Protein AF-0000000076685314 (afdb_homodimer)

Sequence (916 aa):
MMLLRGTFVHTPELGQLVILKDHLVSVDADGFIAHFESAISSASKSLIDSSDGHILSIPTGSFVLPTFCDLHLHAPQFLYQGNGLDLPLMQWLDKYTFKAEERIDGDPALARKVYEKLAARLIEHGTGAILLFGTIKEETNLILAQAMQSAGIRAFIGKLSMDISSRPTYVESSAAASLASAESFTQKCAELVRHLPPHRRMVEPVLTPRFVPTCSDELLKGLGKLSEERSLRVQSHMAEAEDLIRWMESERGMKDTNMFDTSNLLTPRTVQAHCTYLSDSELDHVHDTGTSIAHCPLSNVYFSARPFKLREALRSGVKVGLGTDIAGGYSVDVMSAMRQAVVVSRMRESERVTKGEKHDDSLAINWKESLYLATRGGAIALNLPLGTGAFQVGAPFDAQQINVYDLNSGSGIGQLDFFDANEVFEIGEDVVEKWWCIGDTRNRSRMWVQGDVVQPSAMMLLRGTFVHTPELGQLVILKDHLVSVDADGFIAHFESAISSASKSLIDSSDGHILSIPTGSFVLPTFCDLHLHAPQFLYQGNGLDLPLMQWLDKYTFKAEERIDGDPALARKVYEKLAARLIEHGTGAILLFGTIKEETNLILAQAMQSAGIRAFIGKLSMDISSRPTYVESSAAASLASAESFTQKCAELVRHLPPHRRMVEPVLTPRFVPTCSDELLKGLGKLSEERSLRVQSHMAEAEDLIRWMESERGMKDTNMFDTSNLLTPRTVQAHCTYLSDSELDHVHDTGTSIAHCPLSNVYFSARPFKLREALRSGVKVGLGTDIAGGYSVDVMSAMRQAVVVSRMRESERVTKGEKHDDSLAINWKESLYLATRGGAIALNLPLGTGAFQVGAPFDAQQINVYDLNSGSGIGQLDFFDANEVFEIGEDVVEKWWCIGDTRNRSRMWVQGDVVQPSA

InterPro domains:
  IPR006680 Amidohydrolase-related [PF01979] (63-406)
  IPR011059 Metal-dependent hydrolase, composite domain superfamily [G3DSA:2.30.40.10] (5-452)
  IPR032466 Metal-dependent hydrolase [SSF51556] (66-385)
  IPR051607 Metallo-dependent Hydrolases [PTHR11271] (3-455)

pLDDT: mean 96.13, std 4.99, range [58.34, 98.94]

Foldseek 3Di:
DAKEWAWEWFQQDFPDIDIDGGWIWDADPQQFTADIGHCPDPVNVVVCVVVVNRYHYFDFQKYKFFFFEAEEAAQLLLVPFPDQLPDADVVSCVPRVVVSQVVLVVDVVVLLVSLLVLLQVCVLQRHQAYEYEHAQALSSQLSNLVSNLVLQGAYETEREAFAADDDPVGHAPDLVRSLVRLVVSQVVSCVVCVVDPPSSNRYGYAYEHAADVRADLSNLLSSLVVCVVVVHAYEYEACQAPVVQVVCCVPPVDGSLVSCVVSNNLALRYEYERNQRDDLVSLLVSVVRNAAYAQQQQLSVSHYPGHRQVQSSVVSVHLYAYHCHPRSRNDPRLLVRLVSLQVRQVVVQVVCVVVVPDDPDGSGGDSSSSLCRGFVSSCSNNVHPPQGRHDDGRGRPWMWMFRQADLVVRAGWDPHGDDPDDNRRDDDPVSVVSCSVDNGSRRTDWTDTSNDTGHSDD/DAKEWAWEWFQQDFPDIDIDGGWIWDADPQQFTADIGHCPDPVNVVVCVVVVNRYHYFDFQKYKFFFFEAEAAEQLLLVPFPDQLPDADVVSCVPRVQVSQVVLVVDVVVLLVSLLVLLQVCVLQRHQAYEYEHAQALSSQLSNLVSNLVLQGAYETEREAFAADDPPVGHAPDLVRSLVRLVVSQVVSCVVCVPDPPSSNRYGYAYEHAADVRADLSNLLSSLVVCVVVVHAYEYAACQAPVVQVVCCVPPVDGSLVSCVVSNNLALRYEYERNQRDDLVSLLVSVVRNAAYAQQQQLSVSHYPGHRQVQSSVVSVHQYAYHCHPRSRNDPRLLVRLVSLQVRQVVVQVVCVVVVPDDPDGSGGDSSSSLCRGFVSSCSNNVHPPQGRHDDGGGRPWMWMFRQADLVVRAGWDPHGDDPDDNRRDDDPVSVVSCSVDNGSRRTDWTDTSNDTGHSDD

Nearest PDB structures (foldseek):
  4f0r-assembly1_A  TM=8.688E-01  e=9.226E-32  Chromobacterium violaceum ATCC 12472
  3lnp-assembly1_A-2  TM=8.586E-01  e=1.020E-30  Oleispira antarctica
  4gbd-assembly1_B  TM=8.761E-01  e=9.851E-29  Pseudomonas aeruginosa PAO1
  4dzh-assembly1_A-2  TM=8.319E-01  e=4.412E-30  Xanthomonas campestris pv. campestris str. ATCC 33913
  7ww2-assembly1_B  TM=8.394E-01  e=1.710E-26  Obesumbacterium proteus

Structure (mmCIF, N/CA/C/O backbone):
data_AF-0000000076685314-model_v1
#
loop_
_entity.id
_entity.type
_entity.pdbx_description
1 polymer 'Amidohydrolase-related domain-containing protein'
#
loop_
_atom_site.group_PDB
_atom_site.id
_atom_site.type_symbol
_atom_site.label_atom_id
_atom_site.label_alt_id
_atom_site.label_comp_id
_atom_site.label_asym_id
_atom_site.label_entity_id
_atom_site.label_seq_id
_atom_site.pdbx_PDB_ins_code
_atom_site.Cartn_x
_atom_site.Cartn_y
_atom_site.Cartn_z
_atom_site.occupancy
_atom_site.B_iso_or_equiv
_atom_site.auth_seq_id
_atom_site.auth_comp_id
_atom_site.auth_asym_id
_atom_site.auth_atom_id
_atom_site.pdbx_PDB_model_num
ATOM 1 N N . MET A 1 1 ? 18.719 33.938 -5.754 1 86.62 1 MET A N 1
ATOM 2 C CA . MET A 1 1 ? 17.688 33.531 -6.699 1 86.62 1 MET A CA 1
ATOM 3 C C . MET A 1 1 ? 18.016 32.188 -7.332 1 86.62 1 MET A C 1
ATOM 5 O O . MET A 1 1 ? 19.156 31.953 -7.73 1 86.62 1 MET A O 1
ATOM 9 N N . MET A 1 2 ? 17.109 31.328 -7.246 1 94.06 2 MET A N 1
ATOM 10 C CA . MET A 1 2 ? 17.297 30 -7.832 1 94.06 2 MET A CA 1
ATOM 11 C C . MET A 1 2 ? 16.453 29.828 -9.094 1 94.06 2 MET A C 1
ATOM 13 O O . MET A 1 2 ? 15.297 30.234 -9.125 1 94.06 2 MET A O 1
ATOM 17 N N . LEU A 1 3 ? 17.078 29.391 -10.141 1 97.5 3 LEU A N 1
ATOM 18 C CA . LEU A 1 3 ? 16.375 29.031 -11.367 1 97.5 3 LEU A CA 1
ATOM 19 C C . LEU A 1 3 ? 16.344 27.516 -11.547 1 97.5 3 LEU A C 1
ATOM 21 O O . LEU A 1 3 ? 17.359 26.844 -11.359 1 97.5 3 LEU A O 1
ATOM 25 N N . LEU A 1 4 ? 15.195 27 -11.789 1 98 4 LEU A N 1
ATOM 26 C CA . LEU A 1 4 ? 14.977 25.594 -12.062 1 98 4 LEU A CA 1
ATOM 27 C C . LEU A 1 4 ? 14.211 25.391 -13.367 1 98 4 LEU A C 1
ATOM 29 O O . LEU A 1 4 ? 13.203 26.062 -13.602 1 98 4 LEU A O 1
ATOM 33 N N . ARG A 1 5 ? 14.742 24.578 -14.242 1 98.25 5 ARG A N 1
ATOM 34 C CA . ARG A 1 5 ? 14.117 24.328 -15.539 1 98.25 5 ARG A CA 1
ATOM 35 C C . ARG A 1 5 ? 13.82 22.844 -15.727 1 98.25 5 ARG A C 1
ATOM 37 O O . ARG A 1 5 ? 14.672 22 -15.469 1 98.25 5 ARG A O 1
ATOM 44 N N . GLY A 1 6 ? 12.656 22.484 -16.109 1 98.12 6 GLY A N 1
ATOM 45 C CA . GLY A 1 6 ? 12.281 21.094 -16.359 1 98.12 6 GLY A CA 1
ATOM 46 C C . GLY A 1 6 ? 10.781 20.906 -16.484 1 98.12 6 GLY A C 1
ATOM 47 O O . GLY A 1 6 ? 10.062 21.812 -16.906 1 98.12 6 GLY A O 1
ATOM 48 N N . THR A 1 7 ? 10.336 19.641 -16.328 1 98.62 7 THR A N 1
ATOM 49 C CA . THR A 1 7 ? 8.914 19.297 -16.375 1 98.62 7 THR A CA 1
ATOM 50 C C . THR A 1 7 ? 8.281 19.453 -14.992 1 98.62 7 THR A C 1
ATOM 52 O O . THR A 1 7 ? 8.812 18.953 -14 1 98.62 7 THR A O 1
ATOM 55 N N . PHE A 1 8 ? 7.215 20.234 -14.938 1 98.81 8 PHE A N 1
ATOM 56 C CA . PHE A 1 8 ? 6.473 20.438 -13.703 1 98.81 8 PHE A CA 1
ATOM 57 C C . PHE A 1 8 ? 5.086 19.812 -13.789 1 98.81 8 PHE A C 1
ATOM 59 O O . PHE A 1 8 ? 4.426 19.891 -14.828 1 98.81 8 PHE A O 1
ATOM 66 N N . VAL A 1 9 ? 4.707 19.109 -12.758 1 98.94 9 VAL A N 1
ATOM 67 C CA . VAL A 1 9 ? 3.398 18.469 -12.664 1 98.94 9 VAL A CA 1
ATOM 68 C C . VAL A 1 9 ? 2.662 18.969 -11.43 1 98.94 9 VAL A C 1
ATOM 70 O O . VAL A 1 9 ? 3.258 19.094 -10.352 1 98.94 9 VAL A O 1
ATOM 73 N N . HIS A 1 10 ? 1.448 19.375 -11.523 1 98.81 10 HIS A N 1
ATOM 74 C CA . HIS A 1 10 ? 0.642 19.703 -10.352 1 98.81 10 HIS A CA 1
ATOM 75 C C . HIS A 1 10 ? -0.844 19.5 -10.633 1 98.81 10 HIS A C 1
ATOM 77 O O . HIS A 1 10 ? -1.23 19.203 -11.766 1 98.81 10 HIS A O 1
ATOM 83 N N . THR A 1 11 ? -1.664 19.484 -9.609 1 98.75 11 THR A N 1
ATOM 84 C CA . THR A 1 11 ? -3.119 19.391 -9.648 1 98.75 11 THR A CA 1
ATOM 85 C C . THR A 1 11 ? -3.764 20.625 -9.047 1 98.75 11 THR A C 1
ATOM 87 O O . THR A 1 11 ? -4.199 20.625 -7.895 1 98.75 11 THR A O 1
ATOM 90 N N . PRO A 1 12 ? -3.914 21.719 -9.859 1 98.06 12 PRO A N 1
ATOM 91 C CA . PRO A 1 12 ? -4.367 23 -9.32 1 98.06 12 PRO A CA 1
ATOM 92 C C . PRO A 1 12 ? -5.832 22.984 -8.898 1 98.06 12 PRO A C 1
ATOM 94 O O . PRO A 1 12 ? -6.246 23.781 -8.047 1 98.06 12 PRO A O 1
ATOM 97 N N . GLU A 1 13 ? -6.641 22.109 -9.523 1 97.81 13 GLU A N 1
ATOM 98 C CA . GLU A 1 13 ? -8.047 21.922 -9.188 1 97.81 13 GLU A CA 1
ATOM 99 C C . GLU A 1 13 ? -8.375 20.438 -9.023 1 97.81 13 GLU A C 1
ATOM 101 O O . GLU A 1 13 ? -7.66 19.578 -9.539 1 97.81 13 GLU A O 1
ATOM 106 N N . LEU A 1 14 ? -9.438 20.234 -8.273 1 98 14 LEU A N 1
ATOM 107 C CA . LEU A 1 14 ? -9.867 18.859 -8.047 1 98 14 LEU A CA 1
ATOM 108 C C . LEU A 1 14 ? -10.094 18.125 -9.367 1 98 14 LEU A C 1
ATOM 110 O O . LEU A 1 14 ? -10.867 18.594 -10.211 1 98 14 LEU A O 1
ATOM 114 N N . GLY A 1 15 ? -9.352 17.031 -9.609 1 96.75 15 GLY A N 1
ATOM 115 C CA . GLY A 1 15 ? -9.547 16.188 -10.773 1 96.75 15 GLY A CA 1
ATOM 116 C C . GLY A 1 15 ? -8.695 16.609 -11.961 1 96.75 15 GLY A C 1
ATOM 117 O O . GLY A 1 15 ? -8.641 15.898 -12.969 1 96.75 15 GLY A O 1
ATOM 118 N N . GLN A 1 16 ? -8.008 17.703 -11.836 1 97.81 16 GLN A N 1
ATOM 119 C CA . GLN A 1 16 ? -7.199 18.188 -12.945 1 97.81 16 GLN A CA 1
ATOM 120 C C . GLN A 1 16 ? -5.723 17.875 -12.742 1 97.81 16 GLN A C 1
ATOM 122 O O . GLN A 1 16 ? -5.184 18.078 -11.656 1 97.81 16 GLN A O 1
ATOM 127 N N . LEU A 1 17 ? -5.125 17.312 -13.773 1 98.69 17 LEU A N 1
ATOM 128 C CA . LEU A 1 17 ? -3.68 17.109 -13.82 1 98.69 17 LEU A CA 1
ATOM 129 C C . LEU A 1 17 ? -3.045 17.984 -14.891 1 98.69 17 LEU A C 1
ATOM 131 O O . LEU A 1 17 ? -3.443 17.938 -16.062 1 98.69 17 LEU A O 1
ATOM 135 N N . VAL A 1 18 ? -2.125 18.828 -14.508 1 98.75 18 VAL A N 1
ATOM 136 C CA . VAL A 1 18 ? -1.424 19.688 -15.453 1 98.75 18 VAL A CA 1
ATOM 137 C C . VAL A 1 18 ? 0.051 19.297 -15.516 1 98.75 18 VAL A C 1
ATOM 139 O O . VAL A 1 18 ? 0.723 19.219 -14.484 1 98.75 18 VAL A O 1
ATOM 142 N N . ILE A 1 19 ? 0.516 18.984 -16.688 1 98.81 19 ILE A N 1
ATOM 143 C CA . ILE A 1 19 ? 1.919 18.688 -16.953 1 98.81 19 ILE A CA 1
ATOM 144 C C . ILE A 1 19 ? 2.521 19.781 -17.812 1 98.81 19 ILE A C 1
ATOM 146 O O . ILE A 1 19 ? 2.088 20 -18.953 1 98.81 19 ILE A O 1
ATOM 150 N N . LEU A 1 20 ? 3.453 20.484 -17.266 1 98.56 20 LEU A N 1
ATOM 151 C CA . LEU A 1 20 ? 4.098 21.594 -17.969 1 98.56 20 LEU A CA 1
ATOM 152 C C . LEU A 1 20 ? 5.535 21.234 -18.344 1 98.56 20 LEU A C 1
ATOM 154 O O . LEU A 1 20 ? 6.418 21.219 -17.484 1 98.56 20 LEU A O 1
ATOM 158 N N . LYS A 1 21 ? 5.762 21 -19.594 1 97.69 21 LYS A N 1
ATOM 159 C CA . LYS A 1 21 ? 7.07 20.578 -20.078 1 97.69 21 LYS A CA 1
ATOM 160 C C . LYS A 1 21 ? 7.973 21.781 -20.344 1 97.69 21 LYS A C 1
ATOM 162 O O . LYS A 1 21 ? 7.496 22.844 -20.75 1 97.69 21 LYS A O 1
ATOM 167 N N . ASP A 1 22 ? 9.195 21.656 -20.062 1 97.69 22 ASP A N 1
ATOM 168 C CA . ASP A 1 22 ? 10.234 22.656 -20.344 1 97.69 22 ASP A CA 1
ATOM 169 C C . ASP A 1 22 ? 9.82 24.031 -19.859 1 97.69 22 ASP A C 1
ATOM 171 O O . ASP A 1 22 ? 9.773 24.984 -20.641 1 97.69 22 ASP A O 1
ATOM 175 N N . HIS A 1 23 ? 9.57 24.141 -18.547 1 98.56 23 HIS A N 1
ATOM 176 C CA . HIS A 1 23 ? 9.219 25.391 -17.891 1 98.56 23 HIS A CA 1
ATOM 177 C C . HIS A 1 23 ? 10.344 25.859 -16.969 1 98.56 23 HIS A C 1
ATOM 179 O O . HIS A 1 23 ? 11.188 25.062 -16.562 1 98.56 23 HIS A O 1
ATOM 185 N N . LEU A 1 24 ? 10.359 27.156 -16.781 1 98.25 24 LEU A N 1
ATOM 186 C CA . LEU A 1 24 ? 11.344 27.797 -15.906 1 98.25 24 LEU A CA 1
ATOM 187 C C . LEU A 1 24 ? 10.672 28.375 -14.672 1 98.25 24 LEU A C 1
ATOM 189 O O . LEU A 1 24 ? 9.68 29.094 -14.781 1 98.25 24 LEU A O 1
ATOM 193 N N . VAL A 1 25 ? 11.148 27.984 -13.555 1 98.38 25 VAL A N 1
ATOM 194 C CA . VAL A 1 25 ? 10.727 28.625 -12.312 1 98.38 25 VAL A CA 1
ATOM 195 C C . VAL A 1 25 ? 11.891 29.438 -11.727 1 98.38 25 VAL A C 1
ATOM 197 O O . VAL A 1 25 ? 13.039 28.984 -11.758 1 98.38 25 VAL A O 1
ATOM 200 N N . SER A 1 26 ? 11.633 30.672 -11.359 1 97.94 26 SER A N 1
ATOM 201 C CA . SER A 1 26 ? 12.555 31.469 -10.562 1 97.94 26 SER A CA 1
ATOM 202 C C . SER A 1 26 ? 12.07 31.609 -9.125 1 97.94 26 SER A C 1
ATOM 204 O O . SER A 1 26 ? 10.906 31.938 -8.883 1 97.94 26 SER A O 1
ATOM 206 N N . VAL A 1 27 ? 12.891 31.297 -8.203 1 98.19 27 VAL A N 1
ATOM 207 C CA . VAL A 1 27 ? 12.586 31.406 -6.777 1 98.19 27 VAL A CA 1
ATOM 208 C C . VAL A 1 27 ? 13.383 32.562 -6.16 1 98.19 27 VAL A C 1
ATOM 210 O O . VAL A 1 27 ? 14.609 32.594 -6.285 1 98.19 27 VAL A O 1
ATOM 213 N N . ASP A 1 28 ? 12.773 33.469 -5.527 1 97.69 28 ASP A N 1
ATOM 214 C CA . ASP A 1 28 ? 13.469 34.656 -4.984 1 97.69 28 ASP A CA 1
ATOM 215 C C . ASP A 1 28 ? 14.18 34.312 -3.676 1 97.69 28 ASP A C 1
ATOM 217 O O . ASP A 1 28 ? 14.172 33.156 -3.244 1 97.69 28 ASP A O 1
ATOM 221 N N . ALA A 1 29 ? 14.789 35.25 -3.023 1 96.62 29 ALA A N 1
ATOM 222 C CA . ALA A 1 29 ? 15.656 35.031 -1.868 1 96.62 29 ALA A CA 1
ATOM 223 C C . ALA A 1 29 ? 14.844 34.594 -0.651 1 96.62 29 ALA A C 1
ATOM 225 O O . ALA A 1 29 ? 15.383 33.938 0.264 1 96.62 29 ALA A O 1
ATOM 226 N N . ASP A 1 30 ? 13.523 34.906 -0.669 1 97.62 30 ASP A N 1
ATOM 227 C CA . ASP A 1 30 ? 12.68 34.531 0.463 1 97.62 30 ASP A CA 1
ATOM 228 C C . ASP A 1 30 ? 11.984 33.188 0.224 1 97.62 30 ASP A C 1
ATOM 230 O O . ASP A 1 30 ? 11.242 32.719 1.076 1 97.62 30 ASP A O 1
ATOM 234 N N . GLY A 1 31 ? 12.211 32.594 -0.925 1 98.25 31 GLY A N 1
ATOM 235 C CA . GLY A 1 31 ? 11.727 31.25 -1.188 1 98.25 31 GLY A CA 1
ATOM 236 C C . GLY A 1 31 ? 10.375 31.234 -1.877 1 98.25 31 GLY A C 1
ATOM 237 O O . GLY A 1 31 ? 9.648 30.234 -1.812 1 98.25 31 GLY A O 1
ATOM 238 N N . PHE A 1 32 ? 10 32.375 -2.512 1 98.44 32 PHE A N 1
ATOM 239 C CA . PHE A 1 32 ? 8.734 32.469 -3.232 1 98.44 32 PHE A CA 1
ATOM 240 C C . PHE A 1 32 ? 8.961 32.375 -4.738 1 98.44 32 PHE A C 1
ATOM 242 O O . PHE A 1 32 ? 9.992 32.812 -5.242 1 98.44 32 PHE A O 1
ATOM 249 N N . ILE A 1 33 ? 8.008 31.781 -5.426 1 98.69 33 ILE A N 1
ATOM 250 C CA . ILE A 1 33 ? 8.055 31.719 -6.883 1 98.69 33 ILE A CA 1
ATOM 251 C C . ILE A 1 33 ? 7.883 33.125 -7.465 1 98.69 33 ILE A C 1
ATOM 253 O O . ILE A 1 33 ? 6.836 33.75 -7.289 1 98.69 33 ILE A O 1
ATOM 257 N N . ALA A 1 34 ? 8.906 33.562 -8.188 1 98.31 34 ALA A N 1
ATOM 258 C CA . ALA A 1 34 ? 8.883 34.906 -8.75 1 98.31 34 ALA A CA 1
ATOM 259 C C . ALA A 1 34 ? 8.547 34.875 -10.234 1 98.31 34 ALA A C 1
ATOM 261 O O . ALA A 1 34 ? 8.117 35.906 -10.805 1 98.31 34 ALA A O 1
ATOM 262 N N . HIS A 1 35 ? 8.797 33.75 -10.844 1 98.25 35 HIS A N 1
ATOM 263 C CA . HIS A 1 35 ? 8.539 33.531 -12.266 1 98.25 35 HIS A CA 1
ATOM 264 C C . HIS A 1 35 ? 8.234 32.094 -12.555 1 98.25 35 HIS A C 1
ATOM 266 O O . HIS A 1 35 ? 8.844 31.188 -11.969 1 98.25 35 HIS A O 1
ATOM 272 N N . PHE A 1 36 ? 7.289 31.859 -13.422 1 98.62 36 PHE A N 1
ATOM 273 C CA . PHE A 1 36 ? 6.957 30.516 -13.844 1 98.62 36 PHE A CA 1
ATOM 274 C C . PHE A 1 36 ? 6.32 30.516 -15.234 1 98.62 36 PHE A C 1
ATOM 276 O O . PHE A 1 36 ? 5.125 30.797 -15.367 1 98.62 36 PHE A O 1
ATOM 283 N N . GLU A 1 37 ? 7.02 30.281 -16.25 1 98.56 37 GLU A N 1
ATOM 284 C CA . GLU A 1 37 ? 6.582 30.25 -17.641 1 98.56 37 GLU A CA 1
ATOM 285 C C . GLU A 1 37 ? 7.379 29.234 -18.438 1 98.56 37 GLU A C 1
ATOM 287 O O . GLU A 1 37 ? 8.367 28.672 -17.953 1 98.56 37 GLU A O 1
ATOM 292 N N . SER A 1 38 ? 6.891 29.047 -19.688 1 98.5 38 SER A N 1
ATOM 293 C CA . SER A 1 38 ? 7.688 28.234 -20.609 1 98.5 38 SER A CA 1
ATOM 294 C C . SER A 1 38 ? 9.117 28.766 -20.703 1 98.5 38 SER A C 1
ATOM 296 O O . SER A 1 38 ? 9.344 29.969 -20.719 1 98.5 38 SER A O 1
ATOM 298 N N . ALA A 1 39 ? 10.016 27.812 -20.734 1 97.62 39 ALA A N 1
ATOM 299 C CA . ALA A 1 39 ? 11.43 28.188 -20.781 1 97.62 39 ALA A CA 1
ATOM 300 C C . ALA A 1 39 ? 11.742 28.984 -22.047 1 97.62 39 ALA A C 1
ATOM 302 O O . ALA A 1 39 ? 12.758 29.688 -22.109 1 97.62 39 ALA A O 1
ATOM 303 N N . ILE A 1 40 ? 10.875 28.938 -23.016 1 97.31 40 ILE A N 1
ATOM 304 C CA . ILE A 1 40 ? 11.164 29.562 -24.312 1 97.31 40 ILE A CA 1
ATOM 305 C C . ILE A 1 40 ? 10.469 30.906 -24.391 1 97.31 40 ILE A C 1
ATOM 307 O O . ILE A 1 40 ? 10.555 31.609 -25.406 1 97.31 40 ILE A O 1
ATOM 311 N N . SER A 1 41 ? 9.719 31.234 -23.391 1 97.94 41 SER A N 1
ATOM 312 C CA . SER A 1 41 ? 9.133 32.562 -23.375 1 97.94 41 SER A CA 1
ATOM 313 C C . SER A 1 41 ? 10.203 33.656 -23.344 1 97.94 41 SER A C 1
ATOM 315 O O . SER A 1 41 ? 11.328 33.375 -22.906 1 97.94 41 SER A O 1
ATOM 317 N N . SER A 1 42 ? 9.852 34.875 -23.75 1 97.69 42 SER A N 1
ATOM 318 C CA . SER A 1 42 ? 10.797 36 -23.75 1 97.69 42 SER A CA 1
ATOM 319 C C . SER A 1 42 ? 11.273 36.312 -22.328 1 97.69 42 SER A C 1
ATOM 321 O O . SER A 1 42 ? 12.469 36.531 -22.109 1 97.69 42 SER A O 1
ATOM 323 N N . ALA A 1 43 ? 10.375 36.312 -21.453 1 97.19 43 ALA A N 1
ATOM 324 C CA . ALA A 1 43 ? 10.719 36.594 -20.078 1 97.19 43 ALA A CA 1
ATOM 325 C C . ALA A 1 43 ? 11.656 35.562 -19.5 1 97.19 43 ALA A C 1
ATOM 327 O O . ALA A 1 43 ? 12.633 35.875 -18.812 1 97.19 43 ALA A O 1
ATOM 328 N N . SER A 1 44 ? 11.414 34.281 -19.75 1 97.19 44 SER A N 1
ATOM 329 C CA . SER A 1 44 ? 12.258 33.188 -19.297 1 97.19 44 SER A CA 1
ATOM 330 C C . SER A 1 44 ? 13.656 33.25 -19.906 1 97.19 44 SER A C 1
ATOM 332 O O . SER A 1 44 ? 14.656 33.094 -19.219 1 97.19 44 SER A O 1
ATOM 334 N N . LYS A 1 45 ? 13.688 33.562 -21.172 1 95.88 45 LYS A N 1
ATOM 335 C CA . LYS A 1 45 ? 14.977 33.656 -21.859 1 95.88 45 LYS A CA 1
ATOM 336 C C . LYS A 1 45 ? 15.828 34.781 -21.25 1 95.88 45 LYS A C 1
ATOM 338 O O . LYS A 1 45 ? 17.047 34.625 -21.094 1 95.88 45 LYS A O 1
ATOM 343 N N . SER A 1 46 ? 15.18 35.844 -20.984 1 95.88 46 SER A N 1
ATOM 344 C CA . SER A 1 46 ? 15.883 36.969 -20.375 1 95.88 46 SER A CA 1
ATOM 345 C C . SER A 1 46 ? 16.469 36.594 -19.016 1 95.88 46 SER A C 1
ATOM 347 O O . SER A 1 46 ? 17.609 36.938 -18.703 1 95.88 46 SER A O 1
ATOM 349 N N . LEU A 1 47 ? 15.648 35.875 -18.234 1 95.56 47 LEU A N 1
ATOM 350 C CA . LEU A 1 47 ? 16.109 35.438 -16.922 1 95.56 47 LEU A CA 1
ATOM 351 C C . LEU A 1 47 ? 17.281 34.469 -17.062 1 95.56 47 LEU A C 1
ATOM 353 O O . LEU A 1 47 ? 18.234 34.531 -16.297 1 95.56 47 LEU A O 1
ATOM 357 N N . ILE A 1 48 ? 17.172 33.562 -18 1 94.44 48 ILE A N 1
ATOM 358 C CA . ILE A 1 48 ? 18.219 32.562 -18.234 1 94.44 48 ILE A CA 1
ATOM 359 C C . ILE A 1 48 ? 19.516 33.281 -18.641 1 94.44 48 ILE A C 1
ATOM 361 O O . ILE A 1 48 ? 20.594 32.969 -18.109 1 94.44 48 ILE A O 1
ATOM 365 N N . ASP A 1 49 ? 19.453 34.219 -19.484 1 92.75 49 ASP A N 1
ATOM 366 C CA . ASP A 1 49 ? 20.625 34.938 -19.969 1 92.75 49 ASP A CA 1
ATOM 367 C C . ASP A 1 49 ? 21.297 35.75 -18.844 1 92.75 49 ASP A C 1
ATOM 369 O O . ASP A 1 49 ? 22.516 35.875 -18.812 1 92.75 49 ASP A O 1
ATOM 373 N N . SER A 1 50 ? 20.5 36.188 -17.984 1 90.75 50 SER A N 1
ATOM 374 C CA . SER A 1 50 ? 21 37.031 -16.891 1 90.75 50 SER A CA 1
ATOM 375 C C . SER A 1 50 ? 21.609 36.156 -15.781 1 90.75 50 SER A C 1
ATOM 377 O O . SER A 1 50 ? 22.297 36.688 -14.906 1 90.75 50 SER A O 1
ATOM 379 N N . SER A 1 51 ? 21.359 34.938 -15.68 1 86.31 51 SER A N 1
ATOM 380 C CA . SER A 1 51 ? 21.766 34.062 -14.586 1 86.31 51 SER A CA 1
ATOM 381 C C . SER A 1 51 ? 23.172 33.562 -14.789 1 86.31 51 SER A C 1
ATOM 383 O O . SER A 1 51 ? 23.734 32.906 -13.914 1 86.31 51 SER A O 1
ATOM 385 N N . ASP A 1 52 ? 23.938 33.938 -15.742 1 83.06 52 ASP A N 1
ATOM 386 C CA . ASP A 1 52 ? 25.281 33.5 -16.078 1 83.06 52 ASP A CA 1
ATOM 387 C C . ASP A 1 52 ? 25.391 31.984 -16.062 1 83.06 52 ASP A C 1
ATOM 389 O O . ASP A 1 52 ? 26.359 31.422 -15.539 1 83.06 52 ASP A O 1
ATOM 393 N N . GLY A 1 53 ? 24.312 31.312 -16.297 1 75.88 53 GLY A N 1
ATOM 394 C CA . GLY A 1 53 ? 24.344 29.859 -16.5 1 75.88 53 GLY A CA 1
ATOM 395 C C . GLY A 1 53 ? 23.984 29.078 -15.25 1 75.88 53 GLY A C 1
ATOM 396 O O . GLY A 1 53 ? 23.969 27.844 -15.273 1 75.88 53 GLY A O 1
ATOM 397 N N . HIS A 1 54 ? 23.75 29.609 -14.172 1 89.12 54 HIS A N 1
ATOM 398 C CA . HIS A 1 54 ? 23.438 28.922 -12.922 1 89.12 54 HIS A CA 1
ATOM 399 C C . HIS A 1 54 ? 21.984 28.5 -12.875 1 89.12 54 HIS A C 1
ATOM 401 O O . HIS A 1 54 ? 21.156 29.156 -12.234 1 89.12 54 HIS A O 1
ATOM 407 N N . ILE A 1 55 ? 21.578 27.5 -13.703 1 94.12 55 ILE A N 1
ATOM 408 C CA . ILE A 1 55 ? 20.234 26.938 -13.781 1 94.12 55 ILE A CA 1
ATOM 409 C C . ILE A 1 55 ? 20.25 25.484 -13.352 1 94.12 55 ILE A C 1
ATOM 411 O O . ILE A 1 55 ? 21.078 24.688 -13.82 1 94.12 55 ILE A O 1
ATOM 415 N N . LEU A 1 56 ? 19.453 25.125 -12.352 1 96.31 56 LEU A N 1
ATOM 416 C CA . LEU A 1 56 ? 19.25 23.734 -12 1 96.31 56 LEU A CA 1
ATOM 417 C C . LEU A 1 56 ? 18.344 23.047 -13.016 1 96.31 56 LEU A C 1
ATOM 419 O O . LEU A 1 56 ? 17.156 23.359 -13.117 1 96.31 56 LEU A O 1
ATOM 423 N N . SER A 1 57 ? 18.906 22.156 -13.805 1 96.44 57 SER A N 1
ATOM 424 C CA . SER A 1 57 ? 18.141 21.438 -14.82 1 96.44 57 SER A CA 1
ATOM 425 C C . SER A 1 57 ? 17.578 20.141 -14.281 1 96.44 57 SER A C 1
ATOM 427 O O . SER A 1 57 ? 18.312 19.281 -13.789 1 96.44 57 SER A O 1
ATOM 429 N N . ILE A 1 58 ? 16.297 19.969 -14.312 1 97.06 58 ILE A N 1
ATOM 430 C CA . ILE A 1 58 ? 15.656 18.703 -14.008 1 97.06 58 ILE A CA 1
ATOM 431 C C . ILE A 1 58 ? 15.844 17.734 -15.172 1 97.06 58 ILE A C 1
ATOM 433 O O . ILE A 1 58 ? 15.414 18.016 -16.297 1 97.06 58 ILE A O 1
ATOM 437 N N . PRO A 1 59 ? 16.438 16.625 -14.938 1 94.94 59 PRO A N 1
ATOM 438 C CA . PRO A 1 59 ? 16.781 15.727 -16.047 1 94.94 59 PRO A CA 1
ATOM 439 C C . PRO A 1 59 ? 15.547 15.148 -16.734 1 94.94 59 PRO A C 1
ATOM 441 O O . PRO A 1 59 ? 14.484 15.055 -16.125 1 94.94 59 PRO A O 1
ATOM 444 N N . THR A 1 60 ? 15.836 14.734 -18.031 1 93.81 60 THR A N 1
ATOM 445 C CA . THR A 1 60 ? 14.812 13.953 -18.719 1 93.81 60 THR A CA 1
ATOM 446 C C . THR A 1 60 ? 14.469 12.695 -17.922 1 93.81 60 THR A C 1
ATOM 448 O O . THR A 1 60 ? 15.359 12.047 -17.375 1 93.81 60 THR A O 1
ATOM 451 N N . GLY A 1 61 ? 13.234 12.336 -17.828 1 96.12 61 GLY A N 1
ATOM 452 C CA . GLY A 1 61 ? 12.789 11.203 -17.031 1 96.12 61 GLY A CA 1
ATOM 453 C C . GLY A 1 61 ? 12.414 11.586 -15.609 1 96.12 61 GLY A C 1
ATOM 454 O O . GLY A 1 61 ? 12.148 10.719 -14.773 1 96.12 61 GLY A O 1
ATOM 455 N N . SER A 1 62 ? 12.453 12.883 -15.336 1 97.69 62 SER A N 1
ATOM 456 C CA . SER A 1 62 ? 12.102 13.391 -14.016 1 97.69 62 SER A CA 1
ATOM 457 C C . SER A 1 62 ? 11.102 14.539 -14.117 1 97.69 62 SER A C 1
ATOM 459 O O . SER A 1 62 ? 10.953 15.148 -15.18 1 97.69 62 SER A O 1
ATOM 461 N N . PHE A 1 63 ? 10.383 14.742 -13.062 1 98.75 63 PHE A N 1
ATOM 462 C CA . PHE A 1 63 ? 9.492 15.898 -12.977 1 98.75 63 PHE A CA 1
ATOM 463 C C . PHE A 1 63 ? 9.477 16.453 -11.562 1 98.75 63 PHE A C 1
ATOM 465 O O . PHE A 1 63 ? 9.945 15.812 -10.625 1 98.75 63 PHE A O 1
ATOM 472 N N . VAL A 1 64 ? 9.008 17.688 -11.477 1 98.88 64 VAL A N 1
ATOM 473 C CA . VAL A 1 64 ? 8.875 18.375 -10.195 1 98.88 64 VAL A CA 1
ATOM 474 C C . VAL A 1 64 ? 7.402 18.438 -9.797 1 98.88 64 VAL A C 1
ATOM 476 O O . VAL A 1 64 ? 6.539 18.719 -10.641 1 98.88 64 VAL A O 1
ATOM 479 N N . LEU A 1 65 ? 7.133 18.125 -8.586 1 98.75 65 LEU A N 1
ATOM 480 C CA . LEU A 1 65 ? 5.801 18.047 -8 1 98.75 65 LEU A CA 1
ATOM 481 C C . LEU A 1 65 ? 5.746 18.812 -6.676 1 98.75 65 LEU A C 1
ATOM 483 O O . LEU A 1 65 ? 6.734 18.844 -5.938 1 98.75 65 LEU A O 1
ATOM 487 N N . PRO A 1 66 ? 4.613 19.531 -6.367 1 98.88 66 PRO A N 1
ATOM 488 C CA . PRO A 1 66 ? 4.527 20.094 -5.02 1 98.88 66 PRO A CA 1
ATOM 489 C C . PRO A 1 66 ? 4.719 19.047 -3.924 1 98.88 66 PRO A C 1
ATOM 491 O O . PRO A 1 66 ? 4.371 17.875 -4.117 1 98.88 66 PRO A O 1
ATOM 494 N N . THR A 1 67 ? 5.273 19.438 -2.77 1 98.88 67 THR A N 1
ATOM 495 C CA . THR A 1 67 ? 5.398 18.531 -1.635 1 98.88 67 THR A CA 1
ATOM 496 C C . THR A 1 67 ? 4.023 18.125 -1.108 1 98.88 67 THR A C 1
ATOM 498 O O . THR A 1 67 ? 3.023 18.781 -1.408 1 98.88 67 THR A O 1
ATOM 501 N N . PHE A 1 68 ? 3.951 17.094 -0.358 1 98.94 68 PHE A N 1
ATOM 502 C CA . PHE A 1 68 ? 2.697 16.609 0.208 1 98.94 68 PHE A CA 1
ATOM 503 C C . PHE A 1 68 ? 2.389 17.312 1.521 1 98.94 68 PHE A C 1
ATOM 505 O O . PHE A 1 68 ? 3.295 17.812 2.189 1 98.94 68 PHE A O 1
ATOM 512 N N . CYS A 1 69 ? 1.119 17.391 1.863 1 98.88 69 CYS A N 1
ATOM 513 C CA . CYS A 1 69 ? 0.617 17.828 3.158 1 98.88 69 CYS A CA 1
ATOM 514 C C . CYS A 1 69 ? 0.031 16.672 3.947 1 98.88 69 CYS A C 1
ATOM 516 O O . CYS A 1 69 ? -0.795 15.914 3.428 1 98.88 69 CYS A O 1
ATOM 518 N N . ASP A 1 70 ? 0.487 16.5 5.121 1 98.94 70 ASP A N 1
ATOM 519 C CA . ASP A 1 70 ? -0.124 15.555 6.047 1 98.94 70 ASP A CA 1
ATOM 520 C C . ASP A 1 70 ? -0.914 16.281 7.133 1 98.94 70 ASP A C 1
ATOM 522 O O . ASP A 1 70 ? -0.328 16.891 8.031 1 98.94 70 ASP A O 1
ATOM 526 N N . LEU A 1 71 ? -2.254 16.109 7.141 1 98.94 71 LEU A N 1
ATOM 527 C CA . LEU A 1 71 ? -3.111 16.953 7.961 1 98.94 71 LEU A CA 1
ATOM 528 C C . LEU A 1 71 ? -3.371 16.312 9.32 1 98.94 71 LEU A C 1
ATOM 530 O O . LEU A 1 71 ? -4.047 16.906 10.172 1 98.94 71 LEU A O 1
ATOM 534 N N . HIS A 1 72 ? -2.83 15.117 9.547 1 98.94 72 HIS A N 1
ATOM 535 C CA . HIS A 1 72 ? -3.1 14.492 10.836 1 98.94 72 HIS A CA 1
ATOM 536 C C . HIS A 1 72 ? -2.1 13.375 11.125 1 98.94 72 HIS A C 1
ATOM 538 O O . HIS A 1 72 ? -2.107 12.344 10.453 1 98.94 72 HIS A O 1
ATOM 544 N N . LEU A 1 73 ? -1.286 13.586 12.117 1 98.81 73 LEU A N 1
ATOM 545 C CA . LEU A 1 73 ? -0.29 12.617 12.555 1 98.81 73 LEU A CA 1
ATOM 546 C C . LEU A 1 73 ? 0.006 12.781 14.047 1 98.81 73 LEU A C 1
ATOM 548 O O . LEU A 1 73 ? 0.168 13.898 14.531 1 98.81 73 LEU A O 1
ATOM 552 N N . HIS A 1 74 ? -0.007 11.703 14.828 1 98.81 74 HIS A N 1
ATOM 553 C CA . HIS A 1 74 ? 0.417 11.727 16.219 1 98.81 74 HIS A CA 1
ATOM 554 C C . HIS A 1 74 ? 1.921 11.5 16.344 1 98.81 74 HIS A C 1
ATOM 556 O O . HIS A 1 74 ? 2.385 10.359 16.312 1 98.81 74 HIS A O 1
ATOM 562 N N . ALA A 1 75 ? 2.652 12.523 16.625 1 98.75 75 ALA A N 1
ATOM 563 C CA . ALA A 1 75 ? 4.113 12.461 16.594 1 98.75 75 ALA A CA 1
ATOM 564 C C . ALA A 1 75 ? 4.637 11.445 17.609 1 98.75 75 ALA A C 1
ATOM 566 O O . ALA A 1 75 ? 5.484 10.617 17.281 1 98.75 75 ALA A O 1
ATOM 567 N N . PRO A 1 76 ? 4.102 11.43 18.891 1 98.56 76 PRO A N 1
ATOM 568 C CA . PRO A 1 76 ? 4.664 10.484 19.859 1 98.56 76 PRO A CA 1
ATOM 569 C C . PRO A 1 76 ? 4.395 9.031 19.484 1 98.56 76 PRO A C 1
ATOM 571 O O . PRO A 1 76 ? 5.125 8.133 19.922 1 98.56 76 PRO A O 1
ATOM 574 N N . GLN A 1 77 ? 3.375 8.812 18.719 1 98.12 77 GLN A N 1
ATOM 575 C CA . GLN A 1 77 ? 2.98 7.453 18.375 1 98.12 77 GLN A CA 1
ATOM 576 C C . GLN A 1 77 ? 3.879 6.875 17.281 1 98.12 77 GLN A C 1
ATOM 578 O O . GLN A 1 77 ? 3.842 5.672 17.016 1 98.12 77 GLN A O 1
ATOM 583 N N . PHE A 1 78 ? 4.801 7.715 16.75 1 98.56 78 PHE A N 1
ATOM 584 C CA . PHE A 1 78 ? 5.848 7.219 15.852 1 98.56 78 PHE A CA 1
ATOM 585 C C . PHE A 1 78 ? 6.746 6.223 16.578 1 98.56 78 PHE A C 1
ATOM 587 O O . PHE A 1 78 ? 7.355 5.359 15.945 1 98.56 78 PHE A O 1
ATOM 594 N N . LEU A 1 79 ? 6.707 6.23 17.859 1 97.94 79 LEU A N 1
ATOM 595 C CA . LEU A 1 79 ? 7.48 5.348 18.719 1 97.94 79 LEU A CA 1
ATOM 596 C C . LEU A 1 79 ? 7.156 3.885 18.438 1 97.94 79 LEU A C 1
ATOM 598 O O . LEU A 1 79 ? 8.039 3.023 18.5 1 97.94 79 LEU A O 1
ATOM 602 N N . TYR A 1 80 ? 5.914 3.586 18.062 1 97.06 80 TYR A N 1
ATOM 603 C CA . TYR A 1 80 ? 5.52 2.197 17.859 1 97.06 80 TYR A CA 1
ATOM 604 C C . TYR A 1 80 ? 4.805 2.023 16.516 1 97.06 80 TYR A C 1
ATOM 606 O O . TYR A 1 80 ? 3.938 1.159 16.375 1 97.06 80 TYR A O 1
ATOM 614 N N . GLN A 1 81 ? 5.102 2.939 15.555 1 97.38 81 GLN A N 1
ATOM 615 C CA . GLN A 1 81 ? 4.539 2.822 14.211 1 97.38 81 GLN A CA 1
ATOM 616 C C . GLN A 1 81 ? 4.586 1.379 13.719 1 97.38 81 GLN A C 1
ATOM 618 O O . GLN A 1 81 ? 5.617 0.711 13.836 1 97.38 81 GLN A O 1
ATOM 623 N N . GLY A 1 82 ? 3.477 0.881 13.172 1 97.25 82 GLY A N 1
ATOM 624 C CA . GLY A 1 82 ? 3.432 -0.448 12.586 1 97.25 82 GLY A CA 1
ATOM 625 C C . GLY A 1 82 ? 3.018 -1.522 13.57 1 97.25 82 GLY A C 1
ATOM 626 O O . GLY A 1 82 ? 3.064 -2.713 13.258 1 97.25 82 GLY A O 1
ATOM 627 N N . ASN A 1 83 ? 2.619 -1.134 14.812 1 96.5 83 ASN A N 1
ATOM 628 C CA . ASN A 1 83 ? 2.227 -2.104 15.828 1 96.5 83 ASN A CA 1
ATOM 629 C C . ASN A 1 83 ? 0.88 -1.749 16.453 1 96.5 83 ASN A C 1
ATOM 631 O O . ASN A 1 83 ? 0.457 -0.593 16.406 1 96.5 83 ASN A O 1
ATOM 635 N N . GLY A 1 84 ? 0.217 -2.723 16.938 1 94.12 84 GLY A N 1
ATOM 636 C CA . GLY A 1 84 ? -0.872 -2.527 17.891 1 94.12 84 GLY A CA 1
ATOM 637 C C . GLY A 1 84 ? -2.199 -2.23 17.219 1 94.12 84 GLY A C 1
ATOM 638 O O . GLY A 1 84 ? -2.994 -1.438 17.719 1 94.12 84 GLY A O 1
ATOM 639 N N . LEU A 1 85 ? -2.51 -2.77 16.062 1 93.44 85 LEU A N 1
ATOM 640 C CA . LEU A 1 85 ? -3.748 -2.449 15.359 1 93.44 85 LEU A CA 1
ATOM 641 C C . LEU A 1 85 ? -4.773 -3.562 15.531 1 93.44 85 LEU A C 1
ATOM 643 O O . LEU A 1 85 ? -5.707 -3.686 14.734 1 93.44 85 LEU A O 1
ATOM 647 N N . ASP A 1 86 ? -4.641 -4.332 16.625 1 91 86 ASP A N 1
ATOM 648 C CA . ASP A 1 86 ? -5.453 -5.52 16.859 1 91 86 ASP A CA 1
ATOM 649 C C . ASP A 1 86 ? -6.664 -5.191 17.734 1 91 86 ASP A C 1
ATOM 651 O O . ASP A 1 86 ? -7.547 -6.031 17.922 1 91 86 ASP A O 1
ATOM 655 N N . LEU A 1 87 ? -6.75 -3.92 18.25 1 91.25 87 LEU A N 1
ATOM 656 C CA . LEU A 1 87 ? -7.766 -3.582 19.25 1 91.25 87 LEU A CA 1
ATOM 657 C C . LEU A 1 87 ? -8.656 -2.451 18.75 1 91.25 87 LEU A C 1
ATOM 659 O O . LEU A 1 87 ? -8.242 -1.658 17.891 1 91.25 87 LEU A O 1
ATOM 663 N N . PRO A 1 88 ? -9.906 -2.391 19.281 1 88.75 88 PRO A N 1
ATOM 664 C CA . PRO A 1 88 ? -10.719 -1.198 19.031 1 88.75 88 PRO A CA 1
ATOM 665 C C . PRO A 1 88 ? -10.094 0.076 19.594 1 88.75 88 PRO A C 1
ATOM 667 O O . PRO A 1 88 ? -9.227 0.007 20.469 1 88.75 88 PRO A O 1
ATOM 670 N N . LEU A 1 89 ? -10.562 1.196 19.141 1 90.06 89 LEU A N 1
ATOM 671 C CA . LEU A 1 89 ? -9.93 2.492 19.359 1 90.06 89 LEU A CA 1
ATOM 672 C C . LEU A 1 89 ? -9.664 2.732 20.844 1 90.06 89 LEU A C 1
ATOM 674 O O . LEU A 1 89 ? -8.523 2.986 21.234 1 90.06 89 LEU A O 1
ATOM 678 N N . MET A 1 90 ? -10.656 2.633 21.688 1 88.5 90 MET A N 1
ATOM 679 C CA . MET A 1 90 ? -10.523 3.002 23.094 1 88.5 90 MET A CA 1
ATOM 680 C C . MET A 1 90 ? -9.562 2.061 23.812 1 88.5 90 MET A C 1
ATOM 682 O O . MET A 1 90 ? -8.758 2.5 24.641 1 88.5 90 MET A O 1
ATOM 686 N N . GLN A 1 91 ? -9.602 0.769 23.5 1 91.38 91 GLN A N 1
ATOM 687 C CA . GLN A 1 91 ? -8.664 -0.197 24.047 1 91.38 91 GLN A CA 1
ATOM 688 C C . GLN A 1 91 ? -7.25 0.03 23.516 1 91.38 91 GLN A C 1
ATOM 690 O O . GLN A 1 91 ? -6.27 -0.115 24.25 1 91.38 91 GLN A O 1
ATOM 695 N N . TRP A 1 92 ? -7.199 0.339 22.25 1 93.69 92 TRP A N 1
ATOM 696 C CA . TRP A 1 92 ? -5.938 0.644 21.594 1 93.69 92 TRP A CA 1
ATOM 697 C C . TRP A 1 92 ? -5.254 1.841 22.25 1 93.69 92 TRP A C 1
ATOM 699 O O . TRP A 1 92 ? -4.043 1.824 22.469 1 93.69 92 TRP A O 1
ATOM 709 N N . LEU A 1 93 ? -6.023 2.914 22.578 1 92.19 93 LEU A N 1
ATOM 710 C CA . LEU A 1 93 ? -5.504 4.102 23.25 1 92.19 93 LEU A CA 1
ATOM 711 C C . LEU A 1 93 ? -4.875 3.736 24.594 1 92.19 93 LEU A C 1
ATOM 713 O O . LEU A 1 93 ? -3.748 4.137 24.875 1 92.19 93 LEU A O 1
ATOM 717 N N . ASP A 1 94 ? -5.531 2.941 25.297 1 91.88 94 ASP A N 1
ATOM 718 C CA . ASP A 1 94 ? -5.09 2.586 26.641 1 91.88 94 ASP A CA 1
ATOM 719 C C . ASP A 1 94 ? -3.863 1.679 26.594 1 91.88 94 ASP A C 1
ATOM 721 O O . ASP A 1 94 ? -2.904 1.882 27.344 1 91.88 94 ASP A O 1
ATOM 725 N N . LYS A 1 95 ? -3.9 0.742 25.75 1 93.75 95 LYS A N 1
ATOM 726 C CA . LYS A 1 95 ? -2.859 -0.282 25.719 1 93.75 95 LYS A CA 1
ATOM 727 C C . LYS A 1 95 ? -1.584 0.253 25.078 1 93.75 95 LYS A C 1
ATOM 729 O O . LYS A 1 95 ? -0.478 -0.091 25.5 1 93.75 95 LYS A O 1
ATOM 734 N N . TYR A 1 96 ? -1.723 1.115 24.047 1 95.25 96 TYR A N 1
ATOM 735 C CA . TYR A 1 96 ? -0.551 1.476 23.266 1 95.25 96 TYR A CA 1
ATOM 736 C C . TYR A 1 96 ? -0.29 2.975 23.328 1 95.25 96 TYR A C 1
ATOM 738 O O . TYR A 1 96 ? 0.802 3.406 23.703 1 95.25 96 TYR A O 1
ATOM 746 N N . THR A 1 97 ? -1.283 3.795 23.078 1 95.69 97 THR A N 1
ATOM 747 C CA . THR A 1 97 ? -1.124 5.219 22.812 1 95.69 97 THR A CA 1
ATOM 748 C C . THR A 1 97 ? -0.704 5.965 24.078 1 95.69 97 THR A C 1
ATOM 750 O O . THR A 1 97 ? 0.302 6.68 24.078 1 95.69 97 THR A O 1
ATOM 753 N N . PHE A 1 98 ? -1.447 5.793 25.188 1 96.06 98 PHE A N 1
ATOM 754 C CA . PHE A 1 98 ? -1.146 6.516 26.422 1 96.06 98 PHE A CA 1
ATOM 755 C C . PHE A 1 98 ? 0.228 6.125 26.953 1 96.06 98 PHE A C 1
ATOM 757 O O . PHE A 1 98 ? 0.977 6.98 27.438 1 96.06 98 PHE A O 1
ATOM 764 N N . LYS A 1 99 ? 0.555 4.875 26.781 1 95.56 99 LYS A N 1
ATOM 765 C CA . LYS A 1 99 ? 1.866 4.406 27.234 1 95.56 99 LYS A CA 1
ATOM 766 C C . LYS A 1 99 ? 2.984 5.086 26.438 1 95.56 99 LYS A C 1
ATOM 768 O O . LYS A 1 99 ? 3.979 5.527 27.031 1 95.56 99 LYS A O 1
ATOM 773 N N . ALA A 1 100 ? 2.844 5.156 25.156 1 96.94 100 ALA A N 1
ATOM 774 C CA . ALA A 1 100 ? 3.854 5.781 24.297 1 96.94 100 ALA A CA 1
ATOM 775 C C . ALA A 1 100 ? 3.99 7.27 24.609 1 96.94 100 ALA A C 1
ATOM 777 O O . ALA A 1 100 ? 5.102 7.793 24.703 1 96.94 100 ALA A O 1
ATOM 778 N N . GLU A 1 101 ? 2.889 7.945 24.766 1 97.81 101 GLU A N 1
ATOM 779 C CA . GLU A 1 101 ? 2.895 9.383 25.031 1 97.81 101 GLU A CA 1
ATOM 780 C C . GLU A 1 101 ? 3.525 9.688 26.391 1 97.81 101 GLU A C 1
ATOM 782 O O . GLU A 1 101 ? 4.316 10.625 26.516 1 97.81 101 GLU A O 1
ATOM 787 N N . GLU A 1 102 ? 3.182 8.867 27.375 1 97.81 102 GLU A N 1
ATOM 788 C CA . GLU A 1 102 ? 3.768 9.023 28.703 1 97.81 102 GLU A CA 1
ATOM 789 C C . GLU A 1 102 ? 5.27 8.766 28.672 1 97.81 102 GLU A C 1
ATOM 791 O O . GLU A 1 102 ? 6.035 9.461 29.344 1 97.81 102 GLU A O 1
ATOM 796 N N . ARG A 1 103 ? 5.621 7.762 27.953 1 97.75 103 ARG A N 1
ATOM 797 C CA . ARG A 1 103 ? 7.039 7.453 27.812 1 97.75 103 ARG A CA 1
ATOM 798 C C . ARG A 1 103 ? 7.801 8.609 27.188 1 97.75 103 ARG A C 1
ATOM 800 O O . ARG A 1 103 ? 8.867 8.992 27.672 1 97.75 103 ARG A O 1
ATOM 807 N N . ILE A 1 104 ? 7.312 9.203 26.156 1 98.38 104 ILE A N 1
ATOM 808 C CA . ILE A 1 104 ? 7.922 10.344 25.484 1 98.38 104 ILE A CA 1
ATOM 809 C C . ILE A 1 104 ? 8 11.531 26.438 1 98.38 104 ILE A C 1
ATOM 811 O O . ILE A 1 104 ? 9.047 12.164 26.562 1 98.38 104 ILE A O 1
ATOM 815 N N . ASP A 1 105 ? 6.953 11.789 27.141 1 98.06 105 ASP A N 1
ATOM 816 C CA . ASP A 1 105 ? 6.891 12.914 28.078 1 98.06 105 ASP A CA 1
ATOM 817 C C . ASP A 1 105 ? 7.859 12.719 29.234 1 98.06 105 ASP A C 1
ATOM 819 O O . ASP A 1 105 ? 8.328 13.695 29.828 1 98.06 105 ASP A O 1
ATOM 823 N N . GLY A 1 106 ? 8.109 11.461 29.562 1 98 106 GLY A N 1
ATOM 824 C CA . GLY A 1 106 ? 8.961 11.156 30.703 1 98 106 GLY A CA 1
ATOM 825 C C . GLY A 1 106 ? 10.43 11.094 30.344 1 98 106 GLY A C 1
ATOM 826 O O . GLY A 1 106 ? 11.289 11.031 31.234 1 98 106 GLY A O 1
ATOM 827 N N . ASP A 1 107 ? 10.82 11.211 29.016 1 98.12 107 ASP A N 1
ATOM 828 C CA . ASP A 1 107 ? 12.188 11.016 28.562 1 98.12 107 ASP A CA 1
ATOM 829 C C . ASP A 1 107 ? 12.516 11.953 27.391 1 98.12 107 ASP A C 1
ATOM 831 O O . ASP A 1 107 ? 12.445 11.555 26.234 1 98.12 107 ASP A O 1
ATOM 835 N N . PRO A 1 108 ? 13 13.188 27.734 1 98.12 108 PRO A N 1
ATOM 836 C CA . PRO A 1 108 ? 13.289 14.18 26.688 1 98.12 108 PRO A CA 1
ATOM 837 C C . PRO A 1 108 ? 14.289 13.664 25.656 1 98.12 108 PRO A C 1
ATOM 839 O O . PRO A 1 108 ? 14.219 14.047 24.484 1 98.12 108 PRO A O 1
ATOM 842 N N . ALA A 1 109 ? 15.227 12.859 26.047 1 97.81 109 ALA A N 1
ATOM 843 C CA . ALA A 1 109 ? 16.188 12.305 25.109 1 97.81 109 ALA A CA 1
ATOM 844 C C . ALA A 1 109 ? 15.508 11.383 24.109 1 97.81 109 ALA A C 1
ATOM 846 O O . ALA A 1 109 ? 15.82 11.414 22.906 1 97.81 109 ALA A O 1
ATOM 847 N N . LEU A 1 110 ? 14.617 10.555 24.609 1 97.69 110 LEU A N 1
ATOM 848 C CA . LEU A 1 110 ? 13.836 9.695 23.719 1 97.69 110 LEU A CA 1
ATOM 849 C C . LEU A 1 110 ? 12.977 10.531 22.781 1 97.69 110 LEU A C 1
ATOM 851 O O . LEU A 1 110 ? 12.875 10.227 21.594 1 97.69 110 LEU A O 1
ATOM 855 N N . ALA A 1 111 ? 12.367 11.57 23.344 1 98.62 111 ALA A N 1
ATOM 856 C CA . ALA A 1 111 ? 11.547 12.453 22.516 1 98.62 111 ALA A CA 1
ATOM 857 C C . ALA A 1 111 ? 12.344 13.016 21.344 1 98.62 111 ALA A C 1
ATOM 859 O O . ALA A 1 111 ? 11.891 12.984 20.203 1 98.62 111 ALA A O 1
ATOM 860 N N . ARG A 1 112 ? 13.531 13.492 21.656 1 98.38 112 ARG A N 1
ATOM 861 C CA . ARG A 1 112 ? 14.375 14.07 20.625 1 98.38 112 ARG A CA 1
ATOM 862 C C . ARG A 1 112 ? 14.711 13.039 19.562 1 98.38 112 ARG A C 1
ATOM 864 O O . ARG A 1 112 ? 14.617 13.32 18.359 1 98.38 112 ARG A O 1
ATOM 871 N N . LYS A 1 113 ? 15.078 11.812 20 1 97.38 113 LYS A N 1
ATOM 872 C CA . LYS A 1 113 ? 15.43 10.734 19.078 1 97.38 113 LYS A CA 1
ATOM 873 C C . LYS A 1 113 ? 14.258 10.391 18.156 1 97.38 113 LYS A C 1
ATOM 875 O O . LYS A 1 113 ? 14.422 10.273 16.938 1 97.38 113 LYS A O 1
ATOM 880 N N . VAL A 1 114 ? 13.094 10.258 18.688 1 98.25 114 VAL A N 1
ATOM 881 C CA . VAL A 1 114 ? 11.898 9.859 17.953 1 98.25 114 VAL A CA 1
ATOM 882 C C . VAL A 1 114 ? 11.492 10.961 16.984 1 98.25 114 VAL A C 1
ATOM 884 O O . VAL A 1 114 ? 11.227 10.688 15.812 1 98.25 114 VAL A O 1
ATOM 887 N N . TYR A 1 115 ? 11.508 12.242 17.438 1 98.69 115 TYR A N 1
ATOM 888 C CA . TYR A 1 115 ? 11 13.344 16.625 1 98.69 115 TYR A CA 1
ATOM 889 C C . TYR A 1 115 ? 11.977 13.703 15.508 1 98.69 115 TYR A C 1
ATOM 891 O O . TYR A 1 115 ? 11.562 14.07 14.406 1 98.69 115 TYR A O 1
ATOM 899 N N . GLU A 1 116 ? 13.273 13.578 15.773 1 98.38 116 GLU A N 1
ATOM 900 C CA . GLU A 1 116 ? 14.25 13.805 14.711 1 98.38 116 GLU A CA 1
ATOM 901 C C . GLU A 1 116 ? 14.141 12.742 13.625 1 98.38 116 GLU A C 1
ATOM 903 O O . GLU A 1 116 ? 14.219 13.047 12.43 1 98.38 116 GLU A O 1
ATOM 908 N N . LYS A 1 117 ? 13.961 11.484 14.047 1 98.12 117 LYS A N 1
ATOM 909 C CA . LYS A 1 117 ? 13.773 10.414 13.07 1 98.12 117 LYS A CA 1
ATOM 910 C C . LYS A 1 117 ? 12.477 10.602 12.289 1 98.12 117 LYS A C 1
ATOM 912 O O . LYS A 1 117 ? 12.43 10.367 11.086 1 98.12 117 LYS A O 1
ATOM 917 N N . LEU A 1 118 ? 11.414 11.023 12.984 1 98.56 118 LEU A N 1
ATOM 918 C CA . LEU A 1 118 ? 10.156 11.305 12.312 1 98.56 118 LEU A CA 1
ATOM 919 C C . LEU A 1 118 ? 10.336 12.367 11.242 1 98.56 118 LEU A C 1
ATOM 921 O O . LEU A 1 118 ? 9.875 12.203 10.109 1 98.56 118 LEU A O 1
ATOM 925 N N . ALA A 1 119 ? 11.023 13.445 11.594 1 98.62 119 ALA A N 1
ATOM 926 C CA . ALA A 1 119 ? 11.266 14.516 10.633 1 98.62 119 ALA A CA 1
ATOM 927 C C . ALA A 1 119 ? 12 13.992 9.398 1 98.62 119 ALA A C 1
ATOM 929 O O . ALA A 1 119 ? 11.648 14.336 8.266 1 98.62 119 ALA A O 1
ATOM 930 N N . ALA A 1 120 ? 12.961 13.156 9.656 1 98.19 120 ALA A N 1
ATOM 931 C CA . ALA A 1 120 ? 13.719 12.562 8.555 1 98.19 120 ALA A CA 1
ATOM 932 C C . ALA A 1 120 ? 12.805 11.734 7.648 1 98.19 120 ALA A C 1
ATOM 934 O O . ALA A 1 120 ? 12.898 11.812 6.422 1 98.19 120 ALA A O 1
ATOM 935 N N . ARG A 1 121 ? 11.938 10.938 8.25 1 98.25 121 ARG A N 1
ATOM 936 C CA . ARG A 1 121 ? 11.023 10.094 7.48 1 98.25 121 ARG A CA 1
ATOM 937 C C . ARG A 1 121 ? 10.039 10.945 6.68 1 98.25 121 ARG A C 1
ATOM 939 O O . ARG A 1 121 ? 9.711 10.609 5.539 1 98.25 121 ARG A O 1
ATOM 946 N N . LEU A 1 122 ? 9.555 12 7.289 1 98.69 122 LEU A N 1
ATOM 947 C CA . LEU A 1 122 ? 8.633 12.891 6.582 1 98.69 122 LEU A CA 1
ATOM 948 C C . LEU A 1 122 ? 9.281 13.453 5.32 1 98.69 122 LEU A C 1
ATOM 950 O O . LEU A 1 122 ? 8.664 13.445 4.25 1 98.69 122 LEU A O 1
ATOM 954 N N . ILE A 1 123 ? 10.516 13.875 5.41 1 98.56 123 ILE A N 1
ATOM 955 C CA . ILE A 1 123 ? 11.25 14.414 4.27 1 98.56 123 ILE A CA 1
ATOM 956 C C . ILE A 1 123 ? 11.445 13.32 3.221 1 98.56 123 ILE A C 1
ATOM 958 O O . ILE A 1 123 ? 11.195 13.531 2.033 1 98.56 123 ILE A O 1
ATOM 962 N N . GLU A 1 124 ? 11.844 12.125 3.662 1 97.88 124 GLU A N 1
ATOM 963 C CA . GLU A 1 124 ? 12.055 10.992 2.762 1 97.88 124 GLU A CA 1
ATOM 964 C C . GLU A 1 124 ? 10.797 10.688 1.953 1 97.88 124 GLU A C 1
ATOM 966 O O . GLU A 1 124 ? 10.883 10.258 0.801 1 97.88 124 GLU A O 1
ATOM 971 N N . HIS A 1 125 ? 9.672 10.953 2.564 1 98.25 125 HIS A N 1
ATOM 972 C CA . HIS A 1 125 ? 8.414 10.586 1.934 1 98.25 125 HIS A CA 1
ATOM 973 C C . HIS A 1 125 ? 7.758 11.789 1.264 1 98.25 125 HIS A C 1
ATOM 975 O O . HIS A 1 125 ? 6.609 11.711 0.816 1 98.25 125 HIS A O 1
ATOM 981 N N . GLY A 1 126 ? 8.391 12.922 1.175 1 98.56 126 GLY A N 1
ATOM 982 C CA . GLY A 1 126 ? 7.965 14.047 0.358 1 98.56 126 GLY A CA 1
ATOM 983 C C . GLY A 1 126 ? 6.984 14.953 1.066 1 98.56 126 GLY A C 1
ATOM 984 O O . GLY A 1 126 ? 6.312 15.773 0.428 1 98.56 126 GLY A O 1
ATOM 985 N N . THR A 1 127 ? 6.883 14.844 2.42 1 98.81 127 THR A N 1
ATOM 986 C CA . THR A 1 127 ? 5.965 15.68 3.184 1 98.81 127 THR A CA 1
ATOM 987 C C . THR A 1 127 ? 6.613 17.016 3.527 1 98.81 127 THR A C 1
ATOM 989 O O . THR A 1 127 ? 7.613 17.062 4.25 1 98.81 127 THR A O 1
ATOM 992 N N . GLY A 1 128 ? 6.047 18.078 3.037 1 98.69 128 GLY A N 1
ATOM 993 C CA . GLY A 1 128 ? 6.605 19.406 3.273 1 98.69 128 GLY A CA 1
ATOM 994 C C . GLY A 1 128 ? 5.848 20.188 4.324 1 98.69 128 GLY A C 1
ATOM 995 O O . GLY A 1 128 ? 6.359 21.188 4.852 1 98.69 128 GLY A O 1
ATOM 996 N N . ALA A 1 129 ? 4.629 19.797 4.566 1 98.88 129 ALA A N 1
ATOM 997 C CA . ALA A 1 129 ? 3.801 20.406 5.605 1 98.88 129 ALA A CA 1
ATOM 998 C C . ALA A 1 129 ? 3.047 19.344 6.402 1 98.88 129 ALA A C 1
ATOM 1000 O O . ALA A 1 129 ? 2.557 18.359 5.836 1 98.88 129 ALA A O 1
ATOM 1001 N N . ILE A 1 130 ? 3.018 19.547 7.754 1 98.88 130 ILE A N 1
ATOM 1002 C CA . ILE A 1 130 ? 2.441 18.5 8.586 1 98.88 130 ILE A CA 1
ATOM 1003 C C . ILE A 1 130 ? 1.751 19.125 9.797 1 98.88 130 ILE A C 1
ATOM 1005 O O . ILE A 1 130 ? 2.24 20.094 10.367 1 98.88 130 ILE A O 1
ATOM 1009 N N . LEU A 1 131 ? 0.526 18.656 10.055 1 98.94 131 LEU A N 1
ATOM 1010 C CA . LEU A 1 131 ? -0.215 18.969 11.266 1 98.94 131 LEU A CA 1
ATOM 1011 C C . LEU A 1 131 ? -0.063 17.844 12.297 1 98.94 131 LEU A C 1
ATOM 1013 O O . LEU A 1 131 ? -0.481 16.719 12.055 1 98.94 131 LEU A O 1
ATOM 1017 N N . LEU A 1 132 ? 0.548 18.188 13.523 1 98.81 132 LEU A N 1
ATOM 1018 C CA . LEU A 1 132 ? 1.003 17.141 14.438 1 98.81 132 LEU A CA 1
ATOM 1019 C C . LEU A 1 132 ? 0.278 17.234 15.773 1 98.81 132 LEU A C 1
ATOM 1021 O O . LEU A 1 132 ? 0.214 18.312 16.375 1 98.81 132 LEU A O 1
ATOM 1025 N N . PHE A 1 133 ? -0.241 16.094 16.156 1 98.69 133 PHE A N 1
ATOM 1026 C CA . PHE A 1 133 ? -0.575 15.914 17.562 1 98.69 133 PHE A CA 1
ATOM 1027 C C . PHE A 1 133 ? 0.674 15.609 18.375 1 98.69 133 PHE A C 1
ATOM 1029 O O . PHE A 1 133 ? 1.498 14.781 17.984 1 98.69 133 PHE A O 1
ATOM 1036 N N . GLY A 1 134 ? 0.835 16.312 19.469 1 98.5 134 GLY A N 1
ATOM 1037 C CA . GLY A 1 134 ? 1.916 16.031 20.391 1 98.5 134 GLY A CA 1
ATOM 1038 C C . GLY A 1 134 ? 1.446 15.328 21.656 1 98.5 134 GLY A C 1
ATOM 1039 O O . GLY A 1 134 ? 0.603 14.43 21.594 1 98.5 134 GLY A O 1
ATOM 1040 N N . THR A 1 135 ? 2.146 15.594 22.797 1 98.25 135 THR A N 1
ATOM 1041 C CA . THR A 1 135 ? 1.81 15.062 24.109 1 98.25 135 THR A CA 1
ATOM 1042 C C . THR A 1 135 ? 1.226 16.156 25 1 98.25 135 THR A C 1
ATOM 1044 O O . THR A 1 135 ? 0.933 17.25 24.531 1 98.25 135 THR A O 1
ATOM 1047 N N . ILE A 1 136 ? 0.989 15.828 26.266 1 97.38 136 ILE A N 1
ATOM 1048 C CA . ILE A 1 136 ? 0.33 16.766 27.156 1 97.38 136 ILE A CA 1
ATOM 1049 C C . ILE A 1 136 ? 1.358 17.734 27.734 1 97.38 136 ILE A C 1
ATOM 1051 O O . ILE A 1 136 ? 1.018 18.859 28.125 1 97.38 136 ILE A O 1
ATOM 1055 N N . LYS A 1 137 ? 2.648 17.391 27.719 1 97.31 137 LYS A N 1
ATOM 1056 C CA . LYS A 1 137 ? 3.662 18.234 28.344 1 97.31 137 LYS A CA 1
ATOM 1057 C C . LYS A 1 137 ? 4.211 19.266 27.375 1 97.31 137 LYS A C 1
ATOM 1059 O O . LYS A 1 137 ? 4.426 18.969 26.203 1 97.31 137 LYS A O 1
ATOM 1064 N N . GLU A 1 138 ? 4.426 20.438 27.859 1 97.56 138 GLU A N 1
ATOM 1065 C CA . GLU A 1 138 ? 4.953 21.547 27.078 1 97.56 138 GLU A CA 1
ATOM 1066 C C . GLU A 1 138 ? 6.352 21.234 26.547 1 97.56 138 GLU A C 1
ATOM 1068 O O . GLU A 1 138 ? 6.652 21.469 25.375 1 97.56 138 GLU A O 1
ATOM 1073 N N . GLU A 1 139 ? 7.191 20.719 27.375 1 97.75 139 GLU A N 1
ATOM 1074 C CA . GLU A 1 139 ? 8.602 20.5 27.062 1 97.75 139 GLU A CA 1
ATOM 1075 C C . GLU A 1 139 ? 8.781 19.609 25.844 1 97.75 139 GLU A C 1
ATOM 1077 O O . GLU A 1 139 ? 9.555 19.938 24.938 1 97.75 139 GLU A O 1
ATOM 1082 N N . THR A 1 140 ? 8.125 18.516 25.812 1 98.12 140 THR A N 1
ATOM 1083 C CA . THR A 1 140 ? 8.305 17.547 24.734 1 98.12 140 THR A CA 1
ATOM 1084 C C . THR A 1 140 ? 7.758 18.109 23.422 1 98.12 140 THR A C 1
ATOM 1086 O O . THR A 1 140 ? 8.266 17.781 22.344 1 98.12 140 THR A O 1
ATOM 1089 N N . ASN A 1 141 ? 6.738 18.922 23.484 1 98.69 141 ASN A N 1
ATOM 1090 C CA . ASN A 1 141 ? 6.215 19.531 22.281 1 98.69 141 ASN A CA 1
ATOM 1091 C C . ASN A 1 141 ? 7.156 20.609 21.75 1 98.69 141 ASN A C 1
ATOM 1093 O O . ASN A 1 141 ? 7.219 20.844 20.547 1 98.69 141 ASN A O 1
ATOM 1097 N N . LEU A 1 142 ? 7.895 21.297 22.656 1 98.81 142 LEU A N 1
ATOM 1098 C CA . LEU A 1 142 ? 8.93 22.234 22.203 1 98.81 142 LEU A CA 1
ATOM 1099 C C . LEU A 1 142 ? 10.078 21.484 21.547 1 98.81 142 LEU A C 1
ATOM 1101 O O . LEU A 1 142 ? 10.664 21.969 20.578 1 98.81 142 LEU A O 1
ATOM 1105 N N . ILE A 1 143 ? 10.391 20.266 22.047 1 98.81 143 ILE A N 1
ATOM 1106 C CA . ILE A 1 143 ? 11.391 19.406 21.406 1 98.81 143 ILE A CA 1
ATOM 1107 C C . ILE A 1 143 ? 10.93 19.031 20 1 98.81 143 ILE A C 1
ATOM 1109 O O . ILE A 1 143 ? 11.719 19.062 19.062 1 98.81 143 ILE A O 1
ATOM 1113 N N . LEU A 1 144 ? 9.656 18.719 19.875 1 98.88 144 LEU A N 1
ATOM 1114 C CA . LEU A 1 144 ? 9.07 18.422 18.578 1 98.88 144 LEU A CA 1
ATOM 1115 C C . LEU A 1 144 ? 9.203 19.609 17.625 1 98.88 144 LEU A C 1
ATOM 1117 O O . LEU A 1 144 ? 9.609 19.453 16.484 1 98.88 144 LEU A O 1
ATOM 1121 N N . ALA A 1 145 ? 8.875 20.781 18.125 1 98.88 145 ALA A N 1
ATOM 1122 C CA . ALA A 1 145 ? 8.984 22 17.328 1 98.88 145 ALA A CA 1
ATOM 1123 C C . ALA A 1 145 ? 10.414 22.234 16.859 1 98.88 145 ALA A C 1
ATOM 1125 O O . ALA A 1 145 ? 10.656 22.562 15.703 1 98.88 145 ALA A O 1
ATOM 1126 N N . GLN A 1 146 ? 11.336 22.031 17.766 1 98.69 146 GLN A N 1
ATOM 1127 C CA . GLN A 1 146 ? 12.742 22.219 17.438 1 98.69 146 GLN A CA 1
ATOM 1128 C C . GLN A 1 146 ? 13.195 21.25 16.359 1 98.69 146 GLN A C 1
ATOM 1130 O O . GLN A 1 146 ? 13.922 21.625 15.438 1 98.69 146 GLN A O 1
ATOM 1135 N N . ALA A 1 147 ? 12.789 20 16.484 1 98.56 147 ALA A N 1
ATOM 1136 C CA . ALA A 1 147 ? 13.156 18.969 15.5 1 98.56 147 ALA A CA 1
ATOM 1137 C C . ALA A 1 147 ? 12.641 19.344 14.109 1 98.56 147 ALA A C 1
ATOM 1139 O O . ALA A 1 147 ? 13.375 19.234 13.125 1 98.56 147 ALA A O 1
ATOM 1140 N N . MET A 1 148 ? 11.414 19.812 14.023 1 98.62 148 MET A N 1
ATOM 1141 C CA . MET A 1 148 ? 10.812 20.156 12.742 1 98.62 148 MET A CA 1
ATOM 1142 C C . MET A 1 148 ? 11.438 21.422 12.156 1 98.62 148 MET A C 1
ATOM 1144 O O . MET A 1 148 ? 11.703 21.484 10.953 1 98.62 148 MET A O 1
ATOM 1148 N N . GLN A 1 149 ? 11.648 22.422 13.016 1 98.56 149 GLN A N 1
ATOM 1149 C CA . GLN A 1 149 ? 12.312 23.641 12.578 1 98.56 149 GLN A CA 1
ATOM 1150 C C . GLN A 1 149 ? 13.688 23.344 11.992 1 98.56 149 GLN A C 1
ATOM 1152 O O . GLN A 1 149 ? 14.039 23.859 10.93 1 98.56 149 GLN A O 1
ATOM 1157 N N . SER A 1 150 ? 14.398 22.5 12.703 1 98.06 150 SER A N 1
ATOM 1158 C CA . SER A 1 150 ? 15.742 22.141 12.25 1 98.06 150 SER A CA 1
ATOM 1159 C C . SER A 1 150 ? 15.695 21.391 10.922 1 98.06 150 SER A C 1
ATOM 1161 O O . SER A 1 150 ? 16.578 21.562 10.078 1 98.06 150 SER A O 1
ATOM 1163 N N . ALA A 1 151 ? 14.672 20.562 10.703 1 98.06 151 ALA A N 1
ATOM 1164 C CA . ALA A 1 151 ? 14.523 19.766 9.484 1 98.06 151 ALA A CA 1
ATOM 1165 C C . ALA A 1 151 ? 14.102 20.656 8.312 1 98.06 151 ALA A C 1
ATOM 1167 O O . ALA A 1 151 ? 14.258 20.266 7.148 1 98.06 151 ALA A O 1
ATOM 1168 N N . GLY A 1 152 ? 13.484 21.75 8.609 1 98.06 152 GLY A N 1
ATOM 1169 C CA . GLY A 1 152 ? 13.117 22.719 7.578 1 98.06 152 GLY A CA 1
ATOM 1170 C C . GLY A 1 152 ? 11.766 22.422 6.949 1 98.06 152 GLY A C 1
ATOM 1171 O O . GLY A 1 152 ? 11.492 22.859 5.824 1 98.06 152 GLY A O 1
ATOM 1172 N N . ILE A 1 153 ? 10.883 21.656 7.594 1 96.75 153 ILE A N 1
ATOM 1173 C CA . ILE A 1 153 ? 9.555 21.422 7.043 1 96.75 153 ILE A CA 1
ATOM 1174 C C . ILE A 1 153 ? 8.516 22.203 7.832 1 96.75 153 ILE A C 1
ATOM 1176 O O . ILE A 1 153 ? 8.719 22.5 9.016 1 96.75 153 ILE A O 1
ATOM 1180 N N . ARG A 1 154 ? 7.438 22.625 7.172 1 98.44 154 ARG A N 1
ATOM 1181 C CA . ARG A 1 154 ? 6.367 23.344 7.848 1 98.44 154 ARG A CA 1
ATOM 1182 C C . ARG A 1 154 ? 5.621 22.438 8.82 1 98.44 154 ARG A C 1
ATOM 1184 O O . ARG A 1 154 ? 5.035 21.438 8.414 1 98.44 154 ARG A O 1
ATOM 1191 N N . ALA A 1 155 ? 5.707 22.812 10.062 1 98.81 155 ALA A N 1
ATOM 1192 C CA . ALA A 1 155 ? 5.09 21.953 11.07 1 98.81 155 ALA A CA 1
ATOM 1193 C C . ALA A 1 155 ? 4.172 22.75 11.992 1 98.81 155 ALA A C 1
ATOM 1195 O O . ALA A 1 155 ? 4.555 23.797 12.492 1 98.81 155 ALA A O 1
ATOM 1196 N N . PHE A 1 156 ? 3.002 22.266 12.133 1 98.88 156 PHE A N 1
ATOM 1197 C CA . PHE A 1 156 ? 1.992 22.781 13.047 1 98.88 156 PHE A CA 1
ATOM 1198 C C . PHE A 1 156 ? 1.834 21.859 14.25 1 98.88 156 PHE A C 1
ATOM 1200 O O . PHE A 1 156 ? 1.272 20.781 14.141 1 98.88 156 PHE A O 1
ATOM 1207 N N . ILE A 1 157 ? 2.305 22.344 15.422 1 98.69 157 ILE A N 1
ATOM 1208 C CA . ILE A 1 157 ? 2.543 21.5 16.594 1 98.69 157 ILE A CA 1
ATOM 1209 C C . ILE A 1 157 ? 1.409 21.688 17.594 1 98.69 157 ILE A C 1
ATOM 1211 O O . ILE A 1 157 ? 1.176 22.797 18.078 1 98.69 157 ILE A O 1
ATOM 1215 N N . GLY A 1 158 ? 0.789 20.562 17.891 1 98.31 158 GLY A N 1
ATOM 1216 C CA . GLY A 1 158 ? -0.318 20.641 18.828 1 98.31 158 GLY A CA 1
ATOM 1217 C C . GLY A 1 158 ? 0 20.016 20.172 1 98.31 158 GLY A C 1
ATOM 1218 O O . GLY A 1 158 ? 0.069 18.797 20.297 1 98.31 158 GLY A O 1
ATOM 1219 N N . LYS A 1 159 ? 0.207 20.812 21.219 1 98.12 159 LYS A N 1
ATOM 1220 C CA . LYS A 1 159 ? 0.196 20.297 22.594 1 98.12 159 LYS A CA 1
ATOM 1221 C C . LYS A 1 159 ? -1.202 19.844 23 1 98.12 159 LYS A C 1
ATOM 1223 O O . LYS A 1 159 ? -2.174 20.578 22.828 1 98.12 159 LYS A O 1
ATOM 1228 N N . LEU A 1 160 ? -1.326 18.703 23.547 1 98.31 160 LEU A N 1
ATOM 1229 C CA . LEU A 1 160 ? -2.633 18.156 23.891 1 98.31 160 LEU A CA 1
ATOM 1230 C C . LEU A 1 160 ? -3.234 18.906 25.078 1 98.31 160 LEU A C 1
ATOM 1232 O O . LEU A 1 160 ? -2.514 19.297 26 1 98.31 160 LEU A O 1
ATOM 1236 N N . SER A 1 161 ? -4.484 19.125 24.984 1 98.44 161 SER A N 1
ATOM 1237 C CA . SER A 1 161 ? -5.289 19.578 26.125 1 98.44 161 SER A CA 1
ATOM 1238 C C . SER A 1 161 ? -6.301 18.516 26.531 1 98.44 161 SER A C 1
ATOM 1240 O O . SER A 1 161 ? -7.133 18.094 25.734 1 98.44 161 SER A O 1
ATOM 1242 N N . MET A 1 162 ? -6.191 18.047 27.703 1 97.38 162 MET A N 1
ATOM 1243 C CA . MET A 1 162 ? -7.035 17 28.297 1 97.38 162 MET A CA 1
ATOM 1244 C C . MET A 1 162 ? -7.086 17.125 29.812 1 97.38 162 MET A C 1
ATOM 1246 O O . MET A 1 162 ? -6.102 16.844 30.5 1 97.38 162 MET A O 1
ATOM 1250 N N . ASP A 1 163 ? -8.32 17.484 30.344 1 97.56 163 ASP A N 1
ATOM 1251 C CA . ASP A 1 163 ? -8.359 17.766 31.781 1 97.56 163 ASP A CA 1
ATOM 1252 C C . ASP A 1 163 ? -9.312 16.812 32.5 1 97.56 163 ASP A C 1
ATOM 1254 O O . ASP A 1 163 ? -9.438 16.859 33.719 1 97.56 163 ASP A O 1
ATOM 1258 N N . ILE A 1 164 ? -10 15.922 31.734 1 95.44 164 ILE A N 1
ATOM 1259 C CA . ILE A 1 164 ? -10.883 14.953 32.375 1 95.44 164 ILE A CA 1
ATOM 1260 C C . ILE A 1 164 ? -10.836 13.625 31.641 1 95.44 164 ILE A C 1
ATOM 1262 O O . ILE A 1 164 ? -10.289 13.555 30.531 1 95.44 164 ILE A O 1
ATOM 1266 N N . SER A 1 165 ? -11.359 12.555 32.219 1 90.62 165 SER A N 1
ATOM 1267 C CA . SER A 1 165 ? -11.711 11.273 31.594 1 90.62 165 SER A CA 1
ATOM 1268 C C . SER A 1 165 ? -10.516 10.648 30.891 1 90.62 165 SER A C 1
ATOM 1270 O O . SER A 1 165 ? -10.633 10.172 29.766 1 90.62 165 SER A O 1
ATOM 1272 N N . SER A 1 166 ? -9.344 10.875 31.359 1 88.44 166 SER A N 1
ATOM 1273 C CA . SER A 1 166 ? -8.133 10.203 30.891 1 88.44 166 SER A CA 1
ATOM 1274 C C . SER A 1 166 ? -7.438 9.461 32.031 1 88.44 166 SER A C 1
ATOM 1276 O O . SER A 1 166 ? -7.969 9.383 33.125 1 88.44 166 SER A O 1
ATOM 1278 N N . ARG A 1 167 ? -6.324 8.82 31.766 1 90.31 167 ARG A N 1
ATOM 1279 C CA . ARG A 1 167 ? -5.578 8.141 32.812 1 90.31 167 ARG A CA 1
ATOM 1280 C C . ARG A 1 167 ? -5.152 9.125 33.906 1 90.31 167 ARG A C 1
ATOM 1282 O O . ARG A 1 167 ? -4.742 10.25 33.625 1 90.31 167 ARG A O 1
ATOM 1289 N N . PRO A 1 168 ? -5.289 8.656 35.125 1 92.5 168 PRO A N 1
ATOM 1290 C CA . PRO A 1 168 ? -4.891 9.539 36.219 1 92.5 168 PRO A CA 1
ATOM 1291 C C . PRO A 1 168 ? -3.457 10.047 36.094 1 92.5 168 PRO A C 1
ATOM 1293 O O . PRO A 1 168 ? -3.145 11.148 36.531 1 92.5 168 PRO A O 1
ATOM 1296 N N . THR A 1 169 ? -2.625 9.305 35.438 1 93.31 169 THR A N 1
ATOM 1297 C CA . THR A 1 169 ? -1.219 9.672 35.312 1 93.31 169 THR A CA 1
ATOM 1298 C C . THR A 1 169 ? -1.006 10.547 34.062 1 93.31 169 THR A C 1
ATOM 1300 O O . THR A 1 169 ? 0.096 11.047 33.844 1 93.31 169 THR A O 1
ATOM 1303 N N . TYR A 1 170 ? -2.057 10.75 33.312 1 95.44 170 TYR A N 1
ATOM 1304 C CA . TYR A 1 170 ? -1.911 11.445 32.031 1 95.44 170 TYR A CA 1
ATOM 1305 C C . TYR A 1 170 ? -3.104 12.359 31.781 1 95.44 170 TYR A C 1
ATOM 1307 O O . TYR A 1 170 ? -3.875 12.133 30.844 1 95.44 170 TYR A O 1
ATOM 1315 N N . VAL A 1 171 ? -3.26 13.25 32.594 1 96.75 171 VAL A N 1
ATOM 1316 C CA . VAL A 1 171 ? -4.352 14.219 32.562 1 96.75 171 VAL A CA 1
ATOM 1317 C C . VAL A 1 171 ? -3.893 15.531 33.188 1 96.75 171 VAL A C 1
ATOM 1319 O O . VAL A 1 171 ? -3.025 15.547 34.062 1 96.75 171 VAL A O 1
ATOM 1322 N N . GLU A 1 172 ? -4.367 16.609 32.688 1 97.38 172 GLU A N 1
ATOM 1323 C CA . GLU A 1 172 ? -4.082 17.891 33.312 1 97.38 172 GLU A CA 1
ATOM 1324 C C . GLU A 1 172 ? -4.992 18.141 34.531 1 97.38 172 GLU A C 1
ATOM 1326 O O . GLU A 1 172 ? -6.129 17.656 34.562 1 97.38 172 GLU A O 1
ATOM 1331 N N . SER A 1 173 ? -4.551 18.906 35.469 1 96.81 173 SER A N 1
ATOM 1332 C CA . SER A 1 173 ? -5.148 18.953 36.781 1 96.81 173 SER A CA 1
ATOM 1333 C C . SER A 1 173 ? -6.48 19.688 36.781 1 96.81 173 SER A C 1
ATOM 1335 O O . SER A 1 173 ? -7.344 19.453 37.625 1 96.81 173 SER A O 1
ATOM 1337 N N . SER A 1 174 ? -6.629 20.656 35.875 1 97.69 174 SER A N 1
ATOM 1338 C CA . SER A 1 174 ? -7.855 21.422 35.75 1 97.69 174 SER A CA 1
ATOM 1339 C C . SER A 1 174 ? -7.938 22.125 34.406 1 97.69 174 SER A C 1
ATOM 1341 O O . SER A 1 174 ? -6.957 22.172 33.656 1 97.69 174 SER A O 1
ATOM 1343 N N . ALA A 1 175 ? -9.125 22.641 34.094 1 98.25 175 ALA A N 1
ATOM 1344 C CA . ALA A 1 175 ? -9.297 23.453 32.906 1 98.25 175 ALA A CA 1
ATOM 1345 C C . ALA A 1 175 ? -8.359 24.656 32.906 1 98.25 175 ALA A C 1
ATOM 1347 O O . ALA A 1 175 ? -7.742 24.984 31.891 1 98.25 175 ALA A O 1
ATOM 1348 N N . ALA A 1 176 ? -8.281 25.281 34.062 1 98.31 176 ALA A N 1
ATOM 1349 C CA . ALA A 1 176 ? -7.438 26.469 34.219 1 98.31 176 ALA A CA 1
ATOM 1350 C C . ALA A 1 176 ? -5.969 26.125 33.969 1 98.31 176 ALA A C 1
ATOM 1352 O O . ALA A 1 176 ? -5.254 26.875 33.281 1 98.31 176 ALA A O 1
ATOM 1353 N N . ALA A 1 177 ? -5.527 25.047 34.5 1 98.12 177 ALA A N 1
ATOM 1354 C CA . ALA A 1 177 ? -4.148 24.609 34.312 1 98.12 177 ALA A CA 1
ATOM 1355 C C . ALA A 1 177 ? -3.873 24.266 32.875 1 98.12 177 ALA A C 1
ATOM 1357 O O . ALA A 1 177 ? -2.797 24.562 32.344 1 98.12 177 ALA A O 1
ATOM 1358 N N . SER A 1 178 ? -4.809 23.578 32.281 1 98.31 178 SER A N 1
ATOM 1359 C CA . SER A 1 178 ? -4.688 23.203 30.875 1 98.31 178 SER A CA 1
ATOM 1360 C C . SER A 1 178 ? -4.59 24.438 29.984 1 98.31 178 SER A C 1
ATOM 1362 O O . SER A 1 178 ? -3.75 24.5 29.078 1 98.31 178 SER A O 1
ATOM 1364 N N . LEU A 1 179 ? -5.453 25.406 30.219 1 98.56 179 LEU A N 1
ATOM 1365 C CA . LEU A 1 179 ? -5.453 26.641 29.438 1 98.56 179 LEU A CA 1
ATOM 1366 C C . LEU A 1 179 ? -4.152 27.406 29.625 1 98.56 179 LEU A C 1
ATOM 1368 O O . LEU A 1 179 ? -3.596 27.938 28.672 1 98.56 179 LEU A O 1
ATOM 1372 N N . ALA A 1 180 ? -3.688 27.453 30.844 1 98.38 180 ALA A N 1
ATOM 1373 C CA . ALA A 1 180 ? -2.422 28.125 31.125 1 98.38 180 ALA A CA 1
ATOM 1374 C C . ALA A 1 180 ? -1.266 27.453 30.391 1 98.38 180 ALA A C 1
ATOM 1376 O O . ALA A 1 180 ? -0.377 28.125 29.875 1 98.38 180 ALA A O 1
ATOM 1377 N N . SER A 1 181 ? -1.29 26.172 30.422 1 98.12 181 SER A N 1
ATOM 1378 C CA . SER A 1 181 ? -0.257 25.406 29.734 1 98.12 181 SER A CA 1
ATOM 1379 C C . SER A 1 181 ? -0.313 25.625 28.234 1 98.12 181 SER A C 1
ATOM 1381 O O . SER A 1 181 ? 0.724 25.75 27.578 1 98.12 181 SER A O 1
ATOM 1383 N N . ALA A 1 182 ? -1.503 25.609 27.656 1 98.38 182 ALA A N 1
ATOM 1384 C CA . ALA A 1 182 ? -1.684 25.875 26.234 1 98.38 182 ALA A CA 1
ATOM 1385 C C . ALA A 1 182 ? -1.148 27.25 25.859 1 98.38 182 ALA A C 1
ATOM 1387 O O . ALA A 1 182 ? -0.45 27.391 24.844 1 98.38 182 ALA A O 1
ATOM 1388 N N . GLU A 1 183 ? -1.474 28.188 26.641 1 98.12 183 GLU A N 1
ATOM 1389 C CA . GLU A 1 183 ? -1.014 29.547 26.391 1 98.12 183 GLU A CA 1
ATOM 1390 C C . GLU A 1 183 ? 0.507 29.641 26.484 1 98.12 183 GLU A C 1
ATOM 1392 O O . GLU A 1 183 ? 1.147 30.281 25.641 1 98.12 183 GLU A O 1
ATOM 1397 N N . SER A 1 184 ? 1.02 29.047 27.547 1 98.56 184 SER A N 1
ATOM 1398 C CA . SER A 1 184 ? 2.467 29.031 27.734 1 98.56 184 SER A CA 1
ATOM 1399 C C . SER A 1 184 ? 3.172 28.391 26.547 1 98.56 184 SER A C 1
ATOM 1401 O O . SER A 1 184 ? 4.16 28.922 26.031 1 98.56 184 SER A O 1
ATOM 1403 N N . PHE A 1 185 ? 2.715 27.281 26.156 1 98.56 185 PHE A N 1
ATOM 1404 C CA . PHE A 1 185 ? 3.301 26.578 25.016 1 98.56 185 PHE A CA 1
ATOM 1405 C C . PHE A 1 185 ? 3.271 27.453 23.766 1 98.56 185 PHE A C 1
ATOM 1407 O O . PHE A 1 185 ? 4.266 27.531 23.047 1 98.56 185 PHE A O 1
ATOM 1414 N N . THR A 1 186 ? 2.092 28.016 23.438 1 98.12 186 THR A N 1
ATOM 1415 C CA . THR A 1 186 ? 1.936 28.844 22.234 1 98.12 186 THR A CA 1
ATOM 1416 C C . THR A 1 186 ? 2.949 29.984 22.234 1 98.12 186 THR A C 1
ATOM 1418 O O . THR A 1 186 ? 3.553 30.281 21.203 1 98.12 186 THR A O 1
ATOM 1421 N N . GLN A 1 187 ? 3.15 30.578 23.359 1 97.88 187 GLN A N 1
ATOM 1422 C CA . GLN A 1 187 ? 4.102 31.672 23.484 1 97.88 187 GLN A CA 1
ATOM 1423 C C . GLN A 1 187 ? 5.531 31.188 23.281 1 97.88 187 GLN A C 1
ATOM 1425 O O . GLN A 1 187 ? 6.293 31.797 22.516 1 97.88 187 GLN A O 1
ATOM 1430 N N . LYS A 1 188 ? 5.883 30.125 23.922 1 98.56 188 LYS A N 1
ATOM 1431 C CA . LYS A 1 188 ? 7.246 29.609 23.844 1 98.56 188 LYS A CA 1
ATOM 1432 C C . LYS A 1 188 ? 7.562 29.078 22.453 1 98.56 188 LYS A C 1
ATOM 1434 O O . LYS A 1 188 ? 8.695 29.219 21.969 1 98.56 188 LYS A O 1
ATOM 1439 N N . CYS A 1 189 ? 6.582 28.438 21.859 1 98.44 189 CYS A N 1
ATOM 1440 C CA . CYS A 1 189 ? 6.766 27.953 20.5 1 98.44 189 CYS A CA 1
ATOM 1441 C C . CYS A 1 189 ? 7.02 29.094 19.531 1 98.44 189 CYS A C 1
ATOM 1443 O O . CYS A 1 189 ? 7.902 29.016 18.688 1 98.44 189 CYS A O 1
ATOM 1445 N N . ALA A 1 190 ? 6.27 30.156 19.672 1 97.12 190 ALA A N 1
ATOM 1446 C CA . ALA A 1 190 ? 6.461 31.344 18.844 1 97.12 190 ALA A CA 1
ATOM 1447 C C . ALA A 1 190 ? 7.828 31.984 19.094 1 97.12 190 ALA A C 1
ATOM 1449 O O . ALA A 1 190 ? 8.484 32.438 18.156 1 97.12 190 ALA A O 1
ATOM 1450 N N . GLU A 1 191 ? 8.188 31.969 20.328 1 97.62 191 GLU A N 1
ATOM 1451 C CA . GLU A 1 191 ? 9.469 32.562 20.719 1 97.62 191 GLU A CA 1
ATOM 1452 C C . GLU A 1 191 ? 10.641 31.797 20.125 1 97.62 191 GLU A C 1
ATOM 1454 O O . GLU A 1 191 ? 11.672 32.375 19.797 1 97.62 191 GLU A O 1
ATOM 1459 N N . LEU A 1 192 ? 10.438 30.531 20.016 1 97.69 192 LEU A N 1
ATOM 1460 C CA . LEU A 1 192 ? 11.469 29.641 19.5 1 97.69 192 LEU A CA 1
ATOM 1461 C C . LEU A 1 192 ? 11.977 30.125 18.156 1 97.69 192 LEU A C 1
ATOM 1463 O O . LEU A 1 192 ? 13.156 29.969 17.828 1 97.69 192 LEU A O 1
ATOM 1467 N N . VAL A 1 193 ? 11.125 30.75 17.344 1 98 193 VAL A N 1
ATOM 1468 C CA . VAL A 1 193 ? 11.508 31.047 15.977 1 98 193 VAL A CA 1
ATOM 1469 C C . VAL A 1 193 ? 11.422 32.562 15.734 1 98 193 VAL A C 1
ATOM 1471 O O . VAL A 1 193 ? 11.594 33.031 14.609 1 98 193 VAL A O 1
ATOM 1474 N N . ARG A 1 194 ? 11.164 33.344 16.766 1 97.44 194 ARG A N 1
ATOM 1475 C CA . ARG A 1 194 ? 10.953 34.781 16.656 1 97.44 194 ARG A CA 1
ATOM 1476 C C . ARG A 1 194 ? 12.172 35.469 16.062 1 97.44 194 ARG A C 1
ATOM 1478 O O . ARG A 1 194 ? 12.031 36.469 15.367 1 97.44 194 ARG A O 1
ATOM 1485 N N . HIS A 1 195 ? 13.344 34.906 16.297 1 98 195 HIS A N 1
ATOM 1486 C CA . HIS A 1 195 ? 14.586 35.531 15.844 1 98 195 HIS A CA 1
ATOM 1487 C C . HIS A 1 195 ? 14.789 35.344 14.344 1 98 195 HIS A C 1
ATOM 1489 O O . HIS A 1 195 ? 15.633 36 13.734 1 98 195 HIS A O 1
ATOM 1495 N N . LEU A 1 196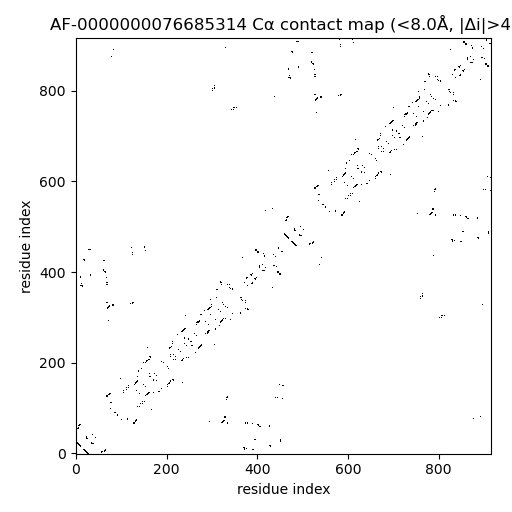 ? 14.078 34.531 13.742 1 98 196 LEU A N 1
ATOM 1496 C CA . LEU A 1 196 ? 14.195 34.219 12.32 1 98 196 LEU A CA 1
ATOM 1497 C C . LEU A 1 196 ? 13.273 35.125 11.508 1 98 196 LEU A C 1
ATOM 1499 O O . LEU A 1 196 ? 12.219 35.562 11.992 1 98 196 LEU A O 1
ATOM 1503 N N . PRO A 1 197 ? 13.648 35.469 10.281 1 97.25 197 PRO A N 1
ATOM 1504 C CA . PRO A 1 197 ? 12.68 36.156 9.422 1 97.25 197 PRO A CA 1
ATOM 1505 C C . PRO A 1 197 ? 11.43 35.312 9.148 1 97.25 197 PRO A C 1
ATOM 1507 O O . PRO A 1 197 ? 11.5 34.062 9.18 1 97.25 197 PRO A O 1
ATOM 1510 N N . PRO A 1 198 ? 10.344 35.906 8.867 1 95.75 198 PRO A N 1
ATOM 1511 C CA . PRO A 1 198 ? 9.055 35.188 8.758 1 95.75 198 PRO A CA 1
ATOM 1512 C C . PRO A 1 198 ? 9.117 34 7.82 1 95.75 198 PRO A C 1
ATOM 1514 O O . PRO A 1 198 ? 8.586 32.938 8.141 1 95.75 198 PRO A O 1
ATOM 1517 N N . HIS A 1 199 ? 9.789 34.156 6.688 1 95.44 199 HIS A N 1
ATOM 1518 C CA . HIS A 1 199 ? 9.797 33.094 5.684 1 95.44 199 HIS A CA 1
ATOM 1519 C C . HIS A 1 199 ? 10.633 31.891 6.145 1 95.44 199 HIS A C 1
ATOM 1521 O O . HIS A 1 199 ? 10.578 30.828 5.539 1 95.44 199 HIS A O 1
ATOM 1527 N N . ARG A 1 200 ? 11.344 32.031 7.27 1 97.06 200 ARG A N 1
ATOM 1528 C CA . ARG A 1 200 ? 12.188 30.953 7.793 1 97.06 200 ARG A CA 1
ATOM 1529 C C . ARG A 1 200 ? 11.555 30.312 9.031 1 97.06 200 ARG A C 1
ATOM 1531 O O . ARG A 1 200 ? 12.102 29.375 9.594 1 97.06 200 ARG A O 1
ATOM 1538 N N . ARG A 1 201 ? 10.461 30.906 9.492 1 98.25 201 ARG A N 1
ATOM 1539 C CA . ARG A 1 201 ? 9.727 30.344 10.617 1 98.25 201 ARG A CA 1
ATOM 1540 C C . ARG A 1 201 ? 8.852 29.172 10.18 1 98.25 201 ARG A C 1
ATOM 1542 O O . ARG A 1 201 ? 7.766 29.375 9.633 1 98.25 201 ARG A O 1
ATOM 1549 N N . MET A 1 202 ? 9.305 27.953 10.445 1 98.06 202 MET A N 1
ATOM 1550 C CA . MET A 1 202 ? 8.695 26.75 9.883 1 98.06 202 MET A CA 1
ATOM 1551 C C . MET A 1 202 ? 7.68 26.156 10.844 1 98.06 202 MET A C 1
ATOM 1553 O O . MET A 1 202 ? 6.895 25.281 10.461 1 98.06 202 MET A O 1
ATOM 1557 N N . VAL A 1 203 ? 7.637 26.594 12.125 1 98.56 203 VAL A N 1
ATOM 1558 C CA . VAL A 1 203 ? 6.777 25.922 13.094 1 98.56 203 VAL A CA 1
ATOM 1559 C C . VAL A 1 203 ? 5.758 26.922 13.656 1 98.56 203 VAL A C 1
ATOM 1561 O O . VAL A 1 203 ? 6.059 28.094 13.82 1 98.56 203 VAL A O 1
ATOM 1564 N N . GLU A 1 204 ? 4.594 26.484 13.898 1 98.38 204 GLU A N 1
ATOM 1565 C CA . GLU A 1 204 ? 3.521 27.234 14.555 1 98.38 204 GLU A CA 1
ATOM 1566 C C . GLU A 1 204 ? 2.805 26.375 15.594 1 98.38 204 GLU A C 1
ATOM 1568 O O . GLU A 1 204 ? 2.609 25.172 15.383 1 98.38 204 GLU A O 1
ATOM 1573 N N . PRO A 1 205 ? 2.443 26.938 16.719 1 98.5 205 PRO A N 1
ATOM 1574 C CA . PRO A 1 205 ? 1.654 26.203 17.703 1 98.5 205 PRO A CA 1
ATOM 1575 C C . PRO A 1 205 ? 0.191 26.047 17.297 1 98.5 205 PRO A C 1
ATOM 1577 O O . PRO A 1 205 ? -0.353 26.906 16.594 1 98.5 205 PRO A O 1
ATOM 1580 N N . VAL A 1 206 ? -0.425 24.984 17.672 1 98.69 206 VAL A N 1
ATOM 1581 C CA . VAL A 1 206 ? -1.825 24.672 17.406 1 98.69 206 VAL A CA 1
ATOM 1582 C C . VAL A 1 206 ? -2.518 24.25 18.703 1 98.69 206 VAL A C 1
ATOM 1584 O O . VAL A 1 206 ? -1.946 23.5 19.5 1 98.69 206 VAL A O 1
ATOM 1587 N N . LEU A 1 207 ? -3.703 24.812 19 1 98.81 207 LEU A N 1
ATOM 1588 C CA . LEU A 1 207 ? -4.516 24.328 20.109 1 98.81 207 LEU A CA 1
ATOM 1589 C C . LEU A 1 207 ? -5.129 22.969 19.781 1 98.81 207 LEU A C 1
ATOM 1591 O O . LEU A 1 207 ? -5.734 22.797 18.719 1 98.81 207 LEU A O 1
ATOM 1595 N N . THR A 1 208 ? -4.957 22 20.75 1 98.81 208 THR A N 1
ATOM 1596 C CA . THR A 1 208 ? -5.312 20.641 20.391 1 98.81 208 THR A CA 1
ATOM 1597 C C . THR A 1 208 ? -6.078 19.969 21.516 1 98.81 208 THR A C 1
ATOM 1599 O O . THR A 1 208 ? -5.516 19.156 22.266 1 98.81 208 THR A O 1
ATOM 1602 N N . PRO A 1 209 ? -7.414 20.359 21.688 1 98.44 209 PRO A N 1
ATOM 1603 C CA . PRO A 1 209 ? -8.188 19.406 22.484 1 98.44 209 PRO A CA 1
ATOM 1604 C C . PRO A 1 209 ? -8.156 18 21.891 1 98.44 209 PRO A C 1
ATOM 1606 O O . PRO A 1 209 ? -8.461 17.812 20.703 1 98.44 209 PRO A O 1
ATOM 1609 N N . ARG A 1 210 ? -7.719 17.047 22.641 1 96.62 210 ARG A N 1
ATOM 1610 C CA . ARG A 1 210 ? -7.551 15.703 22.094 1 96.62 210 ARG A CA 1
ATOM 1611 C C . ARG A 1 210 ? -8.836 15.227 21.422 1 96.62 210 ARG A C 1
ATOM 1613 O O . ARG A 1 210 ? -8.812 14.797 20.266 1 96.62 210 ARG A O 1
ATOM 1620 N N . PHE A 1 211 ? -9.906 15.023 22.094 1 94.31 211 PHE A N 1
ATOM 1621 C CA . PHE A 1 211 ? -11.289 14.812 21.672 1 94.31 211 PHE A CA 1
ATOM 1622 C C . PHE A 1 211 ? -12.25 15.227 22.781 1 94.31 211 PHE A C 1
ATOM 1624 O O . PHE A 1 211 ? -11.836 15.406 23.938 1 94.31 211 PHE A O 1
ATOM 1631 N N . VAL A 1 212 ? -13.414 15.391 22.531 1 94.56 212 VAL A N 1
ATOM 1632 C CA . VAL A 1 212 ? -14.383 16.094 23.375 1 94.56 212 VAL A CA 1
ATOM 1633 C C . VAL A 1 212 ? -14.492 15.383 24.719 1 94.56 212 VAL A C 1
ATOM 1635 O O . VAL A 1 212 ? -14.469 16.031 25.766 1 94.56 212 VAL A O 1
ATOM 1638 N N . PRO A 1 213 ? -14.516 14.078 24.781 1 93.19 213 PRO A N 1
ATOM 1639 C CA . PRO A 1 213 ? -14.758 13.406 26.062 1 93.19 213 PRO A CA 1
ATOM 1640 C C . PRO A 1 213 ? -13.641 13.656 27.078 1 93.19 213 PRO A C 1
ATOM 1642 O O . PRO A 1 213 ? -13.852 13.492 28.281 1 93.19 213 PRO A O 1
ATOM 1645 N N . THR A 1 214 ? -12.492 14.062 26.641 1 94.69 214 THR A N 1
ATOM 1646 C CA . THR A 1 214 ? -11.383 14.227 27.578 1 94.69 214 THR A CA 1
ATOM 1647 C C . THR A 1 214 ? -11.188 15.703 27.938 1 94.69 214 THR A C 1
ATOM 1649 O O . THR A 1 214 ? -10.188 16.062 28.547 1 94.69 214 THR A O 1
ATOM 1652 N N . CYS A 1 215 ? -12.047 16.578 27.547 1 97.06 215 CYS A N 1
ATOM 1653 C CA . CYS A 1 215 ? -11.977 18 27.812 1 97.06 215 CYS A CA 1
ATOM 1654 C C . CYS A 1 215 ? -13.266 18.5 28.469 1 97.06 215 CYS A C 1
ATOM 1656 O O . CYS A 1 215 ? -14.359 18.266 27.953 1 97.06 215 CYS A O 1
ATOM 1658 N N . SER A 1 216 ? -13.148 19.156 29.625 1 97 216 SER A N 1
ATOM 1659 C CA . SER A 1 216 ? -14.312 19.781 30.234 1 97 216 SER A CA 1
ATOM 1660 C C . SER A 1 216 ? -14.891 20.875 29.344 1 97 216 SER A C 1
ATOM 1662 O O . SER A 1 216 ? -14.211 21.391 28.453 1 97 216 SER A O 1
ATOM 1664 N N . ASP A 1 217 ? -16.141 21.25 29.641 1 96.44 217 ASP A N 1
ATOM 1665 C CA . ASP A 1 217 ? -16.766 22.328 28.891 1 96.44 217 ASP A CA 1
ATOM 1666 C C . ASP A 1 217 ? -15.977 23.641 29.047 1 96.44 217 ASP A C 1
ATOM 1668 O O . ASP A 1 217 ? -15.82 24.391 28.094 1 96.44 217 ASP A O 1
ATOM 1672 N N . GLU A 1 218 ? -15.547 23.859 30.25 1 98 218 GLU A N 1
ATOM 1673 C CA . GLU A 1 218 ? -14.758 25.047 30.547 1 98 218 GLU A CA 1
ATOM 1674 C C . GLU A 1 218 ? -13.484 25.094 29.703 1 98 218 GLU A C 1
ATOM 1676 O O . GLU A 1 218 ? -13.125 26.141 29.156 1 98 218 GLU A O 1
ATOM 1681 N N . LEU A 1 219 ? -12.852 23.969 29.594 1 98.44 219 LEU A N 1
ATOM 1682 C CA . LEU A 1 219 ? -11.617 23.891 28.797 1 98.44 219 LEU A CA 1
ATOM 1683 C C . LEU A 1 219 ? -11.898 24.156 27.328 1 98.44 219 LEU A C 1
ATOM 1685 O O . LEU A 1 219 ? -11.195 24.938 26.688 1 98.44 219 LEU A O 1
ATOM 1689 N N . LEU A 1 220 ? -12.945 23.484 26.766 1 98.44 220 LEU A N 1
ATOM 1690 C CA . LEU A 1 220 ? -13.281 23.656 25.344 1 98.44 220 LEU A CA 1
ATOM 1691 C C . LEU A 1 220 ? -13.609 25.109 25.047 1 98.44 220 LEU A C 1
ATOM 1693 O O . LEU A 1 220 ? -13.094 25.672 24.062 1 98.44 220 LEU A O 1
ATOM 1697 N N . LYS A 1 221 ? -14.383 25.719 25.875 1 98.38 221 LYS A N 1
ATOM 1698 C CA . LYS A 1 221 ? -14.75 27.125 25.688 1 98.38 221 LYS A CA 1
ATOM 1699 C C . LYS A 1 221 ? -13.523 28.031 25.797 1 98.38 221 LYS A C 1
ATOM 1701 O O . LYS A 1 221 ? -13.391 29 25.047 1 98.38 221 LYS A O 1
ATOM 1706 N N . GLY A 1 222 ? -12.727 27.719 26.781 1 98.69 222 GLY A N 1
ATOM 1707 C CA . GLY A 1 222 ? -11.5 28.484 26.953 1 98.69 222 GLY A CA 1
ATOM 1708 C C . GLY A 1 222 ? -10.57 28.391 25.75 1 98.69 222 GLY A C 1
ATOM 1709 O O . GLY A 1 222 ? -9.961 29.391 25.359 1 98.69 222 GLY A O 1
ATOM 1710 N N . LEU A 1 223 ? -10.406 27.219 25.172 1 98.75 223 LEU A N 1
ATOM 1711 C CA . LEU A 1 223 ? -9.578 27.031 23.984 1 98.75 223 LEU A CA 1
ATOM 1712 C C . LEU A 1 223 ? -10.148 27.781 22.797 1 98.75 223 LEU A C 1
ATOM 1714 O O . LEU A 1 223 ? -9.398 28.344 22 1 98.75 223 LEU A O 1
ATOM 1718 N N . GLY A 1 224 ? -11.508 27.719 22.641 1 98.62 224 GLY A N 1
ATOM 1719 C CA . GLY A 1 224 ? -12.148 28.516 21.594 1 98.62 224 GLY A CA 1
ATOM 1720 C C . GLY A 1 224 ? -11.828 29.984 21.703 1 98.62 224 GLY A C 1
ATOM 1721 O O . GLY A 1 224 ? -11.516 30.641 20.703 1 98.62 224 GLY A O 1
ATOM 1722 N N . LYS A 1 225 ? -11.914 30.531 22.922 1 98.44 225 LYS A N 1
ATOM 1723 C CA . LYS A 1 225 ? -11.609 31.938 23.172 1 98.44 225 LYS A CA 1
ATOM 1724 C C . LYS A 1 225 ? -10.148 32.25 22.844 1 98.44 225 LYS A C 1
ATOM 1726 O O . LYS A 1 225 ? -9.852 33.281 22.219 1 98.44 225 LYS A O 1
ATOM 1731 N N . LEU A 1 226 ? -9.305 31.391 23.312 1 98.12 226 LEU A N 1
ATOM 1732 C CA . LEU A 1 226 ? -7.879 31.562 23.078 1 98.12 226 LEU A CA 1
ATOM 1733 C C . LEU A 1 226 ? -7.574 31.562 21.578 1 98.12 226 LEU A C 1
ATOM 1735 O O . LEU A 1 226 ? -6.762 32.375 21.109 1 98.12 226 LEU A O 1
ATOM 1739 N N . SER A 1 227 ? -8.172 30.656 20.828 1 98.31 227 SER A N 1
ATOM 1740 C CA . SER A 1 227 ? -7.996 30.578 19.375 1 98.31 227 SER A CA 1
ATOM 1741 C C . SER A 1 227 ? -8.406 31.875 18.703 1 98.31 227 SER A C 1
ATOM 1743 O O . SER A 1 227 ? -7.688 32.375 17.844 1 98.31 227 SER A O 1
ATOM 1745 N N . GLU A 1 228 ? -9.508 32.406 19.078 1 97.81 228 GLU A N 1
ATOM 1746 C CA . GLU A 1 228 ? -10.031 33.625 18.516 1 97.81 228 GLU A CA 1
ATOM 1747 C C . GLU A 1 228 ? -9.133 34.812 18.844 1 97.81 228 GLU A C 1
ATOM 1749 O O . GLU A 1 228 ? -8.766 35.594 17.969 1 97.81 228 GLU A O 1
ATOM 1754 N N . GLU A 1 229 ? -8.766 34.906 20.062 1 97.44 229 GLU A N 1
ATOM 1755 C CA . GLU A 1 229 ? -8.016 36.062 20.547 1 97.44 229 GLU A CA 1
ATOM 1756 C C . GLU A 1 229 ? -6.613 36.094 19.953 1 97.44 229 GLU A C 1
ATOM 1758 O O . GLU A 1 229 ? -6.082 37.188 19.672 1 97.44 229 GLU A O 1
ATOM 1763 N N . ARG A 1 230 ? -6.043 34.906 19.766 1 96.5 230 ARG A N 1
ATOM 1764 C CA . ARG A 1 230 ? -4.645 34.844 19.344 1 96.5 230 ARG A CA 1
ATOM 1765 C C . ARG A 1 230 ? -4.512 34.344 17.922 1 96.5 230 ARG A C 1
ATOM 1767 O O . ARG A 1 230 ? -3.4 34.156 17.422 1 96.5 230 ARG A O 1
ATOM 1774 N N . SER A 1 231 ? -5.625 34.125 17.234 1 96.5 231 SER A N 1
ATOM 1775 C CA . SER A 1 231 ? -5.652 33.625 15.859 1 96.5 231 SER A CA 1
ATOM 1776 C C . SER A 1 231 ? -4.852 32.344 15.711 1 96.5 231 SER A C 1
ATOM 1778 O O . SER A 1 231 ? -4.008 32.25 14.82 1 96.5 231 SER A O 1
ATOM 1780 N N . LEU A 1 232 ? -5.105 31.453 16.625 1 97.94 232 LEU A N 1
ATOM 1781 C CA . LEU A 1 232 ? -4.398 30.172 16.625 1 97.94 232 LEU A CA 1
ATOM 1782 C C . LEU A 1 232 ? -5.211 29.094 15.898 1 97.94 232 LEU A C 1
ATOM 1784 O O . LEU A 1 232 ? -6.438 29.062 16.016 1 97.94 232 LEU A O 1
ATOM 1788 N N . ARG A 1 233 ? -4.531 28.25 15.188 1 98.25 233 ARG A N 1
ATOM 1789 C CA . ARG A 1 233 ? -5.164 27.078 14.602 1 98.25 233 ARG A CA 1
ATOM 1790 C C . ARG A 1 233 ? -5.637 26.109 15.68 1 98.25 233 ARG A C 1
ATOM 1792 O O . ARG A 1 233 ? -5.145 26.141 16.812 1 98.25 233 ARG A O 1
ATOM 1799 N N . VAL A 1 234 ? -6.637 25.344 15.32 1 98.75 234 VAL A N 1
ATOM 1800 C CA . VAL A 1 234 ? -7.18 24.312 16.188 1 98.75 234 VAL A CA 1
ATOM 1801 C C . VAL A 1 234 ? -7.203 22.984 15.438 1 98.75 234 VAL A C 1
ATOM 1803 O O . VAL A 1 234 ? -7.449 22.938 14.234 1 98.75 234 VAL A O 1
ATOM 1806 N N . GLN A 1 235 ? -6.855 21.906 16.078 1 98.81 235 GLN A N 1
ATOM 1807 C CA . GLN A 1 235 ? -7.062 20.562 15.555 1 98.81 235 GLN A CA 1
ATOM 1808 C C . GLN A 1 235 ? -7.707 19.656 16.609 1 98.81 235 GLN A C 1
ATOM 1810 O O . GLN A 1 235 ? -7.531 19.875 17.812 1 98.81 235 GLN A O 1
ATOM 1815 N N . SER A 1 236 ? -8.414 18.688 16.188 1 98.75 236 SER A N 1
ATOM 1816 C CA . SER A 1 236 ? -8.969 17.656 17.047 1 98.75 236 SER A CA 1
ATOM 1817 C C . SER A 1 236 ? -9.484 16.469 16.25 1 98.75 236 SER A C 1
ATOM 1819 O O . SER A 1 236 ? -9.164 16.328 15.07 1 98.75 236 SER A O 1
ATOM 1821 N N . HIS A 1 237 ? -10.039 15.484 16.953 1 97.94 237 HIS A N 1
ATOM 1822 C CA . HIS A 1 237 ? -10.836 14.406 16.375 1 97.94 237 HIS A CA 1
ATOM 1823 C C . HIS A 1 237 ? -12.328 14.711 16.469 1 97.94 237 HIS A C 1
ATOM 1825 O O . HIS A 1 237 ? -12.805 15.211 17.484 1 97.94 237 HIS A O 1
ATOM 1831 N N . MET A 1 238 ? -13.016 14.398 15.414 1 97.19 238 MET A N 1
ATOM 1832 C CA . MET A 1 238 ? -14.453 14.648 15.438 1 97.19 238 MET A CA 1
ATOM 1833 C C . MET A 1 238 ? -15.211 13.516 14.758 1 97.19 238 MET A C 1
ATOM 1835 O O . MET A 1 238 ? -14.836 13.078 13.664 1 97.19 238 MET A O 1
ATOM 1839 N N . ALA A 1 239 ? -16.266 12.984 15.398 1 95.69 239 ALA A N 1
ATOM 1840 C CA . ALA A 1 239 ? -17.156 11.961 14.852 1 95.69 239 ALA A CA 1
ATOM 1841 C C . ALA A 1 239 ? -16.359 10.766 14.328 1 95.69 239 ALA A C 1
ATOM 1843 O O . ALA A 1 239 ? -16.578 10.32 13.203 1 95.69 239 ALA A O 1
ATOM 1844 N N . GLU A 1 240 ? -15.43 10.281 15.102 1 92.88 240 GLU A N 1
ATOM 1845 C CA . GLU A 1 240 ? -14.391 9.367 14.633 1 92.88 240 GLU A CA 1
ATOM 1846 C C . GLU A 1 240 ? -14.82 7.91 14.812 1 92.88 240 GLU A C 1
ATOM 1848 O O . GLU A 1 240 ? -14.406 7.035 14.047 1 92.88 240 GLU A O 1
ATOM 1853 N N . ALA A 1 241 ? -15.539 7.633 15.852 1 90 241 ALA A N 1
ATOM 1854 C CA . ALA A 1 241 ? -15.852 6.242 16.172 1 90 241 ALA A CA 1
ATOM 1855 C C . ALA A 1 241 ? -17.188 6.137 16.906 1 90 241 ALA A C 1
ATOM 1857 O O . ALA A 1 241 ? -17.578 7.047 17.641 1 90 241 ALA A O 1
ATOM 1858 N N . GLU A 1 242 ? -17.781 5.055 16.719 1 86.75 242 GLU A N 1
ATOM 1859 C CA . GLU A 1 242 ? -19.094 4.812 17.312 1 86.75 242 GLU A CA 1
ATOM 1860 C C . GLU A 1 242 ? -19.031 4.891 18.828 1 86.75 242 GLU A C 1
ATOM 1862 O O . GLU A 1 242 ? -19.922 5.449 19.469 1 86.75 242 GLU A O 1
ATOM 1867 N N . ASP A 1 243 ? -17.969 4.301 19.359 1 86.38 243 ASP A N 1
ATOM 1868 C CA . ASP A 1 243 ? -17.828 4.293 20.812 1 86.38 243 ASP A CA 1
ATOM 1869 C C . ASP A 1 243 ? -17.719 5.711 21.359 1 86.38 243 ASP A C 1
ATOM 1871 O O . ASP A 1 243 ? -18.25 6.004 22.438 1 86.38 243 ASP A O 1
ATOM 1875 N N . LEU A 1 244 ? -17.047 6.555 20.656 1 87.12 244 LEU A N 1
ATOM 1876 C CA . LEU A 1 244 ? -16.891 7.941 21.078 1 87.12 244 LEU A CA 1
ATOM 1877 C C . LEU A 1 244 ? -18.203 8.695 21 1 87.12 244 LEU A C 1
ATOM 1879 O O . LEU A 1 244 ? -18.531 9.508 21.875 1 87.12 244 LEU A O 1
ATOM 1883 N N . ILE A 1 245 ? -18.953 8.422 20.031 1 87.25 245 ILE A N 1
ATOM 1884 C CA . ILE A 1 245 ? -20.25 9.07 19.844 1 87.25 245 ILE A CA 1
ATOM 1885 C C . ILE A 1 245 ? -21.203 8.648 20.969 1 87.25 245 ILE A C 1
ATOM 1887 O O . ILE A 1 245 ? -21.891 9.492 21.547 1 87.25 245 ILE A O 1
ATOM 1891 N N . ARG A 1 246 ? -21.203 7.391 21.234 1 88.12 246 ARG A N 1
ATOM 1892 C CA . ARG A 1 246 ? -22.047 6.875 22.297 1 88.12 246 ARG A CA 1
ATOM 1893 C C . ARG A 1 246 ? -21.656 7.48 23.641 1 88.12 246 ARG A C 1
ATOM 1895 O O . ARG A 1 246 ? -22.516 7.805 24.469 1 88.12 246 ARG A O 1
ATOM 1902 N N . TRP A 1 247 ? -20.328 7.559 23.766 1 90 247 TRP A N 1
ATOM 1903 C CA . TRP A 1 247 ? -19.812 8.164 24.984 1 90 247 TRP A CA 1
ATOM 1904 C C . TRP A 1 247 ? -20.312 9.594 25.141 1 90 247 TRP A C 1
ATOM 1906 O O . TRP A 1 247 ? -20.797 9.984 26.203 1 90 247 TRP A O 1
ATOM 1916 N N . MET A 1 248 ? -20.344 10.383 24.156 1 90.81 248 MET A N 1
ATOM 1917 C CA . MET A 1 248 ? -20.781 11.773 24.172 1 90.81 248 MET A CA 1
ATOM 1918 C C . MET A 1 248 ? -22.281 11.875 24.422 1 90.81 248 MET A C 1
ATOM 1920 O O . MET A 1 248 ? -22.719 12.703 25.219 1 90.81 248 MET A O 1
ATOM 1924 N N . GLU A 1 249 ? -22.984 11.039 23.766 1 88.94 249 GLU A N 1
ATOM 1925 C CA . GLU A 1 249 ? -24.422 11.031 23.953 1 88.94 249 GLU A CA 1
ATOM 1926 C C . GLU A 1 249 ? -24.797 10.688 25.391 1 88.94 249 GLU A C 1
ATOM 1928 O O . GLU A 1 249 ? -25.703 11.297 25.969 1 88.94 249 GLU A O 1
ATOM 1933 N N . SER A 1 250 ? -24.141 9.75 25.891 1 91.31 250 SER A N 1
ATOM 1934 C CA . SER A 1 250 ? -24.438 9.281 27.25 1 91.31 250 SER A CA 1
ATOM 1935 C C . SER A 1 250 ? -24.016 10.312 28.297 1 91.31 250 SER A C 1
ATOM 1937 O O . SER A 1 250 ? -24.75 10.57 29.25 1 91.31 250 SER A O 1
ATOM 1939 N N . GLU A 1 251 ? -22.891 10.898 28.109 1 89.44 251 GLU A N 1
ATOM 1940 C CA . GLU A 1 251 ? -22.312 11.742 29.156 1 89.44 251 GLU A CA 1
ATOM 1941 C C . GLU A 1 251 ? -22.75 13.195 29 1 89.44 251 GLU A C 1
ATOM 1943 O O . GLU A 1 251 ? -22.938 13.898 30 1 89.44 251 GLU A O 1
ATOM 1948 N N . ARG A 1 252 ? -22.906 13.602 27.75 1 90 252 ARG A N 1
ATOM 1949 C CA . ARG A 1 252 ? -23.141 15.031 27.547 1 90 252 ARG A CA 1
ATOM 1950 C C . ARG A 1 252 ? -24.469 15.273 26.828 1 90 252 ARG A C 1
ATOM 1952 O O . ARG A 1 252 ? -24.891 16.422 26.688 1 90 252 ARG A O 1
ATOM 1959 N N . GLY A 1 253 ? -25.094 14.289 26.328 1 90.31 253 GLY A N 1
ATOM 1960 C CA . GLY A 1 253 ? -26.391 14.383 25.688 1 90.31 253 GLY A CA 1
ATOM 1961 C C . GLY A 1 253 ? -26.344 15.055 24.328 1 90.31 253 GLY A C 1
ATOM 1962 O O . GLY A 1 253 ? -27.359 15.539 23.828 1 90.31 253 GLY A O 1
ATOM 1963 N N . MET A 1 254 ? -25.141 15.266 23.828 1 89.88 254 MET A N 1
ATOM 1964 C CA . MET A 1 254 ? -25.016 15.859 22.5 1 89.88 254 MET A CA 1
ATOM 1965 C C . MET A 1 254 ? -23.812 15.273 21.766 1 89.88 254 MET A C 1
ATOM 1967 O O . MET A 1 254 ? -22.953 14.625 22.375 1 89.88 254 MET A O 1
ATOM 1971 N N . LYS A 1 255 ? -23.766 15.594 20.469 1 91.06 255 LYS A N 1
ATOM 1972 C CA . LYS A 1 255 ? -22.656 15.125 19.641 1 91.06 255 LYS A CA 1
ATOM 1973 C C . LYS A 1 255 ? -21.438 16.016 19.812 1 91.06 255 LYS A C 1
ATOM 1975 O O . LYS A 1 255 ? -21.562 17.172 20.234 1 91.06 255 LYS A O 1
ATOM 1980 N N . ASP A 1 256 ? -20.297 15.422 19.531 1 92.44 256 ASP A N 1
ATOM 1981 C CA . ASP A 1 256 ? -19.062 16.203 19.625 1 92.44 256 ASP A CA 1
ATOM 1982 C C . ASP A 1 256 ? -19.078 17.375 18.656 1 92.44 256 ASP A C 1
ATOM 1984 O O . ASP A 1 256 ? -18.547 18.453 18.953 1 92.44 256 ASP A O 1
ATOM 1988 N N . THR A 1 257 ? -19.75 17.234 17.516 1 93.69 257 THR A N 1
ATOM 1989 C CA . THR A 1 257 ? -19.859 18.312 16.531 1 93.69 257 THR A CA 1
ATOM 1990 C C . THR A 1 257 ? -20.516 19.531 17.172 1 93.69 257 THR A C 1
ATOM 1992 O O . THR A 1 257 ? -20.062 20.656 16.969 1 93.69 257 THR A O 1
ATOM 1995 N N . ASN A 1 258 ? -21.547 19.297 17.922 1 94.31 258 ASN A N 1
ATOM 1996 C CA . ASN A 1 258 ? -22.25 20.375 18.594 1 94.31 258 ASN A CA 1
ATOM 1997 C C . ASN A 1 258 ? -21.391 21.031 19.672 1 94.31 258 ASN A C 1
ATOM 1999 O O . ASN A 1 258 ? -21.422 22.25 19.859 1 94.31 258 ASN A O 1
ATOM 2003 N N . MET A 1 259 ? -20.688 20.219 20.375 1 94.88 259 MET A N 1
ATOM 2004 C CA . MET A 1 259 ? -19.828 20.734 21.438 1 94.88 259 MET A CA 1
ATOM 2005 C C . MET A 1 259 ? -18.734 21.625 20.859 1 94.88 259 MET A C 1
ATOM 2007 O O . MET A 1 259 ? -18.438 22.688 21.406 1 94.88 259 MET A O 1
ATOM 2011 N N . PHE A 1 260 ? -18.078 21.141 19.797 1 97.12 260 PHE A N 1
ATOM 2012 C CA . PHE A 1 260 ? -17.062 21.953 19.141 1 97.12 260 PHE A CA 1
ATOM 2013 C C . PHE A 1 260 ? -17.656 23.266 18.641 1 97.12 260 PHE A C 1
ATOM 2015 O O . PHE A 1 260 ? -17.031 24.328 18.781 1 97.12 260 PHE A O 1
ATOM 2022 N N . ASP A 1 261 ? -18.859 23.172 18.094 1 95.94 261 ASP A N 1
ATOM 2023 C CA . ASP A 1 261 ? -19.516 24.344 17.516 1 95.94 261 ASP A CA 1
ATOM 2024 C C . ASP A 1 261 ? -19.844 25.375 18.594 1 95.94 261 ASP A C 1
ATOM 2026 O O . ASP A 1 261 ? -19.5 26.547 18.453 1 95.94 261 ASP A O 1
ATOM 2030 N N . THR A 1 262 ? -20.438 24.969 19.703 1 95.44 262 THR A N 1
ATOM 2031 C CA . THR A 1 262 ? -20.859 25.875 20.766 1 95.44 262 THR A CA 1
ATOM 2032 C C . THR A 1 262 ? -19.656 26.469 21.5 1 95.44 262 THR A C 1
ATOM 2034 O O . THR A 1 262 ? -19.766 27.484 22.172 1 95.44 262 THR A O 1
ATOM 2037 N N . SER A 1 263 ? -18.5 25.797 21.344 1 97.56 263 SER A N 1
ATOM 2038 C CA . SER A 1 263 ? -17.266 26.281 21.984 1 97.56 263 SER A CA 1
ATOM 2039 C C . SER A 1 263 ? -16.453 27.125 21.016 1 97.56 263 SER A C 1
ATOM 2041 O O . SER A 1 263 ? -15.289 27.438 21.297 1 97.56 263 SER A O 1
ATOM 2043 N N . ASN A 1 264 ? -16.984 27.422 19.844 1 97.5 264 ASN A N 1
ATOM 2044 C CA . ASN A 1 264 ? -16.312 28.188 18.797 1 97.5 264 ASN A CA 1
ATOM 2045 C C . ASN A 1 264 ? -15.023 27.516 18.344 1 97.5 264 ASN A C 1
ATOM 2047 O O . ASN A 1 264 ? -13.984 28.172 18.219 1 97.5 264 ASN A O 1
ATOM 2051 N N . LEU A 1 265 ? -15.117 26.25 18.219 1 98.5 265 LEU A N 1
ATOM 2052 C CA . LEU A 1 265 ? -13.961 25.469 17.797 1 98.5 265 LEU A CA 1
ATOM 2053 C C . LEU A 1 265 ? -14.188 24.859 16.422 1 98.5 265 LEU A C 1
ATOM 2055 O O . LEU A 1 265 ? -13.422 24 15.984 1 98.5 265 LEU A O 1
ATOM 2059 N N . LEU A 1 266 ? -15.258 25.172 15.734 1 98.44 266 LEU A N 1
ATOM 2060 C CA . LEU A 1 266 ? -15.461 24.953 14.305 1 98.44 266 LEU A CA 1
ATOM 2061 C C . LEU A 1 266 ? -15.367 26.266 13.539 1 98.44 266 LEU A C 1
ATOM 2063 O O . LEU A 1 266 ? -16.359 26.984 13.391 1 98.44 266 LEU A O 1
ATOM 2067 N N . THR A 1 267 ? -14.195 26.594 13.078 1 98.12 267 THR A N 1
ATOM 2068 C CA . THR A 1 267 ? -13.867 27.859 12.422 1 98.12 267 THR A CA 1
ATOM 2069 C C . THR A 1 267 ? -12.953 27.609 11.219 1 98.12 267 THR A C 1
ATOM 2071 O O . THR A 1 267 ? -12.477 26.5 11.008 1 98.12 267 THR A O 1
ATOM 2074 N N . PRO A 1 268 ? -12.656 28.609 10.406 1 97.56 268 PRO A N 1
ATOM 2075 C CA . PRO A 1 268 ? -11.773 28.453 9.25 1 97.56 268 PRO A CA 1
ATOM 2076 C C . PRO A 1 268 ? -10.336 28.109 9.648 1 97.56 268 PRO A C 1
ATOM 2078 O O . PRO A 1 268 ? -9.523 27.75 8.789 1 97.56 268 PRO A O 1
ATOM 2081 N N . ARG A 1 269 ? -10.023 28.125 10.945 1 97.06 269 ARG A N 1
ATOM 2082 C CA . ARG A 1 269 ? -8.68 27.797 11.43 1 97.06 269 ARG A CA 1
ATOM 2083 C C . ARG A 1 269 ? -8.641 26.391 12.016 1 97.06 269 ARG A C 1
ATOM 2085 O O . ARG A 1 269 ? -7.641 25.984 12.617 1 97.06 269 ARG A O 1
ATOM 2092 N N . THR A 1 270 ? -9.742 25.656 11.852 1 98.75 270 THR A N 1
ATOM 2093 C CA . THR A 1 270 ? -9.867 24.359 12.508 1 98.75 270 THR A CA 1
ATOM 2094 C C . THR A 1 270 ? -9.742 23.219 11.5 1 98.75 270 THR A C 1
ATOM 2096 O O . THR A 1 270 ? -10.32 23.281 10.414 1 98.75 270 THR A O 1
ATOM 2099 N N . VAL A 1 271 ? -8.922 22.219 11.812 1 98.88 271 VAL A N 1
ATOM 2100 C CA . VAL A 1 271 ? -8.875 20.953 11.094 1 98.88 271 VAL A CA 1
ATOM 2101 C C . VAL A 1 271 ? -9.375 19.828 12 1 98.88 271 VAL A C 1
ATOM 2103 O O . VAL A 1 271 ? -8.852 19.609 13.094 1 98.88 271 VAL A O 1
ATOM 2106 N N . GLN A 1 272 ? -10.438 19.141 11.617 1 98.81 272 GLN A N 1
ATOM 2107 C CA . GLN A 1 272 ? -10.961 17.984 12.336 1 98.81 272 GLN A CA 1
ATOM 2108 C C . GLN A 1 272 ? -10.586 16.688 11.625 1 98.81 272 GLN A C 1
ATOM 2110 O O . GLN A 1 272 ? -10.773 16.562 10.414 1 98.81 272 GLN A O 1
ATOM 2115 N N . ALA A 1 273 ? -10.055 15.734 12.352 1 98.69 273 ALA A N 1
ATOM 2116 C CA . ALA A 1 273 ? -9.609 14.469 11.758 1 98.69 273 ALA A CA 1
ATOM 2117 C C . ALA A 1 273 ? -10.75 13.453 11.719 1 98.69 273 ALA A C 1
ATOM 2119 O O . ALA A 1 273 ? -11.633 13.469 12.57 1 98.69 273 ALA A O 1
ATOM 2120 N N . HIS A 1 274 ? -10.742 12.539 10.734 1 98.38 274 HIS A N 1
ATOM 2121 C CA . HIS A 1 274 ? -11.555 11.344 10.555 1 98.38 274 HIS A CA 1
ATOM 2122 C C . HIS A 1 274 ? -12.961 11.695 10.078 1 98.38 274 HIS A C 1
ATOM 2124 O O . HIS A 1 274 ? -13.242 11.656 8.875 1 98.38 274 HIS A O 1
ATOM 2130 N N . CYS A 1 275 ? -13.82 12.148 10.984 1 98.25 275 CYS A N 1
ATOM 2131 C CA . CYS A 1 275 ? -15.148 12.68 10.695 1 98.25 275 CYS A CA 1
ATOM 2132 C C . CYS A 1 275 ? -16 11.648 9.969 1 98.25 275 CYS A C 1
ATOM 2134 O O . CYS A 1 275 ? -16.812 11.992 9.117 1 98.25 275 CYS A O 1
ATOM 2136 N N . THR A 1 276 ? -15.875 10.367 10.273 1 97.69 276 THR A N 1
ATOM 2137 C CA . THR A 1 276 ? -16.5 9.273 9.531 1 97.69 276 THR A CA 1
ATOM 2138 C C . THR A 1 276 ? -17.984 9.188 9.836 1 97.69 276 THR A C 1
ATOM 2140 O O . THR A 1 276 ? -18.75 8.633 9.047 1 97.69 276 THR A O 1
ATOM 2143 N N . TYR A 1 277 ? -18.516 9.789 10.922 1 96.31 277 TYR A N 1
ATOM 2144 C CA . TYR A 1 277 ? -19.906 9.633 11.328 1 96.31 277 TYR A CA 1
ATOM 2145 C C . TYR A 1 277 ? -20.688 10.93 11.117 1 96.31 277 TYR A C 1
ATOM 2147 O O . TYR A 1 277 ? -21.781 11.094 11.648 1 96.31 277 TYR A O 1
ATOM 2155 N N . LEU A 1 278 ? -20.125 11.844 10.375 1 97 278 LEU A N 1
ATOM 2156 C CA . LEU A 1 278 ? -20.859 13.07 10.062 1 97 278 LEU A CA 1
ATOM 2157 C C . LEU A 1 278 ? -22.016 12.789 9.117 1 97 278 LEU A C 1
ATOM 2159 O O . LEU A 1 278 ? -21.875 12.031 8.164 1 97 278 LEU A O 1
ATOM 2163 N N . SER A 1 279 ? -23.141 13.344 9.43 1 95.19 279 SER A N 1
ATOM 2164 C CA . SER A 1 279 ? -24.266 13.344 8.5 1 95.19 279 SER A CA 1
ATOM 2165 C C . SER A 1 279 ? -24.047 14.359 7.375 1 95.19 279 SER A C 1
ATOM 2167 O O . SER A 1 279 ? -23.125 15.172 7.438 1 95.19 279 SER A O 1
ATOM 2169 N N . ASP A 1 280 ? -24.906 14.305 6.379 1 95.56 280 ASP A N 1
ATOM 2170 C CA . ASP A 1 280 ? -24.797 15.266 5.281 1 95.56 280 ASP A CA 1
ATOM 2171 C C . ASP A 1 280 ? -25.016 16.688 5.777 1 95.56 280 ASP A C 1
ATOM 2173 O O . ASP A 1 280 ? -24.328 17.609 5.34 1 95.56 280 ASP A O 1
ATOM 2177 N N . SER A 1 281 ? -25.953 16.797 6.676 1 96.25 281 SER A N 1
ATOM 2178 C CA . SER A 1 281 ? -26.234 18.109 7.234 1 96.25 281 SER A CA 1
ATOM 2179 C C . SER A 1 281 ? -25.047 18.625 8.039 1 96.25 281 SER A C 1
ATOM 2181 O O . SER A 1 281 ? -24.75 19.828 8.039 1 96.25 281 SER A O 1
ATOM 2183 N N . GLU A 1 282 ? -24.391 17.766 8.727 1 96.44 282 GLU A N 1
ATOM 2184 C CA . GLU A 1 282 ? -23.219 18.141 9.492 1 96.44 282 GLU A CA 1
ATOM 2185 C C . GLU A 1 282 ? -22.047 18.5 8.57 1 96.44 282 GLU A C 1
ATOM 2187 O O . GLU A 1 282 ? -21.25 19.391 8.875 1 96.44 282 GLU A O 1
ATOM 2192 N N . LEU A 1 283 ? -21.922 17.844 7.473 1 97.56 283 LEU A N 1
ATOM 2193 C CA . LEU A 1 283 ? -20.906 18.203 6.484 1 97.56 283 LEU A CA 1
ATOM 2194 C C . LEU A 1 283 ? -21.156 19.609 5.953 1 97.56 283 LEU A C 1
ATOM 2196 O O . LEU A 1 283 ? -20.203 20.375 5.777 1 97.56 283 LEU A O 1
ATOM 2200 N N . ASP A 1 284 ? -22.438 19.906 5.719 1 97.69 284 ASP A N 1
ATOM 2201 C CA . ASP A 1 284 ? -22.797 21.25 5.277 1 97.69 284 ASP A CA 1
ATOM 2202 C C . ASP A 1 284 ? -22.406 22.281 6.324 1 97.69 284 ASP A C 1
ATOM 2204 O O . ASP A 1 284 ? -21.922 23.375 5.984 1 97.69 284 ASP A O 1
ATOM 2208 N N . HIS A 1 285 ? -22.672 21.906 7.555 1 97.62 285 HIS A N 1
ATOM 2209 C CA . HIS A 1 285 ? -22.312 22.812 8.641 1 97.62 285 HIS A CA 1
ATOM 2210 C C . HIS A 1 285 ? -20.797 23.031 8.695 1 97.62 285 HIS A C 1
ATOM 2212 O O . HIS A 1 285 ? -20.344 24.141 8.93 1 97.62 285 HIS A O 1
ATOM 2218 N N . VAL A 1 286 ? -20.016 21.969 8.516 1 98.31 286 VAL A N 1
ATOM 2219 C CA . VAL A 1 286 ? -18.562 22.047 8.469 1 98.31 286 VAL A CA 1
ATOM 2220 C C . VAL A 1 286 ? -18.141 23 7.352 1 98.31 286 VAL A C 1
ATOM 2222 O O . VAL A 1 286 ? -17.25 23.844 7.543 1 98.31 286 VAL A O 1
ATOM 2225 N N . HIS A 1 287 ? -18.766 22.859 6.203 1 98.44 287 HIS A N 1
ATOM 2226 C CA . HIS A 1 287 ? -18.484 23.766 5.098 1 98.44 287 HIS A CA 1
ATOM 2227 C C . HIS A 1 287 ? -18.797 25.219 5.488 1 98.44 287 HIS A C 1
ATOM 2229 O O . HIS A 1 287 ? -17.984 26.109 5.25 1 98.44 287 HIS A O 1
ATOM 2235 N N . ASP A 1 288 ? -19.969 25.438 6.117 1 98.25 288 ASP A N 1
ATOM 2236 C CA . ASP A 1 288 ? -20.438 26.781 6.445 1 98.25 288 ASP A CA 1
ATOM 2237 C C . ASP A 1 288 ? -19.5 27.453 7.438 1 98.25 288 ASP A C 1
ATOM 2239 O O . ASP A 1 288 ? -19.297 28.672 7.383 1 98.25 288 ASP A O 1
ATOM 2243 N N . THR A 1 289 ? -18.938 26.703 8.344 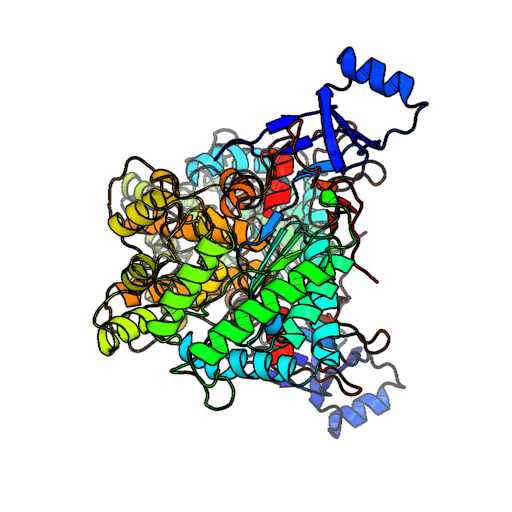1 98.25 289 THR A N 1
ATOM 2244 C CA . THR A 1 289 ? -18.047 27.266 9.359 1 98.25 289 THR A CA 1
ATOM 2245 C C . THR A 1 289 ? -16.641 27.438 8.812 1 98.25 289 THR A C 1
ATOM 2247 O O . THR A 1 289 ? -15.797 28.078 9.438 1 98.25 289 THR A O 1
ATOM 2250 N N . GLY A 1 290 ? -16.328 26.828 7.652 1 98.31 290 GLY A N 1
ATOM 2251 C CA . GLY A 1 290 ? -15.016 26.906 7.043 1 98.31 290 GLY A CA 1
ATOM 2252 C C . GLY A 1 290 ? -14.023 25.922 7.625 1 98.31 290 GLY A C 1
ATOM 2253 O O . GLY A 1 290 ? -12.828 25.969 7.301 1 98.31 290 GLY A O 1
ATOM 2254 N N . THR A 1 291 ? -14.5 25.016 8.477 1 98.75 291 THR A N 1
ATOM 2255 C CA . THR A 1 291 ? -13.672 23.984 9.086 1 98.75 291 THR A CA 1
ATOM 2256 C C . THR A 1 291 ? -13.172 23 8.039 1 98.75 291 THR A C 1
ATOM 2258 O O . THR A 1 291 ? -13.883 22.688 7.086 1 98.75 291 THR A O 1
ATOM 2261 N N . SER A 1 292 ? -11.93 22.547 8.18 1 98.88 292 SER A N 1
ATOM 2262 C CA . SER A 1 292 ? -11.336 21.562 7.27 1 98.88 292 SER A CA 1
ATOM 2263 C C . SER A 1 292 ? -11.367 20.172 7.879 1 98.88 292 SER A C 1
ATOM 2265 O O . SER A 1 292 ? -11.469 20.016 9.094 1 98.88 292 SER A O 1
ATOM 2267 N N . ILE A 1 293 ? -11.312 19.156 7 1 98.88 293 ILE A N 1
ATOM 2268 C CA . ILE A 1 293 ? -11.305 17.766 7.453 1 98.88 293 ILE A CA 1
ATOM 2269 C C . ILE A 1 293 ? -10.031 17.078 6.988 1 98.88 293 ILE A C 1
ATOM 2271 O O . ILE A 1 293 ? -9.633 17.203 5.828 1 98.88 293 ILE A O 1
ATOM 2275 N N . ALA A 1 294 ? -9.336 16.406 7.895 1 98.94 294 ALA A N 1
ATOM 2276 C CA . ALA A 1 294 ? -8.25 15.469 7.578 1 98.94 294 ALA A CA 1
ATOM 2277 C C . ALA A 1 294 ? -8.789 14.055 7.387 1 98.94 294 ALA A C 1
ATOM 2279 O O . ALA A 1 294 ? -9.109 13.367 8.359 1 98.94 294 ALA A O 1
ATOM 2280 N N . HIS A 1 295 ? -8.891 13.625 6.152 1 98.88 295 HIS A N 1
ATOM 2281 C CA . HIS A 1 295 ? -9.297 12.266 5.836 1 98.88 295 HIS A CA 1
ATOM 2282 C C . HIS A 1 295 ? -8.148 11.281 6.07 1 98.88 295 HIS A C 1
ATOM 2284 O O . HIS A 1 295 ? -7.086 11.406 5.457 1 98.88 295 HIS A O 1
ATOM 2290 N N . CYS A 1 296 ? -8.297 10.359 6.984 1 98.81 296 CYS A N 1
ATOM 2291 C CA . CYS A 1 296 ? -7.297 9.359 7.328 1 98.81 296 CYS A CA 1
ATOM 2292 C C . CYS A 1 296 ? -7.773 7.961 6.953 1 98.81 296 CYS A C 1
ATOM 2294 O O . CYS A 1 296 ? -8.109 7.16 7.824 1 98.81 296 CYS A O 1
ATOM 2296 N N . PRO A 1 297 ? -7.676 7.602 5.68 1 98.69 297 PRO A N 1
ATOM 2297 C CA . PRO A 1 297 ? -8.375 6.418 5.176 1 98.69 297 PRO A CA 1
ATOM 2298 C C . PRO A 1 297 ? -7.906 5.125 5.844 1 98.69 297 PRO A C 1
ATOM 2300 O O . PRO A 1 297 ? -8.734 4.297 6.238 1 98.69 297 PRO A O 1
ATOM 2303 N N . LEU A 1 298 ? -6.645 4.871 5.988 1 98.56 298 LEU A N 1
ATOM 2304 C CA . LEU A 1 298 ? -6.141 3.629 6.559 1 98.56 298 LEU A CA 1
ATOM 2305 C C . LEU A 1 298 ? -6.516 3.516 8.031 1 98.56 298 LEU A C 1
ATOM 2307 O O . LEU A 1 298 ? -6.984 2.467 8.477 1 98.56 298 LEU A O 1
ATOM 2311 N N . SER A 1 299 ? -6.324 4.586 8.781 1 98.06 299 SER A N 1
ATOM 2312 C CA . SER A 1 299 ? -6.695 4.594 10.188 1 98.06 299 SER A CA 1
ATOM 2313 C C . SER A 1 299 ? -8.188 4.355 10.367 1 98.06 299 SER A C 1
ATOM 2315 O O . SER A 1 299 ? -8.602 3.625 11.273 1 98.06 299 SER A O 1
ATOM 2317 N N . ASN A 1 300 ? -9.008 5 9.516 1 98.06 300 ASN A N 1
ATOM 2318 C CA . ASN A 1 300 ? -10.461 4.84 9.594 1 98.06 300 ASN A CA 1
ATOM 2319 C C . ASN A 1 300 ? -10.875 3.389 9.391 1 98.06 300 ASN A C 1
ATOM 2321 O O . ASN A 1 300 ? -11.844 2.922 9.992 1 98.06 300 ASN A O 1
ATOM 2325 N N . VAL A 1 301 ? -10.148 2.635 8.57 1 97.75 301 VAL A N 1
ATOM 2326 C CA . VAL A 1 301 ? -10.453 1.23 8.312 1 97.75 301 VAL A CA 1
ATOM 2327 C C . VAL A 1 301 ? -10.273 0.42 9.594 1 97.75 301 VAL A C 1
ATOM 2329 O O . VAL A 1 301 ? -11.016 -0.53 9.852 1 97.75 301 VAL A O 1
ATOM 2332 N N . TYR A 1 302 ? -9.336 0.784 10.398 1 96.75 302 TYR A N 1
ATOM 2333 C CA . TYR A 1 302 ? -9.008 0.007 11.594 1 96.75 302 TYR A CA 1
ATOM 2334 C C . TYR A 1 302 ? -9.883 0.423 12.773 1 96.75 302 TYR A C 1
ATOM 2336 O O . TYR A 1 302 ? -10.203 -0.397 13.633 1 96.75 302 TYR A O 1
ATOM 2344 N N . PHE A 1 303 ? -10.297 1.749 12.766 1 95.56 303 PHE A N 1
ATOM 2345 C CA . PHE A 1 303 ? -10.82 2.221 14.047 1 95.56 303 PHE A CA 1
ATOM 2346 C C . PHE A 1 303 ? -12.242 2.736 13.891 1 95.56 303 PHE A C 1
ATOM 2348 O O . PHE A 1 303 ? -12.898 3.07 14.875 1 95.56 303 PHE A O 1
ATOM 2355 N N . SER A 1 304 ? -12.734 2.82 12.672 1 94.88 304 SER A N 1
ATOM 2356 C CA . SER A 1 304 ? -14.102 3.283 12.461 1 94.88 304 SER A CA 1
ATOM 2357 C C . SER A 1 304 ? -14.945 2.211 11.773 1 94.88 304 SER A C 1
ATOM 2359 O O . SER A 1 304 ? -14.453 1.494 10.898 1 94.88 304 SER A O 1
ATOM 2361 N N . ALA A 1 305 ? -16.172 2.117 12.133 1 93 305 ALA A N 1
ATOM 2362 C CA . ALA A 1 305 ? -17.094 1.184 11.484 1 93 305 ALA A CA 1
ATOM 2363 C C . ALA A 1 305 ? -17.641 1.771 10.195 1 93 305 ALA A C 1
ATOM 2365 O O . ALA A 1 305 ? -18.266 1.062 9.398 1 93 305 ALA A O 1
ATOM 2366 N N . ARG A 1 306 ? -17.391 3.074 9.977 1 95.44 306 ARG A N 1
ATOM 2367 C CA . ARG A 1 306 ? -17.875 3.729 8.758 1 95.44 306 ARG A CA 1
ATOM 2368 C C . ARG A 1 306 ? -16.719 4.422 8.031 1 95.44 306 ARG A C 1
ATOM 2370 O O . ARG A 1 306 ? -15.859 5.035 8.656 1 95.44 306 ARG A O 1
ATOM 2377 N N . PRO A 1 307 ? -16.766 4.25 6.688 1 96.94 307 PRO A N 1
ATOM 2378 C CA . PRO A 1 307 ? -15.805 5.066 5.93 1 96.94 307 PRO A CA 1
ATOM 2379 C C . PRO A 1 307 ? -16.203 6.539 5.867 1 96.94 307 PRO A C 1
ATOM 2381 O O . PRO A 1 307 ? -17.391 6.867 6.008 1 96.94 307 PRO A O 1
ATOM 2384 N N . PHE A 1 308 ? -15.273 7.41 5.711 1 98.31 308 PHE A N 1
ATOM 2385 C CA . PHE A 1 308 ? -15.531 8.836 5.535 1 98.31 308 PHE A CA 1
ATOM 2386 C C . PHE A 1 308 ? -16.25 9.094 4.219 1 98.31 308 PHE A C 1
ATOM 2388 O O . PHE A 1 308 ? -15.898 8.523 3.186 1 98.31 308 PHE A O 1
ATOM 2395 N N . LYS A 1 309 ? -17.266 9.953 4.242 1 97.75 309 LYS A N 1
ATOM 2396 C CA . LYS A 1 309 ? -18.031 10.344 3.064 1 97.75 309 LYS A CA 1
ATOM 2397 C C . LYS A 1 309 ? -17.281 11.383 2.238 1 97.75 309 LYS A C 1
ATOM 2399 O O . LYS A 1 309 ? -17.75 12.508 2.061 1 97.75 309 LYS A O 1
ATOM 2404 N N . LEU A 1 310 ? -16.203 10.93 1.649 1 98.69 310 LEU A N 1
ATOM 2405 C CA . LEU A 1 310 ? -15.266 11.836 0.997 1 98.69 310 LEU A CA 1
ATOM 2406 C C . LEU A 1 310 ? -15.93 12.562 -0.165 1 98.69 310 LEU A C 1
ATOM 2408 O O . LEU A 1 310 ? -15.867 13.789 -0.254 1 98.69 310 LEU A O 1
ATOM 2412 N N . ARG A 1 311 ? -16.609 11.828 -1.089 1 97.94 311 ARG A N 1
ATOM 2413 C CA . ARG A 1 311 ? -17.203 12.445 -2.264 1 97.94 311 ARG A CA 1
ATOM 2414 C C . ARG A 1 311 ? -18.281 13.461 -1.858 1 97.94 311 ARG A C 1
ATOM 2416 O O . ARG A 1 311 ? -18.344 14.555 -2.414 1 97.94 311 ARG A O 1
ATOM 2423 N N . GLU A 1 312 ? -19.094 13.07 -0.907 1 97.31 312 GLU A N 1
ATOM 2424 C CA . GLU A 1 312 ? -20.125 13.969 -0.4 1 97.31 312 GLU A CA 1
ATOM 2425 C C . GLU A 1 312 ? -19.516 15.25 0.167 1 97.31 312 GLU A C 1
ATOM 2427 O O . GLU A 1 312 ? -20.016 16.344 -0.08 1 97.31 312 GLU A O 1
ATOM 2432 N N . ALA A 1 313 ? -18.422 15.094 0.932 1 98.56 313 ALA A N 1
ATOM 2433 C CA . ALA A 1 313 ? -17.734 16.25 1.505 1 98.56 313 ALA A CA 1
ATOM 2434 C C . ALA A 1 313 ? -17.219 17.172 0.41 1 98.56 313 ALA A C 1
ATOM 2436 O O . ALA A 1 313 ? -17.391 18.391 0.479 1 98.56 313 ALA A O 1
ATOM 2437 N N . LEU A 1 314 ? -16.578 16.562 -0.589 1 98.19 314 LEU A N 1
ATOM 2438 C CA . LEU A 1 314 ? -16.016 17.344 -1.689 1 98.19 314 LEU A CA 1
ATOM 2439 C C . LEU A 1 314 ? -17.109 18.078 -2.453 1 98.19 314 LEU A C 1
ATOM 2441 O O . LEU A 1 314 ? -16.953 19.25 -2.818 1 98.19 314 LEU A O 1
ATOM 2445 N N . ARG A 1 315 ? -18.219 17.438 -2.646 1 96.31 315 ARG A N 1
ATOM 2446 C CA . ARG A 1 315 ? -19.344 18.031 -3.357 1 96.31 315 ARG A CA 1
ATOM 2447 C C . ARG A 1 315 ? -19.938 19.203 -2.576 1 96.31 315 ARG A C 1
ATOM 2449 O O . ARG A 1 315 ? -20.391 20.172 -3.166 1 96.31 315 ARG A O 1
ATOM 2456 N N . SER A 1 316 ? -19.891 19.047 -1.271 1 96.69 316 SER A N 1
ATOM 2457 C CA . SER A 1 316 ? -20.438 20.094 -0.406 1 96.69 316 SER A CA 1
ATOM 2458 C C . SER A 1 316 ? -19.469 21.25 -0.273 1 96.69 316 SER A C 1
ATOM 2460 O O . SER A 1 316 ? -19.781 22.266 0.363 1 96.69 316 SER A O 1
ATOM 2462 N N . GLY A 1 317 ? -18.25 21.094 -0.749 1 97.56 317 GLY A N 1
ATOM 2463 C CA . GLY A 1 317 ? -17.281 22.172 -0.741 1 97.56 317 GLY A CA 1
ATOM 2464 C C . GLY A 1 317 ? -16.438 22.203 0.515 1 97.56 317 GLY A C 1
ATOM 2465 O O . GLY A 1 317 ? -15.75 23.188 0.781 1 97.56 317 GLY A O 1
ATOM 2466 N N . VAL A 1 318 ? -16.531 21.188 1.324 1 98.69 318 VAL A N 1
ATOM 2467 C CA . VAL A 1 318 ? -15.688 21.094 2.514 1 98.69 318 VAL A CA 1
ATOM 2468 C C . VAL A 1 318 ? -14.219 21.016 2.104 1 98.69 318 VAL A C 1
ATOM 2470 O O . VAL A 1 318 ? -13.867 20.344 1.138 1 98.69 318 VAL A O 1
ATOM 2473 N N . LYS A 1 319 ? -13.344 21.797 2.766 1 98.75 319 LYS A N 1
ATOM 2474 C CA . LYS A 1 319 ? -11.898 21.672 2.574 1 98.75 319 LYS A CA 1
ATOM 2475 C C . LYS A 1 319 ? -11.383 20.359 3.16 1 98.75 319 LYS A C 1
ATOM 2477 O O . LYS A 1 319 ? -11.492 20.125 4.367 1 98.75 319 LYS A O 1
ATOM 2482 N N . VAL A 1 320 ? -10.859 19.516 2.271 1 98.94 320 VAL A N 1
ATOM 2483 C CA . VAL A 1 320 ? -10.406 18.188 2.711 1 98.94 320 VAL A CA 1
ATOM 2484 C C . VAL A 1 320 ? -8.953 17.984 2.295 1 98.94 320 VAL A C 1
ATOM 2486 O O . VAL A 1 320 ? -8.555 18.359 1.187 1 98.94 320 VAL A O 1
ATOM 2489 N N . GLY A 1 321 ? -8.125 17.516 3.137 1 98.88 321 GLY A N 1
ATOM 2490 C CA . GLY A 1 321 ? -6.812 16.938 2.879 1 98.88 321 GLY A CA 1
ATOM 2491 C C . GLY A 1 321 ? -6.645 15.539 3.43 1 98.88 321 GLY A C 1
ATOM 2492 O O . GLY A 1 321 ? -7.609 14.938 3.908 1 98.88 321 GLY A O 1
ATOM 2493 N N . LEU A 1 322 ? -5.473 14.953 3.299 1 98.94 322 LEU A N 1
ATOM 2494 C CA . LEU A 1 322 ? -5.215 13.594 3.758 1 98.94 322 LEU A CA 1
ATOM 2495 C C . LEU A 1 322 ? -4.387 13.594 5.035 1 98.94 322 LEU A C 1
ATOM 2497 O O . LEU A 1 322 ? -3.67 14.562 5.312 1 98.94 322 LEU A O 1
ATOM 2501 N N . GLY A 1 323 ? -4.523 12.609 5.828 1 98.88 323 GLY A N 1
ATOM 2502 C CA . GLY A 1 323 ? -3.703 12.367 7.004 1 98.88 323 GLY A CA 1
ATOM 2503 C C . GLY A 1 323 ? -3.246 10.93 7.121 1 98.88 323 GLY A C 1
ATOM 2504 O O . GLY A 1 323 ? -4 10.008 6.805 1 98.88 323 GLY A O 1
ATOM 2505 N N . THR A 1 324 ? -2.07 10.75 7.613 1 98.75 324 THR A N 1
ATOM 2506 C CA . THR A 1 324 ? -1.533 9.406 7.793 1 98.75 324 THR A CA 1
ATOM 2507 C C . THR A 1 324 ? -2.021 8.805 9.109 1 98.75 324 THR A C 1
ATOM 2509 O O . THR A 1 324 ? -2.229 7.594 9.195 1 98.75 324 THR A O 1
ATOM 2512 N N . ASP A 1 325 ? -2.152 9.711 10.125 1 98.62 325 ASP A N 1
ATOM 2513 C CA . ASP A 1 325 ? -2.65 9.344 11.445 1 98.62 325 ASP A CA 1
ATOM 2514 C C . ASP A 1 325 ? -1.783 8.258 12.078 1 98.62 325 ASP A C 1
ATOM 2516 O O . ASP A 1 325 ? -2.303 7.277 12.617 1 98.62 325 ASP A O 1
ATOM 2520 N N . ILE A 1 326 ? -0.549 8.398 12.039 1 98 326 ILE A N 1
ATOM 2521 C CA . ILE A 1 326 ? 0.327 7.5 12.781 1 98 326 ILE A CA 1
ATOM 2522 C C . ILE A 1 326 ? -0.013 7.559 14.273 1 98 326 ILE A C 1
ATOM 2524 O O . ILE A 1 326 ? -0.092 8.641 14.852 1 98 326 ILE A O 1
ATOM 2528 N N . ALA A 1 327 ? -0.145 6.359 14.852 1 95.75 327 ALA A N 1
ATOM 2529 C CA . ALA A 1 327 ? 0.093 4.988 14.406 1 95.75 327 ALA A CA 1
ATOM 2530 C C . ALA A 1 327 ? -1.221 4.277 14.102 1 95.75 327 ALA A C 1
ATOM 2532 O O . ALA A 1 327 ? -1.241 3.059 13.898 1 95.75 327 ALA A O 1
ATOM 2533 N N . GLY A 1 328 ? -2.357 5.105 14.164 1 95.5 328 GLY A N 1
ATOM 2534 C CA . GLY A 1 328 ? -3.609 4.5 13.734 1 95.5 328 GLY A CA 1
ATOM 2535 C C . GLY A 1 328 ? -3.566 3.996 12.305 1 95.5 328 GLY A C 1
ATOM 2536 O O . GLY A 1 328 ? -4.152 2.957 11.992 1 95.5 328 GLY A O 1
ATOM 2537 N N . GLY A 1 329 ? -3.049 4.734 11.422 1 96.56 329 GLY A N 1
ATOM 2538 C CA . GLY A 1 329 ? -2.482 4.234 10.18 1 96.56 329 GLY A CA 1
ATOM 2539 C C . GLY A 1 329 ? -1.012 3.885 10.289 1 96.56 329 GLY A C 1
ATOM 2540 O O . GLY A 1 329 ? -0.231 4.641 10.875 1 96.56 329 GLY A O 1
ATOM 2541 N N . TYR A 1 330 ? -0.559 2.801 9.648 1 97.88 330 TYR A N 1
ATOM 2542 C CA . TYR A 1 330 ? 0.799 2.355 9.938 1 97.88 330 TYR A CA 1
ATOM 2543 C C . TYR A 1 330 ? 1.795 2.953 8.953 1 97.88 330 TYR A C 1
ATOM 2545 O O . TYR A 1 330 ? 3.008 2.854 9.148 1 97.88 330 TYR A O 1
ATOM 2553 N N . SER A 1 331 ? 1.38 3.631 7.902 1 97.88 331 SER A N 1
ATOM 2554 C CA . SER A 1 331 ? 2.316 4.176 6.926 1 97.88 331 SER A CA 1
ATOM 2555 C C . SER A 1 331 ? 2.471 5.684 7.086 1 97.88 331 SER A C 1
ATOM 2557 O O . SER A 1 331 ? 1.479 6.418 7.094 1 97.88 331 SER A O 1
ATOM 2559 N N . VAL A 1 332 ? 3.713 6.184 7.16 1 98.06 332 VAL A N 1
ATOM 2560 C CA . VAL A 1 332 ? 3.998 7.609 7.266 1 98.06 332 VAL A CA 1
ATOM 2561 C C . VAL A 1 332 ? 3.961 8.25 5.879 1 98.06 332 VAL A C 1
ATOM 2563 O O . VAL A 1 332 ? 4.012 9.477 5.754 1 98.06 332 VAL A O 1
ATOM 2566 N N . ASP A 1 333 ? 3.758 7.434 4.848 1 97.81 333 ASP A N 1
ATOM 2567 C CA . ASP A 1 333 ? 3.785 7.855 3.451 1 97.81 333 ASP A CA 1
ATOM 2568 C C . ASP A 1 333 ? 2.418 8.367 3.006 1 97.81 333 ASP A C 1
ATOM 2570 O O . ASP A 1 333 ? 1.462 7.598 2.9 1 97.81 333 ASP A O 1
ATOM 2574 N N . VAL A 1 334 ? 2.332 9.641 2.637 1 98.69 334 VAL A N 1
ATOM 2575 C CA . VAL A 1 334 ? 1.076 10.227 2.18 1 98.69 334 VAL A CA 1
ATOM 2576 C C . VAL A 1 334 ? 0.618 9.539 0.898 1 98.69 334 VAL A C 1
ATOM 2578 O O . VAL A 1 334 ? -0.581 9.477 0.613 1 98.69 334 VAL A O 1
ATOM 2581 N N . MET A 1 335 ? 1.521 8.961 0.113 1 98.56 335 MET A N 1
ATOM 2582 C CA . MET A 1 335 ? 1.13 8.227 -1.083 1 98.56 335 MET A CA 1
ATOM 2583 C C . MET A 1 335 ? 0.278 7.012 -0.718 1 98.56 335 MET A C 1
ATOM 2585 O O . MET A 1 335 ? -0.648 6.656 -1.448 1 98.56 335 MET A O 1
ATOM 2589 N N . SER A 1 336 ? 0.636 6.375 0.395 1 98.31 336 SER A N 1
ATOM 2590 C CA . SER A 1 336 ? -0.214 5.293 0.889 1 98.31 336 SER A CA 1
ATOM 2591 C C . SER A 1 336 ? -1.619 5.797 1.202 1 98.31 336 SER A C 1
ATOM 2593 O O . SER A 1 336 ? -2.607 5.129 0.889 1 98.31 336 SER A O 1
ATOM 2595 N N . ALA A 1 337 ? -1.703 6.977 1.812 1 98.81 337 ALA A N 1
ATOM 2596 C CA . ALA A 1 337 ? -3.004 7.562 2.125 1 98.81 337 ALA A CA 1
ATOM 2597 C C . ALA A 1 337 ? -3.799 7.848 0.853 1 98.81 337 ALA A C 1
ATOM 2599 O O . ALA A 1 337 ? -5.016 7.641 0.813 1 98.81 337 ALA A O 1
ATOM 2600 N N . MET A 1 338 ? -3.135 8.344 -0.194 1 98.88 338 MET A N 1
ATOM 2601 C CA . MET A 1 338 ? -3.781 8.578 -1.481 1 98.88 338 MET A CA 1
ATOM 2602 C C . MET A 1 338 ? -4.387 7.293 -2.031 1 98.88 338 MET A C 1
ATOM 2604 O O . MET A 1 338 ? -5.562 7.262 -2.398 1 98.88 338 MET A O 1
ATOM 2608 N N . ARG A 1 339 ? -3.574 6.266 -2.031 1 98.81 339 ARG A N 1
ATOM 2609 C CA . ARG A 1 339 ? -4 4.988 -2.598 1 98.81 339 ARG A CA 1
ATOM 2610 C C . ARG A 1 339 ? -5.137 4.383 -1.784 1 98.81 339 ARG A C 1
ATOM 2612 O O . ARG A 1 339 ? -6.102 3.865 -2.35 1 98.81 339 ARG A O 1
ATOM 2619 N N . GLN A 1 340 ? -5.062 4.496 -0.462 1 98.81 340 GLN A N 1
ATOM 2620 C CA . GLN A 1 340 ? -6.125 3.982 0.4 1 98.81 340 GLN A CA 1
ATOM 2621 C C . GLN A 1 340 ? -7.41 4.789 0.232 1 98.81 340 GLN A C 1
ATOM 2623 O O . GLN A 1 340 ? -8.508 4.242 0.33 1 98.81 340 GLN A O 1
ATOM 2628 N N . ALA A 1 341 ? -7.262 6.125 0.012 1 98.88 341 ALA A N 1
ATOM 2629 C CA . ALA A 1 341 ? -8.445 6.953 -0.216 1 98.88 341 ALA A CA 1
ATOM 2630 C C . ALA A 1 341 ? -9.211 6.488 -1.454 1 98.88 341 ALA A C 1
ATOM 2632 O O . ALA A 1 341 ? -10.438 6.445 -1.451 1 98.88 341 ALA A O 1
ATOM 2633 N N . VAL A 1 342 ? -8.492 6.145 -2.482 1 98.75 342 VAL A N 1
ATOM 2634 C CA . VAL A 1 342 ? -9.109 5.652 -3.707 1 98.75 342 VAL A CA 1
ATOM 2635 C C . VAL A 1 342 ? -9.789 4.309 -3.439 1 98.75 342 VAL A C 1
ATOM 2637 O O . VAL A 1 342 ? -10.945 4.105 -3.811 1 98.75 342 VAL A O 1
ATOM 2640 N N . VAL A 1 343 ? -9.141 3.4 -2.746 1 98.62 343 VAL A N 1
ATOM 2641 C CA . VAL A 1 343 ? -9.656 2.072 -2.443 1 98.62 343 VAL A CA 1
ATOM 2642 C C . VAL A 1 343 ? -10.953 2.193 -1.647 1 98.62 343 VAL A C 1
ATOM 2644 O O . VAL A 1 343 ? -11.969 1.598 -2.012 1 98.62 343 VAL A O 1
ATOM 2647 N N . VAL A 1 344 ? -10.922 3.004 -0.611 1 98.56 344 VAL A N 1
ATOM 2648 C CA . VAL A 1 344 ? -12.07 3.158 0.278 1 98.56 344 VAL A CA 1
ATOM 2649 C C . VAL A 1 344 ? -13.234 3.768 -0.491 1 98.56 344 VAL A C 1
ATOM 2651 O O . VAL A 1 344 ? -14.375 3.311 -0.364 1 98.56 344 VAL A O 1
ATOM 2654 N N . SER A 1 345 ? -12.984 4.801 -1.284 1 98.31 345 SER A N 1
ATOM 2655 C CA . SER A 1 345 ? -14.055 5.457 -2.033 1 98.31 345 SER A CA 1
ATOM 2656 C C . SER A 1 345 ? -14.664 4.512 -3.062 1 98.31 345 SER A C 1
ATOM 2658 O O . SER A 1 345 ? -15.875 4.547 -3.297 1 98.31 345 SER A O 1
ATOM 2660 N N . ARG A 1 346 ? -13.836 3.684 -3.65 1 97.5 346 ARG A N 1
ATOM 2661 C CA . ARG A 1 346 ? -14.336 2.729 -4.633 1 97.5 346 ARG A CA 1
ATOM 2662 C C . ARG A 1 346 ? -15.195 1.658 -3.965 1 97.5 346 ARG A C 1
ATOM 2664 O O . ARG A 1 346 ? -16.219 1.235 -4.52 1 97.5 346 ARG A O 1
ATOM 2671 N N . MET A 1 347 ? -14.781 1.194 -2.838 1 97.56 347 MET A N 1
ATOM 2672 C CA . MET A 1 347 ? -15.57 0.208 -2.109 1 97.56 347 MET A CA 1
ATOM 2673 C C . MET A 1 347 ? -16.922 0.786 -1.708 1 97.56 347 MET A C 1
ATOM 2675 O O . MET A 1 347 ? -17.938 0.084 -1.737 1 97.56 347 MET A O 1
ATOM 2679 N N . ARG A 1 348 ? -16.938 2.072 -1.345 1 96.69 348 ARG A N 1
ATOM 2680 C CA . ARG A 1 348 ? -18.203 2.729 -1.048 1 96.69 348 ARG A CA 1
ATOM 2681 C C . ARG A 1 348 ? -19.109 2.764 -2.279 1 96.69 348 ARG A C 1
ATOM 2683 O O . ARG A 1 348 ? -20.312 2.518 -2.18 1 96.69 348 ARG A O 1
ATOM 2690 N N . GLU A 1 349 ? -18.516 3.141 -3.377 1 96.06 349 GLU A N 1
ATOM 2691 C CA . GLU A 1 349 ? -19.266 3.174 -4.625 1 96.06 349 GLU A CA 1
ATOM 2692 C C . GLU A 1 349 ? -19.828 1.798 -4.965 1 96.06 349 GLU A C 1
ATOM 2694 O O . GLU A 1 349 ? -20.984 1.679 -5.383 1 96.06 349 GLU A O 1
ATOM 2699 N N . SER A 1 350 ? -19.047 0.784 -4.766 1 93.44 350 SER A N 1
ATOM 2700 C CA . SER A 1 350 ? -19.453 -0.586 -5.043 1 93.44 350 SER A CA 1
ATOM 2701 C C . SER A 1 350 ? -20.641 -0.99 -4.172 1 93.44 350 SER A C 1
ATOM 2703 O O . SER A 1 350 ? -21.578 -1.645 -4.645 1 93.44 350 SER A O 1
ATOM 2705 N N . GLU A 1 351 ? -20.547 -0.688 -2.949 1 92.38 351 GLU A N 1
ATOM 2706 C CA . GLU A 1 351 ? -21.656 -0.978 -2.045 1 92.38 351 GLU A CA 1
ATOM 2707 C C . GLU A 1 351 ? -22.938 -0.289 -2.504 1 92.38 351 GLU A C 1
ATOM 2709 O O . GLU A 1 351 ? -24.016 -0.891 -2.488 1 92.38 351 GLU A O 1
ATOM 2714 N N . ARG A 1 352 ? -22.797 0.937 -2.859 1 92.06 352 ARG A N 1
ATOM 2715 C CA . ARG A 1 352 ? -23.938 1.704 -3.342 1 92.06 352 ARG A CA 1
ATOM 2716 C C . ARG A 1 352 ? -24.547 1.057 -4.582 1 92.06 352 ARG A C 1
ATOM 2718 O O . ARG A 1 352 ? -25.781 0.933 -4.684 1 92.06 352 ARG A O 1
ATOM 2725 N N . VAL A 1 353 ? -23.688 0.641 -5.461 1 88.5 353 VAL A N 1
ATOM 2726 C CA . VAL A 1 353 ? -24.141 0.013 -6.703 1 88.5 353 VAL A CA 1
ATOM 2727 C C . VAL A 1 353 ? -24.844 -1.302 -6.391 1 88.5 353 VAL A C 1
ATOM 2729 O O . VAL A 1 353 ? -25.891 -1.605 -6.977 1 88.5 353 VAL A O 1
ATOM 2732 N N . THR A 1 354 ? -24.344 -2.064 -5.512 1 87.88 354 THR A N 1
ATOM 2733 C CA . THR A 1 354 ? -24.891 -3.369 -5.168 1 87.88 354 THR A CA 1
ATOM 2734 C C . THR A 1 354 ? -26.266 -3.225 -4.496 1 87.88 354 THR A C 1
ATOM 2736 O O . THR A 1 354 ? -27.109 -4.102 -4.621 1 87.88 354 THR A O 1
ATOM 2739 N N . LYS A 1 355 ? -26.438 -2.078 -3.822 1 86.69 355 LYS A N 1
ATOM 2740 C CA . LYS A 1 355 ? -27.703 -1.817 -3.143 1 86.69 355 LYS A CA 1
ATOM 2741 C C . LYS A 1 355 ? -28.734 -1.245 -4.105 1 86.69 355 LYS A C 1
ATOM 2743 O O . LYS A 1 355 ? -29.906 -1.054 -3.738 1 86.69 355 LYS A O 1
ATOM 2748 N N . GLY A 1 356 ? -28.312 -1.049 -5.352 1 84.44 356 GLY A N 1
ATOM 2749 C CA . GLY A 1 356 ? -29.234 -0.566 -6.375 1 84.44 356 GLY A CA 1
ATOM 2750 C C . GLY A 1 356 ? -29.531 0.916 -6.254 1 84.44 356 GLY A C 1
ATOM 2751 O O . GLY A 1 356 ? -30.562 1.387 -6.746 1 84.44 356 GLY A O 1
ATOM 2752 N N . GLU A 1 357 ? -28.703 1.52 -5.488 1 79.75 357 GLU A N 1
ATOM 2753 C CA . GLU A 1 357 ? -28.906 2.957 -5.336 1 79.75 357 GLU A CA 1
ATOM 2754 C C . GLU A 1 357 ? -28.422 3.717 -6.57 1 79.75 357 GLU A C 1
ATOM 2756 O O . GLU A 1 357 ? -27.344 3.451 -7.086 1 79.75 357 GLU A O 1
ATOM 2761 N N . LYS A 1 358 ? -29.422 4.16 -7.305 1 66.62 358 LYS A N 1
ATOM 2762 C CA . LYS A 1 358 ? -29.125 4.879 -8.547 1 66.62 358 LYS A CA 1
ATOM 2763 C C . LYS A 1 358 ? -28.719 6.32 -8.258 1 66.62 358 LYS A C 1
ATOM 2765 O O . LYS A 1 358 ? -29.406 7.031 -7.52 1 66.62 358 LYS A O 1
ATOM 2770 N N . HIS A 1 359 ? -27.406 6.605 -8.305 1 67.25 359 HIS A N 1
ATOM 2771 C CA . HIS A 1 359 ? -27 8.008 -8.266 1 67.25 359 HIS A CA 1
ATOM 2772 C C . HIS A 1 359 ? -26.188 8.383 -9.492 1 67.25 359 HIS A C 1
ATOM 2774 O O . HIS A 1 359 ? -25.516 7.531 -10.086 1 67.25 359 HIS A O 1
ATOM 2780 N N . ASP A 1 360 ? -26.406 9.547 -9.914 1 67 360 ASP A N 1
ATOM 2781 C CA . ASP A 1 360 ? -25.812 10.055 -11.141 1 67 360 ASP A CA 1
ATOM 2782 C C . ASP A 1 360 ? -24.281 10.141 -11.023 1 67 360 ASP A C 1
ATOM 2784 O O . ASP A 1 360 ? -23.562 9.938 -12.008 1 67 360 ASP A O 1
ATOM 2788 N N . ASP A 1 361 ? -23.875 10.391 -9.781 1 87 361 ASP A N 1
ATOM 2789 C CA . ASP A 1 361 ? -22.438 10.609 -9.719 1 87 361 ASP A CA 1
ATOM 2790 C C . ASP A 1 361 ? -21.766 9.57 -8.828 1 87 361 ASP A C 1
ATOM 2792 O O . ASP A 1 361 ? -22.281 9.227 -7.762 1 87 361 ASP A O 1
ATOM 2796 N N . SER A 1 362 ? -20.672 9.078 -9.258 1 93.31 362 SER A N 1
ATOM 2797 C CA . SER A 1 362 ? -19.891 8.07 -8.555 1 93.31 362 SER A CA 1
ATOM 2798 C C . SER A 1 362 ? -19.328 8.609 -7.246 1 93.31 362 SER A C 1
ATOM 2800 O O . SER A 1 362 ? -18.953 9.781 -7.164 1 93.31 362 SER A O 1
ATOM 2802 N N . LEU A 1 363 ? -19.312 7.762 -6.203 1 96.56 363 LEU A N 1
ATOM 2803 C CA . LEU A 1 363 ? -18.703 8.109 -4.93 1 96.56 363 LEU A CA 1
ATOM 2804 C C . LEU A 1 363 ? -17.188 7.961 -5 1 96.56 363 LEU A C 1
ATOM 2806 O O . LEU A 1 363 ? -16.469 8.461 -4.129 1 96.56 363 LEU A O 1
ATOM 2810 N N . ALA A 1 364 ? -16.703 7.258 -6.012 1 96.94 364 ALA A N 1
ATOM 2811 C CA . ALA A 1 364 ? -15.273 6.961 -6.117 1 96.94 364 ALA A CA 1
ATOM 2812 C C . ALA A 1 364 ? -14.484 8.195 -6.543 1 96.94 364 ALA A C 1
ATOM 2814 O O . ALA A 1 364 ? -14.961 8.992 -7.355 1 96.94 364 ALA A O 1
ATOM 2815 N N . ILE A 1 365 ? -13.312 8.32 -5.945 1 97.88 365 ILE A N 1
ATOM 2816 C CA . ILE A 1 365 ? -12.359 9.281 -6.484 1 97.88 365 ILE A CA 1
ATOM 2817 C C . ILE A 1 365 ? -11.297 8.547 -7.297 1 97.88 365 ILE A C 1
ATOM 2819 O O . ILE A 1 365 ? -11.172 7.324 -7.207 1 97.88 365 ILE A O 1
ATOM 2823 N N . ASN A 1 366 ? -10.586 9.25 -8.156 1 97.75 366 ASN A N 1
ATOM 2824 C CA . ASN A 1 366 ? -9.469 8.672 -8.898 1 97.75 366 ASN A CA 1
ATOM 2825 C C . ASN A 1 366 ? -8.125 9.188 -8.375 1 97.75 366 ASN A C 1
ATOM 2827 O O . ASN A 1 366 ? -8.078 9.953 -7.41 1 97.75 366 ASN A O 1
ATOM 2831 N N . TRP A 1 367 ? -7.023 8.719 -9.031 1 98.56 367 TRP A N 1
ATOM 2832 C CA . TRP A 1 367 ? -5.684 9.008 -8.531 1 98.56 367 TRP A CA 1
ATOM 2833 C C . TRP A 1 367 ? -5.367 10.5 -8.633 1 98.56 367 TRP A C 1
ATOM 2835 O O . TRP A 1 367 ? -4.695 11.055 -7.766 1 98.56 367 TRP A O 1
ATOM 2845 N N . LYS A 1 368 ? -5.902 11.234 -9.633 1 98.75 368 LYS A N 1
ATOM 2846 C CA . LYS A 1 368 ? -5.672 12.672 -9.781 1 98.75 368 LYS A CA 1
ATOM 2847 C C . LYS A 1 368 ? -6.293 13.453 -8.625 1 98.75 368 LYS A C 1
ATOM 2849 O O . LYS A 1 368 ? -5.672 14.367 -8.086 1 98.75 368 LYS A O 1
ATOM 2854 N N . GLU A 1 369 ? -7.508 13.047 -8.297 1 98.81 369 GLU A N 1
ATOM 2855 C CA . GLU A 1 369 ? -8.195 13.695 -7.188 1 98.81 369 GLU A CA 1
ATOM 2856 C C . GLU A 1 369 ? -7.457 13.469 -5.871 1 98.81 369 GLU A C 1
ATOM 2858 O O . GLU A 1 369 ? -7.359 14.375 -5.039 1 98.81 369 GLU A O 1
ATOM 2863 N N . SER A 1 370 ? -6.98 12.25 -5.688 1 98.94 370 SER A N 1
ATOM 2864 C CA . SER A 1 370 ? -6.242 11.969 -4.461 1 98.94 370 SER A CA 1
ATOM 2865 C C . SER A 1 370 ? -4.934 12.742 -4.41 1 98.94 370 SER A C 1
ATOM 2867 O O . SER A 1 370 ? -4.492 13.164 -3.338 1 98.94 370 SER A O 1
ATOM 2869 N N . LEU A 1 371 ? -4.246 12.898 -5.547 1 98.94 371 LEU A N 1
ATOM 2870 C CA . LEU A 1 371 ? -3.037 13.711 -5.613 1 98.94 371 LEU A CA 1
ATOM 2871 C C . LEU A 1 371 ? -3.342 15.164 -5.262 1 98.94 371 LEU A C 1
ATOM 2873 O O . LEU A 1 371 ? -2.561 15.812 -4.562 1 98.94 371 LEU A O 1
ATOM 2877 N N . TYR A 1 372 ? -4.484 15.672 -5.719 1 98.94 372 TYR A N 1
ATOM 2878 C CA . TYR A 1 372 ? -4.953 17 -5.348 1 98.94 372 TYR A CA 1
ATOM 2879 C C . TYR A 1 372 ? -5.109 17.125 -3.836 1 98.94 372 TYR A C 1
ATOM 2881 O O . TYR A 1 372 ? -4.645 18.094 -3.23 1 98.94 372 TYR A O 1
ATOM 2889 N N . LEU A 1 373 ? -5.738 16.156 -3.199 1 98.94 373 LEU A N 1
ATOM 2890 C CA . LEU A 1 373 ? -5.973 16.188 -1.76 1 98.94 373 LEU A CA 1
ATOM 2891 C C . LEU A 1 373 ? -4.656 16.188 -0.992 1 98.94 373 LEU A C 1
ATOM 2893 O O . LEU A 1 373 ? -4.566 16.75 0.098 1 98.94 373 LEU A O 1
ATOM 2897 N N . ALA A 1 374 ? -3.625 15.578 -1.594 1 98.94 374 ALA A N 1
ATOM 2898 C CA . ALA A 1 374 ? -2.336 15.438 -0.921 1 98.94 374 ALA A CA 1
ATOM 2899 C C . ALA A 1 374 ? -1.482 16.688 -1.104 1 98.94 374 ALA A C 1
ATOM 2901 O O . ALA A 1 374 ? -0.478 16.875 -0.411 1 98.94 374 ALA A O 1
ATOM 2902 N N . THR A 1 375 ? -1.792 17.578 -2.072 1 98.88 375 THR A N 1
ATOM 2903 C CA . THR A 1 375 ? -0.977 18.734 -2.393 1 98.88 375 THR A CA 1
ATOM 2904 C C . THR A 1 375 ? -1.782 20.031 -2.229 1 98.88 375 THR A C 1
ATOM 2906 O O . THR A 1 375 ? -1.961 20.516 -1.109 1 98.88 375 THR A O 1
ATOM 2909 N N . ARG A 1 376 ? -2.537 20.438 -3.295 1 98.88 376 ARG A N 1
ATOM 2910 C CA . ARG A 1 376 ? -3.266 21.688 -3.291 1 98.88 376 ARG A CA 1
ATOM 2911 C C . ARG A 1 376 ? -4.418 21.656 -2.293 1 98.88 376 ARG A C 1
ATOM 2913 O O . ARG A 1 376 ? -4.598 22.594 -1.509 1 98.88 376 ARG A O 1
ATOM 2920 N N . GLY A 1 377 ? -5.18 20.578 -2.336 1 98.81 377 GLY A N 1
ATOM 2921 C CA . GLY A 1 377 ? -6.285 20.438 -1.399 1 98.81 377 GLY A CA 1
ATOM 2922 C C . GLY A 1 377 ? -5.84 20.453 0.051 1 98.81 377 GLY A C 1
ATOM 2923 O O . GLY A 1 377 ? -6.457 21.109 0.889 1 98.81 377 GLY A O 1
ATOM 2924 N N . GLY A 1 378 ? -4.781 19.688 0.358 1 98.88 378 GLY A N 1
ATOM 2925 C CA . GLY A 1 378 ? -4.219 19.688 1.7 1 98.88 378 GLY A CA 1
ATOM 2926 C C . GLY A 1 378 ? -3.713 21.062 2.127 1 98.88 378 GLY A C 1
ATOM 2927 O O . GLY A 1 378 ? -3.898 21.469 3.275 1 98.88 378 GLY A O 1
ATOM 2928 N N . ALA A 1 379 ? -3.084 21.781 1.188 1 98.81 379 ALA A N 1
ATOM 2929 C CA . ALA A 1 379 ? -2.572 23.109 1.48 1 98.81 379 ALA A CA 1
ATOM 2930 C C . ALA A 1 379 ? -3.709 24.078 1.821 1 98.81 379 ALA A C 1
ATOM 2932 O O . ALA A 1 379 ? -3.604 24.859 2.768 1 98.81 379 ALA A O 1
ATOM 2933 N N . ILE A 1 380 ? -4.777 24 1.071 1 98.69 380 ILE A N 1
ATOM 2934 C CA . ILE A 1 380 ? -5.949 24.828 1.315 1 98.69 380 ILE A CA 1
ATOM 2935 C C . ILE A 1 380 ? -6.562 24.469 2.668 1 98.69 380 ILE A C 1
ATOM 2937 O O . ILE A 1 380 ? -6.871 25.359 3.471 1 98.69 380 ILE A O 1
ATOM 2941 N N . ALA A 1 381 ? -6.652 23.172 2.938 1 98.69 381 ALA A N 1
ATOM 2942 C CA . ALA A 1 381 ? -7.262 22.703 4.176 1 98.69 381 ALA A CA 1
ATOM 2943 C C . ALA A 1 381 ? -6.441 23.125 5.391 1 98.69 381 ALA A C 1
ATOM 2945 O O . ALA A 1 381 ? -6.996 23.375 6.465 1 98.69 381 ALA A O 1
ATOM 2946 N N . LEU A 1 382 ? -5.16 23.25 5.199 1 98.06 382 LEU A N 1
ATOM 2947 C CA . LEU A 1 382 ? -4.262 23.641 6.285 1 98.06 382 LEU A CA 1
ATOM 2948 C C . LEU A 1 382 ? -4.105 25.156 6.352 1 98.06 382 LEU A C 1
ATOM 2950 O O . LEU A 1 382 ? -3.381 25.672 7.203 1 98.06 382 LEU A O 1
ATOM 2954 N N . ASN A 1 383 ? -4.75 25.828 5.48 1 96.88 383 ASN A N 1
ATOM 2955 C CA . ASN A 1 383 ? -4.691 27.281 5.418 1 96.88 383 ASN A CA 1
ATOM 2956 C C . ASN A 1 383 ? -3.256 27.781 5.242 1 96.88 383 ASN A C 1
ATOM 2958 O O . ASN A 1 383 ? -2.805 28.656 5.977 1 96.88 383 ASN A O 1
ATOM 2962 N N . LEU A 1 384 ? -2.533 27.156 4.352 1 97.81 384 LEU A N 1
ATOM 2963 C CA . LEU A 1 384 ? -1.185 27.594 4 1 97.81 384 LEU A CA 1
ATOM 2964 C C . LEU A 1 384 ? -1.224 28.828 3.105 1 97.81 384 LEU A C 1
ATOM 2966 O O . LEU A 1 384 ? -2.293 29.219 2.641 1 97.81 384 LEU A O 1
ATOM 2970 N N . PRO A 1 385 ? -0.071 29.453 2.879 1 95.88 385 PRO A N 1
ATOM 2971 C CA . PRO A 1 385 ? -0.051 30.656 2.041 1 95.88 385 PRO A CA 1
ATOM 2972 C C . PRO A 1 385 ? -0.687 30.422 0.671 1 95.88 385 PRO A C 1
ATOM 2974 O O . PRO A 1 385 ? -0.63 29.312 0.135 1 95.88 385 PRO A O 1
ATOM 2977 N N . LEU A 1 386 ? -1.21 31.438 0.149 1 96.12 386 LEU A N 1
ATOM 2978 C CA . LEU A 1 386 ? -1.944 31.375 -1.109 1 96.12 386 LEU A CA 1
ATOM 2979 C C . LEU A 1 386 ? -1.089 30.75 -2.207 1 96.12 386 LEU A C 1
ATOM 2981 O O . LEU A 1 386 ? 0.088 31.094 -2.352 1 96.12 386 LEU A O 1
ATOM 2985 N N . GLY A 1 387 ? -1.663 29.844 -2.887 1 97.12 387 GLY A N 1
ATOM 2986 C CA . GLY A 1 387 ? -0.992 29.219 -4.02 1 97.12 387 GLY A CA 1
ATOM 2987 C C . GLY A 1 387 ? -0.197 27.984 -3.648 1 97.12 387 GLY A C 1
ATOM 2988 O O . GLY A 1 387 ? 0.248 27.25 -4.523 1 97.12 387 GLY A O 1
ATOM 2989 N N . THR A 1 388 ? 0.004 27.75 -2.334 1 98.12 388 THR A N 1
ATOM 2990 C CA . THR A 1 388 ? 0.738 26.562 -1.907 1 98.12 388 THR A CA 1
ATOM 2991 C C . THR A 1 388 ? 0.099 25.297 -2.475 1 98.12 388 THR A C 1
ATOM 2993 O O . THR A 1 388 ? -1.128 25.188 -2.547 1 98.12 388 THR A O 1
ATOM 2996 N N . GLY A 1 389 ? 0.897 24.328 -2.887 1 98.44 389 GLY A N 1
ATOM 2997 C CA . GLY A 1 389 ? 0.414 23.078 -3.443 1 98.44 389 GLY A CA 1
ATOM 2998 C C . GLY A 1 389 ? 0.264 23.109 -4.953 1 98.44 389 GLY A C 1
ATOM 2999 O O . GLY A 1 389 ? -0.136 22.109 -5.562 1 98.44 389 GLY A O 1
ATOM 3000 N N . ALA A 1 390 ? 0.53 24.234 -5.543 1 98.25 390 ALA A N 1
ATOM 3001 C CA . ALA A 1 390 ? 0.59 24.422 -6.988 1 98.25 390 ALA A CA 1
ATOM 3002 C C . ALA A 1 390 ? 1.765 25.328 -7.375 1 98.25 390 ALA A C 1
ATOM 3004 O O . ALA A 1 390 ? 2.365 25.969 -6.52 1 98.25 390 ALA A O 1
ATOM 3005 N N . PHE A 1 391 ? 2.152 25.266 -8.641 1 98.5 391 PHE A N 1
ATOM 3006 C CA . PHE A 1 391 ? 3.18 26.172 -9.141 1 98.5 391 PHE A CA 1
ATOM 3007 C C . PHE A 1 391 ? 2.555 27.469 -9.664 1 98.5 391 PHE A C 1
ATOM 3009 O O . PHE A 1 391 ? 2.014 27.5 -10.766 1 98.5 391 PHE A O 1
ATOM 3016 N N . GLN A 1 392 ? 2.658 28.422 -8.844 1 97.06 392 GLN A N 1
ATOM 3017 C CA . GLN A 1 392 ? 2.092 29.75 -9.125 1 97.06 392 GLN A CA 1
ATOM 3018 C C . GLN A 1 392 ? 2.975 30.859 -8.562 1 97.06 392 GLN A C 1
ATOM 3020 O O . GLN A 1 392 ? 3.516 30.734 -7.465 1 97.06 392 GLN A O 1
ATOM 3025 N N . VAL A 1 393 ? 3.057 31.953 -9.375 1 98.38 393 VAL A N 1
ATOM 3026 C CA . VAL A 1 393 ? 3.842 33.094 -8.914 1 98.38 393 VAL A CA 1
ATOM 3027 C C . VAL A 1 393 ? 3.268 33.625 -7.602 1 98.38 393 VAL A C 1
ATOM 3029 O O . VAL A 1 393 ? 2.051 33.75 -7.457 1 98.38 393 VAL A O 1
ATOM 3032 N N . GLY A 1 394 ? 4.086 33.844 -6.645 1 98.12 394 GLY A N 1
ATOM 3033 C CA . GLY A 1 394 ? 3.668 34.344 -5.34 1 98.12 394 GLY A CA 1
ATOM 3034 C C . GLY A 1 394 ? 3.594 33.25 -4.285 1 98.12 394 GLY A C 1
ATOM 3035 O O . GLY A 1 394 ? 3.602 33.531 -3.086 1 98.12 394 GLY A O 1
ATOM 3036 N N . ALA A 1 395 ? 3.527 32.031 -4.672 1 98.38 395 ALA A N 1
ATOM 3037 C CA . ALA A 1 395 ? 3.471 30.922 -3.74 1 98.38 395 ALA A CA 1
ATOM 3038 C C . ALA A 1 395 ? 4.863 30.547 -3.244 1 98.38 395 ALA A C 1
ATOM 3040 O O . ALA A 1 395 ? 5.859 30.781 -3.93 1 98.38 395 ALA A O 1
ATOM 3041 N N . PRO A 1 396 ? 4.93 30.047 -1.981 1 98.56 396 PRO A N 1
ATOM 3042 C CA . PRO A 1 396 ? 6.215 29.453 -1.59 1 98.56 396 PRO A CA 1
ATOM 3043 C C . PRO A 1 396 ? 6.637 28.297 -2.49 1 98.56 396 PRO A C 1
ATOM 3045 O O . PRO A 1 396 ? 5.789 27.516 -2.926 1 98.56 396 PRO A O 1
ATOM 3048 N N . PHE A 1 397 ? 7.926 28.203 -2.781 1 98.75 397 PHE A N 1
ATOM 3049 C CA . PHE A 1 397 ? 8.406 27.078 -3.557 1 98.75 397 PHE A CA 1
ATOM 3050 C C . PHE A 1 397 ? 8.586 25.844 -2.67 1 98.75 397 PHE A C 1
ATOM 3052 O O . PHE A 1 397 ? 9.664 25.609 -2.121 1 98.75 397 PHE A O 1
ATOM 3059 N N . ASP A 1 398 ? 7.582 25.078 -2.488 1 98.81 398 ASP A N 1
ATOM 3060 C CA . ASP A 1 398 ? 7.52 23.766 -1.861 1 98.81 398 ASP A CA 1
ATOM 3061 C C . ASP A 1 398 ? 7.379 22.656 -2.91 1 98.81 398 ASP A C 1
ATOM 3063 O O . ASP A 1 398 ? 6.281 22.422 -3.426 1 98.81 398 ASP A O 1
ATOM 3067 N N . ALA A 1 399 ? 8.461 21.984 -3.146 1 98.81 399 ALA A N 1
ATOM 3068 C CA . ALA A 1 399 ? 8.469 21.078 -4.293 1 98.81 399 ALA A CA 1
ATOM 3069 C C . ALA A 1 399 ? 9.344 19.859 -4.027 1 98.81 399 ALA A C 1
ATOM 3071 O O . ALA A 1 399 ? 10.117 19.828 -3.064 1 98.81 399 ALA A O 1
ATOM 3072 N N . GLN A 1 400 ? 9.156 18.859 -4.797 1 98.81 400 GLN A N 1
ATOM 3073 C CA . GLN A 1 400 ? 9.977 17.656 -4.781 1 98.81 400 GLN A CA 1
ATOM 3074 C C . GLN A 1 400 ? 10.289 17.188 -6.199 1 98.81 400 GLN A C 1
ATOM 3076 O O . GLN A 1 400 ? 9.453 17.297 -7.098 1 98.81 400 GLN A O 1
ATOM 3081 N N . GLN A 1 401 ? 11.461 16.719 -6.414 1 98.75 401 GLN A N 1
ATOM 3082 C CA . GLN A 1 401 ? 11.875 16.141 -7.691 1 98.75 401 GLN A CA 1
ATOM 3083 C C . GLN A 1 401 ? 11.664 14.641 -7.707 1 98.75 401 GLN A C 1
ATOM 3085 O O . GLN A 1 401 ? 12.18 13.922 -6.848 1 98.75 401 GLN A O 1
ATOM 3090 N N . ILE A 1 402 ? 10.891 14.117 -8.648 1 98.75 402 ILE A N 1
ATOM 3091 C CA . ILE A 1 402 ? 10.57 12.703 -8.82 1 98.75 402 ILE A CA 1
ATOM 3092 C C . ILE A 1 402 ? 11.281 12.164 -10.062 1 98.75 402 ILE A C 1
ATOM 3094 O O . ILE A 1 402 ? 11.047 12.633 -11.18 1 98.75 402 ILE A O 1
ATOM 3098 N N . ASN A 1 403 ? 12.148 11.227 -9.891 1 98.5 403 ASN A N 1
ATOM 3099 C CA . ASN A 1 403 ? 12.844 10.539 -10.977 1 98.5 403 ASN A CA 1
ATOM 3100 C C . ASN A 1 403 ? 12.188 9.211 -11.312 1 98.5 403 ASN A C 1
ATOM 3102 O O . ASN A 1 403 ? 12.094 8.32 -10.461 1 98.5 403 ASN A O 1
ATOM 3106 N N . VAL A 1 404 ? 11.797 9.031 -12.562 1 97.88 404 VAL A N 1
ATOM 3107 C CA . VAL A 1 404 ? 11.055 7.816 -12.898 1 97.88 404 VAL A CA 1
ATOM 3108 C C . VAL A 1 404 ? 11.852 6.988 -13.898 1 97.88 404 VAL A C 1
ATOM 3110 O O . VAL A 1 404 ? 11.672 5.773 -14 1 97.88 404 VAL A O 1
ATOM 3113 N N . TYR A 1 405 ? 12.695 7.609 -14.641 1 96.81 405 TYR A N 1
ATOM 3114 C CA . TYR A 1 405 ? 13.484 6.934 -15.664 1 96.81 405 TYR A CA 1
ATOM 3115 C C . TYR A 1 405 ? 14.883 7.531 -15.758 1 96.81 405 TYR A C 1
ATOM 3117 O O . TYR A 1 405 ? 15.047 8.75 -15.688 1 96.81 405 TYR A O 1
ATOM 3125 N N . ASP A 1 406 ? 15.891 6.715 -15.859 1 95 406 ASP A N 1
ATOM 3126 C CA . ASP A 1 406 ? 17.266 7.141 -16.047 1 95 406 ASP A CA 1
ATOM 3127 C C . ASP A 1 406 ? 17.75 6.863 -17.484 1 95 406 ASP A C 1
ATOM 3129 O O . ASP A 1 406 ? 17.984 5.715 -17.844 1 95 406 ASP A O 1
ATOM 3133 N N . LEU A 1 407 ? 17.969 7.852 -18.203 1 90.81 407 LEU A N 1
ATOM 3134 C CA . LEU A 1 407 ? 18.344 7.719 -19.609 1 90.81 407 LEU A CA 1
ATOM 3135 C C . LEU A 1 407 ? 19.703 7.043 -19.734 1 90.81 407 LEU A C 1
ATOM 3137 O O . LEU A 1 407 ? 19.953 6.34 -20.719 1 90.81 407 LEU A O 1
ATOM 3141 N N . ASN A 1 408 ? 20.562 7.262 -18.812 1 90.75 408 ASN A N 1
ATOM 3142 C CA . ASN A 1 408 ? 21.906 6.684 -18.875 1 90.75 408 ASN A CA 1
ATOM 3143 C C . ASN A 1 408 ? 21.859 5.164 -18.766 1 90.75 408 ASN A C 1
ATOM 3145 O O . ASN A 1 408 ? 22.484 4.461 -19.562 1 90.75 408 ASN A O 1
ATOM 3149 N N . SER A 1 409 ? 21.062 4.68 -17.844 1 90.25 409 SER A N 1
ATOM 3150 C CA . SER A 1 409 ? 20.969 3.236 -17.641 1 90.25 409 SER A CA 1
ATOM 3151 C C . SER A 1 409 ? 19.875 2.629 -18.516 1 90.25 409 SER A C 1
ATOM 3153 O O . SER A 1 409 ? 19.828 1.411 -18.703 1 90.25 409 SER A O 1
ATOM 3155 N N . GLY A 1 410 ? 19.031 3.518 -19.016 1 91.25 410 GLY A N 1
ATOM 3156 C CA . GLY A 1 410 ? 17.922 3.041 -19.828 1 91.25 410 GLY A CA 1
ATOM 3157 C C . GLY A 1 410 ? 16.906 2.238 -19.031 1 91.25 410 GLY A C 1
ATOM 3158 O O . GLY A 1 410 ? 16.344 1.265 -19.547 1 91.25 410 GLY A O 1
ATOM 3159 N N . SER A 1 411 ? 16.75 2.588 -17.781 1 93.38 411 SER A N 1
ATOM 3160 C CA . SER A 1 411 ? 15.875 1.803 -16.922 1 93.38 411 SER A CA 1
ATOM 3161 C C . SER A 1 411 ? 15.016 2.701 -16.031 1 93.38 411 SER A C 1
ATOM 3163 O O . SER A 1 411 ? 15.391 3.842 -15.758 1 93.38 411 SER A O 1
ATOM 3165 N N . GLY A 1 412 ? 13.852 2.18 -15.727 1 96 412 GLY A N 1
ATOM 3166 C CA . GLY A 1 412 ? 13.039 2.855 -14.727 1 96 412 GLY A CA 1
ATOM 3167 C C . GLY A 1 412 ? 13.68 2.879 -13.352 1 96 412 GLY A C 1
ATOM 3168 O O . GLY A 1 412 ? 14.594 2.1 -13.07 1 96 412 GLY A O 1
ATOM 3169 N N . ILE A 1 413 ? 13.266 3.779 -12.57 1 97.12 413 ILE A N 1
ATOM 3170 C CA . ILE A 1 413 ? 13.828 3.959 -11.234 1 97.12 413 ILE A CA 1
ATOM 3171 C C . ILE A 1 413 ? 12.914 3.301 -10.203 1 97.12 413 ILE A C 1
ATOM 3173 O O . ILE A 1 413 ? 11.695 3.434 -10.273 1 97.12 413 ILE A O 1
ATOM 3177 N N . GLY A 1 414 ? 13.523 2.67 -9.195 1 95.62 414 GLY A N 1
ATOM 3178 C CA . GLY A 1 414 ? 12.75 1.98 -8.18 1 95.62 414 GLY A CA 1
ATOM 3179 C C . GLY A 1 414 ? 11.961 0.803 -8.727 1 95.62 414 GLY A C 1
ATOM 3180 O O . GLY A 1 414 ? 12.523 -0.065 -9.398 1 95.62 414 GLY A O 1
ATOM 3181 N N . GLN A 1 415 ? 10.664 0.813 -8.547 1 95.88 415 GLN A N 1
ATOM 3182 C CA . GLN A 1 415 ? 9.797 -0.297 -8.93 1 95.88 415 GLN A CA 1
ATOM 3183 C C . GLN A 1 415 ? 9.172 -0.058 -10.297 1 95.88 415 GLN A C 1
ATOM 3185 O O . GLN A 1 415 ? 8.289 -0.808 -10.719 1 95.88 415 GLN A O 1
ATOM 3190 N N . LEU A 1 416 ? 9.633 0.983 -10.953 1 97.5 416 LEU A N 1
ATOM 3191 C CA . LEU A 1 416 ? 9.031 1.365 -12.227 1 97.5 416 LEU A CA 1
ATOM 3192 C C . LEU A 1 416 ? 9.758 0.693 -13.383 1 97.5 416 LEU A C 1
ATOM 3194 O O . LEU A 1 416 ? 10.984 0.648 -13.414 1 97.5 416 LEU A O 1
ATOM 3198 N N . ASP A 1 417 ? 9.016 0.089 -14.281 1 96.75 417 ASP A N 1
ATOM 3199 C CA . ASP A 1 417 ? 9.555 -0.496 -15.508 1 96.75 417 ASP A CA 1
ATOM 3200 C C . ASP A 1 417 ? 8.867 0.083 -16.75 1 96.75 417 ASP A C 1
ATOM 3202 O O . ASP A 1 417 ? 7.637 0.214 -16.766 1 96.75 417 ASP A O 1
ATOM 3206 N N . PHE A 1 418 ? 9.625 0.489 -17.656 1 96 418 PHE A N 1
ATOM 3207 C CA . PHE A 1 418 ? 9.156 1.006 -18.938 1 96 418 PHE A CA 1
ATOM 3208 C C . PHE A 1 418 ? 9.719 0.193 -20.094 1 96 418 PHE A C 1
ATOM 3210 O O . PHE A 1 418 ? 10.938 0.039 -20.219 1 96 418 PHE A O 1
ATOM 3217 N N . PHE A 1 419 ? 8.891 -0.336 -20.938 1 94.69 419 PHE A N 1
ATOM 3218 C CA . PHE A 1 419 ? 9.359 -1.26 -21.953 1 94.69 419 PHE A CA 1
ATOM 3219 C C . PHE A 1 419 ? 9.375 -0.583 -23.328 1 94.69 419 PHE A C 1
ATOM 3221 O O . PHE A 1 419 ? 9.977 -1.101 -24.266 1 94.69 419 PHE A O 1
ATOM 3228 N N . ASP A 1 420 ? 8.711 0.574 -23.453 1 86.81 420 ASP A N 1
ATOM 3229 C CA . ASP A 1 420 ? 8.664 1.29 -24.719 1 86.81 420 ASP A CA 1
ATOM 3230 C C . ASP A 1 420 ? 9.547 2.533 -24.688 1 86.81 420 ASP A C 1
ATOM 3232 O O . ASP A 1 420 ? 9.477 3.379 -25.578 1 86.81 420 ASP A O 1
ATOM 3236 N N . ALA A 1 421 ? 10.32 2.631 -23.688 1 75.5 421 ALA A N 1
ATOM 3237 C CA . ALA A 1 421 ? 11.141 3.832 -23.547 1 75.5 421 ALA A CA 1
ATOM 3238 C C . ALA A 1 421 ? 12.25 3.859 -24.594 1 75.5 421 ALA A C 1
ATOM 3240 O O . ALA A 1 421 ? 12.867 2.83 -24.875 1 75.5 421 ALA A O 1
ATOM 3241 N N . ASN A 1 422 ? 12.188 4.828 -25.391 1 71.19 422 ASN A N 1
ATOM 3242 C CA . ASN A 1 422 ? 13.227 5.051 -26.391 1 71.19 422 ASN A CA 1
ATOM 3243 C C . ASN A 1 422 ? 14.047 6.301 -26.062 1 71.19 422 ASN A C 1
ATOM 3245 O O . ASN A 1 422 ? 14.086 6.746 -24.922 1 71.19 422 ASN A O 1
ATOM 3249 N N . GLU A 1 423 ? 14.672 6.766 -27.016 1 67.75 423 GLU A N 1
ATOM 3250 C CA . GLU A 1 423 ? 15.594 7.887 -26.828 1 67.75 423 GLU A CA 1
ATOM 3251 C C . GLU A 1 423 ? 14.852 9.133 -26.344 1 67.75 423 GLU A C 1
ATOM 3253 O O . GLU A 1 423 ? 15.469 10.062 -25.828 1 67.75 423 GLU A O 1
ATOM 3258 N N . VAL A 1 424 ? 13.57 9.078 -26.453 1 78.31 424 VAL A N 1
ATOM 3259 C CA . VAL A 1 424 ? 12.836 10.258 -26.016 1 78.31 424 VAL A CA 1
ATOM 3260 C C . VAL A 1 424 ? 11.805 9.867 -24.953 1 78.31 424 VAL A C 1
ATOM 3262 O O . VAL A 1 424 ? 10.82 9.188 -25.266 1 78.31 424 VAL A O 1
ATOM 3265 N N . PHE A 1 425 ? 12.133 9.906 -23.656 1 89.88 425 PHE A N 1
ATOM 3266 C CA . PHE A 1 425 ? 11.219 9.594 -22.578 1 89.88 425 PHE A CA 1
ATOM 3267 C C . PHE A 1 425 ? 10.438 10.836 -22.156 1 89.88 425 PHE A C 1
ATOM 3269 O O . PHE A 1 425 ? 11.023 11.844 -21.75 1 89.88 425 PHE A O 1
ATOM 3276 N N . GLU A 1 426 ? 9.18 10.859 -22.375 1 92 426 GLU A N 1
ATOM 3277 C CA . GLU A 1 426 ? 8.312 11.992 -22.062 1 92 426 GLU A CA 1
ATOM 3278 C C . GLU A 1 426 ? 7.465 11.703 -20.812 1 92 426 GLU A C 1
ATOM 3280 O O . GLU A 1 426 ? 6.965 10.586 -20.641 1 92 426 GLU A O 1
ATOM 3285 N N . ILE A 1 427 ? 7.418 12.719 -20.016 1 96.88 427 ILE A N 1
ATOM 3286 C CA . ILE A 1 427 ? 6.547 12.609 -18.844 1 96.88 427 ILE A CA 1
ATOM 3287 C C . ILE A 1 427 ? 5.105 12.898 -19.25 1 96.88 427 ILE A C 1
ATOM 3289 O O . ILE A 1 427 ? 4.723 14.055 -19.422 1 96.88 427 ILE A O 1
ATOM 3293 N N . GLY A 1 428 ? 4.363 11.867 -19.484 1 97.06 428 GLY A N 1
ATOM 3294 C CA . GLY A 1 428 ? 2.938 12 -19.734 1 97.06 428 GLY A CA 1
ATOM 3295 C C . GLY A 1 428 ? 2.084 11.57 -18.547 1 97.06 428 GLY A C 1
ATOM 3296 O O . GLY A 1 428 ? 2.607 11.258 -17.484 1 97.06 428 GLY A O 1
ATOM 3297 N N . GLU A 1 429 ? 0.775 11.703 -18.766 1 97.81 429 GLU A N 1
ATOM 3298 C CA . GLU A 1 429 ? -0.169 11.297 -17.734 1 97.81 429 GLU A CA 1
ATOM 3299 C C . GLU A 1 429 ? 0.058 9.844 -17.312 1 97.81 429 GLU A C 1
ATOM 3301 O O . GLU A 1 429 ? -0.034 9.516 -16.125 1 97.81 429 GLU A O 1
ATOM 3306 N N . ASP A 1 430 ? 0.374 8.992 -18.266 1 96.56 430 ASP A N 1
ATOM 3307 C CA . ASP A 1 430 ? 0.596 7.57 -18 1 96.56 430 ASP A CA 1
ATOM 3308 C C . ASP A 1 430 ? 1.79 7.359 -17.078 1 96.56 430 ASP A C 1
ATOM 3310 O O . ASP A 1 430 ? 1.772 6.465 -16.234 1 96.56 430 ASP A O 1
ATOM 3314 N N . VAL A 1 431 ? 2.801 8.203 -17.234 1 97.69 431 VAL A N 1
ATOM 3315 C CA . VAL A 1 431 ? 4.004 8.086 -16.406 1 97.69 431 VAL A CA 1
ATOM 3316 C C . VAL A 1 431 ? 3.697 8.516 -14.977 1 97.69 431 VAL A C 1
ATOM 3318 O O . VAL A 1 431 ? 4.094 7.844 -14.023 1 97.69 431 VAL A O 1
ATOM 3321 N N . VAL A 1 432 ? 2.936 9.602 -14.812 1 98.69 432 VAL A N 1
ATOM 3322 C CA . VAL A 1 432 ? 2.578 10.094 -13.484 1 98.69 432 VAL A CA 1
ATOM 3323 C C . VAL A 1 432 ? 1.66 9.094 -12.789 1 98.69 432 VAL A C 1
ATOM 3325 O O . VAL A 1 432 ? 1.817 8.82 -11.594 1 98.69 432 VAL A O 1
ATOM 3328 N N . GLU A 1 433 ? 0.755 8.508 -13.57 1 98.56 433 GLU A N 1
ATOM 3329 C CA . GLU A 1 433 ? -0.146 7.5 -13.023 1 98.56 433 GLU A CA 1
ATOM 3330 C C . GLU A 1 433 ? 0.627 6.285 -12.523 1 98.56 433 GLU A C 1
ATOM 3332 O O . GLU A 1 433 ? 0.355 5.777 -11.438 1 98.56 433 GLU A O 1
ATOM 3337 N N . LYS A 1 434 ? 1.558 5.82 -13.359 1 98.19 434 LYS A N 1
ATOM 3338 C CA . LYS A 1 434 ? 2.363 4.664 -12.977 1 98.19 434 LYS A CA 1
ATOM 3339 C C . LYS A 1 434 ? 3.139 4.934 -11.688 1 98.19 434 LYS A C 1
ATOM 3341 O O . LYS A 1 434 ? 3.197 4.078 -10.805 1 98.19 434 LYS A O 1
ATOM 3346 N N . TRP A 1 435 ? 3.723 6.164 -11.617 1 98.69 435 TRP A N 1
ATOM 3347 C CA . TRP A 1 435 ? 4.438 6.551 -10.406 1 98.69 435 TRP A CA 1
ATOM 3348 C C . TRP A 1 435 ? 3.502 6.562 -9.203 1 98.69 435 TRP A C 1
ATOM 3350 O O . TRP A 1 435 ? 3.852 6.062 -8.133 1 98.69 435 TRP A O 1
ATOM 3360 N N . TRP A 1 436 ? 2.312 7.125 -9.43 1 98.69 436 TRP A N 1
ATOM 3361 C CA . TRP A 1 436 ? 1.333 7.172 -8.344 1 98.69 436 TRP A CA 1
ATOM 3362 C C . TRP A 1 436 ? 1.008 5.766 -7.848 1 98.69 436 TRP A C 1
ATOM 3364 O O . TRP A 1 436 ? 0.941 5.531 -6.641 1 98.69 436 TRP A O 1
ATOM 3374 N N . CYS A 1 437 ? 0.865 4.812 -8.727 1 98.5 437 CYS A N 1
ATOM 3375 C CA . CYS A 1 437 ? 0.411 3.465 -8.414 1 98.5 437 CYS A CA 1
ATOM 3376 C C . CYS A 1 437 ? 1.494 2.68 -7.684 1 98.5 437 CYS A C 1
ATOM 3378 O O . CYS A 1 437 ? 1.208 1.975 -6.715 1 98.5 437 CYS A O 1
ATOM 3380 N N . ILE A 1 438 ? 2.764 2.805 -8.141 1 96.88 438 ILE A N 1
ATOM 3381 C CA . ILE A 1 438 ? 3.711 1.825 -7.617 1 96.88 438 ILE A CA 1
ATOM 3382 C C . ILE A 1 438 ? 5.016 2.521 -7.234 1 96.88 438 ILE A C 1
ATOM 3384 O O . ILE A 1 438 ? 5.969 1.872 -6.805 1 96.88 438 ILE A O 1
ATOM 3388 N N . GLY A 1 439 ? 5.125 3.893 -7.391 1 97.56 439 GLY A N 1
ATOM 3389 C CA . GLY A 1 439 ? 6.305 4.629 -6.973 1 97.56 439 GLY A CA 1
ATOM 3390 C C . GLY A 1 439 ? 6.527 4.602 -5.473 1 97.56 439 GLY A C 1
ATOM 3391 O O . GLY A 1 439 ? 5.633 4.23 -4.715 1 97.56 439 GLY A O 1
ATOM 3392 N N . ASP A 1 440 ? 7.742 4.914 -5.074 1 96.25 440 ASP A N 1
ATOM 3393 C CA . ASP A 1 440 ? 8.102 4.977 -3.66 1 96.25 440 ASP A CA 1
ATOM 3394 C C . ASP A 1 440 ? 9.258 5.945 -3.43 1 96.25 440 ASP A C 1
ATOM 3396 O O . ASP A 1 440 ? 9.508 6.824 -4.254 1 96.25 440 ASP A O 1
ATOM 3400 N N . THR A 1 441 ? 9.914 5.887 -2.25 1 96.56 441 THR A N 1
ATOM 3401 C CA . THR A 1 441 ? 10.906 6.879 -1.839 1 96.56 441 THR A CA 1
ATOM 3402 C C . THR A 1 441 ? 12.117 6.844 -2.76 1 96.56 441 THR A C 1
ATOM 3404 O O . THR A 1 441 ? 12.867 7.82 -2.842 1 96.56 441 THR A O 1
ATOM 3407 N N . ARG A 1 442 ? 12.383 5.73 -3.492 1 96.88 442 ARG A N 1
ATOM 3408 C CA . ARG A 1 442 ? 13.539 5.605 -4.375 1 96.88 442 ARG A CA 1
ATOM 3409 C C . ARG A 1 442 ? 13.43 6.559 -5.562 1 96.88 442 ARG A C 1
ATOM 3411 O O . ARG A 1 442 ? 14.422 6.852 -6.227 1 96.88 442 ARG A O 1
ATOM 3418 N N . ASN A 1 443 ? 12.18 7.051 -5.793 1 98.19 443 ASN A N 1
ATOM 3419 C CA . ASN A 1 443 ? 11.953 7.953 -6.914 1 98.19 443 ASN A CA 1
ATOM 3420 C C . ASN A 1 443 ? 12.234 9.406 -6.531 1 98.19 443 ASN A C 1
ATOM 3422 O O . ASN A 1 443 ? 12.328 10.273 -7.398 1 98.19 443 ASN A O 1
ATOM 3426 N N . ARG A 1 444 ? 12.305 9.703 -5.27 1 97.69 444 ARG A N 1
ATOM 3427 C CA . ARG A 1 444 ? 12.438 11.086 -4.812 1 97.69 444 ARG A CA 1
ATOM 3428 C C . ARG A 1 444 ? 13.898 11.438 -4.562 1 97.69 444 ARG A C 1
ATOM 3430 O O . ARG A 1 444 ? 14.547 10.836 -3.707 1 97.69 444 ARG A O 1
ATOM 3437 N N . SER A 1 445 ? 14.438 12.438 -5.285 1 96.38 445 SER A N 1
ATOM 3438 C CA . SER A 1 445 ? 15.867 12.711 -5.176 1 96.38 445 SER A CA 1
ATOM 3439 C C . SER A 1 445 ? 16.125 14.023 -4.438 1 96.38 445 SER A C 1
ATOM 3441 O O . SER A 1 445 ? 17.203 14.219 -3.863 1 96.38 445 SER A O 1
ATOM 3443 N N . ARG A 1 446 ? 15.102 14.969 -4.496 1 96.94 446 ARG A N 1
ATOM 3444 C CA . ARG A 1 446 ? 15.258 16.281 -3.877 1 96.94 446 ARG A CA 1
ATOM 3445 C C . ARG A 1 446 ? 13.922 16.828 -3.395 1 96.94 446 ARG A C 1
ATOM 3447 O O . ARG A 1 446 ? 12.867 16.469 -3.934 1 96.94 446 ARG A O 1
ATOM 3454 N N . MET A 1 447 ? 14.031 17.656 -2.41 1 98.06 447 MET A N 1
ATOM 3455 C CA . MET A 1 447 ? 12.852 18.344 -1.895 1 98.06 447 MET A CA 1
ATOM 3456 C C . MET A 1 447 ? 13.195 19.781 -1.481 1 98.06 447 MET A C 1
ATOM 3458 O O . MET A 1 447 ? 14.281 20.031 -0.958 1 98.06 447 MET A O 1
ATOM 3462 N N . TRP A 1 448 ? 12.383 20.688 -1.803 1 98.56 448 TRP A N 1
ATOM 3463 C CA . TRP A 1 448 ? 12.484 22.078 -1.375 1 98.56 448 TRP A CA 1
ATOM 3464 C C . TRP A 1 448 ? 11.289 22.484 -0.522 1 98.56 448 TRP A C 1
ATOM 3466 O O . TRP A 1 448 ? 10.148 22.109 -0.827 1 98.56 448 TRP A O 1
ATOM 3476 N N . VAL A 1 449 ? 11.523 23.172 0.537 1 98.69 449 VAL A N 1
ATOM 3477 C CA . VAL A 1 449 ? 10.484 23.859 1.305 1 98.69 449 VAL A CA 1
ATOM 3478 C C . VAL A 1 449 ? 10.859 25.328 1.484 1 98.69 449 VAL A C 1
ATOM 3480 O O . VAL A 1 449 ? 11.961 25.641 1.932 1 98.69 449 VAL A O 1
ATOM 3483 N N . GLN A 1 450 ? 9.945 26.234 1.085 1 98.38 450 GLN A N 1
ATOM 3484 C CA . GLN A 1 450 ? 10.211 27.672 1.139 1 98.38 450 GLN A CA 1
ATOM 3485 C C . GLN A 1 450 ? 11.5 28.016 0.402 1 98.38 450 GLN A C 1
ATOM 3487 O O . GLN A 1 450 ? 12.281 28.844 0.868 1 98.38 450 GLN A O 1
ATOM 3492 N N . GLY A 1 451 ? 11.758 27.281 -0.672 1 98 451 GLY A N 1
ATOM 3493 C CA . GLY A 1 451 ? 12.875 27.578 -1.554 1 98 451 GLY A CA 1
ATOM 3494 C C . GLY A 1 451 ? 14.18 26.938 -1.103 1 98 451 GLY A C 1
ATOM 3495 O O . GLY A 1 451 ? 15.156 26.922 -1.854 1 98 451 GLY A O 1
ATOM 3496 N N . ASP A 1 452 ? 14.25 26.391 0.09 1 97.69 452 ASP A N 1
ATOM 3497 C CA . ASP A 1 452 ? 15.469 25.781 0.614 1 97.69 452 ASP A CA 1
ATOM 3498 C C . ASP A 1 452 ? 15.453 24.266 0.408 1 97.69 452 ASP A C 1
ATOM 3500 O O . ASP A 1 452 ? 14.414 23.625 0.575 1 97.69 452 ASP A O 1
ATOM 3504 N N . VAL A 1 453 ? 16.594 23.688 0.05 1 97.31 453 VAL A N 1
ATOM 3505 C CA . VAL A 1 453 ? 16.719 22.234 -0.054 1 97.31 453 VAL A CA 1
ATOM 3506 C C . VAL A 1 453 ? 16.656 21.609 1.337 1 97.31 453 VAL A C 1
ATOM 3508 O O . VAL A 1 453 ? 17.297 22.078 2.271 1 97.31 453 VAL A O 1
ATOM 3511 N N . VAL A 1 454 ? 15.773 20.656 1.474 1 97.56 454 VAL A N 1
ATOM 3512 C CA . VAL A 1 454 ? 15.711 19.906 2.723 1 97.56 454 VAL A CA 1
ATOM 3513 C C . VAL A 1 454 ? 16.141 18.469 2.482 1 97.56 454 VAL A C 1
ATOM 3515 O O . VAL A 1 454 ? 15.859 17.891 1.426 1 97.56 454 VAL A O 1
ATOM 3518 N N . GLN A 1 455 ? 16.859 17.859 3.436 1 93.56 455 GLN A N 1
ATOM 3519 C CA . GLN A 1 455 ? 17.344 16.484 3.355 1 93.56 455 GLN A CA 1
ATOM 3520 C C . GLN A 1 455 ? 17.25 15.789 4.707 1 93.56 455 GLN A C 1
ATOM 3522 O O . GLN A 1 455 ? 17.359 16.438 5.754 1 93.56 455 GLN A O 1
ATOM 3527 N N . PRO A 1 456 ? 16.922 14.453 4.531 1 85.69 456 PRO A N 1
ATOM 3528 C CA . PRO A 1 456 ? 16.922 13.727 5.801 1 85.69 456 PRO A CA 1
ATOM 3529 C C . PRO A 1 456 ? 18.266 13.773 6.508 1 85.69 456 PRO A C 1
ATOM 3531 O O . PRO A 1 456 ? 19.312 13.734 5.852 1 85.69 456 PRO A O 1
ATOM 3534 N N . SER A 1 457 ? 18.203 14.305 7.684 1 71.81 457 SER A N 1
ATOM 3535 C CA . SER A 1 457 ? 19.469 14.289 8.414 1 71.81 457 SER A CA 1
ATOM 3536 C C . SER A 1 457 ? 19.984 12.867 8.578 1 71.81 457 SER A C 1
ATOM 3538 O O . SER A 1 457 ? 19.203 11.922 8.68 1 71.81 457 SER A O 1
ATOM 3540 N N . ALA A 1 458 ? 21.25 12.711 8.312 1 58.97 458 ALA A N 1
ATOM 3541 C CA . ALA A 1 458 ? 21.922 11.422 8.438 1 58.97 458 ALA A CA 1
ATOM 3542 C C . ALA A 1 458 ? 21.812 10.883 9.859 1 58.97 458 ALA A C 1
ATOM 3544 O O . ALA A 1 458 ? 21.844 11.656 10.82 1 58.97 458 ALA A O 1
ATOM 3545 N N . MET B 1 1 ? 24.812 -30.422 0.583 1 86.5 1 MET B N 1
ATOM 3546 C CA . MET B 1 1 ? 23.969 -30.172 1.754 1 86.5 1 MET B CA 1
ATOM 3547 C C . MET B 1 1 ? 24.234 -28.781 2.322 1 86.5 1 MET B C 1
ATOM 3549 O O . MET B 1 1 ? 25.375 -28.359 2.451 1 86.5 1 MET B O 1
ATOM 3553 N N . MET B 1 2 ? 23.188 -28.094 2.469 1 94.06 2 MET B N 1
ATOM 3554 C CA . MET B 1 2 ? 23.297 -26.734 3.021 1 94.06 2 MET B CA 1
ATOM 3555 C C . MET B 1 2 ? 22.75 -26.688 4.445 1 94.06 2 MET B C 1
ATOM 3557 O O . MET B 1 2 ? 21.719 -27.281 4.734 1 94.06 2 MET B O 1
ATOM 3561 N N . LEU B 1 3 ? 23.516 -26.125 5.332 1 97.5 3 LEU B N 1
ATOM 3562 C CA . LEU B 1 3 ? 23.062 -25.859 6.691 1 97.5 3 LEU B CA 1
ATOM 3563 C C . LEU B 1 3 ? 22.828 -24.375 6.906 1 97.5 3 LEU B C 1
ATOM 3565 O O . LEU B 1 3 ? 23.641 -23.547 6.5 1 97.5 3 LEU B O 1
ATOM 3569 N N . LEU B 1 4 ? 21.703 -24.047 7.414 1 98 4 LEU B N 1
ATOM 3570 C CA . LEU B 1 4 ? 21.328 -22.688 7.758 1 98 4 LEU B CA 1
ATOM 3571 C C . LEU B 1 4 ? 20.859 -22.594 9.203 1 98 4 LEU B C 1
ATOM 3573 O O . LEU B 1 4 ? 20.047 -23.422 9.648 1 98 4 LEU B O 1
ATOM 3577 N N . ARG B 1 5 ? 21.438 -21.688 9.953 1 98.25 5 ARG B N 1
ATOM 3578 C CA . ARG B 1 5 ? 21.078 -21.516 11.367 1 98.25 5 ARG B CA 1
ATOM 3579 C C . ARG B 1 5 ? 20.594 -20.094 11.641 1 98.25 5 ARG B C 1
ATOM 3581 O O . ARG B 1 5 ? 21.219 -19.125 11.211 1 98.25 5 ARG B O 1
ATOM 3588 N N . GLY B 1 6 ? 19.516 -19.922 12.305 1 98.12 6 GLY B N 1
ATOM 3589 C CA . GLY B 1 6 ? 18.984 -18.625 12.656 1 98.12 6 GLY B CA 1
ATOM 3590 C C . GLY B 1 6 ? 17.547 -18.656 13.125 1 98.12 6 GLY B C 1
ATOM 3591 O O . GLY B 1 6 ? 17.094 -19.672 13.688 1 98.12 6 GLY B O 1
ATOM 3592 N N . THR B 1 7 ? 16.875 -17.5 13.102 1 98.62 7 THR B N 1
ATOM 3593 C CA . THR B 1 7 ? 15.461 -17.391 13.477 1 98.62 7 THR B CA 1
ATOM 3594 C C . THR B 1 7 ? 14.562 -17.672 12.273 1 98.62 7 THR B C 1
ATOM 3596 O O . THR B 1 7 ? 14.766 -17.109 11.195 1 98.62 7 THR B O 1
ATOM 3599 N N . PHE B 1 8 ? 13.648 -18.609 12.453 1 98.81 8 PHE B N 1
ATOM 3600 C CA . PHE B 1 8 ? 12.695 -18.969 11.414 1 98.81 8 PHE B CA 1
ATOM 3601 C C . PHE B 1 8 ? 11.281 -18.578 11.82 1 98.81 8 PHE B C 1
ATOM 3603 O O . PHE B 1 8 ? 10.891 -18.734 12.984 1 98.81 8 PHE B O 1
ATOM 3610 N N . VAL B 1 9 ? 10.562 -17.953 10.93 1 98.94 9 VAL B N 1
ATOM 3611 C CA . VAL B 1 9 ? 9.18 -17.531 11.148 1 98.94 9 VAL B CA 1
ATOM 3612 C C . VAL B 1 9 ? 8.273 -18.172 10.102 1 98.94 9 VAL B C 1
ATOM 3614 O O . VAL B 1 9 ? 8.625 -18.219 8.914 1 98.94 9 VAL B O 1
ATOM 3617 N N . HIS B 1 10 ? 7.195 -18.766 10.469 1 98.81 10 HIS B N 1
ATOM 3618 C CA . HIS B 1 10 ? 6.207 -19.25 9.5 1 98.81 10 HIS B CA 1
ATOM 3619 C C . HIS B 1 10 ? 4.816 -19.297 10.125 1 98.81 10 HIS B C 1
ATOM 3621 O O . HIS B 1 10 ? 4.652 -19.047 11.32 1 98.81 10 HIS B O 1
ATOM 3627 N N . THR B 1 11 ? 3.795 -19.422 9.312 1 98.75 11 THR B N 1
ATOM 3628 C CA . THR B 1 11 ? 2.393 -19.562 9.688 1 98.75 11 THR B CA 1
ATOM 3629 C C . THR B 1 11 ? 1.843 -20.906 9.227 1 98.75 11 THR B C 1
ATOM 3631 O O . THR B 1 11 ? 1.16 -20.984 8.203 1 98.75 11 THR B O 1
ATOM 3634 N N . PRO B 1 12 ? 2.064 -21.984 10.023 1 98.06 12 PRO B N 1
ATOM 3635 C CA . PRO B 1 12 ? 1.721 -23.344 9.578 1 98.06 12 PRO B CA 1
ATOM 3636 C C . PRO B 1 12 ? 0.213 -23.578 9.508 1 98.06 12 PRO B C 1
ATOM 3638 O O . PRO B 1 12 ? -0.246 -24.438 8.758 1 98.06 12 PRO B O 1
ATOM 3641 N N . GLU B 1 13 ? -0.562 -22.828 10.32 1 97.81 13 GLU B N 1
ATOM 3642 C CA . GLU B 1 13 ? -2.021 -22.875 10.312 1 97.81 13 GLU B CA 1
ATOM 3643 C C . GLU B 1 13 ? -2.619 -21.484 10.258 1 97.81 13 GLU B C 1
ATOM 3645 O O . GLU B 1 13 ? -1.952 -20.5 10.609 1 97.81 13 GLU B O 1
ATOM 3650 N N . LEU B 1 14 ? -3.84 -21.469 9.773 1 98 14 LEU B N 1
ATOM 3651 C CA . LEU B 1 14 ? -4.531 -20.188 9.68 1 98 14 LEU B CA 1
ATOM 3652 C C . LEU B 1 14 ? -4.562 -19.484 11.031 1 98 14 LEU B C 1
ATOM 3654 O O . LEU B 1 14 ? -5.031 -20.047 12.023 1 98 14 LEU B O 1
ATOM 3658 N N . GLY B 1 15 ? -3.982 -18.281 11.125 1 96.75 15 GLY B N 1
ATOM 3659 C CA . GLY B 1 15 ? -4.039 -17.453 12.32 1 96.75 15 GLY B CA 1
ATOM 3660 C C . GLY B 1 15 ? -2.883 -17.703 13.266 1 96.75 15 GLY B C 1
ATOM 3661 O O . GLY B 1 15 ? -2.719 -16.984 14.258 1 96.75 15 GLY B O 1
ATOM 3662 N N . GLN B 1 16 ? -2.068 -18.656 12.969 1 97.81 16 GLN B N 1
ATOM 3663 C CA . GLN B 1 16 ? -0.957 -19 13.859 1 97.81 16 GLN B CA 1
ATOM 3664 C C . GLN B 1 16 ? 0.359 -18.438 13.328 1 97.81 16 GLN B C 1
ATOM 3666 O O . GLN B 1 16 ? 0.654 -18.547 12.133 1 97.81 16 GLN B O 1
ATOM 3671 N N . LEU B 1 17 ? 1.081 -17.766 14.203 1 98.69 17 LEU B N 1
ATOM 3672 C CA . LEU B 1 17 ? 2.445 -17.344 13.922 1 98.69 17 LEU B CA 1
ATOM 3673 C C . LEU B 1 17 ? 3.445 -18.078 14.797 1 98.69 17 LEU B C 1
ATOM 3675 O O . LEU B 1 17 ? 3.326 -18.078 16.031 1 98.69 17 LEU B O 1
ATOM 3679 N N . VAL B 1 18 ? 4.375 -18.766 14.203 1 98.75 18 VAL B N 1
ATOM 3680 C CA . VAL B 1 18 ? 5.406 -19.484 14.945 1 98.75 18 VAL B CA 1
ATOM 3681 C C . VAL B 1 18 ? 6.773 -18.859 14.672 1 98.75 18 VAL B C 1
ATOM 3683 O O . VAL B 1 18 ? 7.164 -18.688 13.516 1 98.75 18 VAL B O 1
ATOM 3686 N N . ILE B 1 19 ? 7.434 -18.453 15.703 1 98.81 19 ILE B N 1
ATOM 3687 C CA . ILE B 1 19 ? 8.797 -17.922 15.648 1 98.81 19 ILE B CA 1
ATOM 3688 C C . ILE B 1 19 ? 9.75 -18.891 16.328 1 98.81 19 ILE B C 1
ATOM 3690 O O . ILE B 1 19 ? 9.633 -19.141 17.531 1 98.81 19 ILE B O 1
ATOM 3694 N N . LEU B 1 20 ? 10.633 -19.438 15.57 1 98.56 20 LEU B N 1
ATOM 3695 C CA . LEU B 1 20 ? 11.594 -20.406 16.078 1 98.56 20 LEU B CA 1
ATOM 3696 C C . LEU B 1 20 ? 13 -19.812 16.125 1 98.56 20 LEU B C 1
ATOM 3698 O O . LEU B 1 20 ? 13.641 -19.656 15.086 1 98.56 20 LEU B O 1
ATOM 3702 N N . LYS B 1 21 ? 13.469 -19.531 17.297 1 97.69 21 LYS B N 1
ATOM 3703 C CA . LYS B 1 21 ? 14.766 -18.891 17.484 1 97.69 21 LYS B CA 1
ATOM 3704 C C . LYS B 1 21 ? 15.883 -19.922 17.5 1 97.69 21 LYS B C 1
ATOM 3706 O O . LYS B 1 21 ? 15.695 -21.047 18 1 97.69 21 LYS B O 1
ATOM 3711 N N . ASP B 1 22 ? 16.984 -19.609 16.969 1 97.69 22 ASP B N 1
ATOM 3712 C CA . ASP B 1 22 ? 18.203 -20.406 16.984 1 97.69 22 ASP B CA 1
ATOM 3713 C C . ASP B 1 22 ? 17.906 -21.859 16.562 1 97.69 22 ASP B C 1
ATOM 3715 O O . ASP B 1 22 ? 18.188 -22.797 17.312 1 97.69 22 ASP B O 1
ATOM 3719 N N . HIS B 1 23 ? 17.391 -22.031 15.352 1 98.56 23 HIS B N 1
ATOM 3720 C CA . HIS B 1 23 ? 17.094 -23.328 14.758 1 98.56 23 HIS B CA 1
ATOM 3721 C C . HIS B 1 23 ? 18.047 -23.625 13.594 1 98.56 23 HIS B C 1
ATOM 3723 O O . HIS B 1 23 ? 18.625 -22.719 13.016 1 98.56 23 HIS B O 1
ATOM 3729 N N . LEU B 1 24 ? 18.219 -24.906 13.375 1 98.25 24 LEU B N 1
ATOM 3730 C CA . LEU B 1 24 ? 19.078 -25.375 12.289 1 98.25 24 LEU B CA 1
ATOM 3731 C C . LEU B 1 24 ? 18.25 -26.094 11.227 1 98.25 24 LEU B C 1
ATOM 3733 O O . LEU B 1 24 ? 17.438 -26.969 11.547 1 98.25 24 LEU B O 1
ATOM 3737 N N . VAL B 1 25 ? 18.375 -25.656 10.039 1 98.44 25 VAL B N 1
ATOM 3738 C CA . VAL B 1 25 ? 17.797 -26.375 8.922 1 98.44 25 VAL B CA 1
ATOM 3739 C C . VAL B 1 25 ? 18.906 -27 8.07 1 98.44 25 VAL B C 1
ATOM 3741 O O . VAL B 1 25 ? 19.953 -26.375 7.848 1 98.44 25 VAL B O 1
ATOM 3744 N N . SER B 1 26 ? 18.781 -28.266 7.742 1 97.94 26 SER B N 1
ATOM 3745 C CA . SER B 1 26 ? 19.609 -28.906 6.734 1 97.94 26 SER B CA 1
ATOM 3746 C C . SER B 1 26 ? 18.844 -29.156 5.445 1 97.94 26 SER B C 1
ATOM 3748 O O . SER B 1 26 ? 17.719 -29.672 5.477 1 97.94 26 SER B O 1
ATOM 3750 N N . VAL B 1 27 ? 19.359 -28.75 4.367 1 98.12 27 VAL B N 1
ATOM 3751 C CA . VAL B 1 27 ? 18.766 -28.922 3.051 1 98.12 27 VAL B CA 1
ATOM 3752 C C . VAL B 1 27 ? 19.578 -29.938 2.242 1 98.12 27 VAL B C 1
ATOM 3754 O O . VAL B 1 27 ? 20.797 -29.781 2.09 1 98.12 27 VAL B O 1
ATOM 3757 N N . ASP B 1 28 ? 19 -30.953 1.746 1 97.69 28 ASP B N 1
ATOM 3758 C CA . ASP B 1 28 ? 19.734 -32 1.037 1 97.69 28 ASP B CA 1
ATOM 3759 C C . ASP B 1 28 ? 20.062 -31.578 -0.392 1 97.69 28 ASP B C 1
ATOM 3761 O O . ASP B 1 28 ? 19.766 -30.438 -0.79 1 97.69 28 ASP B O 1
ATOM 3765 N N . ALA B 1 29 ? 20.641 -32.406 -1.184 1 96.62 29 ALA B N 1
ATOM 3766 C CA . ALA B 1 29 ? 21.172 -32.094 -2.504 1 96.62 29 ALA B CA 1
ATOM 3767 C C . ALA B 1 29 ? 20.047 -31.797 -3.494 1 96.62 29 ALA B C 1
ATOM 3769 O O . ALA B 1 29 ? 20.25 -31.109 -4.496 1 96.62 29 ALA B O 1
ATOM 3770 N N . ASP B 1 30 ? 18.844 -32.344 -3.18 1 97.69 30 ASP B N 1
ATOM 3771 C CA . ASP B 1 30 ? 17.719 -32.125 -4.078 1 97.69 30 ASP B CA 1
ATOM 3772 C C . ASP B 1 30 ? 16.891 -30.922 -3.662 1 97.69 30 ASP B C 1
ATOM 3774 O O . ASP B 1 30 ? 15.891 -30.594 -4.309 1 97.69 30 ASP B O 1
ATOM 3778 N N . GLY B 1 31 ? 17.266 -30.281 -2.58 1 98.19 31 GLY B N 1
ATOM 3779 C CA . GLY B 1 31 ? 16.641 -29.016 -2.186 1 98.19 31 GLY B CA 1
ATOM 3780 C C . GLY B 1 31 ? 15.492 -29.203 -1.204 1 98.19 31 GLY B C 1
ATOM 3781 O O . GLY B 1 31 ? 14.625 -28.344 -1.08 1 98.19 31 GLY B O 1
ATOM 3782 N N . PHE B 1 32 ? 15.461 -30.375 -0.525 1 98.44 32 PHE B N 1
ATOM 3783 C CA . PHE B 1 32 ? 14.422 -30.656 0.465 1 98.44 32 PHE B CA 1
ATOM 3784 C C . PHE B 1 32 ? 14.969 -30.5 1.879 1 98.44 32 PHE B C 1
ATOM 3786 O O . PHE B 1 32 ? 16.141 -30.766 2.127 1 98.44 32 PHE B O 1
ATOM 3793 N N . ILE B 1 33 ? 14.117 -30.047 2.781 1 98.69 33 ILE B N 1
ATOM 3794 C CA . ILE B 1 33 ? 14.492 -29.953 4.188 1 98.69 33 ILE B CA 1
ATOM 3795 C C . ILE B 1 33 ? 14.688 -31.359 4.766 1 98.69 33 ILE B C 1
ATOM 3797 O O . ILE B 1 33 ? 13.75 -32.156 4.82 1 98.69 33 ILE B O 1
ATOM 3801 N N . ALA B 1 34 ? 15.898 -31.625 5.227 1 98.31 34 ALA B N 1
ATOM 3802 C CA . ALA B 1 34 ? 16.234 -32.938 5.754 1 98.31 34 ALA B CA 1
ATOM 3803 C C . ALA B 1 34 ? 16.234 -32.938 7.281 1 98.31 34 ALA B C 1
ATOM 3805 O O . ALA B 1 34 ? 16.125 -34 7.91 1 98.31 34 ALA B O 1
ATOM 3806 N N . HIS B 1 35 ? 16.438 -31.781 7.832 1 98.25 35 HIS B N 1
ATOM 3807 C CA . HIS B 1 35 ? 16.484 -31.578 9.273 1 98.25 35 HIS B CA 1
ATOM 3808 C C . HIS B 1 35 ? 16.016 -30.188 9.656 1 98.25 35 HIS B C 1
ATOM 3810 O O . HIS B 1 35 ? 16.328 -29.203 8.961 1 98.25 35 HIS B O 1
ATOM 3816 N N . PHE B 1 36 ? 15.281 -30.109 10.719 1 98.62 36 PHE B N 1
ATOM 3817 C CA . PHE B 1 36 ? 14.836 -28.812 11.242 1 98.62 36 PHE B CA 1
ATOM 3818 C C . PHE B 1 36 ? 14.547 -28.906 12.734 1 98.62 36 PHE B C 1
ATOM 3820 O O . PHE B 1 36 ? 13.477 -29.375 13.133 1 98.62 36 PHE B O 1
ATOM 3827 N N . GLU B 1 37 ? 15.406 -28.531 13.555 1 98.56 37 GLU B N 1
ATOM 3828 C CA . GLU B 1 37 ? 15.305 -28.547 15.016 1 98.56 37 GLU B CA 1
ATOM 3829 C C . GLU B 1 37 ? 16.078 -27.406 15.633 1 98.56 37 GLU B C 1
ATOM 3831 O O . GLU B 1 37 ? 16.828 -26.703 14.945 1 98.56 37 GLU B O 1
ATOM 3836 N N . SER B 1 38 ? 15.875 -27.266 16.969 1 98.5 38 SER B N 1
ATOM 3837 C CA . SER B 1 38 ? 16.719 -26.344 17.703 1 98.5 38 SER B CA 1
ATOM 3838 C C . SER B 1 38 ? 18.203 -26.609 17.453 1 98.5 38 SER B C 1
ATOM 3840 O O . SER B 1 38 ? 18.609 -27.781 17.375 1 98.5 38 SER B O 1
ATOM 3842 N N . ALA B 1 39 ? 18.922 -25.531 17.281 1 97.62 39 ALA B N 1
ATOM 3843 C CA . ALA B 1 39 ? 20.344 -25.672 17 1 97.62 39 ALA B CA 1
ATOM 3844 C C . ALA B 1 39 ? 21.062 -26.391 18.141 1 97.62 39 ALA B C 1
ATOM 3846 O O . ALA B 1 39 ? 22.172 -26.891 17.969 1 97.62 39 ALA B O 1
ATOM 3847 N N . ILE B 1 40 ? 20.438 -26.438 19.297 1 97.31 40 ILE B N 1
ATOM 3848 C CA . ILE B 1 40 ? 21.109 -26.984 20.469 1 97.31 40 ILE B CA 1
ATOM 3849 C C . ILE B 1 40 ? 20.688 -28.438 20.672 1 97.31 40 ILE B C 1
ATOM 3851 O O . ILE B 1 40 ? 21.125 -29.094 21.625 1 97.31 40 ILE B O 1
ATOM 3855 N N . SER B 1 41 ? 19.781 -28.891 19.875 1 98 41 SER B N 1
ATOM 3856 C CA . SER B 1 41 ? 19.438 -30.312 19.984 1 98 41 SER B CA 1
ATOM 3857 C C . SER B 1 41 ? 20.641 -31.203 19.672 1 98 41 SER B C 1
ATOM 3859 O O . SER B 1 41 ? 21.578 -30.781 18.984 1 98 41 SER B O 1
ATOM 3861 N N . SER B 1 42 ? 20.594 -32.469 20.125 1 97.69 42 SER B N 1
ATOM 3862 C CA . SER B 1 42 ? 21.688 -33.406 19.875 1 97.69 42 SER B CA 1
ATOM 3863 C C . SER B 1 42 ? 21.875 -33.656 18.391 1 97.69 42 SER B C 1
ATOM 3865 O O . SER B 1 42 ? 23 -33.719 17.891 1 97.69 42 SER B O 1
ATOM 3867 N N . ALA B 1 43 ? 20.797 -33.844 17.75 1 97.19 43 ALA B N 1
ATOM 3868 C CA . ALA B 1 43 ? 20.859 -34.094 16.312 1 97.19 43 ALA B CA 1
ATOM 3869 C C . ALA B 1 43 ? 21.469 -32.906 15.562 1 97.19 43 ALA B C 1
ATOM 3871 O O . ALA B 1 43 ? 22.297 -33.094 14.664 1 97.19 43 ALA B O 1
ATOM 3872 N N . SER B 1 44 ? 21.078 -31.688 15.898 1 97.19 44 SER B N 1
ATOM 3873 C CA . SER B 1 44 ? 21.609 -30.484 15.273 1 97.19 44 SER B CA 1
ATOM 3874 C C . SER B 1 44 ? 23.109 -30.328 15.555 1 97.19 44 SER B C 1
ATOM 3876 O O . SER B 1 44 ? 23.875 -29.984 14.648 1 97.19 44 SER B O 1
ATOM 3878 N N . LYS B 1 45 ? 23.469 -30.594 16.766 1 95.88 45 LYS B N 1
ATOM 3879 C CA . LYS B 1 45 ? 24.875 -30.469 17.125 1 95.88 45 LYS B CA 1
ATOM 3880 C C . LYS B 1 45 ? 25.734 -31.453 16.328 1 95.88 45 LYS B C 1
ATOM 3882 O O . LYS B 1 45 ? 26.844 -31.094 15.891 1 95.88 45 LYS B O 1
ATOM 3887 N N . SER B 1 46 ? 25.234 -32.594 16.203 1 95.94 46 SER B N 1
ATOM 3888 C CA . SER B 1 46 ? 25.953 -33.625 15.414 1 95.94 46 SER B CA 1
ATOM 3889 C C . SER B 1 46 ? 26.141 -33.156 13.969 1 95.94 46 SER B C 1
ATOM 3891 O O . SER B 1 46 ? 27.219 -33.344 13.398 1 95.94 46 SER B O 1
ATOM 3893 N N . LEU B 1 47 ? 25.062 -32.625 13.414 1 95.56 47 LEU B N 1
ATOM 3894 C CA . LEU B 1 47 ? 25.125 -32.125 12.039 1 95.56 47 LEU B CA 1
ATOM 3895 C C . LEU B 1 47 ? 26.125 -30.969 11.93 1 95.56 47 LEU B C 1
ATOM 3897 O O . LEU B 1 47 ? 26.891 -30.906 10.969 1 95.56 47 LEU B O 1
ATOM 3901 N N . ILE B 1 48 ? 26.094 -30.094 12.867 1 94.44 48 ILE B N 1
ATOM 3902 C CA . ILE B 1 48 ? 27 -28.938 12.883 1 94.44 48 ILE B CA 1
ATOM 3903 C C . ILE B 1 48 ? 28.453 -29.422 12.961 1 94.44 48 ILE B C 1
ATOM 3905 O O . ILE B 1 48 ? 29.312 -28.953 12.219 1 94.44 48 ILE B O 1
ATOM 3909 N N . ASP B 1 49 ? 28.734 -30.344 13.773 1 92.81 49 ASP B N 1
ATOM 3910 C CA . ASP B 1 49 ? 30.078 -30.875 13.961 1 92.81 49 ASP B CA 1
ATOM 3911 C C . ASP B 1 49 ? 30.578 -31.547 12.695 1 92.81 49 ASP B C 1
ATOM 3913 O O . ASP B 1 49 ? 31.766 -31.484 12.383 1 92.81 49 ASP B O 1
ATOM 3917 N N . SER B 1 50 ? 29.703 -32.125 12.039 1 90.69 50 SER B N 1
ATOM 3918 C CA . SER B 1 50 ? 30.078 -32.906 10.852 1 90.69 50 SER B CA 1
ATOM 3919 C C . SER B 1 50 ? 30.266 -31.984 9.648 1 90.69 50 SER B C 1
ATOM 3921 O O . SER B 1 50 ? 30.844 -32.406 8.633 1 90.69 50 SER B O 1
ATOM 3923 N N . SER B 1 51 ? 29.781 -30.828 9.625 1 86.5 51 SER B N 1
ATOM 3924 C CA . SER B 1 51 ? 29.797 -29.922 8.492 1 86.5 51 SER B CA 1
ATOM 3925 C C . SER B 1 51 ? 31.109 -29.156 8.398 1 86.5 51 SER B C 1
ATOM 3927 O O . SER B 1 51 ? 31.344 -28.422 7.434 1 86.5 51 SER B O 1
ATOM 3929 N N . ASP B 1 52 ? 32.125 -29.406 9.156 1 83.12 52 ASP B N 1
ATOM 3930 C CA . ASP B 1 52 ? 33.406 -28.734 9.203 1 83.12 52 ASP B CA 1
ATOM 3931 C C . ASP B 1 52 ? 33.25 -27.219 9.211 1 83.12 52 ASP B C 1
ATOM 3933 O O . ASP B 1 52 ? 33.969 -26.516 8.508 1 83.12 52 ASP B O 1
ATOM 3937 N N . GLY B 1 53 ? 32.125 -26.734 9.68 1 76.38 53 GLY B N 1
ATOM 3938 C CA . GLY B 1 53 ? 31.969 -25.312 9.914 1 76.38 53 GLY B CA 1
ATOM 3939 C C . GLY B 1 53 ? 31.234 -24.609 8.789 1 76.38 53 GLY B C 1
ATOM 3940 O O . GLY B 1 53 ? 31.016 -23.391 8.844 1 76.38 53 GLY B O 1
ATOM 3941 N N . HIS B 1 54 ? 30.875 -25.172 7.754 1 89.19 54 HIS B N 1
ATOM 3942 C CA . HIS B 1 54 ? 30.188 -24.562 6.625 1 89.19 54 HIS B CA 1
ATOM 3943 C C . HIS B 1 54 ? 28.703 -24.391 6.91 1 89.19 54 HIS B C 1
ATOM 3945 O O . HIS B 1 54 ? 27.875 -25.188 6.457 1 89.19 54 HIS B O 1
ATOM 3951 N N . ILE B 1 55 ? 28.344 -23.438 7.82 1 94.19 55 ILE B N 1
ATOM 3952 C CA . ILE B 1 55 ? 26.969 -23.125 8.211 1 94.19 55 ILE B CA 1
ATOM 3953 C C . ILE B 1 55 ? 26.641 -21.688 7.82 1 94.19 55 ILE B C 1
ATOM 3955 O O . ILE B 1 55 ? 27.422 -20.766 8.109 1 94.19 55 ILE B O 1
ATOM 3959 N N . LEU B 1 56 ? 25.609 -21.484 7.023 1 96.31 56 LEU B N 1
ATOM 3960 C CA . LEU B 1 56 ? 25.109 -20.141 6.754 1 96.31 56 LEU B CA 1
ATOM 3961 C C . LEU B 1 56 ? 24.359 -19.594 7.965 1 96.31 56 LEU B C 1
ATOM 3963 O O . LEU B 1 56 ? 23.297 -20.094 8.32 1 96.31 56 LEU B O 1
ATOM 3967 N N . SER B 1 57 ? 24.922 -18.625 8.633 1 96.44 57 SER B N 1
ATOM 3968 C CA . SER B 1 57 ? 24.312 -18.031 9.812 1 96.44 57 SER B CA 1
ATOM 3969 C C . SER B 1 57 ? 23.438 -16.844 9.438 1 96.44 57 SER B C 1
ATOM 3971 O O . SER B 1 57 ? 23.906 -15.891 8.812 1 96.44 57 SER B O 1
ATOM 3973 N N . ILE B 1 58 ? 22.188 -16.891 9.766 1 97 58 ILE B N 1
ATOM 3974 C CA . ILE B 1 58 ? 21.297 -15.75 9.641 1 97 58 ILE B CA 1
ATOM 3975 C C . ILE B 1 58 ? 21.578 -14.742 10.75 1 97 58 ILE B C 1
ATOM 3977 O O . ILE B 1 58 ? 21.484 -15.07 11.938 1 97 58 ILE B O 1
ATOM 3981 N N . PRO B 1 59 ? 21.938 -13.547 10.414 1 94.88 59 PRO B N 1
ATOM 3982 C CA . PRO B 1 59 ? 22.359 -12.586 11.43 1 94.88 59 PRO B CA 1
ATOM 3983 C C . PRO B 1 59 ? 21.234 -12.203 12.391 1 94.88 59 PRO B C 1
ATOM 3985 O O . PRO B 1 59 ? 20.062 -12.297 12.039 1 94.88 59 PRO B O 1
ATOM 3988 N N . THR B 1 60 ? 21.734 -11.734 13.602 1 93.81 60 THR B N 1
ATOM 3989 C CA . THR B 1 60 ? 20.781 -11.109 14.516 1 93.81 60 THR B CA 1
ATOM 3990 C C . THR B 1 60 ? 20.078 -9.938 13.836 1 93.81 60 THR B C 1
ATOM 3992 O O . THR B 1 60 ? 20.688 -9.164 13.109 1 93.81 60 THR B O 1
ATOM 3995 N N . GLY B 1 61 ? 18.797 -9.789 14.031 1 96.12 61 GLY B N 1
ATOM 3996 C CA . GLY B 1 61 ? 18.016 -8.758 13.375 1 96.12 61 GLY B CA 1
ATOM 3997 C C . GLY B 1 61 ? 17.391 -9.227 12.07 1 96.12 61 GLY B C 1
ATOM 3998 O O . GLY B 1 61 ? 16.812 -8.43 11.336 1 96.12 61 GLY B O 1
ATOM 3999 N N . SER B 1 62 ? 17.562 -10.508 11.781 1 97.69 62 SER B N 1
ATOM 4000 C CA . SER B 1 62 ? 17.016 -11.094 10.562 1 97.69 62 SER B CA 1
ATOM 4001 C C . SER B 1 62 ? 16.266 -12.391 10.867 1 97.69 62 SER B C 1
ATOM 4003 O O . SER B 1 62 ? 16.469 -12.992 11.922 1 97.69 62 SER B O 1
ATOM 4005 N N . PHE B 1 63 ? 15.375 -12.719 10 1 98.75 63 PHE B N 1
ATOM 4006 C CA . PHE B 1 63 ? 14.688 -14.008 10.102 1 98.75 63 PHE B CA 1
ATOM 4007 C C . PHE B 1 63 ? 14.438 -14.594 8.719 1 98.75 63 PHE B C 1
ATOM 4009 O O . PHE B 1 63 ? 14.562 -13.891 7.707 1 98.75 63 PHE B O 1
ATOM 4016 N N . VAL B 1 64 ? 14.172 -15.891 8.719 1 98.88 64 VAL B N 1
ATOM 4017 C CA . VAL B 1 64 ? 13.859 -16.609 7.488 1 98.88 64 VAL B CA 1
ATOM 4018 C C . VAL B 1 64 ? 12.367 -16.922 7.441 1 98.88 64 VAL B C 1
ATOM 4020 O O . VAL B 1 64 ? 11.773 -17.312 8.445 1 98.88 64 VAL B O 1
ATOM 4023 N N . LEU B 1 65 ? 11.773 -16.672 6.328 1 98.75 65 LEU B N 1
ATOM 4024 C CA . LEU B 1 65 ? 10.352 -16.828 6.062 1 98.75 65 LEU B CA 1
ATOM 4025 C C . LEU B 1 65 ? 10.117 -17.609 4.773 1 98.75 65 LEU B C 1
ATOM 4027 O O . LEU B 1 65 ? 10.906 -17.5 3.832 1 98.75 65 LEU B O 1
ATOM 4031 N N . PRO B 1 66 ? 9.078 -18.5 4.715 1 98.88 66 PRO B N 1
ATOM 4032 C CA . PRO B 1 66 ? 8.781 -19.094 3.41 1 98.88 66 PRO B CA 1
ATOM 4033 C C . PRO B 1 66 ? 8.547 -18.062 2.32 1 98.88 66 PRO B C 1
ATOM 4035 O O . PRO B 1 66 ? 8.078 -16.953 2.609 1 98.88 66 PRO B O 1
ATOM 4038 N N . THR B 1 67 ? 8.875 -18.375 1.061 1 98.88 67 THR B N 1
ATOM 4039 C CA . THR B 1 67 ? 8.586 -17.484 -0.056 1 98.88 67 THR B CA 1
ATOM 4040 C C . THR B 1 67 ? 7.082 -17.328 -0.245 1 98.88 67 THR B C 1
ATOM 4042 O O . THR B 1 67 ? 6.301 -18.125 0.261 1 98.88 67 THR B O 1
ATOM 4045 N N . PHE B 1 68 ? 6.676 -16.312 -0.931 1 98.94 68 PHE B N 1
ATOM 4046 C CA . PHE B 1 68 ? 5.262 -16.062 -1.183 1 98.94 68 PHE B CA 1
ATOM 4047 C C . PHE B 1 68 ? 4.777 -16.828 -2.404 1 98.94 68 PHE B C 1
ATOM 4049 O O . PHE B 1 68 ? 5.578 -17.188 -3.271 1 98.94 68 PHE B O 1
ATOM 4056 N N . CYS B 1 69 ? 3.494 -17.109 -2.447 1 98.94 69 CYS B N 1
ATOM 4057 C CA . CYS B 1 69 ? 2.789 -17.656 -3.6 1 98.94 69 CYS B CA 1
ATOM 4058 C C . CYS B 1 69 ? 1.854 -16.625 -4.211 1 98.94 69 CYS B C 1
ATOM 4060 O O . CYS B 1 69 ? 1.057 -16.016 -3.502 1 98.94 69 CYS B O 1
ATOM 4062 N N . ASP B 1 70 ? 1.995 -16.406 -5.457 1 98.94 70 ASP B N 1
ATOM 4063 C CA . ASP B 1 70 ? 1.041 -15.586 -6.199 1 98.94 70 ASP B CA 1
ATOM 4064 C C . ASP B 1 70 ? 0.152 -16.453 -7.09 1 98.94 70 ASP B C 1
ATOM 4066 O O . ASP B 1 70 ? 0.606 -16.969 -8.109 1 98.94 70 ASP B O 1
ATOM 4070 N N . LEU B 1 71 ? -1.164 -16.5 -6.781 1 98.94 71 LEU B N 1
ATOM 4071 C CA . LEU B 1 71 ? -2.037 -17.5 -7.398 1 98.94 71 LEU B CA 1
ATOM 4072 C C . LEU B 1 71 ? -2.701 -16.938 -8.648 1 98.94 71 LEU B C 1
ATOM 4074 O O . LEU B 1 71 ? -3.447 -17.641 -9.328 1 98.94 71 LEU B O 1
ATOM 4078 N N . HIS B 1 72 ? -2.434 -15.672 -8.977 1 98.94 72 HIS B N 1
ATOM 4079 C CA . HIS B 1 72 ? -3.092 -15.117 -10.156 1 98.94 72 HIS B CA 1
ATOM 4080 C C . HIS B 1 72 ? -2.379 -13.867 -10.641 1 98.94 72 HIS B C 1
ATOM 4082 O O . HIS B 1 72 ? -2.408 -12.828 -9.977 1 98.94 72 HIS B O 1
ATOM 4088 N N . LEU B 1 73 ? -1.789 -13.961 -11.797 1 98.81 73 LEU B N 1
ATOM 4089 C CA . LEU B 1 73 ? -1.087 -12.859 -12.438 1 98.81 73 LEU B CA 1
ATOM 4090 C C . LEU B 1 73 ? -1.117 -12.992 -13.953 1 98.81 73 LEU B C 1
ATOM 4092 O O . LEU B 1 73 ? -0.886 -14.086 -14.484 1 98.81 73 LEU B O 1
ATOM 4096 N N . HIS B 1 74 ? -1.487 -11.945 -14.695 1 98.81 74 HIS B N 1
ATOM 4097 C CA . HIS B 1 74 ? -1.396 -11.922 -16.156 1 98.81 74 HIS B CA 1
ATOM 4098 C C . HIS B 1 74 ? -0.019 -11.461 -16.609 1 98.81 74 HIS B C 1
ATOM 4100 O O . HIS B 1 74 ? 0.246 -10.258 -16.656 1 98.81 74 HIS B O 1
ATOM 4106 N N . ALA B 1 75 ? 0.789 -12.352 -17.078 1 98.75 75 ALA B N 1
ATOM 4107 C CA . ALA B 1 75 ? 2.186 -12.055 -17.391 1 98.75 75 ALA B CA 1
ATOM 4108 C C . ALA B 1 75 ? 2.289 -10.977 -18.469 1 98.75 75 ALA B C 1
ATOM 4110 O O . ALA B 1 75 ? 3.045 -10.016 -18.312 1 98.75 75 ALA B O 1
ATOM 4111 N N . PRO B 1 76 ? 1.471 -11.07 -19.578 1 98.56 76 PRO B N 1
ATOM 4112 C CA . PRO B 1 76 ? 1.631 -10.062 -20.625 1 98.56 76 PRO B CA 1
ATOM 4113 C C . PRO B 1 76 ? 1.219 -8.664 -20.172 1 98.56 76 PRO B C 1
ATOM 4115 O O . PRO B 1 76 ? 1.673 -7.672 -20.75 1 98.56 76 PRO B O 1
ATOM 4118 N N . GLN B 1 77 ? 0.381 -8.617 -19.188 1 98.12 77 GLN B N 1
ATOM 4119 C CA . GLN B 1 77 ? -0.142 -7.332 -18.734 1 98.12 77 GLN B CA 1
ATOM 4120 C C . GLN B 1 77 ? 0.877 -6.594 -17.875 1 98.12 77 GLN B C 1
ATOM 4122 O O . GLN B 1 77 ? 0.708 -5.41 -17.578 1 98.12 77 GLN B O 1
ATOM 4127 N N . PHE B 1 78 ? 2.029 -7.262 -17.578 1 98.56 78 PHE B N 1
ATOM 4128 C CA . PHE B 1 78 ? 3.154 -6.586 -16.953 1 98.56 78 PHE B CA 1
ATOM 4129 C C . PHE B 1 78 ? 3.686 -5.469 -17.844 1 98.56 78 PHE B C 1
ATOM 4131 O O . PHE B 1 78 ? 4.273 -4.504 -17.344 1 98.56 78 PHE B O 1
ATOM 4138 N N . LEU B 1 79 ? 3.354 -5.508 -19.078 1 97.88 79 LEU B N 1
ATOM 4139 C CA . LEU B 1 79 ? 3.754 -4.523 -20.078 1 97.88 79 LEU B CA 1
ATOM 4140 C C . LEU B 1 79 ? 3.264 -3.131 -19.688 1 97.88 79 LEU B C 1
ATOM 4142 O O . LEU B 1 79 ? 3.949 -2.137 -19.938 1 97.88 79 LEU B O 1
ATOM 4146 N N . TYR B 1 80 ? 2.117 -3.035 -19.031 1 97.06 80 TYR B N 1
ATOM 4147 C CA . TYR B 1 80 ? 1.557 -1.727 -18.719 1 97.06 80 TYR B CA 1
ATOM 4148 C C . TYR B 1 80 ? 1.146 -1.649 -17.25 1 97.06 80 TYR B C 1
ATOM 4150 O O . TYR B 1 80 ? 0.198 -0.943 -16.906 1 97.06 80 TYR B O 1
ATOM 4158 N N . GLN B 1 81 ? 1.807 -2.48 -16.391 1 97.38 81 GLN B N 1
ATOM 4159 C CA . GLN B 1 81 ? 1.557 -2.432 -14.953 1 97.38 81 GLN B CA 1
ATOM 4160 C C . GLN B 1 81 ? 1.479 -0.991 -14.461 1 97.38 81 GLN B C 1
ATOM 4162 O O . GLN B 1 81 ? 2.33 -0.166 -14.797 1 97.38 81 GLN B O 1
ATOM 4167 N N . GLY B 1 82 ? 0.461 -0.673 -13.656 1 97.25 82 GLY B N 1
ATOM 4168 C CA . GLY B 1 82 ? 0.336 0.642 -13.055 1 97.25 82 GLY B CA 1
ATOM 4169 C C . GLY B 1 82 ? -0.459 1.617 -13.898 1 97.25 82 GLY B C 1
ATOM 4170 O O . GLY B 1 82 ? -0.533 2.807 -13.578 1 97.25 82 GLY B O 1
ATOM 4171 N N . ASN B 1 83 ? -1.051 1.142 -15.031 1 96.56 83 ASN B N 1
ATOM 4172 C CA . ASN B 1 83 ? -1.815 2.018 -15.914 1 96.56 83 ASN B CA 1
ATOM 4173 C C . ASN B 1 83 ? -3.193 1.438 -16.219 1 96.56 83 ASN B C 1
ATOM 4175 O O . ASN B 1 83 ? -3.404 0.23 -16.094 1 96.56 83 ASN B O 1
ATOM 4179 N N . GLY B 1 84 ? -4.094 2.285 -16.531 1 94.38 84 GLY B N 1
ATOM 4180 C CA . GLY B 1 84 ? -5.324 1.896 -17.188 1 94.38 84 GLY B CA 1
ATOM 4181 C C . GLY B 1 84 ? -6.391 1.392 -16.234 1 94.38 84 GLY B C 1
ATOM 4182 O O . GLY B 1 84 ? -7.117 0.45 -16.547 1 94.38 84 GLY B O 1
ATOM 4183 N N . LEU B 1 85 ? -6.531 1.912 -15.047 1 93.75 85 LEU B N 1
ATOM 4184 C CA . LEU B 1 85 ? -7.504 1.409 -14.078 1 93.75 85 LEU B CA 1
ATOM 4185 C C . LEU B 1 85 ? -8.711 2.336 -13.992 1 93.75 85 LEU B C 1
ATOM 4187 O O . LEU B 1 85 ? -9.438 2.324 -12.992 1 93.75 85 LEU B O 1
ATOM 4191 N N . ASP B 1 86 ? -8.953 3.098 -15.07 1 91.25 86 ASP B N 1
ATOM 4192 C CA . ASP B 1 86 ? -9.977 4.137 -15.094 1 91.25 86 ASP B CA 1
ATOM 4193 C C . ASP B 1 86 ? -11.289 3.598 -15.672 1 91.25 86 ASP B C 1
ATOM 4195 O O . ASP B 1 86 ? -12.312 4.281 -15.633 1 91.25 86 ASP B O 1
ATOM 4199 N N . LEU B 1 87 ? -11.281 2.312 -16.172 1 91.25 87 LEU B N 1
ATOM 4200 C CA . LEU B 1 87 ? -12.43 1.795 -16.906 1 91.25 87 LEU B CA 1
ATOM 4201 C C . LEU B 1 87 ? -12.992 0.543 -16.25 1 91.25 87 LEU B C 1
ATOM 4203 O O . LEU B 1 87 ? -12.266 -0.16 -15.531 1 91.25 87 LEU B O 1
ATOM 4207 N N . PRO B 1 88 ? -14.305 0.267 -16.469 1 88.75 88 PRO B N 1
ATOM 4208 C CA . PRO B 1 88 ? -14.828 -1.036 -16.062 1 88.75 88 PRO B CA 1
ATOM 4209 C C . PRO B 1 88 ? -14.156 -2.201 -16.781 1 88.75 88 PRO B C 1
ATOM 4211 O O . PRO B 1 88 ? -13.547 -2.01 -17.828 1 88.75 88 PRO B O 1
ATOM 4214 N N . LEU B 1 89 ? -14.328 -3.379 -16.266 1 89.94 89 LEU B N 1
ATOM 4215 C CA . LEU B 1 89 ? -13.562 -4.559 -16.641 1 89.94 89 LEU B CA 1
ATOM 4216 C C . LEU B 1 89 ? -13.609 -4.777 -18.156 1 89.94 89 LEU B C 1
ATOM 4218 O O . LEU B 1 89 ? -12.57 -4.848 -18.812 1 89.94 89 LEU B O 1
ATOM 4222 N N . MET B 1 90 ? -14.773 -4.848 -18.75 1 88.25 90 MET B N 1
ATOM 4223 C CA . MET B 1 90 ? -14.906 -5.211 -20.156 1 88.25 90 MET B CA 1
ATOM 4224 C C . MET B 1 90 ? -14.297 -4.141 -21.047 1 88.25 90 MET B C 1
ATOM 4226 O O . MET B 1 90 ? -13.641 -4.461 -22.047 1 88.25 90 MET B O 1
ATOM 4230 N N . GLN B 1 91 ? -14.477 -2.875 -20.703 1 91.31 91 GLN B N 1
ATOM 4231 C CA . GLN B 1 91 ? -13.852 -1.78 -21.453 1 91.31 91 GLN B CA 1
ATOM 4232 C C . GLN B 1 91 ? -12.336 -1.771 -21.25 1 91.31 91 GLN B C 1
ATOM 4234 O O . GLN B 1 91 ? -11.586 -1.482 -22.188 1 91.31 91 GLN B O 1
ATOM 4239 N N . TRP B 1 92 ? -11.953 -2.053 -20.047 1 93.69 92 TRP B N 1
ATOM 4240 C CA . TRP B 1 92 ? -10.539 -2.139 -19.688 1 93.69 92 TRP B CA 1
ATOM 4241 C C . TRP B 1 92 ? -9.844 -3.221 -20.516 1 93.69 92 TRP B C 1
ATOM 4243 O O . TRP B 1 92 ? -8.734 -3.012 -21 1 93.69 92 TRP B O 1
ATOM 4253 N N . LEU B 1 93 ? -10.484 -4.402 -20.688 1 92 93 LEU B N 1
ATOM 4254 C CA . LEU B 1 93 ? -9.953 -5.5 -21.484 1 92 93 LEU B CA 1
ATOM 4255 C C . LEU B 1 93 ? -9.711 -5.059 -22.922 1 92 93 LEU B C 1
ATOM 4257 O O . LEU B 1 93 ? -8.633 -5.27 -23.469 1 92 93 LEU B O 1
ATOM 4261 N N . ASP B 1 94 ? -10.633 -4.395 -23.453 1 91.75 94 ASP B N 1
ATOM 4262 C CA . ASP B 1 94 ? -10.578 -3.994 -24.859 1 91.75 94 ASP B CA 1
ATOM 4263 C C . ASP B 1 94 ? -9.531 -2.898 -25.078 1 91.75 94 ASP B C 1
ATOM 4265 O O . ASP B 1 94 ? -8.75 -2.959 -26.016 1 91.75 94 ASP B O 1
ATOM 4269 N N . LYS B 1 95 ? -9.531 -1.971 -24.219 1 93.75 95 LYS B N 1
ATOM 4270 C CA . LYS B 1 95 ? -8.688 -0.792 -24.406 1 93.75 95 LYS B CA 1
ATOM 4271 C C . LYS B 1 95 ? -7.227 -1.104 -24.078 1 93.75 95 LYS B C 1
ATOM 4273 O O . LYS B 1 95 ? -6.316 -0.601 -24.734 1 93.75 95 LYS B O 1
ATOM 4278 N N . TYR B 1 96 ? -6.996 -1.952 -23.062 1 95.19 96 TYR B N 1
ATOM 4279 C CA . TYR B 1 96 ? -5.629 -2.102 -22.562 1 95.19 96 TYR B CA 1
ATOM 4280 C C . TYR B 1 96 ? -5.152 -3.541 -22.719 1 95.19 96 TYR B C 1
ATOM 4282 O O . TYR B 1 96 ? -4.117 -3.795 -23.344 1 95.19 96 TYR B O 1
ATOM 4290 N N . THR B 1 97 ? -5.914 -4.512 -22.266 1 95.75 97 THR B N 1
ATOM 4291 C CA . THR B 1 97 ? -5.469 -5.887 -22.062 1 95.75 97 THR B CA 1
ATOM 4292 C C . THR B 1 97 ? -5.227 -6.578 -23.406 1 95.75 97 THR B C 1
ATOM 4294 O O . THR B 1 97 ? -4.141 -7.109 -23.656 1 95.75 97 THR B O 1
ATOM 4297 N N . PHE B 1 98 ? -6.223 -6.547 -24.312 1 96 98 PHE B N 1
ATOM 4298 C CA . PHE B 1 98 ? -6.094 -7.234 -25.594 1 96 98 PHE B CA 1
ATOM 4299 C C . PHE B 1 98 ? -4.961 -6.637 -26.422 1 96 98 PHE B C 1
ATOM 4301 O O . PHE B 1 98 ? -4.211 -7.359 -27.078 1 96 98 PHE B O 1
ATOM 4308 N N . LYS B 1 99 ? -4.812 -5.344 -26.312 1 95.44 99 LYS B N 1
ATOM 4309 C CA . LYS B 1 99 ? -3.732 -4.676 -27.031 1 95.44 99 LYS B CA 1
ATOM 4310 C C . LYS B 1 99 ? -2.367 -5.148 -26.531 1 95.44 99 LYS B C 1
ATOM 4312 O O . LYS B 1 99 ? -1.476 -5.43 -27.344 1 95.44 99 LYS B O 1
ATOM 4317 N N . ALA B 1 100 ? -2.195 -5.223 -25.25 1 96.94 100 ALA B N 1
ATOM 4318 C CA . ALA B 1 100 ? -0.93 -5.66 -24.672 1 96.94 100 ALA B CA 1
ATOM 4319 C C . ALA B 1 100 ? -0.629 -7.109 -25.031 1 96.94 100 ALA B C 1
ATOM 4321 O O . ALA B 1 100 ? 0.503 -7.445 -25.375 1 96.94 100 ALA B O 1
ATOM 4322 N N . GLU B 1 101 ? -1.611 -7.961 -24.938 1 97.81 101 GLU B N 1
ATOM 4323 C CA . GLU B 1 101 ? -1.437 -9.375 -25.234 1 97.81 101 GLU B CA 1
ATOM 4324 C C . GLU B 1 101 ? -1.092 -9.594 -26.719 1 97.81 101 GLU B C 1
ATOM 4326 O O . GLU B 1 101 ? -0.209 -10.391 -27.031 1 97.81 101 GLU B O 1
ATOM 4331 N N . GLU B 1 102 ? -1.781 -8.867 -27.562 1 97.75 102 GLU B N 1
ATOM 4332 C CA . GLU B 1 102 ? -1.498 -8.953 -29 1 97.75 102 GLU B CA 1
ATOM 4333 C C . GLU B 1 102 ? -0.093 -8.445 -29.312 1 97.75 102 GLU B C 1
ATOM 4335 O O . GLU B 1 102 ? 0.603 -9.016 -30.156 1 97.75 102 GLU B O 1
ATOM 4340 N N . ARG B 1 103 ? 0.244 -7.395 -28.656 1 97.75 103 ARG B N 1
ATOM 4341 C CA . ARG B 1 103 ? 1.584 -6.852 -28.859 1 97.75 103 ARG B CA 1
ATOM 4342 C C . ARG B 1 103 ? 2.65 -7.863 -28.438 1 97.75 103 ARG B C 1
ATOM 4344 O O . ARG B 1 103 ? 3.627 -8.07 -29.172 1 97.75 103 ARG B O 1
ATOM 4351 N N . ILE B 1 104 ? 2.52 -8.508 -27.344 1 98.38 104 ILE B N 1
ATOM 4352 C CA . ILE B 1 104 ? 3.445 -9.523 -26.844 1 98.38 104 ILE B CA 1
ATOM 4353 C C . ILE B 1 104 ? 3.494 -10.695 -27.828 1 98.38 104 ILE B C 1
ATOM 4355 O O . ILE B 1 104 ? 4.574 -11.156 -28.203 1 98.38 104 ILE B O 1
ATOM 4359 N N . ASP B 1 105 ? 2.367 -11.141 -28.281 1 98.06 105 ASP B N 1
ATOM 4360 C CA . ASP B 1 105 ? 2.275 -12.273 -29.188 1 98.06 105 ASP B CA 1
ATOM 4361 C C . ASP B 1 105 ? 2.904 -11.938 -30.547 1 98.06 105 ASP B C 1
ATOM 4363 O O . ASP B 1 105 ? 3.375 -12.836 -31.25 1 98.06 105 ASP B O 1
ATOM 4367 N N . GLY B 1 106 ? 2.861 -10.672 -30.891 1 98 106 GLY B N 1
ATOM 4368 C CA . GLY B 1 106 ? 3.369 -10.242 -32.188 1 98 106 GLY B CA 1
ATOM 4369 C C . GLY B 1 106 ? 4.855 -9.938 -32.188 1 98 106 GLY B C 1
ATOM 4370 O O . GLY B 1 106 ? 5.465 -9.742 -33.219 1 98 106 GLY B O 1
ATOM 4371 N N . ASP B 1 107 ? 5.543 -9.969 -30.984 1 98.12 107 ASP B N 1
ATOM 4372 C CA . ASP B 1 107 ? 6.93 -9.547 -30.844 1 98.12 107 ASP B CA 1
ATOM 4373 C C . ASP B 1 107 ? 7.664 -10.398 -29.812 1 98.12 107 ASP B C 1
ATOM 4375 O O . ASP B 1 107 ? 7.805 -9.992 -28.656 1 98.12 107 ASP B O 1
ATOM 4379 N N . PRO B 1 108 ? 8.25 -11.539 -30.266 1 98.12 108 PRO B N 1
ATOM 4380 C CA . PRO B 1 108 ? 8.93 -12.453 -29.344 1 98.12 108 PRO B CA 1
ATOM 4381 C C . PRO B 1 108 ? 10.047 -11.766 -28.562 1 98.12 108 PRO B C 1
ATOM 4383 O O . PRO B 1 108 ? 10.312 -12.125 -27.406 1 98.12 108 PRO B O 1
ATOM 4386 N N . ALA B 1 109 ? 10.727 -10.828 -29.141 1 97.81 109 ALA B N 1
ATOM 4387 C CA . ALA B 1 109 ? 11.773 -10.102 -28.438 1 97.81 109 ALA B CA 1
ATOM 4388 C C . ALA B 1 109 ? 11.203 -9.289 -27.281 1 97.81 109 ALA B C 1
ATOM 4390 O O . ALA B 1 109 ? 11.781 -9.242 -26.203 1 97.81 109 ALA B O 1
ATOM 4391 N N . LEU B 1 110 ? 10.094 -8.617 -27.547 1 97.69 110 LEU B N 1
ATOM 4392 C CA . LEU B 1 110 ? 9.406 -7.887 -26.5 1 97.69 110 LEU B CA 1
ATOM 4393 C C . LEU B 1 110 ? 8.938 -8.836 -25.391 1 97.69 110 LEU B C 1
ATOM 4395 O O . LEU B 1 110 ? 9.07 -8.531 -24.203 1 97.69 110 LEU B O 1
ATOM 4399 N N . ALA B 1 111 ? 8.398 -9.961 -25.812 1 98.62 111 ALA B N 1
ATOM 4400 C CA . ALA B 1 111 ? 7.945 -10.961 -24.844 1 98.62 111 ALA B CA 1
ATOM 4401 C C . ALA B 1 111 ? 9.078 -11.359 -23.906 1 98.62 111 ALA B C 1
ATOM 4403 O O . ALA B 1 111 ? 8.898 -11.383 -22.688 1 98.62 111 ALA B O 1
ATOM 4404 N N . ARG B 1 112 ? 10.211 -11.648 -24.484 1 98.31 112 ARG B N 1
ATOM 4405 C CA . ARG B 1 112 ? 11.367 -12.055 -23.688 1 98.31 112 ARG B CA 1
ATOM 4406 C C . ARG B 1 112 ? 11.758 -10.961 -22.703 1 98.31 112 ARG B C 1
ATOM 4408 O O . ARG B 1 112 ? 11.992 -11.234 -21.531 1 98.31 112 ARG B O 1
ATOM 4415 N N . LYS B 1 113 ? 11.812 -9.695 -23.188 1 97.38 113 LYS B N 1
ATOM 4416 C CA . LYS B 1 113 ? 12.18 -8.562 -22.359 1 97.38 113 LYS B CA 1
ATOM 4417 C C . LYS B 1 113 ? 11.211 -8.398 -21.188 1 97.38 113 LYS B C 1
ATOM 4419 O O . LYS B 1 113 ? 11.625 -8.227 -20.047 1 97.38 113 LYS B O 1
ATOM 4424 N N . VAL B 1 114 ? 9.961 -8.461 -21.438 1 98.25 114 VAL B N 1
ATOM 4425 C CA . VAL B 1 114 ? 8.906 -8.258 -20.438 1 98.25 114 VAL B CA 1
ATOM 4426 C C . VAL B 1 114 ? 8.93 -9.391 -19.422 1 98.25 114 VAL B C 1
ATOM 4428 O O . VAL B 1 114 ? 8.898 -9.148 -18.219 1 98.25 114 VAL B O 1
ATOM 4431 N N . TYR B 1 115 ? 9.047 -10.656 -19.891 1 98.69 115 TYR B N 1
ATOM 4432 C CA . TYR B 1 115 ? 8.922 -11.812 -19 1 98.69 115 TYR B CA 1
ATOM 4433 C C . TYR B 1 115 ? 10.172 -11.984 -18.141 1 98.69 115 TYR B C 1
ATOM 4435 O O . TYR B 1 115 ? 10.094 -12.391 -16.984 1 98.69 115 TYR B O 1
ATOM 4443 N N . GLU B 1 116 ? 11.336 -11.656 -18.703 1 98.38 116 GLU B N 1
ATOM 4444 C CA . GLU B 1 116 ? 12.555 -11.695 -17.906 1 98.38 116 GLU B CA 1
ATOM 4445 C C . GLU B 1 116 ? 12.523 -10.648 -16.797 1 98.38 116 GLU B C 1
ATOM 4447 O O . GLU B 1 116 ? 12.922 -10.914 -15.664 1 98.38 116 GLU B O 1
ATOM 4452 N N . LYS B 1 117 ? 12.055 -9.438 -17.141 1 98.06 117 LYS B N 1
ATOM 4453 C CA . LYS B 1 117 ? 11.922 -8.398 -16.125 1 98.06 117 LYS B CA 1
ATOM 4454 C C . LYS B 1 117 ? 10.883 -8.781 -15.078 1 98.06 117 LYS B C 1
ATOM 4456 O O . LYS B 1 117 ? 11.086 -8.531 -13.891 1 98.06 117 LYS B O 1
ATOM 4461 N N . LEU B 1 118 ? 9.781 -9.383 -15.516 1 98.56 118 LEU B N 1
ATOM 4462 C CA . LEU B 1 118 ? 8.773 -9.844 -14.578 1 98.56 118 LEU B CA 1
ATOM 4463 C C . LEU B 1 118 ? 9.367 -10.852 -13.594 1 98.56 118 LEU B C 1
ATOM 4465 O O . LEU B 1 118 ? 9.156 -10.742 -12.383 1 98.56 118 LEU B O 1
ATOM 4469 N N . ALA B 1 119 ? 10.117 -11.805 -14.117 1 98.62 119 ALA B N 1
ATOM 4470 C CA . ALA B 1 119 ? 10.75 -12.805 -13.258 1 98.62 119 ALA B CA 1
ATOM 4471 C C . ALA B 1 119 ? 11.648 -12.148 -12.219 1 98.62 119 ALA B C 1
ATOM 4473 O O . ALA B 1 119 ? 11.625 -12.523 -11.047 1 98.62 119 ALA B O 1
ATOM 4474 N N . ALA B 1 120 ? 12.383 -11.164 -12.672 1 98.19 120 ALA B N 1
ATOM 4475 C CA . ALA B 1 120 ? 13.258 -10.438 -11.758 1 98.19 120 ALA B CA 1
ATOM 4476 C C . ALA B 1 120 ? 12.461 -9.758 -10.656 1 98.19 120 ALA B C 1
ATOM 4478 O O . ALA B 1 120 ? 12.844 -9.797 -9.484 1 98.19 120 ALA B O 1
ATOM 4479 N N . ARG B 1 121 ? 11.359 -9.117 -11.023 1 98.25 121 ARG B N 1
ATOM 4480 C CA . ARG B 1 121 ? 10.516 -8.422 -10.055 1 98.25 121 ARG B CA 1
ATOM 4481 C C . ARG B 1 121 ? 9.898 -9.398 -9.062 1 98.25 121 ARG B C 1
ATOM 4483 O O . ARG B 1 121 ? 9.789 -9.102 -7.871 1 98.25 121 ARG B O 1
ATOM 4490 N N . LEU B 1 122 ? 9.469 -10.531 -9.562 1 98.62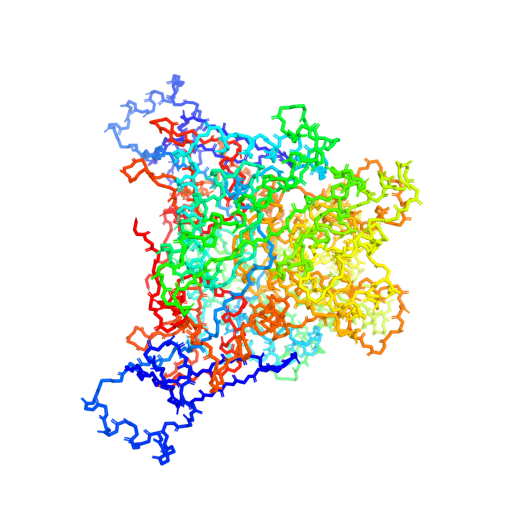 122 LEU B N 1
ATOM 4491 C CA . LEU B 1 122 ? 8.891 -11.539 -8.68 1 98.62 122 LEU B CA 1
ATOM 4492 C C . LEU B 1 122 ? 9.891 -11.969 -7.613 1 98.62 122 LEU B C 1
ATOM 4494 O O . LEU B 1 122 ? 9.547 -12.047 -6.434 1 98.62 122 LEU B O 1
ATOM 4498 N N . ILE B 1 123 ? 11.125 -12.195 -7.996 1 98.56 123 ILE B N 1
ATOM 4499 C CA . ILE B 1 123 ? 12.172 -12.586 -7.062 1 98.56 123 ILE B CA 1
ATOM 4500 C C . ILE B 1 123 ? 12.438 -11.453 -6.07 1 98.56 123 ILE B C 1
ATOM 4502 O O . ILE B 1 123 ? 12.492 -11.68 -4.859 1 98.56 123 ILE B O 1
ATOM 4506 N N . GLU B 1 124 ? 12.516 -10.219 -6.566 1 97.81 124 GLU B N 1
ATOM 4507 C CA . GLU B 1 124 ? 12.75 -9.047 -5.719 1 97.81 124 GLU B CA 1
ATOM 4508 C C . GLU B 1 124 ? 11.68 -8.938 -4.633 1 97.81 124 GLU B C 1
ATOM 4510 O O . GLU B 1 124 ? 11.961 -8.477 -3.525 1 97.81 124 GLU B O 1
ATOM 4515 N N . HIS B 1 125 ? 10.5 -9.398 -4.973 1 98.19 125 HIS B N 1
ATOM 4516 C CA . HIS B 1 125 ? 9.375 -9.227 -4.059 1 98.19 125 HIS B CA 1
ATOM 4517 C C . HIS B 1 125 ? 9.094 -10.508 -3.281 1 98.19 125 HIS B C 1
ATOM 4519 O O . HIS B 1 125 ? 8.094 -10.594 -2.572 1 98.19 125 HIS B O 1
ATOM 4525 N N . GLY B 1 126 ? 9.906 -11.516 -3.365 1 98.56 126 GLY B N 1
ATOM 4526 C CA . GLY B 1 126 ? 9.867 -12.68 -2.494 1 98.56 126 GLY B CA 1
ATOM 4527 C C . GLY B 1 126 ? 8.914 -13.75 -2.975 1 98.56 126 GLY B C 1
ATOM 4528 O O . GLY B 1 126 ? 8.539 -14.648 -2.215 1 98.56 126 GLY B O 1
ATOM 4529 N N . THR B 1 127 ? 8.492 -13.68 -4.27 1 98.81 127 THR B N 1
ATOM 4530 C CA . THR B 1 127 ? 7.57 -14.672 -4.816 1 98.81 127 THR B CA 1
ATOM 4531 C C . THR B 1 127 ? 8.336 -15.891 -5.324 1 98.81 127 THR B C 1
ATOM 4533 O O . THR B 1 127 ? 9.141 -15.789 -6.254 1 98.81 127 THR B O 1
ATOM 4536 N N . GLY B 1 128 ? 8.062 -17.016 -4.742 1 98.69 128 GLY B N 1
ATOM 4537 C CA . GLY B 1 128 ? 8.758 -18.234 -5.125 1 98.69 128 GLY B CA 1
ATOM 4538 C C . GLY B 1 128 ? 7.922 -19.156 -5.988 1 98.69 128 GLY B C 1
ATOM 4539 O O . GLY B 1 128 ? 8.453 -20.062 -6.637 1 98.69 128 GLY B O 1
ATOM 4540 N N . ALA B 1 129 ? 6.629 -18.969 -5.934 1 98.88 129 ALA B N 1
ATOM 4541 C CA . ALA B 1 129 ? 5.695 -19.734 -6.766 1 98.88 129 ALA B CA 1
ATOM 4542 C C . ALA B 1 129 ? 4.621 -18.812 -7.352 1 98.88 129 ALA B C 1
ATOM 4544 O O . ALA B 1 129 ? 4.121 -17.922 -6.672 1 98.88 129 ALA B O 1
ATOM 4545 N N . ILE B 1 130 ? 4.312 -19.062 -8.664 1 98.88 130 ILE B N 1
ATOM 4546 C CA . ILE B 1 130 ? 3.4 -18.125 -9.32 1 98.88 130 ILE B CA 1
ATOM 4547 C C . ILE B 1 130 ? 2.561 -18.875 -10.352 1 98.88 130 ILE B C 1
ATOM 4549 O O . ILE B 1 130 ? 3.057 -19.781 -11.039 1 98.88 130 ILE B O 1
ATOM 4553 N N . LEU B 1 131 ? 1.253 -18.625 -10.312 1 98.94 131 LEU B N 1
ATOM 4554 C CA . LEU B 1 131 ? 0.312 -19.078 -11.328 1 98.94 131 LEU B CA 1
ATOM 4555 C C . LEU B 1 131 ? 0.036 -17.969 -12.344 1 98.94 131 LEU B C 1
ATOM 4557 O O . LEU B 1 131 ? -0.503 -16.922 -11.992 1 98.94 131 LEU B O 1
ATOM 4561 N N . LEU B 1 132 ? 0.398 -18.219 -13.672 1 98.81 132 LEU B N 1
ATOM 4562 C CA . LEU B 1 132 ? 0.451 -17.141 -14.648 1 98.81 132 LEU B CA 1
ATOM 4563 C C . LEU B 1 132 ? -0.535 -17.375 -15.789 1 98.81 132 LEU B C 1
ATOM 4565 O O . LEU B 1 132 ? -0.558 -18.453 -16.375 1 98.81 132 LEU B O 1
ATOM 4569 N N . PHE B 1 133 ? -1.31 -16.328 -16.016 1 98.69 133 PHE B N 1
ATOM 4570 C CA . PHE B 1 133 ? -1.979 -16.25 -17.312 1 98.69 133 PHE B CA 1
ATOM 4571 C C . PHE B 1 133 ? -1.016 -15.75 -18.391 1 98.69 133 PHE B C 1
ATOM 4573 O O . PHE B 1 133 ? -0.261 -14.805 -18.156 1 98.69 133 PHE B O 1
ATOM 4580 N N . GLY B 1 134 ? -1.001 -16.438 -19.484 1 98.5 134 GLY B N 1
ATOM 4581 C CA . GLY B 1 134 ? -0.221 -15.992 -20.625 1 98.5 134 GLY B CA 1
ATOM 4582 C C . GLY B 1 134 ? -1.071 -15.406 -21.734 1 98.5 134 GLY B C 1
ATOM 4583 O O . GLY B 1 134 ? -2.014 -14.656 -21.469 1 98.5 134 GLY B O 1
ATOM 4584 N N . THR B 1 135 ? -0.617 -15.57 -23.016 1 98.19 135 THR B N 1
ATOM 4585 C CA . THR B 1 135 ? -1.327 -15.125 -24.203 1 98.19 135 THR B CA 1
ATOM 4586 C C . THR B 1 135 ? -1.923 -16.312 -24.953 1 98.19 135 THR B C 1
ATOM 4588 O O . THR B 1 135 ? -1.928 -17.438 -24.438 1 98.19 135 THR B O 1
ATOM 4591 N N . ILE B 1 136 ? -2.484 -16.062 -26.125 1 97.38 136 ILE B N 1
ATOM 4592 C CA . ILE B 1 136 ? -3.178 -17.109 -26.859 1 97.38 136 ILE B CA 1
ATOM 4593 C C . ILE B 1 136 ? -2.17 -17.906 -27.672 1 97.38 136 ILE B C 1
ATOM 4595 O O . ILE B 1 136 ? -2.408 -19.078 -28 1 97.38 136 ILE B O 1
ATOM 4599 N N . LYS B 1 137 ? -0.974 -17.359 -27.953 1 97.38 137 LYS B N 1
ATOM 4600 C CA . LYS B 1 137 ? -0.015 -18.047 -28.812 1 97.38 137 LYS B CA 1
ATOM 4601 C C . LYS B 1 137 ? 0.907 -18.953 -28.016 1 97.38 137 LYS B C 1
ATOM 4603 O O . LYS B 1 137 ? 1.34 -18.594 -26.922 1 97.38 137 LYS B O 1
ATOM 4608 N N . GLU B 1 138 ? 1.179 -20.094 -28.562 1 97.56 138 GLU B N 1
ATOM 4609 C CA . GLU B 1 138 ? 2.051 -21.078 -27.938 1 97.56 138 GLU B CA 1
ATOM 4610 C C . GLU B 1 138 ? 3.461 -20.531 -27.75 1 97.56 138 GLU B C 1
ATOM 4612 O O . GLU B 1 138 ? 4.055 -20.688 -26.672 1 97.56 138 GLU B O 1
ATOM 4617 N N . GLU B 1 139 ? 4 -19.891 -28.719 1 97.69 139 GLU B N 1
ATOM 4618 C CA . GLU B 1 139 ? 5.391 -19.453 -28.75 1 97.69 139 GLU B CA 1
ATOM 4619 C C . GLU B 1 139 ? 5.703 -18.516 -27.578 1 97.69 139 GLU B C 1
ATOM 4621 O O . GLU B 1 139 ? 6.707 -18.703 -26.891 1 97.69 139 GLU B O 1
ATOM 4626 N N . THR B 1 140 ? 4.902 -17.531 -27.375 1 98.12 140 THR B N 1
ATOM 4627 C CA . THR B 1 140 ? 5.172 -16.531 -26.344 1 98.12 140 THR B CA 1
ATOM 4628 C C . THR B 1 140 ? 5.031 -17.141 -24.953 1 98.12 140 THR B C 1
ATOM 4630 O O . THR B 1 140 ? 5.707 -16.719 -24.016 1 98.12 140 THR B O 1
ATOM 4633 N N . ASN B 1 141 ? 4.172 -18.125 -24.812 1 98.69 141 ASN B N 1
ATOM 4634 C CA . ASN B 1 141 ? 4.051 -18.797 -23.531 1 98.69 141 ASN B CA 1
ATOM 4635 C C . ASN B 1 141 ? 5.25 -19.703 -23.25 1 98.69 141 ASN B C 1
ATOM 4637 O O . ASN B 1 141 ? 5.629 -19.906 -22.094 1 98.69 141 ASN B O 1
ATOM 4641 N N . LEU B 1 142 ? 5.855 -20.281 -24.312 1 98.81 142 LEU B N 1
ATOM 4642 C CA . LEU B 1 142 ? 7.102 -21.016 -24.141 1 98.81 142 LEU B CA 1
ATOM 4643 C C . LEU B 1 142 ? 8.234 -20.078 -23.734 1 98.81 142 LEU B C 1
ATOM 4645 O O . LEU B 1 142 ? 9.094 -20.438 -22.938 1 98.81 142 LEU B O 1
ATOM 4649 N N . ILE B 1 143 ? 8.227 -18.828 -24.266 1 98.81 143 ILE B N 1
ATOM 4650 C CA . ILE B 1 143 ? 9.188 -17.812 -23.859 1 98.81 143 ILE B CA 1
ATOM 4651 C C . ILE B 1 143 ? 9.008 -17.5 -22.375 1 98.81 143 ILE B C 1
ATOM 4653 O O . ILE B 1 143 ? 9.992 -17.375 -21.641 1 98.81 143 ILE B O 1
ATOM 4657 N N . LEU B 1 144 ? 7.77 -17.391 -21.969 1 98.88 144 LEU B N 1
ATOM 4658 C CA . LEU B 1 144 ? 7.457 -17.172 -20.562 1 98.88 144 LEU B CA 1
ATOM 4659 C C . LEU B 1 144 ? 7.992 -18.297 -19.688 1 98.88 144 LEU B C 1
ATOM 4661 O O . LEU B 1 144 ? 8.625 -18.062 -18.656 1 98.88 144 LEU B O 1
ATOM 4665 N N . ALA B 1 145 ? 7.754 -19.516 -20.125 1 98.88 145 ALA B N 1
ATOM 4666 C CA . ALA B 1 145 ? 8.234 -20.688 -19.391 1 98.88 145 ALA B CA 1
ATOM 4667 C C . ALA B 1 145 ? 9.758 -20.672 -19.281 1 98.88 145 ALA B C 1
ATOM 4669 O O . ALA B 1 145 ? 10.312 -20.938 -18.203 1 98.88 145 ALA B O 1
ATOM 4670 N N . GLN B 1 146 ? 10.398 -20.359 -20.344 1 98.69 146 GLN B N 1
ATOM 4671 C CA . GLN B 1 146 ? 11.859 -20.297 -20.375 1 98.69 146 GLN B CA 1
ATOM 4672 C C . GLN B 1 146 ? 12.383 -19.234 -19.406 1 98.69 146 GLN B C 1
ATOM 4674 O O . GLN B 1 146 ? 13.352 -19.484 -18.672 1 98.69 146 GLN B O 1
ATOM 4679 N N . ALA B 1 147 ? 11.766 -18.078 -19.406 1 98.56 147 ALA B N 1
ATOM 4680 C CA . ALA B 1 147 ? 12.172 -16.984 -18.516 1 98.56 147 ALA B CA 1
ATOM 4681 C C . ALA B 1 147 ? 12.062 -17.406 -17.047 1 98.56 147 ALA B C 1
ATOM 4683 O O . ALA B 1 147 ? 12.977 -17.172 -16.25 1 98.56 147 ALA B O 1
ATOM 4684 N N . MET B 1 148 ? 10.977 -18.078 -16.688 1 98.62 148 MET B N 1
ATOM 4685 C CA . MET B 1 148 ? 10.742 -18.484 -15.312 1 98.62 148 MET B CA 1
ATOM 4686 C C . MET B 1 148 ? 11.688 -19.609 -14.906 1 98.62 148 MET B C 1
ATOM 4688 O O . MET B 1 148 ? 12.227 -19.609 -13.805 1 98.62 148 MET B O 1
ATOM 4692 N N . GLN B 1 149 ? 11.852 -20.578 -15.812 1 98.56 149 GLN B N 1
ATOM 4693 C CA . GLN B 1 149 ? 12.789 -21.672 -15.562 1 98.56 149 GLN B CA 1
ATOM 4694 C C . GLN B 1 149 ? 14.195 -21.141 -15.305 1 98.56 149 GLN B C 1
ATOM 4696 O O . GLN B 1 149 ? 14.859 -21.578 -14.359 1 98.56 149 GLN B O 1
ATOM 4701 N N . SER B 1 150 ? 14.586 -20.219 -16.141 1 98.06 150 SER B N 1
ATOM 4702 C CA . SER B 1 150 ? 15.914 -19.625 -16.016 1 98.06 150 SER B CA 1
ATOM 4703 C C . SER B 1 150 ? 16.047 -18.875 -14.695 1 98.06 150 SER B C 1
ATOM 4705 O O . SER B 1 150 ? 17.109 -18.875 -14.078 1 98.06 150 SER B O 1
ATOM 4707 N N . ALA B 1 151 ? 14.984 -18.203 -14.234 1 98.06 151 ALA B N 1
ATOM 4708 C CA . ALA B 1 151 ? 14.984 -17.438 -12.992 1 98.06 151 ALA B CA 1
ATOM 4709 C C . ALA B 1 151 ? 15 -18.344 -11.773 1 98.06 151 ALA B C 1
ATOM 4711 O O . ALA B 1 151 ? 15.359 -17.922 -10.672 1 98.06 151 ALA B O 1
ATOM 4712 N N . GLY B 1 152 ? 14.516 -19.547 -11.93 1 98.06 152 GLY B N 1
ATOM 4713 C CA . GLY B 1 152 ? 14.555 -20.531 -10.867 1 98.06 152 GLY B CA 1
ATOM 4714 C C . GLY B 1 152 ? 13.367 -20.453 -9.938 1 98.06 152 GLY B C 1
ATOM 4715 O O . GLY B 1 152 ? 13.445 -20.906 -8.789 1 98.06 152 GLY B O 1
ATOM 4716 N N . ILE B 1 153 ? 12.242 -19.859 -10.344 1 96.81 153 ILE B N 1
ATOM 4717 C CA . ILE B 1 153 ? 11.062 -19.828 -9.5 1 96.81 153 ILE B CA 1
ATOM 4718 C C . ILE B 1 153 ? 10.008 -20.781 -10.047 1 96.81 153 ILE B C 1
ATOM 4720 O O . ILE B 1 153 ? 9.984 -21.078 -11.242 1 96.81 153 ILE B O 1
ATOM 4724 N N . ARG B 1 154 ? 9.188 -21.359 -9.156 1 98.44 154 ARG B N 1
ATOM 4725 C CA . ARG B 1 154 ? 8.125 -22.266 -9.578 1 98.44 154 ARG B CA 1
ATOM 4726 C C . ARG B 1 154 ? 7.035 -21.516 -10.344 1 98.44 154 ARG B C 1
ATOM 4728 O O . ARG B 1 154 ? 6.398 -20.609 -9.789 1 98.44 154 ARG B O 1
ATOM 4735 N N . ALA B 1 155 ? 6.895 -21.891 -11.586 1 98.81 155 ALA B N 1
ATOM 4736 C CA . ALA B 1 155 ? 5.938 -21.141 -12.398 1 98.81 155 ALA B CA 1
ATOM 4737 C C . ALA B 1 155 ? 4.973 -22.094 -13.102 1 98.81 155 ALA B C 1
ATOM 4739 O O . ALA B 1 155 ? 5.395 -23.094 -13.703 1 98.81 155 ALA B O 1
ATOM 4740 N N . PHE B 1 156 ? 3.74 -21.812 -12.969 1 98.88 156 PHE B N 1
ATOM 4741 C CA . PHE B 1 156 ? 2.645 -22.5 -13.633 1 98.88 156 PHE B CA 1
ATOM 4742 C C . PHE B 1 156 ? 2.066 -21.656 -14.758 1 98.88 156 PHE B C 1
ATOM 4744 O O . PHE B 1 156 ? 1.376 -20.672 -14.5 1 98.88 156 PHE B O 1
ATOM 4751 N N . ILE B 1 157 ? 2.32 -22.062 -16 1 98.69 157 ILE B N 1
ATOM 4752 C CA . ILE B 1 157 ? 2.146 -21.219 -17.188 1 98.69 157 ILE B CA 1
ATOM 4753 C C . ILE B 1 157 ? 0.858 -21.594 -17.906 1 98.69 157 ILE B C 1
ATOM 4755 O O . ILE B 1 157 ? 0.701 -22.734 -18.344 1 98.69 157 ILE B O 1
ATOM 4759 N N . GLY B 1 158 ? 0.013 -20.609 -18.047 1 98.38 158 GLY B N 1
ATOM 4760 C CA . GLY B 1 158 ? -1.253 -20.875 -18.703 1 98.38 158 GLY B CA 1
ATOM 4761 C C . GLY B 1 158 ? -1.358 -20.234 -20.078 1 98.38 158 GLY B C 1
ATOM 4762 O O . GLY B 1 158 ? -1.528 -19.016 -20.172 1 98.38 158 GLY B O 1
ATOM 4763 N N . LYS B 1 159 ? -1.26 -21 -21.156 1 98.12 159 LYS B N 1
ATOM 4764 C CA . LYS B 1 159 ? -1.67 -20.531 -22.469 1 98.12 159 LYS B CA 1
ATOM 4765 C C . LYS B 1 159 ? -3.18 -20.312 -22.531 1 98.12 159 LYS B C 1
ATOM 4767 O O . LYS B 1 159 ? -3.951 -21.203 -22.156 1 98.12 159 LYS B O 1
ATOM 4772 N N . LEU B 1 160 ? -3.613 -19.219 -23 1 98.31 160 LEU B N 1
ATOM 4773 C CA . LEU B 1 160 ? -5.039 -18.906 -23.031 1 98.31 160 LEU B CA 1
ATOM 4774 C C . LEU B 1 160 ? -5.762 -19.766 -24.062 1 98.31 160 LEU B C 1
ATOM 4776 O O . LEU B 1 160 ? -5.219 -20.047 -25.141 1 98.31 160 LEU B O 1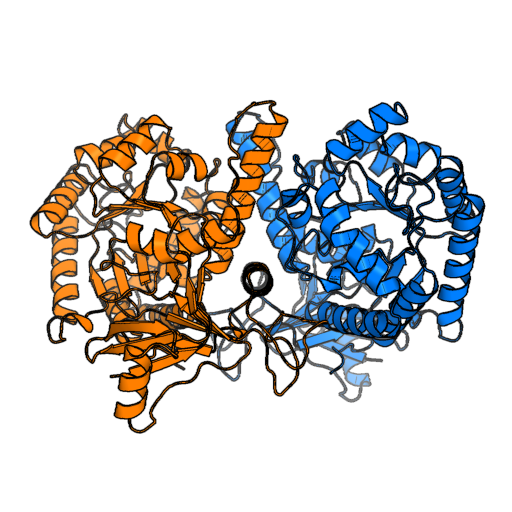
ATOM 4780 N N . SER B 1 161 ? -6.906 -20.188 -23.703 1 98.44 161 SER B N 1
ATOM 4781 C CA . SER B 1 161 ? -7.863 -20.781 -24.625 1 98.44 161 SER B CA 1
ATOM 4782 C C . SER B 1 161 ? -9.102 -19.906 -24.781 1 98.44 161 SER B C 1
ATOM 4784 O O . SER B 1 161 ? -9.781 -19.609 -23.797 1 98.44 161 SER B O 1
ATOM 4786 N N . MET B 1 162 ? -9.352 -19.438 -25.938 1 97.38 162 MET B N 1
ATOM 4787 C CA . MET B 1 162 ? -10.469 -18.562 -26.281 1 97.38 162 MET B CA 1
ATOM 4788 C C . MET B 1 162 ? -10.844 -18.734 -27.75 1 97.38 162 MET B C 1
ATOM 4790 O O . MET B 1 162 ? -10.102 -18.312 -28.641 1 97.38 162 MET B O 1
ATOM 4794 N N . ASP B 1 163 ? -12.086 -19.281 -28 1 97.56 163 ASP B N 1
ATOM 4795 C CA . ASP B 1 163 ? -12.414 -19.594 -29.391 1 97.56 163 ASP B CA 1
ATOM 4796 C C . ASP B 1 163 ? -13.648 -18.828 -29.844 1 97.56 163 ASP B C 1
ATOM 4798 O O . ASP B 1 163 ? -14.047 -18.922 -31.016 1 97.56 163 ASP B O 1
ATOM 4802 N N . ILE B 1 164 ? -14.273 -18.031 -28.938 1 95.38 164 ILE B N 1
ATOM 4803 C CA . ILE B 1 164 ? -15.43 -17.234 -29.344 1 95.38 164 ILE B CA 1
ATOM 4804 C C . ILE B 1 164 ? -15.438 -15.906 -28.594 1 95.38 164 ILE B C 1
ATOM 4806 O O . ILE B 1 164 ? -14.672 -15.719 -27.641 1 95.38 164 ILE B O 1
ATOM 4810 N N . SER B 1 165 ? -16.25 -14.953 -29 1 90.44 165 SER B N 1
ATOM 4811 C CA . SER B 1 165 ? -16.656 -13.734 -28.312 1 90.44 165 SER B CA 1
ATOM 4812 C C . SER B 1 165 ? -15.445 -12.906 -27.891 1 90.44 165 SER B C 1
ATOM 4814 O O . SER B 1 165 ? -15.383 -12.406 -26.766 1 90.44 165 SER B O 1
ATOM 4816 N N . SER B 1 166 ? -14.383 -12.961 -28.609 1 88.31 166 SER B N 1
ATOM 4817 C CA . SER B 1 166 ? -13.219 -12.102 -28.438 1 88.31 166 SER B CA 1
ATOM 4818 C C . SER B 1 166 ? -12.938 -11.273 -29.688 1 88.31 166 SER B C 1
ATOM 4820 O O . SER B 1 166 ? -13.703 -11.32 -30.656 1 88.31 166 SER B O 1
ATOM 4822 N N . ARG B 1 167 ? -11.93 -10.445 -29.656 1 90.31 167 ARG B N 1
ATOM 4823 C CA . ARG B 1 167 ? -11.562 -9.672 -30.844 1 90.31 167 ARG B CA 1
ATOM 4824 C C . ARG B 1 167 ? -11.25 -10.586 -32 1 90.31 167 ARG B C 1
ATOM 4826 O O . ARG B 1 167 ? -10.602 -11.617 -31.844 1 90.31 167 ARG B O 1
ATOM 4833 N N . PRO B 1 168 ? -11.742 -10.164 -33.156 1 92.5 168 PRO B N 1
ATOM 4834 C CA . PRO B 1 168 ? -11.477 -10.992 -34.344 1 92.5 168 PRO B CA 1
ATOM 4835 C C . PRO B 1 168 ? -9.984 -11.258 -34.531 1 92.5 168 PRO B C 1
ATOM 4837 O O . PRO B 1 168 ? -9.609 -12.305 -35.062 1 92.5 168 PRO B O 1
ATOM 4840 N N . THR B 1 169 ? -9.156 -10.383 -34.094 1 93.25 169 THR B N 1
ATOM 4841 C CA . THR B 1 169 ? -7.715 -10.516 -34.281 1 93.25 169 THR B CA 1
ATOM 4842 C C . THR B 1 169 ? -7.082 -11.32 -33.156 1 93.25 169 THR B C 1
ATOM 4844 O O . THR B 1 169 ? -5.891 -11.633 -33.219 1 93.25 169 THR B O 1
ATOM 4847 N N . TYR B 1 170 ? -7.875 -11.68 -32.188 1 95.38 170 TYR B N 1
ATOM 4848 C CA . TYR B 1 170 ? -7.324 -12.312 -31 1 95.38 170 TYR B CA 1
ATOM 4849 C C . TYR B 1 170 ? -8.258 -13.406 -30.484 1 95.38 170 TYR B C 1
ATOM 4851 O O . TYR B 1 170 ? -8.812 -13.289 -29.391 1 95.38 170 TYR B O 1
ATOM 4859 N N . VAL B 1 171 ? -8.445 -14.328 -31.266 1 96.75 171 VAL B N 1
ATOM 4860 C CA . VAL B 1 171 ? -9.336 -15.461 -31 1 96.75 171 VAL B CA 1
ATOM 4861 C C . VAL B 1 171 ? -8.82 -16.688 -31.75 1 96.75 171 VAL B C 1
ATOM 4863 O O . VAL B 1 171 ? -8.195 -16.578 -32.812 1 96.75 171 VAL B O 1
ATOM 4866 N N . GLU B 1 172 ? -8.992 -17.812 -31.172 1 97.38 172 GLU B N 1
ATOM 4867 C CA . GLU B 1 172 ? -8.648 -19.047 -31.875 1 97.38 172 GLU B CA 1
ATOM 4868 C C . GLU B 1 172 ? -9.758 -19.469 -32.844 1 97.38 172 GLU B C 1
ATOM 4870 O O . GLU B 1 172 ? -10.93 -19.188 -32.594 1 97.38 172 GLU B O 1
ATOM 4875 N N . SER B 1 173 ? -9.414 -20.172 -33.875 1 96.88 173 SER B N 1
ATOM 4876 C CA . SER B 1 173 ? -10.289 -20.344 -35.031 1 96.88 173 SER B CA 1
ATOM 4877 C C . SER B 1 173 ? -11.445 -21.281 -34.719 1 96.88 173 SER B C 1
ATOM 4879 O O . SER B 1 173 ? -12.508 -21.203 -35.344 1 96.88 173 SER B O 1
ATOM 4881 N N . SER B 1 174 ? -11.219 -22.234 -33.812 1 97.69 174 SER B N 1
ATOM 4882 C CA . SER B 1 174 ? -12.242 -23.203 -33.438 1 97.69 174 SER B CA 1
ATOM 4883 C C . SER B 1 174 ? -11.891 -23.875 -32.125 1 97.69 174 SER B C 1
ATOM 4885 O O . SER B 1 174 ? -10.773 -23.75 -31.625 1 97.69 174 SER B O 1
ATOM 4887 N N . ALA B 1 175 ? -12.875 -24.578 -31.562 1 98.25 175 ALA B N 1
ATOM 4888 C CA . ALA B 1 175 ? -12.633 -25.375 -30.375 1 98.25 175 ALA B CA 1
ATOM 4889 C C . ALA B 1 175 ? -11.539 -26.406 -30.625 1 98.25 175 ALA B C 1
ATOM 4891 O O . ALA B 1 175 ? -10.656 -26.609 -29.781 1 98.25 175 ALA B O 1
ATOM 4892 N N . ALA B 1 176 ? -11.617 -27.047 -31.766 1 98.31 176 ALA B N 1
ATOM 4893 C CA . ALA B 1 176 ? -10.648 -28.078 -32.125 1 98.31 176 ALA B CA 1
ATOM 4894 C C . ALA B 1 176 ? -9.242 -27.5 -32.219 1 98.31 176 ALA B C 1
ATOM 4896 O O . ALA B 1 176 ? -8.273 -28.094 -31.75 1 98.31 176 ALA B O 1
ATOM 4897 N N . ALA B 1 177 ? -9.125 -26.375 -32.844 1 98.12 177 ALA B N 1
ATOM 4898 C CA . ALA B 1 177 ? -7.836 -25.703 -32.969 1 98.12 177 ALA B CA 1
ATOM 4899 C C . ALA B 1 177 ? -7.289 -25.297 -31.609 1 98.12 177 ALA B C 1
ATOM 4901 O O . ALA B 1 177 ? -6.086 -25.406 -31.359 1 98.12 177 ALA B O 1
ATOM 4902 N N . SER B 1 178 ? -8.164 -24.766 -30.797 1 98.31 178 SER B N 1
ATOM 4903 C CA . SER B 1 178 ? -7.785 -24.344 -29.453 1 98.31 178 SER B CA 1
ATOM 4904 C C . SER B 1 178 ? -7.285 -25.531 -28.641 1 98.31 178 SER B C 1
ATOM 4906 O O . SER B 1 178 ? -6.262 -25.422 -27.953 1 98.31 178 SER B O 1
ATOM 4908 N N . LEU B 1 179 ? -8.008 -26.625 -28.688 1 98.56 179 LEU B N 1
ATOM 4909 C CA . LEU B 1 179 ? -7.629 -27.812 -27.953 1 98.56 179 LEU B CA 1
ATOM 4910 C C . LEU B 1 179 ? -6.297 -28.375 -28.453 1 98.56 179 LEU B C 1
ATOM 4912 O O . LEU B 1 179 ? -5.457 -28.797 -27.656 1 98.56 179 LEU B O 1
ATOM 4916 N N . ALA B 1 180 ? -6.129 -28.375 -29.75 1 98.31 180 ALA B N 1
ATOM 4917 C CA . ALA B 1 180 ? -4.871 -28.828 -30.328 1 98.31 180 ALA B CA 1
ATOM 4918 C C . ALA B 1 180 ? -3.701 -27.969 -29.859 1 98.31 180 ALA B C 1
ATOM 4920 O O . ALA B 1 180 ? -2.619 -28.469 -29.578 1 98.31 180 ALA B O 1
ATOM 4921 N N . SER B 1 181 ? -3.941 -26.703 -29.859 1 98.06 181 SER B N 1
ATOM 4922 C CA . SER B 1 181 ? -2.918 -25.766 -29.406 1 98.06 181 SER B CA 1
ATOM 4923 C C . SER B 1 181 ? -2.59 -25.969 -27.938 1 98.06 181 SER B C 1
ATOM 4925 O O . SER B 1 181 ? -1.423 -25.906 -27.547 1 98.06 181 SER B O 1
ATOM 4927 N N . ALA B 1 182 ? -3.602 -26.125 -27.109 1 98.38 182 ALA B N 1
ATOM 4928 C CA . ALA B 1 182 ? -3.406 -26.391 -25.688 1 98.38 182 ALA B CA 1
ATOM 4929 C C . ALA B 1 182 ? -2.584 -27.656 -25.469 1 98.38 182 ALA B C 1
ATOM 4931 O O . ALA B 1 182 ? -1.658 -27.672 -24.656 1 98.38 182 ALA B O 1
ATOM 4932 N N . GLU B 1 183 ? -2.92 -28.656 -26.172 1 98.06 183 GLU B N 1
ATOM 4933 C CA . GLU B 1 183 ? -2.203 -29.922 -26.062 1 98.06 183 GLU B CA 1
ATOM 4934 C C . GLU B 1 183 ? -0.749 -29.766 -26.5 1 98.06 183 GLU B C 1
ATOM 4936 O O . GLU B 1 183 ? 0.161 -30.266 -25.844 1 98.06 183 GLU B O 1
ATOM 4941 N N . SER B 1 184 ? -0.604 -29.109 -27.641 1 98.56 184 SER B N 1
ATOM 4942 C CA . SER B 1 184 ? 0.74 -28.875 -28.156 1 98.56 184 SER B CA 1
ATOM 4943 C C . SER B 1 184 ? 1.583 -28.094 -27.141 1 98.56 184 SER B C 1
ATOM 4945 O O . SER B 1 184 ? 2.734 -28.453 -26.891 1 98.56 184 SER B O 1
ATOM 4947 N N . PHE B 1 185 ? 1.058 -27.078 -26.641 1 98.5 185 PHE B N 1
ATOM 4948 C CA . PHE B 1 185 ? 1.767 -26.266 -25.656 1 98.5 185 PHE B CA 1
ATOM 4949 C C . PHE B 1 185 ? 2.166 -27.094 -24.438 1 98.5 185 PHE B C 1
ATOM 4951 O O . PHE B 1 185 ? 3.301 -27.016 -23.969 1 98.5 185 PHE B O 1
ATOM 4958 N N . THR B 1 186 ? 1.201 -27.844 -23.859 1 98.12 186 THR B N 1
ATOM 4959 C CA . THR B 1 186 ? 1.458 -28.672 -22.688 1 98.12 186 THR B CA 1
ATOM 4960 C C . THR B 1 186 ? 2.615 -29.625 -22.922 1 98.12 186 THR B C 1
ATOM 4962 O O . THR B 1 186 ? 3.48 -29.797 -22.062 1 98.12 186 THR B O 1
ATOM 4965 N N . GLN B 1 187 ? 2.648 -30.203 -24.094 1 97.88 187 GLN B N 1
ATOM 4966 C CA . GLN B 1 187 ? 3.709 -31.141 -24.438 1 97.88 187 GLN B CA 1
ATOM 4967 C C . GLN B 1 187 ? 5.055 -30.422 -24.562 1 97.88 187 GLN B C 1
ATOM 4969 O O . GLN B 1 187 ? 6.055 -30.875 -24 1 97.88 187 GLN B O 1
ATOM 4974 N N . LYS B 1 188 ? 5.074 -29.328 -25.25 1 98.56 188 LYS B N 1
ATOM 4975 C CA . LYS B 1 188 ? 6.316 -28.594 -25.484 1 98.56 188 LYS B CA 1
ATOM 4976 C C . LYS B 1 188 ? 6.852 -28 -24.188 1 98.56 188 LYS B C 1
ATOM 4978 O O . LYS B 1 188 ? 8.07 -27.938 -23.984 1 98.56 188 LYS B O 1
ATOM 4983 N N . CYS B 1 189 ? 5.938 -27.5 -23.391 1 98.44 189 CYS B N 1
ATOM 4984 C CA . CYS B 1 189 ? 6.34 -26.969 -22.094 1 98.44 189 CYS B CA 1
ATOM 4985 C C . CYS B 1 189 ? 6.992 -28.047 -21.234 1 98.44 189 CYS B C 1
ATOM 4987 O O . CYS B 1 189 ? 8.023 -27.797 -20.609 1 98.44 189 CYS B O 1
ATOM 4989 N N . ALA B 1 190 ? 6.418 -29.203 -21.203 1 97.06 190 ALA B N 1
ATOM 4990 C CA . ALA B 1 190 ? 6.98 -30.328 -20.469 1 97.06 190 ALA B CA 1
ATOM 4991 C C . ALA B 1 190 ? 8.336 -30.734 -21.031 1 97.06 190 ALA B C 1
ATOM 4993 O O . ALA B 1 190 ? 9.258 -31.078 -20.281 1 97.06 190 ALA B O 1
ATOM 4994 N N . GLU B 1 191 ? 8.406 -30.703 -22.328 1 97.62 191 GLU B N 1
ATOM 4995 C CA . GLU B 1 191 ? 9.633 -31.094 -23 1 97.62 191 GLU B CA 1
ATOM 4996 C C . GLU B 1 191 ? 10.773 -30.125 -22.688 1 97.62 191 GLU B C 1
ATOM 4998 O O . GLU B 1 191 ? 11.938 -30.531 -22.609 1 97.62 191 GLU B O 1
ATOM 5003 N N . LEU B 1 192 ? 10.406 -28.922 -22.5 1 97.69 192 LEU B N 1
ATOM 5004 C CA . LEU B 1 192 ? 11.375 -27.859 -22.219 1 97.69 192 LEU B CA 1
ATOM 5005 C C . LEU B 1 192 ? 12.25 -28.234 -21.031 1 97.69 192 LEU B C 1
ATOM 5007 O O . LEU B 1 192 ? 13.438 -27.891 -20.984 1 97.69 192 LEU B O 1
ATOM 5011 N N . VAL B 1 193 ? 11.711 -28.969 -20.062 1 98 193 VAL B N 1
ATOM 5012 C CA . VAL B 1 193 ? 12.445 -29.188 -18.812 1 98 193 VAL B CA 1
ATOM 5013 C C . VAL B 1 193 ? 12.656 -30.672 -18.594 1 98 193 VAL B C 1
ATOM 5015 O O . VAL B 1 193 ? 13.156 -31.094 -17.547 1 98 193 VAL B O 1
ATOM 5018 N N . ARG B 1 194 ? 12.297 -31.516 -19.547 1 97.44 194 ARG B N 1
ATOM 5019 C CA . ARG B 1 194 ? 12.344 -32.969 -19.438 1 97.44 194 ARG B CA 1
ATOM 5020 C C . ARG B 1 194 ? 13.766 -33.438 -19.141 1 97.44 194 ARG B C 1
ATOM 5022 O O . ARG B 1 194 ? 13.953 -34.438 -18.453 1 97.44 194 ARG B O 1
ATOM 5029 N N . HIS B 1 195 ? 14.75 -32.719 -19.625 1 98 195 HIS B N 1
ATOM 5030 C CA . HIS B 1 195 ? 16.141 -33.125 -19.484 1 98 195 HIS B CA 1
ATOM 5031 C C . HIS B 1 195 ? 16.641 -32.875 -18.078 1 98 195 HIS B C 1
ATOM 5033 O O . HIS B 1 195 ? 17.703 -33.375 -17.688 1 98 195 HIS B O 1
ATOM 5039 N N . LEU B 1 196 ? 15.977 -32.156 -17.312 1 98 196 LEU B N 1
ATOM 5040 C CA . LEU B 1 196 ? 16.375 -31.828 -15.938 1 98 196 LEU B CA 1
ATOM 5041 C C . LEU B 1 196 ? 15.82 -32.844 -14.953 1 98 196 LEU B C 1
ATOM 5043 O O . LEU B 1 196 ? 14.766 -33.438 -15.188 1 98 196 LEU B O 1
ATOM 5047 N N . PRO B 1 197 ? 16.516 -33.094 -13.852 1 97.19 197 PRO B N 1
ATOM 5048 C CA . PRO B 1 197 ? 15.883 -33.906 -12.805 1 97.19 197 PRO B CA 1
ATOM 5049 C C . PRO B 1 197 ? 14.617 -33.25 -12.242 1 97.19 197 PRO B C 1
ATOM 5051 O O . PRO B 1 197 ? 14.477 -32.031 -12.266 1 97.19 197 PRO B O 1
ATOM 5054 N N . PRO B 1 198 ? 13.719 -34.031 -11.727 1 95.75 198 PRO B N 1
ATOM 5055 C CA . PRO B 1 198 ? 12.398 -33.531 -11.32 1 95.75 198 PRO B CA 1
ATOM 5056 C C . PRO B 1 198 ? 12.477 -32.312 -10.391 1 95.75 198 PRO B C 1
ATOM 5058 O O . PRO B 1 198 ? 11.727 -31.359 -10.562 1 95.75 198 PRO B O 1
ATOM 5061 N N . HIS B 1 199 ? 13.414 -32.344 -9.445 1 95.44 199 HIS B N 1
ATOM 5062 C CA . HIS B 1 199 ? 13.484 -31.266 -8.453 1 95.44 199 HIS B CA 1
ATOM 5063 C C . HIS B 1 199 ? 13.992 -29.969 -9.062 1 95.44 199 HIS B C 1
ATOM 5065 O O . HIS B 1 199 ? 13.906 -28.906 -8.445 1 95.44 199 HIS B O 1
ATOM 5071 N N . ARG B 1 200 ? 14.438 -30 -10.328 1 97.06 200 ARG B N 1
ATOM 5072 C CA . ARG B 1 200 ? 14.953 -28.812 -11.016 1 97.06 200 ARG B CA 1
ATOM 5073 C C . ARG B 1 200 ? 13.961 -28.312 -12.062 1 97.06 200 ARG B C 1
ATOM 5075 O O . ARG B 1 200 ? 14.203 -27.297 -12.719 1 97.06 200 ARG B O 1
ATOM 5082 N N . ARG B 1 201 ? 12.898 -29.094 -12.266 1 98.25 201 ARG B N 1
ATOM 5083 C CA . ARG B 1 201 ? 11.844 -28.672 -13.188 1 98.25 201 ARG B CA 1
ATOM 5084 C C . ARG B 1 201 ? 10.922 -27.656 -12.539 1 98.25 201 ARG B C 1
ATOM 5086 O O . ARG B 1 201 ? 10.031 -28.016 -11.758 1 98.25 201 ARG B O 1
ATOM 5093 N N . MET B 1 202 ? 11.094 -26.375 -12.875 1 98.12 202 MET B N 1
ATOM 5094 C CA . MET B 1 202 ? 10.445 -25.281 -12.164 1 98.12 202 MET B CA 1
ATOM 5095 C C . MET B 1 202 ? 9.156 -24.859 -12.859 1 98.12 202 MET B C 1
ATOM 5097 O O . MET B 1 202 ? 8.352 -24.125 -12.297 1 98.12 202 MET B O 1
ATOM 5101 N N . VAL B 1 203 ? 8.891 -25.344 -14.109 1 98.56 203 VAL B N 1
ATOM 5102 C CA . VAL B 1 203 ? 7.738 -24.844 -14.844 1 98.56 203 VAL B CA 1
ATOM 5103 C C . VAL B 1 203 ? 6.793 -25.984 -15.172 1 98.56 203 VAL B C 1
ATOM 5105 O O . VAL B 1 203 ? 7.234 -27.109 -15.43 1 98.56 203 VAL B O 1
ATOM 5108 N N . GLU B 1 204 ? 5.547 -25.766 -15.141 1 98.38 204 GLU B N 1
ATOM 5109 C CA . GLU B 1 204 ? 4.488 -26.672 -15.547 1 98.38 204 GLU B CA 1
ATOM 5110 C C . GLU B 1 204 ? 3.424 -25.969 -16.375 1 98.38 204 GLU B C 1
ATOM 5112 O O . GLU B 1 204 ? 3.094 -24.812 -16.109 1 98.38 204 GLU B O 1
ATOM 5117 N N . PRO B 1 205 ? 2.908 -26.609 -17.391 1 98.56 205 PRO B N 1
ATOM 5118 C CA . PRO B 1 205 ? 1.805 -26.031 -18.156 1 98.56 205 PRO B CA 1
ATOM 5119 C C . PRO B 1 205 ? 0.47 -26.109 -17.422 1 98.56 205 PRO B C 1
ATOM 5121 O O . PRO B 1 205 ? 0.247 -27.031 -16.641 1 98.56 205 PRO B O 1
ATOM 5124 N N . VAL B 1 206 ? -0.38 -25.156 -17.625 1 98.75 206 VAL B N 1
ATOM 5125 C CA . VAL B 1 206 ? -1.712 -25.078 -17.031 1 98.75 206 VAL B CA 1
ATOM 5126 C C . VAL B 1 206 ? -2.744 -24.797 -18.125 1 98.75 206 VAL B C 1
ATOM 5128 O O . VAL B 1 206 ? -2.506 -23.984 -19.031 1 98.75 206 VAL B O 1
ATOM 5131 N N . LEU B 1 207 ? -3.857 -25.562 -18.156 1 98.81 207 LEU B N 1
ATOM 5132 C CA . LEU B 1 207 ? -4.973 -25.25 -19.031 1 98.81 207 LEU B CA 1
ATOM 5133 C C . LEU B 1 207 ? -5.707 -24 -18.562 1 98.81 207 LEU B C 1
ATOM 5135 O O . LEU B 1 207 ? -6.074 -23.906 -17.375 1 98.81 207 LEU B O 1
ATOM 5139 N N . THR B 1 208 ? -5.914 -23.031 -19.516 1 98.81 208 THR B N 1
ATOM 5140 C CA . THR B 1 208 ? -6.395 -21.734 -19.062 1 98.81 208 THR B CA 1
ATOM 5141 C C . THR B 1 208 ? -7.496 -21.203 -19.969 1 98.81 208 THR B C 1
ATOM 5143 O O . THR B 1 208 ? -7.254 -20.328 -20.812 1 98.81 208 THR B O 1
ATOM 5146 N N . PRO B 1 209 ? -8.75 -21.828 -19.844 1 98.44 209 PRO B N 1
ATOM 5147 C CA . PRO B 1 209 ? -9.828 -21.016 -20.406 1 98.44 209 PRO B CA 1
ATOM 5148 C C . PRO B 1 209 ? -9.891 -19.609 -19.812 1 98.44 209 PRO B C 1
ATOM 5150 O O . PRO B 1 209 ? -9.938 -19.453 -18.594 1 98.44 209 PRO B O 1
ATOM 5153 N N . ARG B 1 210 ? -9.805 -18.609 -20.625 1 96.56 210 ARG B N 1
ATOM 5154 C CA . ARG B 1 210 ? -9.742 -17.25 -20.109 1 96.56 210 ARG B CA 1
ATOM 5155 C C . ARG B 1 210 ? -10.898 -16.969 -19.156 1 96.56 210 ARG B C 1
ATOM 5157 O O . ARG B 1 210 ? -10.68 -16.531 -18.031 1 96.56 210 ARG B O 1
ATOM 5164 N N . PHE B 1 211 ? -12.109 -16.953 -19.547 1 94.31 211 PHE B N 1
ATOM 5165 C CA . PHE B 1 211 ? -13.375 -16.969 -18.828 1 94.31 211 PHE B CA 1
ATOM 5166 C C . PHE B 1 211 ? -14.484 -17.547 -19.688 1 94.31 211 PHE B C 1
ATOM 5168 O O . PHE B 1 211 ? -14.328 -17.672 -20.906 1 94.31 211 PHE B O 1
ATOM 5175 N N . VAL B 1 212 ? -15.516 -17.906 -19.172 1 94.62 212 VAL B N 1
ATOM 5176 C CA . VAL B 1 212 ? -16.516 -18.766 -19.797 1 94.62 212 VAL B CA 1
ATOM 5177 C C . VAL B 1 212 ? -17.047 -18.109 -21.062 1 94.62 212 VAL B C 1
ATOM 5179 O O . VAL B 1 212 ? -17.172 -18.766 -22.109 1 94.62 212 VAL B O 1
ATOM 5182 N N . PRO B 1 213 ? -17.297 -16.828 -21.078 1 93.19 213 PRO B N 1
ATOM 5183 C CA . PRO B 1 213 ? -17.922 -16.234 -22.266 1 93.19 213 PRO B CA 1
ATOM 5184 C C . PRO B 1 213 ? -17.062 -16.312 -23.516 1 93.19 213 PRO B C 1
ATOM 5186 O O . PRO B 1 213 ? -17.562 -16.203 -24.625 1 93.19 213 PRO B O 1
ATOM 5189 N N . THR B 1 214 ? -15.789 -16.516 -23.359 1 94.69 214 THR B N 1
ATOM 5190 C CA . THR B 1 214 ? -14.922 -16.516 -24.531 1 94.69 214 THR B CA 1
ATOM 5191 C C . THR B 1 214 ? -14.57 -17.953 -24.953 1 94.69 214 THR B C 1
ATOM 5193 O O . THR B 1 214 ? -13.695 -18.156 -25.781 1 94.69 214 THR B O 1
ATOM 5196 N N . CYS B 1 215 ? -15.164 -18.938 -24.406 1 97.06 215 CYS B N 1
ATOM 5197 C CA . CYS B 1 215 ? -14.93 -20.344 -24.703 1 97.06 215 CYS B CA 1
ATOM 5198 C C . CYS B 1 215 ? -16.234 -21.062 -25.047 1 97.06 215 CYS B C 1
ATOM 5200 O O . CYS B 1 215 ? -17.203 -21 -24.281 1 97.06 215 CYS B O 1
ATOM 5202 N N . SER B 1 216 ? -16.281 -21.703 -26.219 1 97 216 SER B N 1
ATOM 5203 C CA . SER B 1 216 ? -17.438 -22.516 -26.562 1 97 216 SER B CA 1
ATOM 5204 C C . SER B 1 216 ? -17.609 -23.688 -25.578 1 97 216 SER B C 1
ATOM 5206 O O . SER B 1 216 ? -16.672 -24.047 -24.891 1 97 216 SER B O 1
ATOM 5208 N N . ASP B 1 217 ? -18.797 -24.266 -25.578 1 96.44 217 ASP B N 1
ATOM 5209 C CA . ASP B 1 217 ? -19.047 -25.422 -24.734 1 96.44 217 ASP B CA 1
ATOM 5210 C C . ASP B 1 217 ? -18.125 -26.578 -25.094 1 96.44 217 ASP B C 1
ATOM 5212 O O . ASP B 1 217 ? -17.625 -27.281 -24.219 1 96.44 217 ASP B O 1
ATOM 5216 N N . GLU B 1 218 ? -17.953 -26.75 -26.359 1 98 218 GLU B N 1
ATOM 5217 C CA . GLU B 1 218 ? -17.062 -27.797 -26.859 1 98 218 GLU B CA 1
ATOM 5218 C C . GLU B 1 218 ? -15.641 -27.609 -26.344 1 98 218 GLU B C 1
ATOM 5220 O O . GLU B 1 218 ? -15 -28.578 -25.906 1 98 218 GLU B O 1
ATOM 5225 N N . LEU B 1 219 ? -15.188 -26.406 -26.344 1 98.44 219 LEU B N 1
ATOM 5226 C CA . LEU B 1 219 ? -13.844 -26.109 -25.859 1 98.44 219 LEU B CA 1
ATOM 5227 C C . LEU B 1 219 ? -13.734 -26.391 -24.375 1 98.44 219 LEU B C 1
ATOM 5229 O O . LEU B 1 219 ? -12.781 -27.031 -23.922 1 98.44 219 LEU B O 1
ATOM 5233 N N . LEU B 1 220 ? -14.703 -25.891 -23.562 1 98.44 220 LEU B N 1
ATOM 5234 C CA . LEU B 1 220 ? -14.672 -26.094 -22.125 1 98.44 220 LEU B CA 1
ATOM 5235 C C . LEU B 1 220 ? -14.68 -27.578 -21.766 1 98.44 220 LEU B C 1
ATOM 5237 O O . LEU B 1 220 ? -13.875 -28.031 -20.953 1 98.44 220 LEU B O 1
ATOM 5241 N N . LYS B 1 221 ? -15.516 -28.328 -22.422 1 98.38 221 LYS B N 1
ATOM 5242 C CA . LYS B 1 221 ? -15.594 -29.766 -22.188 1 98.38 221 LYS B CA 1
ATOM 5243 C C . LYS B 1 221 ? -14.297 -30.453 -22.594 1 98.38 221 LYS B C 1
ATOM 5245 O O . LYS B 1 221 ? -13.836 -31.375 -21.906 1 98.38 221 LYS B O 1
ATOM 5250 N N . GLY B 1 222 ? -13.805 -30.047 -23.734 1 98.69 222 GLY B N 1
ATOM 5251 C CA . GLY B 1 222 ? -12.539 -30.594 -24.188 1 98.69 222 GLY B CA 1
ATOM 5252 C C . GLY B 1 222 ? -11.398 -30.328 -23.234 1 98.69 222 GLY B C 1
ATOM 5253 O O . GLY B 1 222 ? -10.555 -31.203 -23.016 1 98.69 222 GLY B O 1
ATOM 5254 N N . LEU B 1 223 ? -11.297 -29.125 -22.688 1 98.75 223 LEU B N 1
ATOM 5255 C CA . LEU B 1 223 ? -10.266 -28.781 -21.719 1 98.75 223 LEU B CA 1
ATOM 5256 C C . LEU B 1 223 ? -10.414 -29.609 -20.438 1 98.75 223 LEU B C 1
ATOM 5258 O O . LEU B 1 223 ? -9.422 -30.016 -19.844 1 98.75 223 LEU B O 1
ATOM 5262 N N . GLY B 1 224 ? -11.695 -29.75 -19.969 1 98.62 224 GLY B N 1
ATOM 5263 C CA . GLY B 1 224 ? -11.938 -30.625 -18.828 1 98.62 224 GLY B CA 1
ATOM 5264 C C . GLY B 1 224 ? -11.414 -32.031 -19.031 1 98.62 224 GLY B C 1
ATOM 5265 O O . GLY B 1 224 ? -10.773 -32.594 -18.141 1 98.62 224 GLY B O 1
ATOM 5266 N N . LYS B 1 225 ? -11.688 -32.594 -20.203 1 98.44 225 LYS B N 1
ATOM 5267 C CA . LYS B 1 225 ? -11.219 -33.938 -20.547 1 98.44 225 LYS B CA 1
ATOM 5268 C C . LYS B 1 225 ? -9.695 -34 -20.578 1 98.44 225 LYS B C 1
ATOM 5270 O O . LYS B 1 225 ? -9.102 -34.938 -20.062 1 98.44 225 LYS B O 1
ATOM 5275 N N . LEU B 1 226 ? -9.141 -33.031 -21.203 1 98.06 226 LEU B N 1
ATOM 5276 C CA . LEU B 1 226 ? -7.684 -32.969 -21.297 1 98.06 226 LEU B CA 1
ATOM 5277 C C . LEU B 1 226 ? -7.051 -32.875 -19.922 1 98.06 226 LEU B C 1
ATOM 5279 O O . LEU B 1 226 ? -6.035 -33.531 -19.656 1 98.06 226 LEU B O 1
ATOM 5283 N N . SER B 1 227 ? -7.598 -32.062 -19.031 1 98.31 227 SER B N 1
ATOM 5284 C CA . SER B 1 227 ? -7.113 -31.938 -17.656 1 98.31 227 SER B CA 1
ATOM 5285 C C . SER B 1 227 ? -7.133 -33.281 -16.938 1 98.31 227 SER B C 1
ATOM 5287 O O . SER B 1 227 ? -6.164 -33.656 -16.266 1 98.31 227 SER B O 1
ATOM 5289 N N . GLU B 1 228 ? -8.195 -33.969 -17.062 1 97.75 228 GLU B N 1
ATOM 5290 C CA . GLU B 1 228 ? -8.367 -35.281 -16.406 1 97.75 228 GLU B CA 1
ATOM 5291 C C . GLU B 1 228 ? -7.387 -36.312 -16.969 1 97.75 228 GLU B C 1
ATOM 5293 O O . GLU B 1 228 ? -6.703 -37 -16.203 1 97.75 228 GLU B O 1
ATOM 5298 N N . GLU B 1 229 ? -7.293 -36.375 -18.234 1 97.31 229 GLU B N 1
ATOM 5299 C CA . GLU B 1 229 ? -6.496 -37.375 -18.906 1 97.31 229 GLU B CA 1
ATOM 5300 C C . GLU B 1 229 ? -5.008 -37.188 -18.656 1 97.31 229 GLU B C 1
ATOM 5302 O O . GLU B 1 229 ? -4.254 -38.156 -18.531 1 97.31 229 GLU B O 1
ATOM 5307 N N . ARG B 1 230 ? -4.617 -35.906 -18.562 1 96.38 230 ARG B N 1
ATOM 5308 C CA . ARG B 1 230 ? -3.188 -35.625 -18.484 1 96.38 230 ARG B CA 1
ATOM 5309 C C . ARG B 1 230 ? -2.812 -35.094 -17.109 1 96.38 230 ARG B C 1
ATOM 5311 O O . ARG B 1 230 ? -1.664 -34.688 -16.875 1 96.38 230 ARG B O 1
ATOM 5318 N N . SER B 1 231 ? -3.766 -35.031 -16.188 1 96.5 231 SER B N 1
ATOM 5319 C CA . SER B 1 231 ? -3.555 -34.531 -14.836 1 96.5 231 SER B CA 1
ATOM 5320 C C . SER B 1 231 ? -2.963 -33.125 -14.844 1 96.5 231 SER B C 1
ATOM 5322 O O . SER B 1 231 ? -1.964 -32.844 -14.172 1 96.5 231 SER B O 1
ATOM 5324 N N . LEU B 1 232 ? -3.561 -32.281 -15.648 1 97.94 232 LEU B N 1
ATOM 5325 C CA . LEU B 1 232 ? -3.092 -30.906 -15.789 1 97.94 232 LEU B CA 1
ATOM 5326 C C . LEU B 1 232 ? -3.883 -29.969 -14.875 1 97.94 232 LEU B C 1
ATOM 5328 O O . LEU B 1 232 ? -5.094 -30.141 -14.703 1 97.94 232 LEU B O 1
ATOM 5332 N N . ARG B 1 233 ? -3.207 -29.016 -14.32 1 98.31 233 ARG B N 1
ATOM 5333 C CA . ARG B 1 233 ? -3.875 -27.953 -13.578 1 98.31 233 ARG B CA 1
ATOM 5334 C C . ARG B 1 233 ? -4.734 -27.094 -14.5 1 98.31 233 ARG B C 1
ATOM 5336 O O . ARG B 1 233 ? -4.516 -27.062 -15.711 1 98.31 233 ARG B O 1
ATOM 5343 N N . VAL B 1 234 ? -5.734 -26.5 -13.914 1 98.75 234 VAL B N 1
ATOM 5344 C CA . VAL B 1 234 ? -6.625 -25.578 -14.609 1 98.75 234 VAL B CA 1
ATOM 5345 C C . VAL B 1 234 ? -6.695 -24.25 -13.852 1 98.75 234 VAL B C 1
ATOM 5347 O O . VAL B 1 234 ? -6.656 -24.234 -12.617 1 98.75 234 VAL B O 1
ATOM 5350 N N . GLN B 1 235 ? -6.684 -23.141 -14.531 1 98.81 235 GLN B N 1
ATOM 5351 C CA . GLN B 1 235 ? -6.98 -21.844 -13.945 1 98.81 235 GLN B CA 1
ATOM 5352 C C . GLN B 1 235 ? -7.984 -21.078 -14.805 1 98.81 235 GLN B C 1
ATOM 5354 O O . GLN B 1 235 ? -8.055 -21.266 -16.016 1 98.81 235 GLN B O 1
ATOM 5359 N N . SER B 1 236 ? -8.727 -20.234 -14.211 1 98.75 236 SER B N 1
ATOM 5360 C CA . SER B 1 236 ? -9.625 -19.328 -14.914 1 98.75 236 SER B CA 1
ATOM 5361 C C . SER B 1 236 ? -10.133 -18.234 -13.992 1 98.75 236 SER B C 1
ATOM 5363 O O . SER B 1 236 ? -9.578 -18.016 -12.914 1 98.75 236 SER B O 1
ATOM 5365 N N . HIS B 1 237 ? -10.984 -17.344 -14.531 1 97.94 237 HIS B N 1
ATOM 5366 C CA . HIS B 1 237 ? -11.789 -16.406 -13.75 1 97.94 237 HIS B CA 1
ATOM 5367 C C . HIS B 1 237 ? -13.188 -16.953 -13.508 1 97.94 237 HIS B C 1
ATOM 5369 O O . HIS B 1 237 ? -13.797 -17.562 -14.398 1 97.94 237 HIS B O 1
ATOM 5375 N N . MET B 1 238 ? -13.664 -16.734 -12.328 1 97.19 238 MET B N 1
ATOM 5376 C CA . MET B 1 238 ? -15.016 -17.219 -12.031 1 97.19 238 MET B CA 1
ATOM 5377 C C . MET B 1 238 ? -15.773 -16.219 -11.172 1 97.19 238 MET B C 1
ATOM 5379 O O . MET B 1 238 ? -15.234 -15.703 -10.188 1 97.19 238 MET B O 1
ATOM 5383 N N . ALA B 1 239 ? -17.016 -15.875 -11.547 1 95.62 239 ALA B N 1
ATOM 5384 C CA . ALA B 1 239 ? -17.922 -15.008 -10.789 1 95.62 239 ALA B CA 1
ATOM 5385 C C . ALA B 1 239 ? -17.234 -13.688 -10.438 1 95.62 239 ALA B C 1
ATOM 5387 O O . ALA B 1 239 ? -17.25 -13.266 -9.281 1 95.62 239 ALA B O 1
ATOM 5388 N N . GLU B 1 240 ? -16.594 -13.07 -11.391 1 93 240 GLU B N 1
ATOM 5389 C CA . GLU B 1 240 ? -15.648 -11.984 -11.148 1 93 240 GLU B CA 1
ATOM 5390 C C . GLU B 1 240 ? -16.344 -10.625 -11.203 1 93 240 GLU B C 1
ATOM 5392 O O . GLU B 1 240 ? -15.914 -9.672 -10.539 1 93 240 GLU B O 1
ATOM 5397 N N . ALA B 1 241 ? -17.312 -10.484 -12.047 1 90 241 ALA B N 1
ATOM 5398 C CA . ALA B 1 241 ? -17.922 -9.172 -12.258 1 90 241 ALA B CA 1
ATOM 5399 C C . ALA B 1 241 ? -19.391 -9.305 -12.656 1 90 241 ALA B C 1
ATOM 5401 O O . ALA B 1 241 ? -19.781 -10.281 -13.305 1 90 241 ALA B O 1
ATOM 5402 N N . GLU B 1 242 ? -20.094 -8.336 -12.312 1 86.62 242 GLU B N 1
ATOM 5403 C CA . GLU B 1 242 ? -21.531 -8.328 -12.578 1 86.62 242 GLU B CA 1
ATOM 5404 C C . GLU B 1 242 ? -21.812 -8.414 -14.078 1 86.62 242 GLU B C 1
ATOM 5406 O O . GLU B 1 242 ? -22.719 -9.133 -14.5 1 86.62 242 GLU B O 1
ATOM 5411 N N . ASP B 1 243 ? -21.031 -7.664 -14.82 1 86.06 243 ASP B N 1
ATOM 5412 C CA . ASP B 1 243 ? -21.234 -7.652 -16.266 1 86.06 243 ASP B CA 1
ATOM 5413 C C . ASP B 1 243 ? -21.031 -9.047 -16.859 1 86.06 243 ASP B C 1
ATOM 5415 O O . ASP B 1 243 ? -21.734 -9.438 -17.797 1 86.06 243 ASP B O 1
ATOM 5419 N N . LEU B 1 244 ? -20.062 -9.75 -16.359 1 87 244 LEU B N 1
ATOM 5420 C CA . LEU B 1 244 ? -19.781 -11.094 -16.844 1 87 244 LEU B CA 1
ATOM 5421 C C . LEU B 1 244 ? -20.891 -12.062 -16.469 1 87 244 LEU B C 1
ATOM 5423 O O . LEU B 1 244 ? -21.266 -12.93 -17.25 1 87 244 LEU B O 1
ATOM 5427 N N . ILE B 1 245 ? -21.438 -11.898 -15.344 1 87.19 245 ILE B N 1
ATOM 5428 C CA . ILE B 1 245 ? -22.531 -12.75 -14.875 1 87.19 245 ILE B CA 1
ATOM 5429 C C . ILE B 1 245 ? -23.766 -12.516 -15.734 1 87.19 245 ILE B C 1
ATOM 5431 O O . ILE B 1 245 ? -24.422 -13.477 -16.172 1 87.19 245 ILE B O 1
ATOM 5435 N N . ARG B 1 246 ? -24.031 -11.273 -15.961 1 88 246 ARG B N 1
ATOM 5436 C CA . ARG B 1 246 ? -25.172 -10.93 -16.797 1 88 246 ARG B CA 1
ATOM 5437 C C . ARG B 1 246 ? -25 -11.477 -18.203 1 88 246 ARG B C 1
ATOM 5439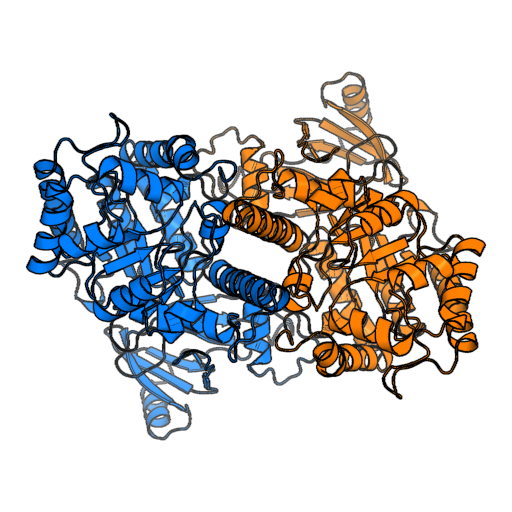 O O . ARG B 1 246 ? -25.969 -11.961 -18.812 1 88 246 ARG B O 1
ATOM 5446 N N . TRP B 1 247 ? -23.766 -11.344 -18.625 1 89.81 247 TRP B N 1
ATOM 5447 C CA . TRP B 1 247 ? -23.438 -11.883 -19.953 1 89.81 247 TRP B CA 1
ATOM 5448 C C . TRP B 1 247 ? -23.734 -13.375 -20.016 1 89.81 247 TRP B C 1
ATOM 5450 O O . TRP B 1 247 ? -24.375 -13.852 -20.953 1 89.81 247 TRP B O 1
ATOM 5460 N N . MET B 1 248 ? -23.391 -14.141 -19.078 1 90.75 248 MET B N 1
ATOM 5461 C CA . MET B 1 248 ? -23.578 -15.586 -19.031 1 90.75 248 MET B CA 1
ATOM 5462 C C . MET B 1 248 ? -25.062 -15.938 -18.922 1 90.75 248 MET B C 1
ATOM 5464 O O . MET B 1 248 ? -25.531 -16.844 -19.625 1 90.75 248 MET B O 1
ATOM 5468 N N . GLU B 1 249 ? -25.719 -15.219 -18.094 1 88.88 249 GLU B N 1
ATOM 5469 C CA . GLU B 1 249 ? -27.141 -15.461 -17.938 1 88.88 249 GLU B CA 1
ATOM 5470 C C . GLU B 1 249 ? -27.891 -15.203 -19.25 1 88.88 249 GLU B C 1
ATOM 5472 O O . GLU B 1 249 ? -28.797 -15.961 -19.625 1 88.88 249 GLU B O 1
ATOM 5477 N N . SER B 1 250 ? -27.531 -14.172 -19.875 1 91.25 250 SER B N 1
ATOM 5478 C CA . SER B 1 250 ? -28.203 -13.781 -21.109 1 91.25 250 SER B CA 1
ATOM 5479 C C . SER B 1 250 ? -27.875 -14.742 -22.25 1 91.25 250 SER B C 1
ATOM 5481 O O . SER B 1 250 ? -28.75 -15.141 -23 1 91.25 250 SER B O 1
ATOM 5483 N N . GLU B 1 251 ? -26.641 -15.141 -22.344 1 89.38 251 GLU B N 1
ATOM 5484 C CA . GLU B 1 251 ? -26.188 -15.883 -23.516 1 89.38 251 GLU B CA 1
ATOM 5485 C C . GLU B 1 251 ? -26.328 -17.391 -23.297 1 89.38 251 GLU B C 1
ATOM 5487 O O . GLU B 1 251 ? -26.625 -18.125 -24.234 1 89.38 251 GLU B O 1
ATOM 5492 N N . ARG B 1 252 ? -26.125 -17.797 -22.062 1 90 252 ARG B N 1
ATOM 5493 C CA . ARG B 1 252 ? -26.062 -19.234 -21.844 1 90 252 ARG B CA 1
ATOM 5494 C C . ARG B 1 252 ? -27.125 -19.688 -20.844 1 90 252 ARG B C 1
ATOM 5496 O O . ARG B 1 252 ? -27.312 -20.891 -20.641 1 90 252 ARG B O 1
ATOM 5503 N N . GLY B 1 253 ? -27.781 -18.828 -20.188 1 90.31 253 GLY B N 1
ATOM 5504 C CA . GLY B 1 253 ? -28.875 -19.125 -19.266 1 90.31 253 GLY B CA 1
ATOM 5505 C C . GLY B 1 253 ? -28.391 -19.75 -17.969 1 90.31 253 GLY B C 1
ATOM 5506 O O . GLY B 1 253 ? -29.172 -20.391 -17.266 1 90.31 253 GLY B O 1
ATOM 5507 N N . MET B 1 254 ? -27.094 -19.75 -17.766 1 89.81 254 MET B N 1
ATOM 5508 C CA . MET B 1 254 ? -26.562 -20.281 -16.516 1 89.81 254 MET B CA 1
ATOM 5509 C C . MET B 1 254 ? -25.328 -19.5 -16.062 1 89.81 254 MET B C 1
ATOM 5511 O O . MET B 1 254 ? -24.766 -18.734 -16.844 1 89.81 254 MET B O 1
ATOM 5515 N N . LYS B 1 255 ? -24.953 -19.766 -14.82 1 91.06 255 LYS B N 1
ATOM 5516 C CA . LYS B 1 255 ? -23.766 -19.109 -14.258 1 91.06 255 LYS B CA 1
ATOM 5517 C C . LYS B 1 255 ? -22.484 -19.797 -14.711 1 91.06 255 LYS B C 1
ATOM 5519 O O . LYS B 1 255 ? -22.5 -20.953 -15.125 1 91.06 255 LYS B O 1
ATOM 5524 N N . ASP B 1 256 ? -21.406 -19.016 -14.672 1 92.44 256 ASP B N 1
ATOM 5525 C CA . ASP B 1 256 ? -20.125 -19.578 -15.055 1 92.44 256 ASP B CA 1
ATOM 5526 C C . ASP B 1 256 ? -19.734 -20.734 -14.141 1 92.44 256 ASP B C 1
ATOM 5528 O O . ASP B 1 256 ? -19.125 -21.703 -14.586 1 92.44 256 ASP B O 1
ATOM 5532 N N . THR B 1 257 ? -20.156 -20.672 -12.867 1 93.62 257 THR B N 1
ATOM 5533 C CA . THR B 1 257 ? -19.859 -21.75 -11.922 1 93.62 257 THR B CA 1
ATOM 5534 C C . THR B 1 257 ? -20.422 -23.062 -12.414 1 93.62 257 THR B C 1
ATOM 5536 O O . THR B 1 257 ? -19.766 -24.109 -12.344 1 93.62 257 THR B O 1
ATOM 5539 N N . ASN B 1 258 ? -21.625 -23.016 -12.914 1 94.31 258 ASN B N 1
ATOM 5540 C CA . ASN B 1 258 ? -22.297 -24.203 -13.438 1 94.31 258 ASN B CA 1
ATOM 5541 C C . ASN B 1 258 ? -21.609 -24.734 -14.695 1 94.31 258 ASN B C 1
ATOM 5543 O O . ASN B 1 258 ? -21.469 -25.938 -14.883 1 94.31 258 ASN B O 1
ATOM 5547 N N . MET B 1 259 ? -21.219 -23.828 -15.516 1 94.88 259 MET B N 1
ATOM 5548 C CA . MET B 1 259 ? -20.547 -24.203 -16.766 1 94.88 259 MET B CA 1
ATOM 5549 C C . MET B 1 259 ? -19.219 -24.891 -16.469 1 94.88 259 MET B C 1
ATOM 5551 O O . MET B 1 259 ? -18.891 -25.891 -17.094 1 94.88 259 MET B O 1
ATOM 5555 N N . PHE B 1 260 ? -18.422 -24.297 -15.578 1 97.06 260 PHE B N 1
ATOM 5556 C CA . PHE B 1 260 ? -17.156 -24.922 -15.188 1 97.06 260 PHE B CA 1
ATOM 5557 C C . PHE B 1 260 ? -17.406 -26.297 -14.586 1 97.06 260 PHE B C 1
ATOM 5559 O O . PHE B 1 260 ? -16.672 -27.25 -14.883 1 97.06 260 PHE B O 1
ATOM 5566 N N . ASP B 1 261 ? -18.438 -26.375 -13.773 1 95.88 261 ASP B N 1
ATOM 5567 C CA . ASP B 1 261 ? -18.75 -27.625 -13.086 1 95.88 261 ASP B CA 1
ATOM 5568 C C . ASP B 1 261 ? -19.141 -28.719 -14.078 1 95.88 261 ASP B C 1
ATOM 5570 O O . ASP B 1 261 ? -18.594 -29.828 -14.047 1 95.88 261 ASP B O 1
ATOM 5574 N N . THR B 1 262 ? -20.047 -28.453 -15.023 1 95.38 262 THR B N 1
ATOM 5575 C CA . THR B 1 262 ? -20.547 -29.438 -15.977 1 95.38 262 THR B CA 1
ATOM 5576 C C . THR B 1 262 ? -19.453 -29.828 -16.969 1 95.38 262 THR B C 1
ATOM 5578 O O . THR B 1 262 ? -19.547 -30.859 -17.641 1 95.38 262 THR B O 1
ATOM 5581 N N . SER B 1 263 ? -18.438 -28.984 -17.094 1 97.5 263 SER B N 1
ATOM 5582 C CA . SER B 1 263 ? -17.312 -29.25 -17.984 1 97.5 263 SER B CA 1
ATOM 5583 C C . SER B 1 263 ? -16.172 -29.938 -17.25 1 97.5 263 SER B C 1
ATOM 5585 O O . SER B 1 263 ? -15.07 -30.062 -17.797 1 97.5 263 SER B O 1
ATOM 5587 N N . ASN B 1 264 ? -16.359 -30.297 -15.992 1 97.5 264 ASN B N 1
ATOM 5588 C CA . ASN B 1 264 ? -15.352 -30.938 -15.148 1 97.5 264 ASN B CA 1
ATOM 5589 C C . ASN B 1 264 ? -14.117 -30.062 -14.984 1 97.5 264 ASN B C 1
ATOM 5591 O O . ASN B 1 264 ? -12.984 -30.531 -15.117 1 97.5 264 ASN B O 1
ATOM 5595 N N . LEU B 1 265 ? -14.391 -28.812 -14.82 1 98.44 265 LEU B N 1
ATOM 5596 C CA . LEU B 1 265 ? -13.312 -27.859 -14.664 1 98.44 265 LEU B CA 1
ATOM 5597 C C . LEU B 1 265 ? -13.305 -27.266 -13.258 1 98.44 265 LEU B C 1
ATOM 5599 O O . LEU B 1 265 ? -12.609 -26.281 -12.984 1 98.44 265 LEU B O 1
ATOM 5603 N N . LEU B 1 266 ? -14.125 -27.75 -12.344 1 98.44 266 LEU B N 1
ATOM 5604 C CA . LEU B 1 266 ? -14.031 -27.531 -10.906 1 98.44 266 LEU B CA 1
ATOM 5605 C C . LEU B 1 266 ? -13.539 -28.797 -10.203 1 98.44 266 LEU B C 1
ATOM 5607 O O . LEU B 1 266 ? -14.336 -29.656 -9.844 1 98.44 266 LEU B O 1
ATOM 5611 N N . THR B 1 267 ? -12.258 -28.906 -10.031 1 98.12 267 THR B N 1
ATOM 5612 C CA . THR B 1 267 ? -11.578 -30.078 -9.492 1 98.12 267 THR B CA 1
ATOM 5613 C C . THR B 1 267 ? -10.477 -29.672 -8.523 1 98.12 267 THR B C 1
ATOM 5615 O O . THR B 1 267 ? -10.156 -28.5 -8.406 1 98.12 267 THR B O 1
ATOM 5618 N N . PRO B 1 268 ? -9.852 -30.594 -7.812 1 97.56 268 PRO B N 1
ATOM 5619 C CA . PRO B 1 268 ? -8.766 -30.266 -6.879 1 97.56 268 PRO B CA 1
ATOM 5620 C C . PRO B 1 268 ? -7.535 -29.703 -7.578 1 97.56 268 PRO B C 1
ATOM 5622 O O . PRO B 1 268 ? -6.621 -29.203 -6.918 1 97.56 268 PRO B O 1
ATOM 5625 N N . ARG B 1 269 ? -7.516 -29.688 -8.922 1 97.12 269 ARG B N 1
ATOM 5626 C CA . ARG B 1 269 ? -6.391 -29.156 -9.68 1 97.12 269 ARG B CA 1
ATOM 5627 C C . ARG B 1 269 ? -6.719 -27.766 -10.25 1 97.12 269 ARG B C 1
ATOM 5629 O O . ARG B 1 269 ? -5.969 -27.234 -11.062 1 97.12 269 ARG B O 1
ATOM 5636 N N . THR B 1 270 ? -7.863 -27.234 -9.828 1 98.75 270 THR B N 1
ATOM 5637 C CA . THR B 1 270 ? -8.352 -26 -10.414 1 98.75 270 THR B CA 1
ATOM 5638 C C . THR B 1 270 ? -8.188 -24.828 -9.445 1 98.75 270 THR B C 1
ATOM 5640 O O . THR B 1 270 ? -8.477 -24.969 -8.25 1 98.75 270 THR B O 1
ATOM 5643 N N . VAL B 1 271 ? -7.641 -23.703 -9.922 1 98.88 271 VAL B N 1
ATOM 5644 C CA . VAL B 1 271 ? -7.637 -22.438 -9.203 1 98.88 271 VAL B CA 1
ATOM 5645 C C . VAL B 1 271 ? -8.508 -21.422 -9.945 1 98.88 271 VAL B C 1
ATOM 5647 O O . VAL B 1 271 ? -8.289 -21.156 -11.125 1 98.88 271 VAL B O 1
ATOM 5650 N N . GLN B 1 272 ? -9.555 -20.922 -9.32 1 98.81 272 GLN B N 1
ATOM 5651 C CA . GLN B 1 272 ? -10.406 -19.875 -9.875 1 98.81 272 GLN B CA 1
ATOM 5652 C C . GLN B 1 272 ? -10.102 -18.516 -9.242 1 98.81 272 GLN B C 1
ATOM 5654 O O . GLN B 1 272 ? -10.031 -18.406 -8.023 1 98.81 272 GLN B O 1
ATOM 5659 N N . ALA B 1 273 ? -9.914 -17.516 -10.055 1 98.69 273 ALA B N 1
ATOM 5660 C CA . ALA B 1 273 ? -9.555 -16.188 -9.555 1 98.69 273 ALA B CA 1
ATOM 5661 C C . ALA B 1 273 ? -10.805 -15.367 -9.234 1 98.69 273 ALA B C 1
ATOM 5663 O O . ALA B 1 273 ? -11.852 -15.539 -9.867 1 98.69 273 ALA B O 1
ATOM 5664 N N . HIS B 1 274 ? -10.727 -14.445 -8.258 1 98.38 274 HIS B N 1
ATOM 5665 C CA . HIS B 1 274 ? -11.664 -13.398 -7.871 1 98.38 274 HIS B CA 1
ATOM 5666 C C . HIS B 1 274 ? -12.844 -13.969 -7.094 1 98.38 274 HIS B C 1
ATOM 5668 O O . HIS B 1 274 ? -12.836 -13.977 -5.859 1 98.38 274 HIS B O 1
ATOM 5674 N N . CYS B 1 275 ? -13.805 -14.562 -7.797 1 98.25 275 CYS B N 1
ATOM 5675 C CA . CYS B 1 275 ? -14.922 -15.305 -7.211 1 98.25 275 CYS B CA 1
ATOM 5676 C C . CYS B 1 275 ? -15.742 -14.406 -6.293 1 98.25 275 CYS B C 1
ATOM 5678 O O . CYS B 1 275 ? -16.281 -14.875 -5.285 1 98.25 275 CYS B O 1
ATOM 5680 N N . THR B 1 276 ? -15.891 -13.141 -6.59 1 97.62 276 THR B N 1
ATOM 5681 C CA . THR B 1 276 ? -16.484 -12.148 -5.703 1 97.62 276 THR B CA 1
ATOM 5682 C C . THR B 1 276 ? -18.016 -12.312 -5.652 1 97.62 276 THR B C 1
ATOM 5684 O O . THR B 1 276 ? -18.656 -11.883 -4.691 1 97.62 276 THR B O 1
ATOM 5687 N N . TYR B 1 277 ? -18.672 -13 -6.613 1 96.31 277 TYR B N 1
ATOM 5688 C CA . TYR B 1 277 ? -20.125 -13.086 -6.684 1 96.31 277 TYR B CA 1
ATOM 5689 C C . TYR B 1 277 ? -20.609 -14.484 -6.324 1 96.31 277 TYR B C 1
ATOM 5691 O O . TYR B 1 277 ? -21.766 -14.836 -6.59 1 96.31 277 TYR B O 1
ATOM 5699 N N . LEU B 1 278 ? -19.75 -15.281 -5.742 1 97 278 LEU B N 1
ATOM 5700 C CA . LEU B 1 278 ? -20.172 -16.609 -5.301 1 97 278 LEU B CA 1
ATOM 5701 C C . LEU B 1 278 ? -21.125 -16.5 -4.113 1 97 278 LEU B C 1
ATOM 5703 O O . LEU B 1 278 ? -20.891 -15.711 -3.195 1 97 278 LEU B O 1
ATOM 5707 N N . SER B 1 279 ? -22.188 -17.234 -4.172 1 95.19 279 SER B N 1
ATOM 5708 C CA . SER B 1 279 ? -23.047 -17.406 -3.008 1 95.19 279 SER B CA 1
ATOM 5709 C C . SER B 1 279 ? -22.406 -18.359 -1.987 1 95.19 279 SER B C 1
ATOM 5711 O O . SER B 1 279 ? -21.406 -19 -2.277 1 95.19 279 SER B O 1
ATOM 5713 N N . ASP B 1 280 ? -23.016 -18.422 -0.825 1 95.56 280 ASP B N 1
ATOM 5714 C CA . ASP B 1 280 ? -22.5 -19.328 0.201 1 95.56 280 ASP B CA 1
ATOM 5715 C C . ASP B 1 280 ? -22.594 -20.781 -0.257 1 95.56 280 ASP B C 1
ATOM 5717 O O . ASP B 1 280 ? -21.688 -21.578 -0.009 1 95.56 280 ASP B O 1
ATOM 5721 N N . SER B 1 281 ? -23.688 -21.062 -0.912 1 96.31 281 SER B N 1
ATOM 5722 C CA . SER B 1 281 ? -23.859 -22.422 -1.419 1 96.31 281 SER B CA 1
ATOM 5723 C C . SER B 1 281 ? -22.812 -22.75 -2.486 1 96.31 281 SER B C 1
ATOM 5725 O O . SER B 1 281 ? -22.344 -23.875 -2.572 1 96.31 281 SER B O 1
ATOM 5727 N N . GLU B 1 282 ? -22.5 -21.797 -3.291 1 96.44 282 GLU B N 1
ATOM 5728 C CA . GLU B 1 282 ? -21.484 -22 -4.312 1 96.44 282 GLU B CA 1
ATOM 5729 C C . GLU B 1 282 ? -20.094 -22.141 -3.686 1 96.44 282 GLU B C 1
ATOM 5731 O O . GLU B 1 282 ? -19.25 -22.891 -4.188 1 96.44 282 GLU B O 1
ATOM 5736 N N . LEU B 1 283 ? -19.828 -21.453 -2.637 1 97.62 283 LEU B N 1
ATOM 5737 C CA . LEU B 1 283 ? -18.562 -21.625 -1.909 1 97.62 283 LEU B CA 1
ATOM 5738 C C . LEU B 1 283 ? -18.453 -23.031 -1.363 1 97.62 283 LEU B C 1
ATOM 5740 O O . LEU B 1 283 ? -17.375 -23.641 -1.427 1 97.62 283 LEU B O 1
ATOM 5744 N N . ASP B 1 284 ? -19.578 -23.516 -0.851 1 97.75 284 ASP B N 1
ATOM 5745 C CA . ASP B 1 284 ? -19.594 -24.891 -0.368 1 97.75 284 ASP B CA 1
ATOM 5746 C C . ASP B 1 284 ? -19.297 -25.875 -1.496 1 97.75 284 ASP B C 1
ATOM 5748 O O . ASP B 1 284 ? -18.578 -26.859 -1.294 1 97.75 284 ASP B O 1
ATOM 5752 N N . HIS B 1 285 ? -19.906 -25.578 -2.621 1 97.62 285 HIS B N 1
ATOM 5753 C CA . HIS B 1 285 ? -19.656 -26.438 -3.777 1 97.62 285 HIS B CA 1
ATOM 5754 C C . HIS B 1 285 ? -18.172 -26.406 -4.18 1 97.62 285 HIS B C 1
ATOM 5756 O O . HIS B 1 285 ? -17.609 -27.438 -4.543 1 97.62 285 HIS B O 1
ATOM 5762 N N . VAL B 1 286 ? -17.562 -25.219 -4.164 1 98.31 286 VAL B N 1
ATOM 5763 C CA . VAL B 1 286 ? -16.141 -25.062 -4.453 1 98.31 286 VAL B CA 1
ATOM 5764 C C . VAL B 1 286 ? -15.32 -25.906 -3.479 1 98.31 286 VAL B C 1
ATOM 5766 O O . VAL B 1 286 ? -14.383 -26.594 -3.883 1 98.31 286 VAL B O 1
ATOM 5769 N N . HIS B 1 287 ? -15.68 -25.844 -2.211 1 98.38 287 HIS B N 1
ATOM 5770 C CA . HIS B 1 287 ? -15.016 -26.688 -1.214 1 98.38 287 HIS B CA 1
ATOM 5771 C C . HIS B 1 287 ? -15.164 -28.156 -1.55 1 98.38 287 HIS B C 1
ATOM 5773 O O . HIS B 1 287 ? -14.188 -28.906 -1.522 1 98.38 287 HIS B O 1
ATOM 5779 N N . ASP B 1 288 ? -16.391 -28.578 -1.896 1 98.25 288 ASP B N 1
ATOM 5780 C CA . ASP B 1 288 ? -16.703 -29.984 -2.137 1 98.25 288 ASP B CA 1
ATOM 5781 C C . ASP B 1 288 ? -15.914 -30.516 -3.328 1 98.25 288 ASP B C 1
ATOM 5783 O O . ASP B 1 288 ? -15.516 -31.688 -3.342 1 98.25 288 ASP B O 1
ATOM 5787 N N . THR B 1 289 ? -15.711 -29.703 -4.328 1 98.25 289 THR B N 1
ATOM 5788 C CA . THR B 1 289 ? -15 -30.125 -5.531 1 98.25 289 THR B CA 1
ATOM 5789 C C . THR B 1 289 ? -13.492 -30.062 -5.324 1 98.25 289 THR B C 1
ATOM 5791 O O . THR B 1 289 ? -12.719 -30.562 -6.137 1 98.25 289 THR B O 1
ATOM 5794 N N . GLY B 1 290 ? -13.031 -29.391 -4.258 1 98.31 290 GLY B N 1
ATOM 5795 C CA . GLY B 1 290 ? -11.617 -29.25 -3.965 1 98.31 290 GLY B CA 1
ATOM 5796 C C . GLY B 1 290 ? -10.953 -28.125 -4.742 1 98.31 290 GLY B C 1
ATOM 5797 O O . GLY B 1 290 ? -9.734 -27.969 -4.703 1 98.31 290 GLY B O 1
ATOM 5798 N N . THR B 1 291 ? -11.758 -27.312 -5.445 1 98.75 291 THR B N 1
ATOM 5799 C CA . THR B 1 291 ? -11.273 -26.172 -6.211 1 98.75 291 THR B CA 1
ATOM 5800 C C . THR B 1 291 ? -10.719 -25.094 -5.285 1 98.75 291 THR B C 1
ATOM 5802 O O . THR B 1 291 ? -11.242 -24.875 -4.195 1 98.75 291 THR B O 1
ATOM 5805 N N . SER B 1 292 ? -9.625 -24.453 -5.688 1 98.88 292 SER B N 1
ATOM 5806 C CA . SER B 1 292 ? -9.016 -23.375 -4.922 1 98.88 292 SER B CA 1
ATOM 5807 C C . SER B 1 292 ? -9.414 -22.016 -5.48 1 98.88 292 SER B C 1
ATOM 5809 O O . SER B 1 292 ? -9.812 -21.906 -6.641 1 98.88 292 SER B O 1
ATOM 5811 N N . ILE B 1 293 ? -9.32 -21 -4.629 1 98.94 293 ILE B N 1
ATOM 5812 C CA . ILE B 1 293 ? -9.648 -19.641 -5.043 1 98.94 293 ILE B CA 1
ATOM 5813 C C . ILE B 1 293 ? -8.43 -18.734 -4.871 1 98.94 293 ILE B C 1
ATOM 5815 O O . ILE B 1 293 ? -7.77 -18.766 -3.834 1 98.94 293 ILE B O 1
ATOM 5819 N N . ALA B 1 294 ? -8.086 -17.969 -5.891 1 98.94 294 ALA B N 1
ATOM 5820 C CA . ALA B 1 294 ? -7.125 -16.859 -5.812 1 98.94 294 ALA B CA 1
ATOM 5821 C C . ALA B 1 294 ? -7.824 -15.547 -5.477 1 98.94 294 ALA B C 1
ATOM 5823 O O . ALA B 1 294 ? -8.477 -14.945 -6.336 1 98.94 294 ALA B O 1
ATOM 5824 N N . HIS B 1 295 ? -7.711 -15.125 -4.25 1 98.88 295 HIS B N 1
ATOM 5825 C CA . HIS B 1 295 ? -8.242 -13.836 -3.822 1 98.88 295 HIS B CA 1
ATOM 5826 C C . HIS B 1 295 ? -7.359 -12.688 -4.297 1 98.88 295 HIS B C 1
ATOM 5828 O O . HIS B 1 295 ? -6.176 -12.625 -3.951 1 98.88 295 HIS B O 1
ATOM 5834 N N . CYS B 1 296 ? -7.867 -11.828 -5.133 1 98.81 296 CYS B N 1
ATOM 5835 C CA . CYS B 1 296 ? -7.148 -10.68 -5.684 1 98.81 296 CYS B CA 1
ATOM 5836 C C . CYS B 1 296 ? -7.742 -9.367 -5.18 1 98.81 296 CYS B C 1
ATOM 5838 O O . CYS B 1 296 ? -8.398 -8.648 -5.934 1 98.81 296 CYS B O 1
ATOM 5840 N N . PRO B 1 297 ? -7.414 -8.977 -3.953 1 98.69 297 PRO B N 1
ATOM 5841 C CA . PRO B 1 297 ? -8.164 -7.914 -3.277 1 98.69 297 PRO B CA 1
ATOM 5842 C C . PRO B 1 297 ? -8.078 -6.574 -4.008 1 98.69 297 PRO B C 1
ATOM 5844 O O . PRO B 1 297 ? -9.094 -5.898 -4.184 1 98.69 297 PRO B O 1
ATOM 5847 N N . LEU B 1 298 ? -6.941 -6.121 -4.434 1 98.56 298 LEU B N 1
ATOM 5848 C CA . LEU B 1 298 ? -6.793 -4.824 -5.082 1 98.56 298 LEU B CA 1
ATOM 5849 C C . LEU B 1 298 ? -7.516 -4.801 -6.426 1 98.56 298 LEU B C 1
ATOM 5851 O O . LEU B 1 298 ? -8.234 -3.848 -6.73 1 98.56 298 LEU B O 1
ATOM 5855 N N . SER B 1 299 ? -7.328 -5.84 -7.215 1 98.06 299 SER B N 1
ATOM 5856 C CA . SER B 1 299 ? -8.008 -5.934 -8.5 1 98.06 299 SER B CA 1
ATOM 5857 C C . SER B 1 299 ? -9.523 -5.945 -8.328 1 98.06 299 SER B C 1
ATOM 5859 O O . SER B 1 299 ? -10.25 -5.309 -9.094 1 98.06 299 SER B O 1
ATOM 5861 N N . ASN B 1 300 ? -10.008 -6.703 -7.332 1 98.06 300 ASN B N 1
ATOM 5862 C CA . ASN B 1 300 ? -11.445 -6.781 -7.066 1 98.06 300 ASN B CA 1
ATOM 5863 C C . ASN B 1 300 ? -12.031 -5.41 -6.742 1 98.06 300 ASN B C 1
ATOM 5865 O O . ASN B 1 300 ? -13.172 -5.117 -7.098 1 98.06 300 ASN B O 1
ATOM 5869 N N . VAL B 1 301 ? -11.266 -4.539 -6.094 1 97.75 301 VAL B N 1
ATOM 5870 C CA . VAL B 1 301 ? -11.727 -3.197 -5.746 1 97.75 301 VAL B CA 1
ATOM 5871 C C . VAL B 1 301 ? -11.984 -2.395 -7.02 1 97.75 301 VAL B C 1
ATOM 5873 O O . VAL B 1 301 ? -12.906 -1.584 -7.074 1 97.75 301 VAL B O 1
ATOM 5876 N N . TYR B 1 302 ? -11.211 -2.617 -8.023 1 96.75 302 TYR B N 1
ATOM 5877 C CA . TYR B 1 302 ? -11.297 -1.818 -9.242 1 96.75 302 TYR B CA 1
ATOM 5878 C C . TYR B 1 302 ? -12.336 -2.391 -10.195 1 96.75 302 TYR B C 1
ATOM 5880 O O . TYR B 1 302 ? -12.977 -1.648 -10.945 1 96.75 302 TYR B O 1
ATOM 5888 N N . PHE B 1 303 ? -12.523 -3.762 -10.125 1 95.5 303 PHE B N 1
ATOM 5889 C CA . PHE B 1 303 ? -13.242 -4.336 -11.258 1 95.5 303 PHE B CA 1
ATOM 5890 C C . PHE B 1 303 ? -14.484 -5.074 -10.789 1 95.5 303 PHE B C 1
ATOM 5892 O O . PHE B 1 303 ? -15.289 -5.535 -11.609 1 95.5 303 PHE B O 1
ATOM 5899 N N . SER B 1 304 ? -14.664 -5.215 -9.5 1 94.81 304 SER B N 1
ATOM 5900 C CA . SER B 1 304 ? -15.852 -5.891 -8.984 1 94.81 304 SER B CA 1
ATOM 5901 C C . SER B 1 304 ? -16.688 -4.957 -8.109 1 94.81 304 SER B C 1
ATOM 5903 O O . SER B 1 304 ? -16.141 -4.148 -7.363 1 94.81 304 SER B O 1
ATOM 5905 N N . ALA B 1 305 ? -17.969 -5.082 -8.172 1 92.94 305 ALA B N 1
ATOM 5906 C CA . ALA B 1 305 ? -18.844 -4.301 -7.312 1 92.94 305 ALA B CA 1
ATOM 5907 C C . ALA B 1 305 ? -18.984 -4.945 -5.938 1 92.94 305 ALA B C 1
ATOM 5909 O O . ALA B 1 305 ? -19.531 -4.34 -5.016 1 92.94 305 ALA B O 1
ATOM 5910 N N . ARG B 1 306 ? -18.469 -6.184 -5.801 1 95.44 306 ARG B N 1
ATOM 5911 C CA . ARG B 1 306 ? -18.531 -6.883 -4.52 1 95.44 306 ARG B CA 1
ATOM 5912 C C . ARG B 1 306 ? -17.156 -7.367 -4.086 1 95.44 306 ARG B C 1
ATOM 5914 O O . ARG B 1 306 ? -16.375 -7.84 -4.906 1 95.44 306 ARG B O 1
ATOM 5921 N N . PRO B 1 307 ? -16.906 -7.18 -2.779 1 96.88 307 PRO B N 1
ATOM 5922 C CA . PRO B 1 307 ? -15.695 -7.812 -2.271 1 96.88 307 PRO B CA 1
ATOM 5923 C C . PRO B 1 307 ? -15.82 -9.328 -2.15 1 96.88 307 PRO B C 1
ATOM 5925 O O . PRO B 1 307 ? -16.938 -9.852 -2.029 1 96.88 307 PRO B O 1
ATOM 5928 N N . PHE B 1 308 ? -14.75 -10.023 -2.227 1 98.31 308 PHE B N 1
ATOM 5929 C CA . PHE B 1 308 ? -14.727 -11.469 -2.025 1 98.31 308 PHE B CA 1
ATOM 5930 C C . PHE B 1 308 ? -15.07 -11.82 -0.583 1 98.31 308 PHE B C 1
ATOM 5932 O O . PHE B 1 308 ? -14.586 -11.18 0.351 1 98.31 308 PHE B O 1
ATOM 5939 N N . LYS B 1 309 ? -15.914 -12.836 -0.399 1 97.75 309 LYS B N 1
ATOM 5940 C CA . LYS B 1 309 ? -16.312 -13.328 0.916 1 97.75 309 LYS B CA 1
ATOM 5941 C C . LYS B 1 309 ? -15.227 -14.211 1.527 1 97.75 309 LYS B C 1
ATOM 5943 O O . LYS B 1 309 ? -15.461 -15.391 1.786 1 97.75 309 LYS B O 1
ATOM 5948 N N . LEU B 1 310 ? -14.133 -13.578 1.862 1 98.69 310 LEU B N 1
ATOM 5949 C CA . LEU B 1 310 ? -12.938 -14.312 2.264 1 98.69 310 LEU B CA 1
ATOM 5950 C C . LEU B 1 310 ? -13.188 -15.117 3.533 1 98.69 310 LEU B C 1
ATOM 5952 O O . LEU B 1 310 ? -12.906 -16.312 3.58 1 98.69 310 LEU B O 1
ATOM 5956 N N . ARG B 1 311 ? -13.742 -14.477 4.605 1 97.94 311 ARG B N 1
ATOM 5957 C CA . ARG B 1 311 ? -13.953 -15.172 5.871 1 97.94 311 ARG B CA 1
ATOM 5958 C C . ARG B 1 311 ? -14.898 -16.359 5.703 1 97.94 311 ARG B C 1
ATOM 5960 O O . ARG B 1 311 ? -14.656 -17.438 6.238 1 97.94 311 ARG B O 1
ATOM 5967 N N . GLU B 1 312 ? -15.969 -16.109 4.969 1 97.31 312 GLU B N 1
ATOM 5968 C CA . GLU B 1 312 ? -16.922 -17.172 4.695 1 97.31 312 GLU B CA 1
ATOM 5969 C C . GLU B 1 312 ? -16.25 -18.344 3.977 1 97.31 312 GLU B C 1
ATOM 5971 O O . GLU B 1 312 ? -16.5 -19.516 4.312 1 97.31 312 GLU B O 1
ATOM 5976 N N . ALA B 1 313 ? -15.422 -18.031 2.986 1 98.56 313 ALA B N 1
ATOM 5977 C CA . ALA B 1 313 ? -14.703 -19.062 2.248 1 98.56 313 ALA B CA 1
ATOM 5978 C C . ALA B 1 313 ? -13.797 -19.875 3.176 1 98.56 313 ALA B C 1
ATOM 5980 O O . ALA B 1 313 ? -13.789 -21.109 3.127 1 98.56 313 ALA B O 1
ATOM 5981 N N . LEU B 1 314 ? -13.047 -19.156 4.012 1 98.19 314 LEU B N 1
ATOM 5982 C CA . LEU B 1 314 ? -12.133 -19.812 4.941 1 98.19 314 LEU B CA 1
ATOM 5983 C C . LEU B 1 314 ? -12.891 -20.703 5.922 1 98.19 314 LEU B C 1
ATOM 5985 O O . LEU B 1 314 ? -12.469 -21.812 6.211 1 98.19 314 LEU B O 1
ATOM 5989 N N . ARG B 1 315 ? -14.016 -20.234 6.379 1 96.38 315 ARG B N 1
ATOM 5990 C CA . ARG B 1 315 ? -14.836 -20.984 7.32 1 96.38 315 ARG B CA 1
ATOM 5991 C C . ARG B 1 315 ? -15.391 -22.25 6.668 1 96.38 315 ARG B C 1
ATOM 5993 O O . ARG B 1 315 ? -15.539 -23.281 7.332 1 96.38 315 ARG B O 1
ATOM 6000 N N . SER B 1 316 ? -15.68 -22.125 5.395 1 96.75 316 SER B N 1
ATOM 6001 C CA . SER B 1 316 ? -16.234 -23.266 4.66 1 96.75 316 SER B CA 1
ATOM 6002 C C . SER B 1 316 ? -15.133 -24.266 4.281 1 96.75 316 SER B C 1
ATOM 6004 O O . SER B 1 316 ? -15.422 -25.312 3.717 1 96.75 316 SER B O 1
ATOM 6006 N N . GLY B 1 317 ? -13.891 -23.891 4.473 1 97.56 317 GLY B N 1
ATOM 6007 C CA . GLY B 1 317 ? -12.781 -24.797 4.223 1 97.56 317 GLY B CA 1
ATOM 6008 C C . GLY B 1 317 ? -12.25 -24.719 2.803 1 97.56 317 GLY B C 1
ATOM 6009 O O . GLY B 1 317 ? -11.492 -25.578 2.365 1 97.56 317 GLY B O 1
ATOM 6010 N N . VAL B 1 318 ? -12.688 -23.734 2.061 1 98.69 318 VAL B N 1
ATOM 6011 C CA . VAL B 1 318 ? -12.172 -23.531 0.712 1 98.69 318 VAL B CA 1
ATOM 6012 C C . VAL B 1 318 ? -10.68 -23.219 0.775 1 98.69 318 VAL B C 1
ATOM 6014 O O . VAL B 1 318 ? -10.234 -22.469 1.647 1 98.69 318 VAL B O 1
ATOM 6017 N N . LYS B 1 319 ? -9.867 -23.844 -0.089 1 98.75 319 LYS B N 1
ATOM 6018 C CA . LYS B 1 319 ? -8.461 -23.469 -0.231 1 98.75 319 LYS B CA 1
ATOM 6019 C C . LYS B 1 319 ? -8.32 -22.109 -0.894 1 98.75 319 LYS B C 1
ATOM 6021 O O . LYS B 1 319 ? -8.742 -21.922 -2.037 1 98.75 319 LYS B O 1
ATOM 6026 N N . VAL B 1 320 ? -7.75 -21.172 -0.135 1 98.94 320 VAL B N 1
ATOM 6027 C CA . VAL B 1 320 ? -7.629 -19.812 -0.644 1 98.94 320 VAL B CA 1
ATOM 6028 C C . VAL B 1 320 ? -6.172 -19.359 -0.57 1 98.94 320 VAL B C 1
ATOM 6030 O O . VAL B 1 320 ? -5.477 -19.641 0.412 1 98.94 320 VAL B O 1
ATOM 6033 N N . GLY B 1 321 ? -5.648 -18.766 -1.566 1 98.88 321 GLY B N 1
ATOM 6034 C CA . GLY B 1 321 ? -4.422 -18 -1.607 1 98.88 321 GLY B CA 1
ATOM 6035 C C . GLY B 1 321 ? -4.617 -16.594 -2.154 1 98.88 321 GLY B C 1
ATOM 6036 O O . GLY B 1 321 ? -5.75 -16.172 -2.389 1 98.88 321 GLY B O 1
ATOM 6037 N N . LEU B 1 322 ? -3.557 -15.82 -2.285 1 98.94 322 LEU B N 1
ATOM 6038 C CA . LEU B 1 322 ? -3.641 -14.445 -2.766 1 98.94 322 LEU B CA 1
ATOM 6039 C C . LEU B 1 322 ? -3.135 -14.336 -4.199 1 98.94 322 LEU B C 1
ATOM 6041 O O . LEU B 1 322 ? -2.348 -15.172 -4.648 1 98.94 322 LEU B O 1
ATOM 6045 N N . GLY B 1 323 ? -3.609 -13.406 -4.914 1 98.88 323 GLY B N 1
ATOM 6046 C CA . GLY B 1 323 ? -3.131 -13.047 -6.242 1 98.88 323 GLY B CA 1
ATOM 6047 C C . GLY B 1 323 ? -2.953 -11.555 -6.434 1 98.88 323 GLY B C 1
ATOM 6048 O O . GLY B 1 323 ? -3.752 -10.758 -5.934 1 98.88 323 GLY B O 1
ATOM 6049 N N . THR B 1 324 ? -1.963 -11.203 -7.18 1 98.75 324 THR B N 1
ATOM 6050 C CA . THR B 1 324 ? -1.706 -9.797 -7.453 1 98.75 324 THR B CA 1
ATOM 6051 C C . THR B 1 324 ? -2.576 -9.305 -8.602 1 98.75 324 THR B C 1
ATOM 6053 O O . THR B 1 324 ? -2.99 -8.141 -8.625 1 98.75 324 THR B O 1
ATOM 6056 N N . ASP B 1 325 ? -2.795 -10.227 -9.586 1 98.62 325 ASP B N 1
ATOM 6057 C CA . ASP B 1 325 ? -3.637 -9.977 -10.75 1 98.62 325 ASP B CA 1
ATOM 6058 C C . ASP B 1 325 ? -3.127 -8.773 -11.547 1 98.62 325 ASP B C 1
ATOM 6060 O O . ASP B 1 325 ? -3.906 -7.898 -11.922 1 98.62 325 ASP B O 1
ATOM 6064 N N . ILE B 1 326 ? -1.909 -8.711 -11.789 1 98 326 ILE B N 1
ATOM 6065 C CA . ILE B 1 326 ? -1.384 -7.691 -12.688 1 98 326 ILE B CA 1
ATOM 6066 C C . ILE B 1 326 ? -2.043 -7.828 -14.062 1 98 326 ILE B C 1
ATOM 6068 O O . ILE B 1 326 ? -2.076 -8.922 -14.633 1 98 326 ILE B O 1
ATOM 6072 N N . ALA B 1 327 ? -2.504 -6.684 -14.57 1 95.69 327 ALA B N 1
ATOM 6073 C CA . ALA B 1 327 ? -2.396 -5.285 -14.164 1 95.69 327 ALA B CA 1
ATOM 6074 C C . ALA B 1 327 ? -3.703 -4.785 -13.555 1 95.69 327 ALA B C 1
ATOM 6076 O O . ALA B 1 327 ? -3.873 -3.584 -13.336 1 95.69 327 ALA B O 1
ATOM 6077 N N . GLY B 1 328 ? -4.676 -5.797 -13.383 1 95.38 328 GLY B N 1
ATOM 6078 C CA . GLY B 1 328 ? -5.879 -5.398 -12.664 1 95.38 328 GLY B CA 1
ATOM 6079 C C . GLY B 1 328 ? -5.594 -4.863 -11.273 1 95.38 328 GLY B C 1
ATOM 6080 O O . GLY B 1 328 ? -6.254 -3.926 -10.82 1 95.38 328 GLY B O 1
ATOM 6081 N N . GLY B 1 329 ? -4.773 -5.496 -10.539 1 96.5 329 GLY B N 1
ATOM 6082 C CA . GLY B 1 329 ? -4.02 -4.887 -9.453 1 96.5 329 GLY B CA 1
ATOM 6083 C C . GLY B 1 329 ? -2.689 -4.312 -9.898 1 96.5 329 GLY B C 1
ATOM 6084 O O . GLY B 1 329 ? -1.963 -4.938 -10.68 1 96.5 329 GLY B O 1
ATOM 6085 N N . TYR B 1 330 ? -2.279 -3.15 -9.352 1 97.75 330 TYR B N 1
ATOM 6086 C CA . TYR B 1 330 ? -1.117 -2.498 -9.945 1 97.75 330 TYR B CA 1
ATOM 6087 C C . TYR B 1 330 ? 0.164 -2.906 -9.234 1 97.75 330 TYR B C 1
ATOM 6089 O O . TYR B 1 330 ? 1.266 -2.617 -9.703 1 97.75 330 TYR B O 1
ATOM 6097 N N . SER B 1 331 ? 0.117 -3.621 -8.117 1 97.88 331 SER B N 1
ATOM 6098 C CA . SER B 1 331 ? 1.329 -3.99 -7.391 1 97.88 331 SER B CA 1
ATOM 6099 C C . SER B 1 331 ? 1.686 -5.453 -7.617 1 97.88 331 SER B C 1
ATOM 6101 O O . SER B 1 331 ? 0.851 -6.34 -7.418 1 97.88 331 SER B O 1
ATOM 6103 N N . VAL B 1 332 ? 2.947 -5.742 -7.984 1 98.06 332 VAL B N 1
ATOM 6104 C CA . VAL B 1 332 ? 3.428 -7.105 -8.18 1 98.06 332 VAL B CA 1
ATOM 6105 C C . VAL B 1 332 ? 3.811 -7.719 -6.836 1 98.06 332 VAL B C 1
ATOM 6107 O O . VAL B 1 332 ? 4.094 -8.914 -6.75 1 98.06 332 VAL B O 1
ATOM 6110 N N . ASP B 1 333 ? 3.719 -6.938 -5.77 1 97.81 333 ASP B N 1
ATOM 6111 C CA . ASP B 1 333 ? 4.133 -7.324 -4.426 1 97.81 333 ASP B CA 1
ATOM 6112 C C . ASP B 1 333 ? 3.004 -8.039 -3.688 1 97.81 333 ASP B C 1
ATOM 6114 O O . ASP B 1 333 ? 1.987 -7.43 -3.354 1 97.81 333 ASP B O 1
ATOM 6118 N N . VAL B 1 334 ? 3.213 -9.297 -3.326 1 98.69 334 VAL B N 1
ATOM 6119 C CA . VAL B 1 334 ? 2.207 -10.07 -2.605 1 98.69 334 VAL B CA 1
ATOM 6120 C C . VAL B 1 334 ? 1.946 -9.438 -1.241 1 98.69 334 VAL B C 1
ATOM 6122 O O . VAL B 1 334 ? 0.852 -9.57 -0.688 1 98.69 334 VAL B O 1
ATOM 6125 N N . MET B 1 335 ? 2.898 -8.711 -0.676 1 98.56 335 MET B N 1
ATOM 6126 C CA . MET B 1 335 ? 2.676 -8.023 0.593 1 98.56 335 MET B CA 1
ATOM 6127 C C . MET B 1 335 ? 1.578 -6.973 0.458 1 98.56 335 MET B C 1
ATOM 6129 O O . MET B 1 335 ? 0.801 -6.758 1.39 1 98.56 335 MET B O 1
ATOM 6133 N N . SER B 1 336 ? 1.559 -6.309 -0.696 1 98.31 336 SER B N 1
ATOM 6134 C CA . SER B 1 336 ? 0.453 -5.395 -0.96 1 98.31 336 SER B CA 1
ATOM 6135 C C . SER B 1 336 ? -0.885 -6.125 -0.95 1 98.31 336 SER B C 1
ATOM 6137 O O . SER B 1 336 ? -1.87 -5.621 -0.405 1 98.31 336 SER B O 1
ATOM 6139 N N . ALA B 1 337 ? -0.917 -7.312 -1.542 1 98.81 337 ALA B N 1
ATOM 6140 C CA . ALA B 1 337 ? -2.141 -8.109 -1.558 1 98.81 337 ALA B CA 1
ATOM 6141 C C . ALA B 1 337 ? -2.562 -8.492 -0.143 1 98.81 337 ALA B C 1
ATOM 6143 O O . ALA B 1 337 ? -3.752 -8.492 0.181 1 98.81 337 ALA B O 1
ATOM 6144 N N . MET B 1 338 ? -1.599 -8.852 0.712 1 98.88 338 MET B N 1
ATOM 6145 C CA . MET B 1 338 ? -1.883 -9.172 2.109 1 98.88 338 MET B CA 1
ATOM 6146 C C . MET B 1 338 ? -2.549 -7.988 2.809 1 98.88 338 MET B C 1
ATOM 6148 O O . MET B 1 338 ? -3.6 -8.141 3.436 1 98.88 338 MET B O 1
ATOM 6152 N N . ARG B 1 339 ? -1.941 -6.848 2.637 1 98.81 339 ARG B N 1
ATOM 6153 C CA . ARG B 1 339 ? -2.428 -5.648 3.312 1 98.81 339 ARG B CA 1
ATOM 6154 C C . ARG B 1 339 ? -3.805 -5.246 2.795 1 98.81 339 ARG B C 1
ATOM 6156 O O . ARG B 1 339 ? -4.688 -4.887 3.576 1 98.81 339 ARG B O 1
ATOM 6163 N N . GLN B 1 340 ? -4.016 -5.375 1.486 1 98.81 340 GLN B N 1
ATOM 6164 C CA . GLN B 1 340 ? -5.316 -5.062 0.898 1 98.81 340 GLN B CA 1
ATOM 6165 C C . GLN B 1 340 ? -6.379 -6.062 1.345 1 98.81 340 GLN B C 1
ATOM 6167 O O . GLN B 1 340 ? -7.547 -5.703 1.511 1 98.81 340 GLN B O 1
ATOM 6172 N N . ALA B 1 341 ? -5.973 -7.348 1.499 1 98.88 341 ALA B N 1
ATOM 6173 C CA . ALA B 1 341 ? -6.922 -8.352 1.978 1 98.88 341 ALA B CA 1
ATOM 6174 C C . ALA B 1 341 ? -7.441 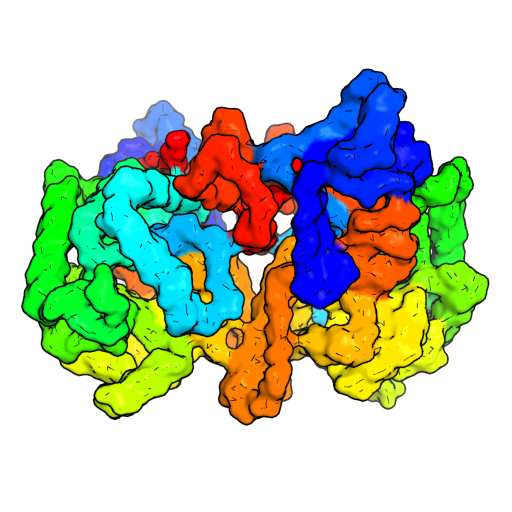-7.996 3.367 1 98.88 341 ALA B C 1
ATOM 6176 O O . ALA B 1 341 ? -8.633 -8.156 3.648 1 98.88 341 ALA B O 1
ATOM 6177 N N . VAL B 1 342 ? -6.57 -7.516 4.219 1 98.75 342 VAL B N 1
ATOM 6178 C CA . VAL B 1 342 ? -6.965 -7.109 5.562 1 98.75 342 VAL B CA 1
ATOM 6179 C C . VAL B 1 342 ? -7.895 -5.902 5.484 1 98.75 342 VAL B C 1
ATOM 6181 O O . VAL B 1 342 ? -8.953 -5.883 6.113 1 98.75 342 VAL B O 1
ATOM 6184 N N . VAL B 1 343 ? -7.578 -4.91 4.676 1 98.62 343 VAL B N 1
ATOM 6185 C CA . VAL B 1 343 ? -8.367 -3.691 4.527 1 98.62 343 VAL B CA 1
ATOM 6186 C C . VAL B 1 343 ? -9.773 -4.039 4.051 1 98.62 343 VAL B C 1
ATOM 6188 O O . VAL B 1 343 ? -10.758 -3.611 4.648 1 98.62 343 VAL B O 1
ATOM 6191 N N . VAL B 1 344 ? -9.852 -4.855 3.014 1 98.56 344 VAL B N 1
ATOM 6192 C CA . VAL B 1 344 ? -11.125 -5.215 2.41 1 98.56 344 VAL B CA 1
ATOM 6193 C C . VAL B 1 344 ? -11.977 -5.992 3.416 1 98.56 344 VAL B C 1
ATOM 6195 O O . VAL B 1 344 ? -13.172 -5.727 3.564 1 98.56 344 VAL B O 1
ATOM 6198 N N . SER B 1 345 ? -11.383 -6.953 4.109 1 98.31 345 SER B N 1
ATOM 6199 C CA . SER B 1 345 ? -12.125 -7.762 5.07 1 98.31 345 SER B CA 1
ATOM 6200 C C . SER B 1 345 ? -12.625 -6.914 6.234 1 98.31 345 SER B C 1
ATOM 6202 O O . SER B 1 345 ? -13.727 -7.141 6.742 1 98.31 345 SER B O 1
ATOM 6204 N N . ARG B 1 346 ? -11.828 -5.949 6.633 1 97.5 346 ARG B N 1
ATOM 6205 C CA . ARG B 1 346 ? -12.234 -5.07 7.723 1 97.5 346 ARG B CA 1
ATOM 6206 C C . ARG B 1 346 ? -13.391 -4.172 7.293 1 97.5 346 ARG B C 1
ATOM 6208 O O . ARG B 1 346 ? -14.305 -3.91 8.078 1 97.5 346 ARG B O 1
ATOM 6215 N N . MET B 1 347 ? -13.328 -3.662 6.113 1 97.56 347 MET B N 1
ATOM 6216 C CA . MET B 1 347 ? -14.414 -2.83 5.605 1 97.56 347 MET B CA 1
ATOM 6217 C C . MET B 1 347 ? -15.711 -3.629 5.516 1 97.56 347 MET B C 1
ATOM 6219 O O . MET B 1 347 ? -16.797 -3.102 5.793 1 97.56 347 MET B O 1
ATOM 6223 N N . ARG B 1 348 ? -15.602 -4.902 5.133 1 96.69 348 ARG B N 1
ATOM 6224 C CA . ARG B 1 348 ? -16.781 -5.766 5.117 1 96.69 348 ARG B CA 1
ATOM 6225 C C . ARG B 1 348 ? -17.359 -5.926 6.52 1 96.69 348 ARG B C 1
ATOM 6227 O O . ARG B 1 348 ? -18.578 -5.875 6.707 1 96.69 348 ARG B O 1
ATOM 6234 N N . GLU B 1 349 ? -16.469 -6.184 7.453 1 96.06 349 GLU B N 1
ATOM 6235 C CA . GLU B 1 349 ? -16.906 -6.32 8.836 1 96.06 349 GLU B CA 1
ATOM 6236 C C . GLU B 1 349 ? -17.594 -5.047 9.328 1 96.06 349 GLU B C 1
ATOM 6238 O O . GLU B 1 349 ? -18.625 -5.109 10 1 96.06 349 GLU B O 1
ATOM 6243 N N . SER B 1 350 ? -17.047 -3.924 8.977 1 93.44 350 SER B N 1
ATOM 6244 C CA . SER B 1 350 ? -17.609 -2.635 9.367 1 93.44 350 SER B CA 1
ATOM 6245 C C . SER B 1 350 ? -19 -2.439 8.797 1 93.44 350 SER B C 1
ATOM 6247 O O . SER B 1 350 ? -19.891 -1.937 9.492 1 93.44 350 SER B O 1
ATOM 6249 N N . GLU B 1 351 ? -19.141 -2.736 7.582 1 92.44 351 GLU B N 1
ATOM 6250 C CA . GLU B 1 351 ? -20.469 -2.643 6.961 1 92.44 351 GLU B CA 1
ATOM 6251 C C . GLU B 1 351 ? -21.484 -3.52 7.688 1 92.44 351 GLU B C 1
ATOM 6253 O O . GLU B 1 351 ? -22.609 -3.098 7.93 1 92.44 351 GLU B O 1
ATOM 6258 N N . ARG B 1 352 ? -21.062 -4.703 7.977 1 92.06 352 ARG B N 1
ATOM 6259 C CA . ARG B 1 352 ? -21.938 -5.637 8.695 1 92.06 352 ARG B CA 1
ATOM 6260 C C . ARG B 1 352 ? -22.328 -5.078 10.055 1 92.06 352 ARG B C 1
ATOM 6262 O O . ARG B 1 352 ? -23.5 -5.156 10.438 1 92.06 352 ARG B O 1
ATOM 6269 N N . VAL B 1 353 ? -21.375 -4.512 10.719 1 88.56 353 VAL B N 1
ATOM 6270 C CA . VAL B 1 353 ? -21.609 -3.941 12.039 1 88.56 353 VAL B CA 1
ATOM 6271 C C . VAL B 1 353 ? -22.578 -2.764 11.93 1 88.56 353 VAL B C 1
ATOM 6273 O O . VAL B 1 353 ? -23.484 -2.623 12.75 1 88.56 353 VAL B O 1
ATOM 6276 N N . THR B 1 354 ? -22.422 -1.943 10.977 1 88 354 THR B N 1
ATOM 6277 C CA . THR B 1 354 ? -23.234 -0.748 10.789 1 88 354 THR B CA 1
ATOM 6278 C C . THR B 1 354 ? -24.672 -1.121 10.445 1 88 354 THR B C 1
ATOM 6280 O O . THR B 1 354 ? -25.609 -0.391 10.789 1 88 354 THR B O 1
ATOM 6283 N N . LYS B 1 355 ? -24.812 -2.299 9.812 1 86.88 355 LYS B N 1
ATOM 6284 C CA . LYS B 1 355 ? -26.141 -2.771 9.438 1 86.88 355 LYS B CA 1
ATOM 6285 C C . LYS B 1 355 ? -26.828 -3.484 10.602 1 86.88 355 LYS B C 1
ATOM 6287 O O . LYS B 1 355 ? -27.984 -3.869 10.508 1 86.88 355 LYS B O 1
ATOM 6292 N N . GLY B 1 356 ? -26.125 -3.594 11.719 1 84.5 356 GLY B N 1
ATOM 6293 C CA . GLY B 1 356 ? -26.688 -4.195 12.914 1 84.5 356 GLY B CA 1
ATOM 6294 C C . GLY B 1 356 ? -26.75 -5.711 12.844 1 84.5 356 GLY B C 1
ATOM 6295 O O . GLY B 1 356 ? -27.547 -6.332 13.555 1 84.5 356 GLY B O 1
ATOM 6296 N N . GLU B 1 357 ? -26.047 -6.188 11.891 1 79.94 357 GLU B N 1
ATOM 6297 C CA . GLU B 1 357 ? -26.047 -7.645 11.758 1 79.94 357 GLU B CA 1
ATOM 6298 C C . GLU B 1 357 ? -25.172 -8.289 12.844 1 79.94 357 GLU B C 1
ATOM 6300 O O . GLU B 1 357 ? -24.062 -7.844 13.094 1 79.94 357 GLU B O 1
ATOM 6305 N N . LYS B 1 358 ? -25.891 -8.891 13.766 1 67.69 358 LYS B N 1
ATOM 6306 C CA . LYS B 1 358 ? -25.203 -9.523 14.891 1 67.69 358 LYS B CA 1
ATOM 6307 C C . LYS B 1 358 ? -24.625 -10.883 14.492 1 67.69 358 LYS B C 1
ATOM 6309 O O . LYS B 1 358 ? -25.328 -11.711 13.914 1 67.69 358 LYS B O 1
ATOM 6314 N N . HIS B 1 359 ? -23.297 -10.945 14.258 1 68.31 359 HIS B N 1
ATOM 6315 C CA . HIS B 1 359 ? -22.688 -12.258 14.094 1 68.31 359 HIS B CA 1
ATOM 6316 C C . HIS B 1 359 ? -21.562 -12.477 15.094 1 68.31 359 HIS B C 1
ATOM 6318 O O . HIS B 1 359 ? -20.922 -11.516 15.539 1 68.31 359 HIS B O 1
ATOM 6324 N N . ASP B 1 360 ? -21.469 -13.648 15.531 1 67.62 360 ASP B N 1
ATOM 6325 C CA . ASP B 1 360 ? -20.531 -14.047 16.578 1 67.62 360 ASP B CA 1
ATOM 6326 C C . ASP B 1 360 ? -19.094 -13.883 16.109 1 67.62 360 ASP B C 1
ATOM 6328 O O . ASP B 1 360 ? -18.203 -13.547 16.891 1 67.62 360 ASP B O 1
ATOM 6332 N N . ASP B 1 361 ? -18.938 -14.086 14.789 1 87.12 361 ASP B N 1
ATOM 6333 C CA . ASP B 1 361 ? -17.547 -14.078 14.383 1 87.12 361 ASP B CA 1
ATOM 6334 C C . ASP B 1 361 ? -17.281 -12.953 13.375 1 87.12 361 ASP B C 1
ATOM 6336 O O . ASP B 1 361 ? -18.078 -12.719 12.477 1 87.12 361 ASP B O 1
ATOM 6340 N N . SER B 1 362 ? -16.203 -12.297 13.547 1 93.38 362 SER B N 1
ATOM 6341 C CA . SER B 1 362 ? -15.789 -11.18 12.703 1 93.38 362 SER B CA 1
ATOM 6342 C C . SER B 1 362 ? -15.477 -11.648 11.289 1 93.38 362 SER B C 1
ATOM 6344 O O . SER B 1 362 ? -14.945 -12.75 11.094 1 93.38 362 SER B O 1
ATOM 6346 N N . LEU B 1 363 ? -15.836 -10.836 10.297 1 96.56 363 LEU B N 1
ATOM 6347 C CA . LEU B 1 363 ? -15.484 -11.102 8.906 1 96.56 363 LEU B CA 1
ATOM 6348 C C . LEU B 1 363 ? -14.039 -10.695 8.625 1 96.56 363 LEU B C 1
ATOM 6350 O O . LEU B 1 363 ? -13.477 -11.078 7.598 1 96.56 363 LEU B O 1
ATOM 6354 N N . ALA B 1 364 ? -13.461 -9.906 9.508 1 96.94 364 ALA B N 1
ATOM 6355 C CA . ALA B 1 364 ? -12.117 -9.375 9.289 1 96.94 364 ALA B CA 1
ATOM 6356 C C . ALA B 1 364 ? -11.062 -10.461 9.492 1 96.94 364 ALA B C 1
ATOM 6358 O O . ALA B 1 364 ? -11.195 -11.305 10.383 1 96.94 364 ALA B O 1
ATOM 6359 N N . ILE B 1 365 ? -10.055 -10.406 8.641 1 97.81 365 ILE B N 1
ATOM 6360 C CA . ILE B 1 365 ? -8.859 -11.188 8.93 1 97.81 365 ILE B CA 1
ATOM 6361 C C . ILE B 1 365 ? -7.77 -10.273 9.492 1 97.81 365 ILE B C 1
ATOM 6363 O O . ILE B 1 365 ? -7.871 -9.047 9.398 1 97.81 365 ILE B O 1
ATOM 6367 N N . ASN B 1 366 ? -6.773 -10.828 10.156 1 97.75 366 ASN B N 1
ATOM 6368 C CA . ASN B 1 366 ? -5.625 -10.062 10.633 1 97.75 366 ASN B CA 1
ATOM 6369 C C . ASN B 1 366 ? -4.375 -10.352 9.805 1 97.75 366 ASN B C 1
ATOM 6371 O O . ASN B 1 366 ? -4.426 -11.117 8.844 1 97.75 366 ASN B O 1
ATOM 6375 N N . TRP B 1 367 ? -3.244 -9.711 10.195 1 98.56 367 TRP B N 1
ATOM 6376 C CA . TRP B 1 367 ? -2.023 -9.773 9.398 1 98.56 367 TRP B CA 1
ATOM 6377 C C . TRP B 1 367 ? -1.454 -11.188 9.391 1 98.56 367 TRP B C 1
ATOM 6379 O O . TRP B 1 367 ? -0.917 -11.648 8.375 1 98.56 367 TRP B O 1
ATOM 6389 N N . LYS B 1 368 ? -1.616 -11.984 10.469 1 98.69 368 LYS B N 1
ATOM 6390 C CA . LYS B 1 368 ? -1.124 -13.359 10.531 1 98.69 368 LYS B CA 1
ATOM 6391 C C . LYS B 1 368 ? -1.857 -14.25 9.531 1 98.69 368 LYS B C 1
ATOM 6393 O O . LYS B 1 368 ? -1.235 -15.062 8.844 1 98.69 368 LYS B O 1
ATOM 6398 N N . GLU B 1 369 ? -3.162 -14.062 9.5 1 98.75 369 GLU B N 1
ATOM 6399 C CA . GLU B 1 369 ? -3.969 -14.844 8.562 1 98.75 369 GLU B CA 1
ATOM 6400 C C . GLU B 1 369 ? -3.602 -14.516 7.117 1 98.75 369 GLU B C 1
ATOM 6402 O O . GLU B 1 369 ? -3.551 -15.406 6.27 1 98.75 369 GLU B O 1
ATOM 6407 N N . SER B 1 370 ? -3.395 -13.234 6.852 1 98.94 370 SER B N 1
ATOM 6408 C CA . SER B 1 370 ? -3.016 -12.859 5.496 1 98.94 370 SER B CA 1
ATOM 6409 C C . SER B 1 370 ? -1.643 -13.414 5.129 1 98.94 370 SER B C 1
ATOM 6411 O O . SER B 1 370 ? -1.398 -13.766 3.975 1 98.94 370 SER B O 1
ATOM 6413 N N . LEU B 1 371 ? -0.696 -13.438 6.074 1 98.94 371 LEU B N 1
ATOM 6414 C CA . LEU B 1 371 ? 0.612 -14.039 5.844 1 98.94 371 LEU B CA 1
ATOM 6415 C C . LEU B 1 371 ? 0.479 -15.523 5.539 1 98.94 371 LEU B C 1
ATOM 6417 O O . LEU B 1 371 ? 1.172 -16.047 4.664 1 98.94 371 LEU B O 1
ATOM 6421 N N . TYR B 1 372 ? -0.425 -16.203 6.242 1 98.94 372 TYR B N 1
ATOM 6422 C CA . TYR B 1 372 ? -0.739 -17.594 5.961 1 98.94 372 TYR B CA 1
ATOM 6423 C C . TYR B 1 372 ? -1.219 -17.766 4.527 1 98.94 372 TYR B C 1
ATOM 6425 O O . TYR B 1 372 ? -0.75 -18.656 3.811 1 98.94 372 TYR B O 1
ATOM 6433 N N . LEU B 1 373 ? -2.127 -16.938 4.07 1 98.94 373 LEU B N 1
ATOM 6434 C CA . LEU B 1 373 ? -2.682 -17.031 2.725 1 98.94 373 LEU B CA 1
ATOM 6435 C C . LEU B 1 373 ? -1.594 -16.828 1.675 1 98.94 373 LEU B C 1
ATOM 6437 O O . LEU B 1 373 ? -1.668 -17.391 0.58 1 98.94 373 LEU B O 1
ATOM 6441 N N . ALA B 1 374 ? -0.561 -16.031 2.035 1 98.94 374 ALA B N 1
ATOM 6442 C CA . ALA B 1 374 ? 0.498 -15.703 1.088 1 98.94 374 ALA B CA 1
ATOM 6443 C C . ALA B 1 374 ? 1.562 -16.797 1.042 1 98.94 374 ALA B C 1
ATOM 6445 O O . ALA B 1 374 ? 2.396 -16.812 0.135 1 98.94 374 ALA B O 1
ATOM 6446 N N . THR B 1 375 ? 1.627 -17.703 2.041 1 98.88 375 THR B N 1
ATOM 6447 C CA . THR B 1 375 ? 2.672 -18.719 2.141 1 98.88 375 THR B CA 1
ATOM 6448 C C . THR B 1 375 ? 2.068 -20.125 2.141 1 98.88 375 THR B C 1
ATOM 6450 O O . THR B 1 375 ? 1.708 -20.641 1.086 1 98.88 375 THR B O 1
ATOM 6453 N N . ARG B 1 376 ? 1.666 -20.625 3.344 1 98.81 376 ARG B N 1
ATOM 6454 C CA . ARG B 1 376 ? 1.172 -21.984 3.482 1 98.81 376 ARG B CA 1
ATOM 6455 C C . ARG B 1 376 ? -0.169 -22.156 2.779 1 98.81 376 ARG B C 1
ATOM 6457 O O . ARG B 1 376 ? -0.369 -23.125 2.041 1 98.81 376 ARG B O 1
ATOM 6464 N N . GLY B 1 377 ? -1.069 -21.219 3.01 1 98.81 377 GLY B N 1
ATOM 6465 C CA . GLY B 1 377 ? -2.365 -21.281 2.355 1 98.81 377 GLY B CA 1
ATOM 6466 C C . GLY B 1 377 ? -2.271 -21.25 0.842 1 98.81 377 GLY B C 1
ATOM 6467 O O . GLY B 1 377 ? -2.947 -22.016 0.154 1 98.81 377 GLY B O 1
ATOM 6468 N N . GLY B 1 378 ? -1.449 -20.328 0.316 1 98.88 378 GLY B N 1
ATOM 6469 C CA . GLY B 1 378 ? -1.217 -20.266 -1.118 1 98.88 378 GLY B CA 1
ATOM 6470 C C . GLY B 1 378 ? -0.604 -21.531 -1.676 1 98.88 378 GLY B C 1
ATOM 6471 O O . GLY B 1 378 ? -0.979 -21.984 -2.758 1 98.88 378 GLY B O 1
ATOM 6472 N N . ALA B 1 379 ? 0.336 -22.125 -0.923 1 98.81 379 ALA B N 1
ATOM 6473 C CA . ALA B 1 379 ? 0.98 -23.359 -1.352 1 98.81 379 ALA B CA 1
ATOM 6474 C C . ALA B 1 379 ? -0.029 -24.5 -1.441 1 98.81 379 ALA B C 1
ATOM 6476 O O . ALA B 1 379 ? -0.018 -25.281 -2.402 1 98.81 379 ALA B O 1
ATOM 6477 N N . ILE B 1 380 ? -0.896 -24.594 -0.463 1 98.69 380 ILE B N 1
ATOM 6478 C CA . ILE B 1 380 ? -1.942 -25.609 -0.449 1 98.69 380 ILE B CA 1
ATOM 6479 C C . ILE B 1 380 ? -2.896 -25.375 -1.619 1 98.69 380 ILE B C 1
ATOM 6481 O O . ILE B 1 380 ? -3.229 -26.312 -2.348 1 98.69 380 ILE B O 1
ATOM 6485 N N . ALA B 1 381 ? -3.262 -24.125 -1.835 1 98.69 381 ALA B N 1
ATOM 6486 C CA . ALA B 1 381 ? -4.203 -23.781 -2.895 1 98.69 381 ALA B CA 1
ATOM 6487 C C . ALA B 1 381 ? -3.627 -24.094 -4.27 1 98.69 381 ALA B C 1
ATOM 6489 O O . ALA B 1 381 ? -4.363 -24.453 -5.195 1 98.69 381 ALA B O 1
ATOM 6490 N N . LEU B 1 382 ? -2.328 -24 -4.383 1 98.06 382 LEU B N 1
ATOM 6491 C CA . LEU B 1 382 ? -1.654 -24.25 -5.652 1 98.06 382 LEU B CA 1
ATOM 6492 C C . LEU B 1 382 ? -1.279 -25.719 -5.789 1 98.06 382 LEU B C 1
ATOM 6494 O O . LEU B 1 382 ? -0.697 -26.125 -6.797 1 98.06 382 LEU B O 1
ATOM 6498 N N . ASN B 1 383 ? -1.592 -26.484 -4.801 1 96.88 383 ASN B N 1
ATOM 6499 C CA . ASN B 1 383 ? -1.279 -27.906 -4.781 1 96.88 383 ASN B CA 1
ATOM 6500 C C . ASN B 1 383 ? 0.217 -28.156 -4.945 1 96.88 383 ASN B C 1
ATOM 6502 O O . ASN B 1 383 ? 0.627 -28.969 -5.777 1 96.88 383 ASN B O 1
ATOM 6506 N N . LEU B 1 384 ? 1.015 -27.406 -4.234 1 97.81 384 LEU B N 1
ATOM 6507 C CA . LEU B 1 384 ? 2.461 -27.609 -4.211 1 97.81 384 LEU B CA 1
ATOM 6508 C C . LEU B 1 384 ? 2.83 -28.812 -3.354 1 97.81 384 LEU B C 1
ATOM 6510 O O . LEU B 1 384 ? 1.978 -29.375 -2.664 1 97.81 384 LEU B O 1
ATOM 6514 N N . PRO B 1 385 ? 4.09 -29.234 -3.406 1 95.81 385 PRO B N 1
ATOM 6515 C CA . PRO B 1 385 ? 4.5 -30.406 -2.617 1 95.81 385 PRO B CA 1
ATOM 6516 C C . PRO B 1 385 ? 4.164 -30.25 -1.134 1 95.81 385 PRO B C 1
ATOM 6518 O O . PRO B 1 385 ? 4.16 -29.141 -0.605 1 95.81 385 PRO B O 1
ATOM 6521 N N . LEU B 1 386 ? 3.945 -31.328 -0.524 1 96.06 386 LEU B N 1
ATOM 6522 C CA . LEU B 1 386 ? 3.52 -31.359 0.871 1 96.06 386 LEU B CA 1
ATOM 6523 C C . LEU B 1 386 ? 4.492 -30.578 1.753 1 96.06 386 LEU B C 1
ATOM 6525 O O . LEU B 1 386 ? 5.707 -30.719 1.616 1 96.06 386 LEU B O 1
ATOM 6529 N N . GLY B 1 387 ? 3.943 -29.766 2.559 1 97.06 387 GLY B N 1
ATOM 6530 C CA . GLY B 1 387 ? 4.75 -29.031 3.521 1 97.06 387 GLY B CA 1
ATOM 6531 C C . GLY B 1 387 ? 5.227 -27.688 2.998 1 97.06 387 GLY B C 1
ATOM 6532 O O . GLY B 1 387 ? 5.734 -26.859 3.762 1 97.06 387 GLY B O 1
ATOM 6533 N N . THR B 1 388 ? 5.082 -27.438 1.682 1 98.12 388 THR B N 1
ATOM 6534 C CA . THR B 1 388 ? 5.492 -26.156 1.119 1 98.12 388 THR B CA 1
ATOM 6535 C C . THR B 1 388 ? 4.805 -25 1.842 1 98.12 388 THR B C 1
ATOM 6537 O O . THR B 1 388 ? 3.625 -25.094 2.191 1 98.12 388 THR B O 1
ATOM 6540 N N . GLY B 1 389 ? 5.508 -23.922 2.086 1 98.44 389 GLY B N 1
ATOM 6541 C CA . GLY B 1 389 ? 4.965 -22.75 2.762 1 98.44 389 GLY B CA 1
ATOM 6542 C C . GLY B 1 389 ? 5.172 -22.781 4.266 1 98.44 389 GLY B C 1
ATOM 6543 O O . GLY B 1 389 ? 4.762 -21.859 4.973 1 98.44 389 GLY B O 1
ATOM 6544 N N . ALA B 1 390 ? 5.75 -23.844 4.75 1 98.19 390 ALA B N 1
ATOM 6545 C CA . ALA B 1 390 ? 6.164 -23.984 6.141 1 98.19 390 ALA B CA 1
ATOM 6546 C C . ALA B 1 390 ? 7.523 -24.672 6.238 1 98.19 390 ALA B C 1
ATOM 6548 O O . ALA B 1 390 ? 8.008 -25.234 5.254 1 98.19 390 ALA B O 1
ATOM 6549 N N . PHE B 1 391 ? 8.172 -24.531 7.383 1 98.5 391 PHE B N 1
ATOM 6550 C CA . PHE B 1 391 ? 9.422 -25.25 7.613 1 98.5 391 PHE B CA 1
ATOM 6551 C C . PHE B 1 391 ? 9.148 -26.609 8.234 1 98.5 391 PHE B C 1
ATOM 6553 O O . PHE B 1 391 ? 8.883 -26.719 9.438 1 98.5 391 PHE B O 1
ATOM 6560 N N . GLN B 1 392 ? 9.211 -27.562 7.395 1 97 392 GLN B N 1
ATOM 6561 C CA . GLN B 1 392 ? 8.945 -28.953 7.77 1 97 392 GLN B CA 1
ATOM 6562 C C . GLN B 1 392 ? 9.844 -29.906 7.004 1 97 392 GLN B C 1
ATOM 6564 O O . GLN B 1 392 ? 10.102 -29.719 5.812 1 97 392 GLN B O 1
ATOM 6569 N N . VAL B 1 393 ? 10.297 -30.969 7.75 1 98.38 393 VAL B N 1
ATOM 6570 C CA . VAL B 1 393 ? 11.133 -31.984 7.098 1 98.38 393 VAL B CA 1
ATOM 6571 C C . VAL B 1 393 ? 10.367 -32.625 5.938 1 98.38 393 VAL B C 1
ATOM 6573 O O . VAL B 1 393 ? 9.195 -32.938 6.074 1 98.38 393 VAL B O 1
ATOM 6576 N N . GLY B 1 394 ? 10.969 -32.688 4.816 1 98.12 394 GLY B N 1
ATOM 6577 C CA . GLY B 1 394 ? 10.359 -33.281 3.633 1 98.12 394 GLY B CA 1
ATOM 6578 C C . GLY B 1 394 ? 9.867 -32.25 2.645 1 98.12 394 GLY B C 1
ATOM 6579 O O . GLY B 1 394 ? 9.648 -32.531 1.472 1 98.12 394 GLY B O 1
ATOM 6580 N N . ALA B 1 395 ? 9.695 -31.062 3.062 1 98.38 395 ALA B N 1
ATOM 6581 C CA . ALA B 1 395 ? 9.242 -29.969 2.193 1 98.38 395 ALA B CA 1
ATOM 6582 C C . ALA B 1 395 ? 10.406 -29.391 1.395 1 98.38 395 ALA B C 1
ATOM 6584 O O . ALA B 1 395 ? 11.555 -29.453 1.829 1 98.38 395 ALA B O 1
ATOM 6585 N N . PRO B 1 396 ? 10.102 -28.906 0.162 1 98.56 396 PRO B N 1
ATOM 6586 C CA . PRO B 1 396 ? 11.148 -28.125 -0.501 1 98.56 396 PRO B CA 1
ATOM 6587 C C . PRO B 1 396 ? 11.57 -26.906 0.302 1 98.56 396 PRO B C 1
ATOM 6589 O O . PRO B 1 396 ? 10.727 -26.25 0.937 1 98.56 396 PRO B O 1
ATOM 6592 N N . PHE B 1 397 ? 12.852 -26.594 0.292 1 98.75 397 PHE B N 1
ATOM 6593 C CA . PHE B 1 397 ? 13.305 -25.375 0.958 1 98.75 397 PHE B CA 1
ATOM 6594 C C . PHE B 1 397 ? 13.07 -24.156 0.078 1 98.75 397 PHE B C 1
ATOM 6596 O O . PHE B 1 397 ? 13.945 -23.766 -0.697 1 98.75 397 PHE B O 1
ATOM 6603 N N . ASP B 1 398 ? 11.945 -23.578 0.143 1 98.81 398 ASP B N 1
ATOM 6604 C CA . ASP B 1 398 ? 11.523 -22.297 -0.428 1 98.81 398 ASP B CA 1
ATOM 6605 C C . ASP B 1 398 ? 11.453 -21.219 0.646 1 98.81 398 ASP B C 1
ATOM 6607 O O . ASP B 1 398 ? 10.484 -21.156 1.405 1 98.81 398 ASP B O 1
ATOM 6611 N N . ALA B 1 399 ? 12.438 -20.359 0.649 1 98.75 399 ALA B N 1
ATOM 6612 C CA . ALA B 1 399 ? 12.555 -19.438 1.782 1 98.75 399 ALA B CA 1
ATOM 6613 C C . ALA B 1 399 ? 13.133 -18.094 1.345 1 98.75 399 ALA B C 1
ATOM 6615 O O . ALA B 1 399 ? 13.648 -17.969 0.231 1 98.75 399 ALA B O 1
ATOM 6616 N N . GLN B 1 400 ? 12.969 -17.125 2.158 1 98.81 400 GLN B N 1
ATOM 6617 C CA . GLN B 1 400 ? 13.562 -15.805 1.977 1 98.81 400 GLN B CA 1
ATOM 6618 C C . GLN B 1 400 ? 14.109 -15.266 3.293 1 98.81 400 GLN B C 1
ATOM 6620 O O . GLN B 1 400 ? 13.531 -15.508 4.355 1 98.81 400 GLN B O 1
ATOM 6625 N N . GLN B 1 401 ? 15.211 -14.625 3.246 1 98.75 401 GLN B N 1
ATOM 6626 C CA . GLN B 1 401 ? 15.797 -13.969 4.406 1 98.75 401 GLN B CA 1
ATOM 6627 C C . GLN B 1 401 ? 15.352 -12.516 4.5 1 98.75 401 GLN B C 1
ATOM 6629 O O . GLN B 1 401 ? 15.539 -11.742 3.559 1 98.75 401 GLN B O 1
ATOM 6634 N N . ILE B 1 402 ? 14.75 -12.109 5.602 1 98.75 402 ILE B N 1
ATOM 6635 C CA . ILE B 1 402 ? 14.258 -10.766 5.871 1 98.75 402 ILE B CA 1
ATOM 6636 C C . ILE B 1 402 ? 15.133 -10.094 6.926 1 98.75 402 ILE B C 1
ATOM 6638 O O . ILE B 1 402 ? 15.234 -10.578 8.055 1 98.75 402 ILE B O 1
ATOM 6642 N N . ASN B 1 403 ? 15.773 -9.031 6.578 1 98.5 403 ASN B N 1
ATOM 6643 C CA . ASN B 1 403 ? 16.578 -8.219 7.488 1 98.5 403 ASN B CA 1
ATOM 6644 C C . ASN B 1 403 ? 15.797 -7.004 7.992 1 98.5 403 ASN B C 1
ATOM 6646 O O . ASN B 1 403 ? 15.367 -6.164 7.199 1 98.5 403 ASN B O 1
ATOM 6650 N N . VAL B 1 404 ? 15.68 -6.871 9.312 1 97.88 404 VAL B N 1
ATOM 6651 C CA . VAL B 1 404 ? 14.852 -5.789 9.828 1 97.88 404 VAL B CA 1
ATOM 6652 C C . VAL B 1 404 ? 15.719 -4.82 10.633 1 97.88 404 VAL B C 1
ATOM 6654 O O . VAL B 1 404 ? 15.367 -3.648 10.797 1 97.88 404 VAL B O 1
ATOM 6657 N N . TYR B 1 405 ? 16.797 -5.281 11.133 1 96.81 405 TYR B N 1
ATOM 6658 C CA . TYR B 1 405 ? 17.672 -4.465 11.961 1 96.81 405 TYR B CA 1
ATOM 6659 C C . TYR B 1 405 ? 19.141 -4.82 11.727 1 96.81 405 TYR B C 1
ATOM 6661 O O . TYR B 1 405 ? 19.484 -5.996 11.594 1 96.81 405 TYR B O 1
ATOM 6669 N N . ASP B 1 406 ? 19.984 -3.846 11.602 1 94.94 406 ASP B N 1
ATOM 6670 C CA . ASP B 1 406 ? 21.438 -4.031 11.461 1 94.94 406 ASP B CA 1
ATOM 6671 C C . ASP B 1 406 ? 22.172 -3.652 12.742 1 94.94 406 ASP B C 1
ATOM 6673 O O . ASP B 1 406 ? 22.297 -2.469 13.062 1 94.94 406 ASP B O 1
ATOM 6677 N N . LEU B 1 407 ? 22.703 -4.574 13.383 1 90.81 407 LEU B N 1
ATOM 6678 C CA . LEU B 1 407 ? 23.375 -4.352 14.664 1 90.81 407 LEU B CA 1
ATOM 6679 C C . LEU B 1 407 ? 24.594 -3.461 14.492 1 90.81 407 LEU B C 1
ATOM 6681 O O . LEU B 1 407 ? 24.953 -2.707 15.398 1 90.81 407 LEU B O 1
ATOM 6685 N N . ASN B 1 408 ? 25.25 -3.557 13.375 1 90.75 408 ASN B N 1
ATOM 6686 C CA . ASN B 1 408 ? 26.453 -2.768 13.141 1 90.75 408 ASN B CA 1
ATOM 6687 C C . ASN B 1 408 ? 26.141 -1.276 13.062 1 90.75 408 ASN B C 1
ATOM 6689 O O . ASN B 1 408 ? 26.812 -0.464 13.695 1 90.75 408 ASN B O 1
ATOM 6693 N N . SER B 1 409 ? 25.078 -0.953 12.367 1 90.25 409 SER B N 1
ATOM 6694 C CA . SER B 1 409 ? 24.703 0.451 12.227 1 90.25 409 SER B CA 1
ATOM 6695 C C . SER B 1 409 ? 23.766 0.89 13.344 1 90.25 409 SER B C 1
ATOM 6697 O O . SER B 1 409 ? 23.547 2.086 13.555 1 90.25 409 SER B O 1
ATOM 6699 N N . GLY B 1 410 ? 23.203 -0.115 14 1 91.19 410 GLY B N 1
ATOM 6700 C CA . GLY B 1 410 ? 22.25 0.194 15.055 1 91.19 410 GLY B CA 1
ATOM 6701 C C . GLY B 1 410 ? 20.969 0.803 14.539 1 91.19 410 GLY B C 1
ATOM 6702 O O . GLY B 1 410 ? 20.391 1.682 15.18 1 91.19 410 GLY B O 1
ATOM 6703 N N . SER B 1 411 ? 20.578 0.407 13.367 1 93.44 411 SER B N 1
ATOM 6704 C CA . SER B 1 411 ? 19.406 1.022 12.742 1 93.44 411 SER B CA 1
ATOM 6705 C C . SER B 1 411 ? 18.531 -0.023 12.062 1 93.44 411 SER B C 1
ATOM 6707 O O . SER B 1 411 ? 19.016 -1.094 11.688 1 93.44 411 SER B O 1
ATOM 6709 N N . GLY B 1 412 ? 17.266 0.292 12.031 1 96.06 412 GLY B N 1
ATOM 6710 C CA . GLY B 1 412 ? 16.359 -0.528 11.234 1 96.06 412 GLY B CA 1
ATOM 6711 C C . GLY B 1 412 ? 16.672 -0.472 9.75 1 96.06 412 GLY B C 1
ATOM 6712 O O . GLY B 1 412 ? 17.359 0.44 9.281 1 96.06 412 GLY B O 1
ATOM 6713 N N . ILE B 1 413 ? 16.234 -1.446 9.07 1 97.19 413 ILE B N 1
ATOM 6714 C CA . ILE B 1 413 ? 16.5 -1.557 7.637 1 97.19 413 ILE B CA 1
ATOM 6715 C C . ILE B 1 413 ? 15.273 -1.074 6.855 1 97.19 413 ILE B C 1
ATOM 6717 O O . ILE B 1 413 ? 14.141 -1.405 7.199 1 97.19 413 ILE B O 1
ATOM 6721 N N . GLY B 1 414 ? 15.523 -0.367 5.758 1 95.75 414 GLY B N 1
ATOM 6722 C CA . GLY B 1 414 ? 14.43 0.17 4.961 1 95.75 414 GLY B CA 1
ATOM 6723 C C . GLY B 1 414 ? 13.609 1.211 5.695 1 95.75 414 GLY B C 1
ATOM 6724 O O . GLY B 1 414 ? 14.164 2.17 6.242 1 95.75 414 GLY B O 1
ATOM 6725 N N . GLN B 1 415 ? 12.32 0.983 5.812 1 96 415 GLN B N 1
ATOM 6726 C CA . GLN B 1 415 ? 11.398 1.943 6.406 1 96 415 GLN B CA 1
ATOM 6727 C C . GLN B 1 415 ? 11.148 1.631 7.879 1 96 415 GLN B C 1
ATOM 6729 O O . GLN B 1 415 ? 10.273 2.229 8.508 1 96 415 GLN B O 1
ATOM 6734 N N . LEU B 1 416 ? 11.914 0.693 8.398 1 97.56 416 LEU B N 1
ATOM 6735 C CA . LEU B 1 416 ? 11.703 0.241 9.766 1 97.56 416 LEU B CA 1
ATOM 6736 C C . LEU B 1 416 ? 12.555 1.046 10.742 1 97.56 416 LEU B C 1
ATOM 6738 O O . LEU B 1 416 ? 13.734 1.29 10.484 1 97.56 416 LEU B O 1
ATOM 6742 N N . ASP B 1 417 ? 11.953 1.544 11.789 1 96.75 417 ASP B N 1
ATOM 6743 C CA . ASP B 1 417 ? 12.656 2.232 12.867 1 96.75 417 ASP B CA 1
ATOM 6744 C C . ASP B 1 417 ? 12.367 1.575 14.219 1 96.75 417 ASP B C 1
ATOM 6746 O O . ASP B 1 417 ? 11.219 1.258 14.523 1 96.75 417 ASP B O 1
ATOM 6750 N N . PHE B 1 418 ? 13.383 1.305 14.938 1 96.12 418 PHE B N 1
ATOM 6751 C CA . PHE B 1 418 ? 13.305 0.743 16.281 1 96.12 418 PHE B CA 1
ATOM 6752 C C . PHE B 1 418 ? 13.984 1.658 17.281 1 96.12 418 PHE B C 1
ATOM 6754 O O . PHE B 1 418 ? 15.156 2 17.125 1 96.12 418 PHE B O 1
ATOM 6761 N N . PHE B 1 419 ? 13.289 2.066 18.297 1 94.75 419 PHE B N 1
ATOM 6762 C CA . PHE B 1 419 ? 13.82 3.076 19.203 1 94.75 419 PHE B CA 1
ATOM 6763 C C . PHE B 1 419 ? 14.266 2.441 20.516 1 94.75 419 PHE B C 1
ATOM 6765 O O . PHE B 1 419 ? 14.969 3.07 21.312 1 94.75 419 PHE B O 1
ATOM 6772 N N . ASP B 1 420 ? 13.852 1.188 20.766 1 87 420 ASP B N 1
ATOM 6773 C CA . ASP B 1 420 ? 14.211 0.502 22.016 1 87 420 ASP B CA 1
ATOM 6774 C C . ASP B 1 420 ? 15.258 -0.577 21.75 1 87 420 ASP B C 1
ATOM 6776 O O . ASP B 1 420 ? 15.539 -1.398 22.625 1 87 420 ASP B O 1
ATOM 6780 N N . ALA B 1 421 ? 15.781 -0.574 20.594 1 75.56 421 ALA B N 1
ATOM 6781 C CA . ALA B 1 421 ? 16.734 -1.629 20.25 1 75.56 421 ALA B CA 1
ATOM 6782 C C . ALA B 1 421 ? 18.047 -1.45 21 1 75.56 421 ALA B C 1
ATOM 6784 O O . ALA B 1 421 ? 18.547 -0.329 21.141 1 75.56 421 ALA B O 1
ATOM 6785 N N . ASN B 1 422 ? 18.328 -2.395 21.766 1 70.94 422 ASN B N 1
ATOM 6786 C CA . ASN B 1 422 ? 19.594 -2.426 22.484 1 70.94 422 ASN B CA 1
ATOM 6787 C C . ASN B 1 422 ? 20.516 -3.531 21.969 1 70.94 422 ASN B C 1
ATO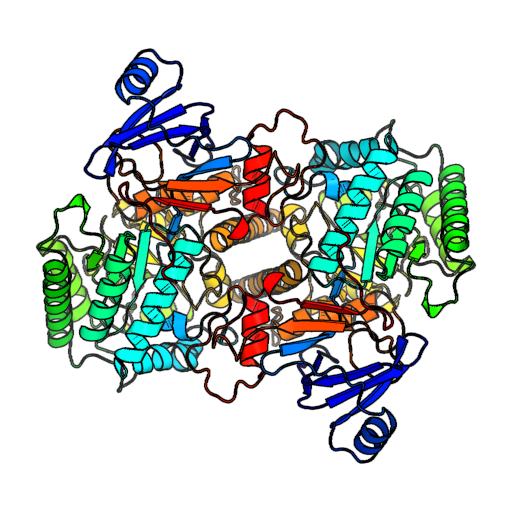M 6789 O O . ASN B 1 422 ? 20.344 -3.996 20.828 1 70.94 422 ASN B O 1
ATOM 6793 N N . GLU B 1 423 ? 21.422 -3.869 22.719 1 67.5 423 GLU B N 1
ATOM 6794 C CA . GLU B 1 423 ? 22.438 -4.836 22.312 1 67.5 423 GLU B CA 1
ATOM 6795 C C . GLU B 1 423 ? 21.812 -6.195 22 1 67.5 423 GLU B C 1
ATOM 6797 O O . GLU B 1 423 ? 22.422 -7.031 21.344 1 67.5 423 GLU B O 1
ATOM 6802 N N . VAL B 1 424 ? 20.578 -6.336 22.391 1 78.38 424 VAL B N 1
ATOM 6803 C CA . VAL B 1 424 ? 19.953 -7.629 22.141 1 78.38 424 VAL B CA 1
ATOM 6804 C C . VAL B 1 424 ? 18.672 -7.43 21.344 1 78.38 424 VAL B C 1
ATOM 6806 O O . VAL B 1 424 ? 17.688 -6.902 21.875 1 78.38 424 VAL B O 1
ATOM 6809 N N . PHE B 1 425 ? 18.688 -7.469 20.016 1 89.94 425 PHE B N 1
ATOM 6810 C CA . PHE B 1 425 ? 17.516 -7.336 19.172 1 89.94 425 PHE B CA 1
ATOM 6811 C C . PHE B 1 425 ? 16.875 -8.695 18.922 1 89.94 425 PHE B C 1
ATOM 6813 O O . PHE B 1 425 ? 17.516 -9.602 18.375 1 89.94 425 PHE B O 1
ATOM 6820 N N . GLU B 1 426 ? 15.719 -8.914 19.422 1 92 426 GLU B N 1
ATOM 6821 C CA . GLU B 1 426 ? 15 -10.18 19.281 1 92 426 GLU B CA 1
ATOM 6822 C C . GLU B 1 426 ? 13.859 -10.055 18.281 1 92 426 GLU B C 1
ATOM 6824 O O . GLU B 1 426 ? 13.156 -9.039 18.25 1 92 426 GLU B O 1
ATOM 6829 N N . ILE B 1 427 ? 13.789 -11.078 17.484 1 96.88 427 ILE B N 1
ATOM 6830 C CA . ILE B 1 427 ? 12.664 -11.133 16.562 1 96.88 427 ILE B CA 1
ATOM 6831 C C . ILE B 1 427 ? 11.422 -11.648 17.266 1 96.88 427 ILE B C 1
ATOM 6833 O O . ILE B 1 427 ? 11.289 -12.852 17.516 1 96.88 427 ILE B O 1
ATOM 6837 N N . GLY B 1 428 ? 10.602 -10.742 17.688 1 97.12 428 GLY B N 1
ATOM 6838 C CA . GLY B 1 428 ? 9.312 -11.094 18.266 1 97.12 428 GLY B CA 1
ATOM 6839 C C . GLY B 1 428 ? 8.156 -10.836 17.312 1 97.12 428 GLY B C 1
ATOM 6840 O O . GLY B 1 428 ? 8.359 -10.461 16.156 1 97.12 428 GLY B O 1
ATOM 6841 N N . GLU B 1 429 ? 6.969 -11.188 17.812 1 97.81 429 GLU B N 1
ATOM 6842 C CA . GLU B 1 429 ? 5.758 -10.961 17.031 1 97.81 429 GLU B CA 1
ATOM 6843 C C . GLU B 1 429 ? 5.641 -9.5 16.609 1 97.81 429 GLU B C 1
ATOM 6845 O O . GLU B 1 429 ? 5.23 -9.211 15.477 1 97.81 429 GLU B O 1
ATOM 6850 N N . ASP B 1 430 ? 6.02 -8.578 17.484 1 96.56 430 ASP B N 1
ATOM 6851 C CA . ASP B 1 430 ? 5.938 -7.148 17.203 1 96.56 430 ASP B CA 1
ATOM 6852 C C . ASP B 1 430 ? 6.84 -6.758 16.031 1 96.56 430 ASP B C 1
ATOM 6854 O O . ASP B 1 430 ? 6.484 -5.895 15.234 1 96.56 430 ASP B O 1
ATOM 6858 N N . VAL B 1 431 ? 7.977 -7.414 15.938 1 97.75 431 VAL B N 1
ATOM 6859 C CA . VAL B 1 431 ? 8.93 -7.117 14.867 1 97.75 431 VAL B CA 1
ATOM 6860 C C . VAL B 1 431 ? 8.375 -7.621 13.531 1 97.75 431 VAL B C 1
ATOM 6862 O O . VAL B 1 431 ? 8.43 -6.91 12.523 1 97.75 431 VAL B O 1
ATOM 6865 N N . VAL B 1 432 ? 7.785 -8.82 13.523 1 98.69 432 VAL B N 1
ATOM 6866 C CA . VAL B 1 432 ? 7.223 -9.391 12.305 1 98.69 432 VAL B CA 1
ATOM 6867 C C . VAL B 1 432 ? 6.02 -8.57 11.859 1 98.69 432 VAL B C 1
ATOM 6869 O O . VAL B 1 432 ? 5.852 -8.297 10.664 1 98.69 432 VAL B O 1
ATOM 6872 N N . GLU B 1 433 ? 5.238 -8.133 12.844 1 98.56 433 GLU B N 1
ATOM 6873 C CA . GLU B 1 433 ? 4.082 -7.289 12.539 1 98.56 433 GLU B CA 1
ATOM 6874 C C . GLU B 1 433 ? 4.512 -5.973 11.891 1 98.56 433 GLU B C 1
ATOM 6876 O O . GLU B 1 433 ? 3.916 -5.539 10.906 1 98.56 433 GLU B O 1
ATOM 6881 N N . LYS B 1 434 ? 5.52 -5.344 12.492 1 98.19 434 LYS B N 1
ATOM 6882 C CA . LYS B 1 434 ? 6.016 -4.082 11.961 1 98.19 434 LYS B CA 1
ATOM 6883 C C . LYS B 1 434 ? 6.508 -4.246 10.523 1 98.19 434 LYS B C 1
ATOM 6885 O O . LYS B 1 434 ? 6.223 -3.41 9.664 1 98.19 434 LYS B O 1
ATOM 6890 N N . TRP B 1 435 ? 7.254 -5.363 10.297 1 98.69 435 TRP B N 1
ATOM 6891 C CA . TRP B 1 435 ? 7.727 -5.652 8.945 1 98.69 435 TRP B CA 1
ATOM 6892 C C . TRP B 1 435 ? 6.555 -5.84 7.988 1 98.69 435 TRP B C 1
ATOM 6894 O O . TRP B 1 435 ? 6.562 -5.309 6.875 1 98.69 435 TRP B O 1
ATOM 6904 N N . TRP B 1 436 ? 5.559 -6.586 8.477 1 98.69 436 TRP B N 1
ATOM 6905 C CA . TRP B 1 436 ? 4.379 -6.812 7.645 1 98.69 436 TRP B CA 1
ATOM 6906 C C . TRP B 1 436 ? 3.723 -5.492 7.262 1 98.69 436 TRP B C 1
ATOM 6908 O O . TRP B 1 436 ? 3.342 -5.297 6.105 1 98.69 436 TRP B O 1
ATOM 6918 N N . CYS B 1 437 ? 3.629 -4.559 8.172 1 98.5 437 CYS B N 1
ATOM 6919 C CA . CYS B 1 437 ? 2.9 -3.309 7.996 1 98.5 437 CYS B CA 1
ATOM 6920 C C . CYS B 1 437 ? 3.641 -2.371 7.051 1 98.5 437 CYS B C 1
ATOM 6922 O O . CYS B 1 437 ? 3.029 -1.743 6.188 1 98.5 437 CYS B O 1
ATOM 6924 N N . ILE B 1 438 ? 4.984 -2.277 7.203 1 96.88 438 ILE B N 1
ATOM 6925 C CA . ILE B 1 438 ? 5.609 -1.165 6.496 1 96.88 438 ILE B CA 1
ATOM 6926 C C . ILE B 1 438 ? 6.887 -1.643 5.812 1 96.88 438 ILE B C 1
ATOM 6928 O O . ILE B 1 438 ? 7.594 -0.851 5.184 1 96.88 438 ILE B O 1
ATOM 6932 N N . GLY B 1 439 ? 7.254 -2.969 5.902 1 97.56 439 GLY B N 1
ATOM 6933 C CA . GLY B 1 439 ? 8.422 -3.508 5.211 1 97.56 439 GLY B CA 1
ATOM 6934 C C . GLY B 1 439 ? 8.281 -3.475 3.701 1 97.56 439 GLY B C 1
ATOM 6935 O O . GLY B 1 439 ? 7.191 -3.262 3.174 1 97.56 439 GLY B O 1
ATOM 6936 N N . ASP B 1 440 ? 9.414 -3.6 3.029 1 96.25 440 ASP B N 1
ATOM 6937 C CA . ASP B 1 440 ? 9.445 -3.625 1.569 1 96.25 440 ASP B CA 1
ATOM 6938 C C . ASP B 1 440 ? 10.656 -4.398 1.061 1 96.25 440 ASP B C 1
ATOM 6940 O O . ASP B 1 440 ? 11.234 -5.215 1.787 1 96.25 440 ASP B O 1
ATOM 6944 N N . THR B 1 441 ? 11.008 -4.262 -0.239 1 96.56 441 THR B N 1
ATOM 6945 C CA . THR B 1 441 ? 12.023 -5.09 -0.882 1 96.56 441 THR B CA 1
ATOM 6946 C C . THR B 1 441 ? 13.398 -4.84 -0.267 1 96.56 441 THR B C 1
ATOM 6948 O O . THR B 1 441 ? 14.297 -5.68 -0.379 1 96.56 441 THR B O 1
ATOM 6951 N N . ARG B 1 442 ? 13.641 -3.684 0.404 1 96.81 442 ARG B N 1
ATOM 6952 C CA . ARG B 1 442 ? 14.938 -3.359 1.004 1 96.81 442 ARG B CA 1
ATOM 6953 C C . ARG B 1 442 ? 15.25 -4.293 2.17 1 96.81 442 ARG B C 1
ATOM 6955 O O . ARG B 1 442 ? 16.406 -4.414 2.582 1 96.81 442 ARG B O 1
ATOM 6962 N N . ASN B 1 443 ? 14.18 -4.977 2.666 1 98.25 443 ASN B N 1
ATOM 6963 C CA . ASN B 1 443 ? 14.367 -5.887 3.793 1 98.25 443 ASN B CA 1
ATOM 6964 C C . ASN B 1 443 ? 14.781 -7.277 3.328 1 98.25 443 ASN B C 1
ATOM 6966 O O . ASN B 1 443 ? 15.219 -8.102 4.137 1 98.25 443 ASN B O 1
ATOM 6970 N N . ARG B 1 444 ? 14.609 -7.586 2.076 1 97.69 444 ARG B N 1
ATOM 6971 C CA . ARG B 1 444 ? 14.859 -8.938 1.58 1 97.69 444 ARG B CA 1
ATOM 6972 C C . ARG B 1 444 ? 16.266 -9.047 0.992 1 97.69 44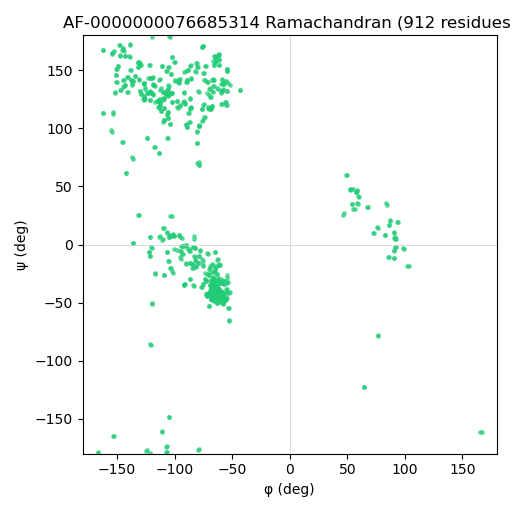4 ARG B C 1
ATOM 6974 O O . ARG B 1 444 ? 16.594 -8.359 0.027 1 97.69 444 ARG B O 1
ATOM 6981 N N . SER B 1 445 ? 17.109 -9.938 1.546 1 96.38 445 SER B N 1
ATOM 6982 C CA . SER B 1 445 ? 18.5 -9.977 1.104 1 96.38 445 SER B CA 1
ATOM 6983 C C . SER B 1 445 ? 18.797 -11.234 0.302 1 96.38 445 SER B C 1
ATOM 6985 O O . SER B 1 445 ? 19.719 -11.266 -0.511 1 96.38 445 SER B O 1
ATOM 6987 N N . ARG B 1 446 ? 17.984 -12.336 0.581 1 96.94 446 ARG B N 1
ATOM 6988 C CA . ARG B 1 446 ? 18.203 -13.617 -0.084 1 96.94 446 ARG B CA 1
ATOM 6989 C C . ARG B 1 446 ? 16.891 -14.383 -0.259 1 96.94 446 ARG B C 1
ATOM 6991 O O . ARG B 1 446 ? 15.953 -14.195 0.513 1 96.94 446 ARG B O 1
ATOM 6998 N N . MET B 1 447 ? 16.922 -15.203 -1.26 1 98.06 447 MET B N 1
ATOM 6999 C CA . MET B 1 447 ? 15.781 -16.078 -1.504 1 98.06 447 MET B CA 1
ATOM 7000 C C . MET B 1 447 ? 16.25 -17.453 -2.01 1 98.06 447 MET B C 1
ATOM 7002 O O . MET B 1 447 ? 17.219 -17.531 -2.768 1 98.06 447 MET B O 1
ATOM 7006 N N . TRP B 1 448 ? 15.68 -18.469 -1.537 1 98.56 448 TRP B N 1
ATOM 7007 C CA . TRP B 1 448 ? 15.906 -19.828 -2.002 1 98.56 448 TRP B CA 1
ATOM 7008 C C . TRP B 1 448 ? 14.625 -20.438 -2.566 1 98.56 448 TRP B C 1
ATOM 7010 O O . TRP B 1 448 ? 13.547 -20.25 -2.004 1 98.56 448 TRP B O 1
ATOM 7020 N N . VAL B 1 449 ? 14.727 -21.109 -3.662 1 98.69 449 VAL B N 1
ATOM 7021 C CA . VAL B 1 449 ? 13.672 -21.969 -4.188 1 98.69 449 VAL B CA 1
ATOM 7022 C C . VAL B 1 449 ? 14.227 -23.359 -4.477 1 98.69 449 VAL B C 1
ATOM 7024 O O . VAL B 1 449 ? 15.242 -23.5 -5.16 1 98.69 449 VAL B O 1
ATOM 7027 N N . GLN B 1 450 ? 13.586 -24.391 -3.9 1 98.38 450 GLN B N 1
ATOM 7028 C CA . GLN B 1 450 ? 14.062 -25.75 -4.039 1 98.38 450 GLN B CA 1
ATOM 7029 C C . GLN B 1 450 ? 15.531 -25.875 -3.625 1 98.38 450 GLN B C 1
ATOM 7031 O O . GLN B 1 450 ? 16.312 -26.578 -4.277 1 98.38 450 GLN B O 1
ATOM 7036 N N . GLY B 1 451 ? 15.898 -25.094 -2.615 1 98 451 GLY B N 1
ATOM 7037 C CA . GLY B 1 451 ? 17.219 -25.188 -2.02 1 98 451 GLY B CA 1
ATOM 7038 C C . GLY B 1 451 ? 18.266 -24.359 -2.744 1 98 451 GLY B C 1
ATOM 7039 O O . GLY B 1 451 ? 19.375 -24.172 -2.238 1 98 451 GLY B O 1
ATOM 7040 N N . ASP B 1 452 ? 17.969 -23.828 -3.916 1 97.69 452 ASP B N 1
ATOM 7041 C CA . ASP B 1 452 ? 18.922 -23.031 -4.695 1 97.69 452 ASP B CA 1
ATOM 7042 C C . ASP B 1 452 ? 18.703 -21.547 -4.465 1 97.69 452 ASP B C 1
ATOM 7044 O O . ASP B 1 452 ? 17.578 -21.078 -4.375 1 97.69 452 ASP B O 1
ATOM 7048 N N . VAL B 1 453 ? 19.781 -20.781 -4.359 1 97.25 453 VAL B N 1
ATOM 7049 C CA . VAL B 1 453 ? 19.703 -19.328 -4.258 1 97.25 453 VAL B CA 1
ATOM 7050 C C . VAL B 1 453 ? 19.203 -18.75 -5.582 1 97.25 453 VAL B C 1
ATOM 7052 O O . VAL B 1 453 ? 19.688 -19.125 -6.652 1 97.25 453 VAL B O 1
ATOM 7055 N N . VAL B 1 454 ? 18.188 -17.953 -5.5 1 97.5 454 VAL B N 1
ATOM 7056 C CA . VAL B 1 454 ? 17.703 -17.25 -6.684 1 97.5 454 VAL B CA 1
ATOM 7057 C C . VAL B 1 454 ? 17.938 -15.742 -6.52 1 97.5 454 VAL B C 1
ATOM 7059 O O . VAL B 1 454 ? 17.828 -15.211 -5.418 1 97.5 454 VAL B O 1
ATOM 7062 N N . GLN B 1 455 ? 18.312 -15.055 -7.598 1 93.44 455 GLN B N 1
ATOM 7063 C CA . GLN B 1 455 ? 18.578 -13.617 -7.605 1 93.44 455 GLN B CA 1
ATOM 7064 C C . GLN B 1 455 ? 18.047 -12.969 -8.883 1 93.44 455 GLN B C 1
ATOM 7066 O O . GLN B 1 455 ? 18 -13.609 -9.938 1 93.44 455 GLN B O 1
ATOM 7071 N N . PRO B 1 456 ? 17.562 -11.695 -8.609 1 85.44 456 PRO B N 1
ATOM 7072 C CA . PRO B 1 456 ? 17.141 -11 -9.828 1 85.44 456 PRO B CA 1
ATOM 7073 C C . PRO B 1 456 ? 18.297 -10.844 -10.828 1 85.44 456 PRO B C 1
ATOM 7075 O O . PRO B 1 456 ? 19.438 -10.625 -10.43 1 85.44 456 PRO B O 1
ATOM 7078 N N . SER B 1 457 ? 18.047 -11.398 -11.969 1 71.44 457 SER B N 1
ATOM 7079 C CA . SER B 1 457 ? 19.078 -11.188 -12.977 1 71.44 457 SER B CA 1
ATOM 7080 C C . SER B 1 457 ? 19.312 -9.695 -13.227 1 71.44 457 SER B C 1
ATOM 7082 O O . SER B 1 457 ? 18.375 -8.898 -13.133 1 71.44 457 SER B O 1
ATOM 7084 N N . ALA B 1 458 ? 20.547 -9.352 -13.234 1 58.34 458 ALA B N 1
ATOM 7085 C CA . ALA B 1 458 ? 20.938 -7.965 -13.492 1 58.34 458 ALA B CA 1
ATOM 7086 C C . ALA B 1 458 ? 20.422 -7.484 -14.844 1 58.34 458 ALA B C 1
ATOM 7088 O O . ALA B 1 458 ? 20.344 -8.266 -15.797 1 58.34 458 ALA B O 1
#

Organism: Amanita muscaria (strain Koide BX008) (NCBI:txid946122)

Solvent-accessible surface area (backbone atoms only — not comparable to full-atom values): 44782 Å² total; per-residue (Å²): 108,47,37,40,36,27,33,38,38,37,20,84,43,85,60,35,76,46,75,42,69,53,23,30,36,32,27,41,87,67,7,28,22,71,36,73,45,48,40,81,37,71,68,39,43,52,52,52,67,69,47,78,70,67,58,49,70,53,53,76,32,34,35,34,30,44,22,28,28,34,54,28,32,32,56,48,35,58,70,50,48,23,48,77,81,88,45,55,53,73,58,27,38,63,72,48,47,54,52,39,34,50,50,34,64,74,28,65,68,57,35,44,56,51,38,43,50,47,41,24,51,34,46,53,51,42,40,37,32,37,33,32,38,48,35,72,46,57,66,50,36,50,45,42,43,48,31,29,44,73,48,49,29,37,31,35,42,14,44,37,36,38,37,36,85,55,53,89,92,60,48,36,91,29,44,67,54,37,51,50,48,53,51,50,40,41,51,52,45,49,56,72,39,60,88,45,58,74,72,69,46,31,50,43,49,26,49,18,48,56,37,60,81,23,37,46,70,67,31,46,36,49,50,18,51,49,25,64,76,66,71,39,36,34,41,36,51,33,48,47,30,67,69,57,51,51,49,28,39,72,75,67,70,42,53,57,67,55,53,36,47,78,21,57,53,51,30,65,52,15,35,33,29,48,41,25,66,57,49,72,68,51,43,45,48,35,29,73,38,42,21,13,36,15,42,23,44,55,22,34,50,62,46,19,55,42,72,54,60,56,46,62,33,53,73,58,59,30,38,41,18,30,13,32,30,32,34,63,9,49,47,85,36,56,65,56,32,32,54,36,41,29,52,53,25,29,48,52,31,17,50,39,52,72,70,64,54,85,64,96,66,77,43,45,54,51,72,47,34,32,52,9,22,26,15,23,32,14,24,59,30,66,64,50,66,68,50,34,26,34,94,39,70,68,4,49,35,36,30,27,36,39,40,47,33,38,75,89,79,69,39,38,34,70,78,42,79,66,85,81,67,55,98,72,59,73,88,44,72,64,52,54,42,25,42,70,59,49,53,59,56,74,20,50,81,47,35,29,34,43,56,39,81,42,64,53,71,128,109,48,37,39,35,26,33,39,40,38,21,82,41,87,62,36,76,47,74,42,68,54,23,29,37,32,26,41,86,67,6,29,23,71,37,72,44,48,40,81,37,70,69,38,42,52,52,52,65,70,49,79,70,68,58,49,69,53,53,75,34,33,35,34,30,44,23,30,28,32,53,29,30,32,57,47,35,58,71,49,47,22,46,75,80,88,46,54,54,72,58,28,38,62,72,47,48,52,51,38,33,49,49,33,64,74,28,64,68,57,33,45,54,50,38,43,50,47,42,24,51,33,46,54,53,43,40,38,33,37,31,31,39,48,35,72,46,57,67,51,37,48,44,42,42,51,33,29,43,72,47,48,30,36,32,35,41,14,44,37,35,39,37,36,85,54,54,89,91,61,50,36,92,28,44,67,55,38,51,50,47,50,52,51,40,41,52,52,46,48,55,73,40,59,88,45,59,74,73,69,47,32,52,44,50,25,49,19,50,57,36,60,80,22,36,45,70,69,31,45,37,50,52,18,50,49,24,66,77,66,70,39,37,34,39,35,52,33,49,48,30,67,70,59,50,50,48,29,39,71,75,67,68,40,52,55,68,56,53,36,47,79,21,56,54,52,29,65,51,15,34,32,30,48,40,25,66,59,48,71,68,50,44,46,49,35,28,73,38,43,21,14,37,14,40,22,43,56,21,35,51,63,46,20,56,41,71,56,61,55,47,62,34,53,74,60,60,31,37,41,17,30,11,30,31,33,34,63,9,48,46,85,36,57,65,56,34,33,55,36,42,29,52,54,25,29,48,52,33,17,50,40,52,73,70,63,55,85,66,95,65,76,43,44,54,52,72,48,34,32,50,8,23,26,15,22,32,14,24,58,31,67,63,51,66,66,49,33,26,34,94,39,68,68,4,50,35,38,29,28,35,38,40,47,34,38,74,89,77,67,40,37,34,69,78,42,78,66,85,80,68,53,98,71,58,73,88,44,72,65,51,53,42,24,41,70,60,49,51,59,56,76,20,51,81,46,36,28,36,45,54,38,81,42,65,54,71,129

Secondary structure (DSSP, 8-state):
-EEEEEEEEE--STT--EEEEEEEEEE-TTSBEEEEEETTSHHHHHHHHHTTT--EEPPTTEEEEEPEEEEEEEGGGGGGTT---SS-HHHHIIIIIHHHHHHHHH-HHHHHHHHHHHHHHHHHTTEEEEEEE--S-HHHHHHHHHHHHHHT-EEEEEEEE--SSS-TTSS-S-HHHHHHHHHHHHHHHHHHHTTS-GGG--EEEEEEE--GGGS-HHHHHHHHHHHHHHT-EEEEEES--HHHHHHHHHHHSS-HHHHHHHTT--STTEEEEE-TT--HHHHHHHHHHT-EEEE-HHHHHHH-SS---HHHHHHTT-EEEE---TTTSS---HHHHHHHHHHHHHHHHHHHHHTT---SS-S---HHHHHHHHTHHHHHHTTPSTTTTS--TTSB--EEEEE-EETTTTEESTT---SS--S-----HHHHHHHHHH--GGGEEEEEETTEEE----/-EEEEEEEEE--STT--EEEEEEEEEE-TTSBEEEEEETTSHHHHHHHHHTTT--EEPPTTEEEEEPEEEEEEEGGGGGGTT---SS-HHHHIIIIIHHHHHHHHH-HHHHHHHHHHHHHHHHHTTEEEEEEE--S-HHHHHHHHHHHHHHT-EEEEEEEE--SSS-TTSS-S-HHHHHHHHHHHHHHHHHHHTTS-GGG--EEEEEEE--GGGS-HHHHHHHHHHHHHHT-EEEEEES--HHHHHHHHHHHSS-HHHHHHHTT--STTEEEEE-TT--HHHHHHHHHHT-EEEE-HHHHHHH-SS---HHHHHHTT-EEEE---TTTSS---HHHHHHHHHHHHHHHHHHHHHTT---SS-S---HHHHHHHHTHHHHHHTTPSTTTTS--TTSB--EEEEE-EETTTTEESTT---SS--S-----HHHHHHHHHH--GGGEEEEEETTEEE----

Radius of gyration: 28.31 Å; Cα contacts (8 Å, |Δi|>4): 2184; chains: 2; bounding box: 63×74×72 Å